Protein AF-A0A8J9Z278-F1 (afdb_monomer_lite)

InterPro domains:
  IPR000152 EGF-type aspartate/asparagine hydroxylation site [PS00010] (452-463)
  IPR000152 EGF-type aspartate/asparagine hydroxylation site [PS00010] (490-501)
  IPR000742 EGF-like domain [PF00008] (446-471)
  IPR000742 EGF-like domain [PF00008] (479-509)
  IPR000742 EGF-like domain [PS00022] (461-472)
  IPR000742 EGF-like domain [PS00022] (499-510)
  IPR000742 EGF-like domain [PS01186] (461-472)
  IPR000742 EGF-like domain [PS01186] (499-510)
  IPR000742 EGF-like domain [PS50026] (437-473)
  IPR000742 EGF-like domain [PS50026] (475-511)
  IPR000742 EGF-like domain [SM00181] (440-473)
  IPR000742 EGF-like domain [SM00181] (478-511)
  IPR001881 EGF-like calcium-binding domain [SM00179] (437-473)
  IPR001881 EGF-like calcium-binding domain [SM00179] (475-511)
  IPR003582 ShKT domain [PF01549] (115-150)
  IPR003582 ShKT domain [PF01549] (629-664)
  IPR003582 ShKT domain [PS51670] (116-150)
  IPR003582 ShKT domain [PS51670] (630-664)
  IPR003582 ShKT domain [SM00254] (115-151)
  IPR003582 ShKT domain [SM00254] (629-665)

Secondary structure (DSSP, 8-state):
------------S---PPPBPPP--B-----SEEETTPEEEE--B---BSPPEEEEEEGGGBPPPTTEEE-TTT--EEEES--TTS-EEEEEEEE-SS-EEEEEEEEEEEPP-TT---SSTTHHHHHHTTHHHH-HHHHHHH-TTTTT-S-TT--GGGSSS-SSS--S--EEEEEEEPPHHHHHHHT--TT--EEEEETTEEEEE-SSS-HHHHHHHHHHHHHHHTT-HHHHHHHHHTT-EEEEE-TT--TTTSTTTTTS-GGG-S--SEE--BTTB-EEEEEHHHHTT-TT-TTTTS-HHHHHHHHHHIIIIIHHHSTTHHHHHHHHHHHHHHHTTTTTSGGGT-HHHHHHHHHHHHTT-SPP-SS--SS--S--SHHHHHHH-HHHHHHHHTT-TT--B-S-SS-S--TT-B----GGGT-------GGGTTTS---TTTT---GGG-EEEE-SS-EEEEPPTTEESTTS-EE--GGGG---GGG-EEE--TT--EEEPPTT-BTTTT-B--------------------S--EEEEEPPP-SEEETT--EEEEEEEES-SSPPEEEEEEGGGPPPPTTEEE-TTT-EEEESS--GGG-EEEEEEEE-SS-EEEEEEEEEEEPP-SS---SSTTHHHHHHTTHHHH-HHHHHHH-TT-TTTS-TTS-GGGGSS--SS--S--EEEEEEEPPHHHHHHHT--TT--EEEEETTEEEEE-TTS-HHHHHHHHHHHHHHTSS-HHHHHHHHHTT-EEEEE-TT--TTTSTTTTTS-GGG-S--SEE--BTTB-EEEEEHHHHTT-TT-TTTTS-HHHHHHHHHHIIIIIHHHSTTHHHHHHHHHHHHHHHTTTTTSGGGT-HHHHHHHHHHHHTT-S---SS--SS--S--SHHHHHHH-HHHHHHHHTTSTT------TT-SS---EEEE--GGGT--EEEE-HHHH--

Organism: Branchiostoma lanceolatum (NCBI:txid7740)

pLDDT: mean 77.39, std 16.46, range [21.22, 98.0]

Sequence (949 aa):
MSTTTQATTSSLLTTPGRPRALRNAAMVRPTRLVNEGEQLTLLCLTAGSPPPSFTWTRENSAALPGAAVVDPVTGTLVIGGVRPEDDGMYTCTADNGVDVVTSNVSFAVCPDISGCSDSSKWCPNWANSGECENNPGWMLPNCPLSCGVCHPDLPSECLTTKRGRSWDTWECSNVTDVPDEVRTELNLDTFYQKYLHAYGIPILGSSILPDDALRRCCYDVLFMLADRRDLRDSYFNVYGRAAIMAESEVTLDIPEHSNMDPSFNTRARGLGGTVTFPVSTGAEENVLCYQHDRLRVEDVFMHEFAHGVHNMAARIVIPDFNARLEAAYQDALANGRFANTYAADTVFEYWAEGVQSYFDVNHERDPPDGIHNHVNTREELMVYDPVLYNLVHEIFPCENKVVDRCDNDYDESEIRVDCENGLARTKIDGSSIFQTNRDNCASVICENGGTCINDISTYTCNCASGYEGDHCETDIDDCSSVVCDNGGTCIDGVNSYSCNCLPGYEGDHCETMISTTTRTTPLGPTTTLSGPRGLRIAAMVRPTRLVNEGEQMTILCLSGGSPFPPRFTWTRGNSAALPASAVVDPVTGTLVIGGVRPEDDGMYTCTADNGVDMVTSDASFDVCPDVSDCSDSNRWCPRWASDGQCESNPGWMLPNCPLSCGQCHPDLPAECLTTKRGRAWDTWECNNVTDVPDDVRTELSLDTFYQKYLHAYGIPILGSSILPDDALRRCCYDVLFMLADRRDLRDSYFNVYGRAAIMAESEVTLDVPEHSNMDPIFNTRARGLGGTTSFPVSTGAEENVLCYQHDSLRVEDIFMHEFAHGVHNMAAKIVIPDFNARLEAAYQDAMANGRFANTYAADTVFEYWAEGVQSYFDVNHERDPPDGIHNHVNTREELMVYDPVLYNLVHEVFPCENRVVKRCVKDYDASEIKVDCENGLARTLIDGSTIFN

Radius of gyration: 37.01 Å; chains: 1; bounding box: 77×106×107 Å

Structure (mmCIF, N/CA/C/O backbone):
data_AF-A0A8J9Z278-F1
#
_entry.id   AF-A0A8J9Z278-F1
#
loop_
_atom_site.group_PDB
_atom_site.id
_atom_site.type_symbol
_atom_site.label_atom_id
_atom_site.label_alt_id
_atom_site.label_comp_id
_atom_site.label_asym_id
_atom_site.label_entity_id
_atom_site.label_seq_id
_atom_site.pdbx_PDB_ins_code
_atom_site.Cartn_x
_atom_site.Cartn_y
_atom_site.Cartn_z
_atom_site.occupancy
_atom_site.B_iso_or_equiv
_atom_site.auth_seq_id
_atom_site.auth_comp_id
_atom_site.auth_asym_id
_atom_site.auth_atom_id
_atom_site.pdbx_PDB_model_num
ATOM 1 N N . MET A 1 1 ? 12.076 -42.420 14.021 1.00 23.08 1 MET A N 1
ATOM 2 C CA . MET A 1 1 ? 12.198 -43.524 15.015 1.00 23.08 1 MET A CA 1
ATOM 3 C C . MET A 1 1 ? 12.376 -42.922 16.406 1.00 23.08 1 MET A C 1
ATOM 5 O O . MET A 1 1 ? 12.654 -41.738 16.494 1.00 23.08 1 MET A O 1
ATOM 9 N N . SER A 1 2 ? 12.192 -43.698 17.479 1.00 31.06 2 SER A N 1
ATOM 10 C CA . SER A 1 2 ? 12.185 -43.185 18.860 1.00 31.06 2 SER A CA 1
ATOM 11 C C . SER A 1 2 ? 13.571 -42.803 19.399 1.00 31.06 2 SER A C 1
ATOM 13 O O . SER A 1 2 ? 14.382 -43.690 19.666 1.00 31.06 2 SER A O 1
ATOM 15 N N . THR A 1 3 ? 13.765 -41.524 19.725 1.00 21.22 3 THR A N 1
ATOM 16 C CA . THR A 1 3 ? 14.733 -41.053 20.733 1.00 21.22 3 THR A CA 1
ATOM 17 C C . THR A 1 3 ? 14.079 -39.983 21.602 1.00 21.22 3 THR A C 1
ATOM 19 O O . THR A 1 3 ? 13.887 -38.855 21.164 1.00 21.22 3 THR A O 1
ATOM 22 N N . THR A 1 4 ? 13.711 -40.347 22.830 1.00 32.12 4 THR A N 1
ATOM 23 C CA . THR A 1 4 ? 13.087 -39.442 23.802 1.00 32.12 4 THR A CA 1
ATOM 24 C C . THR A 1 4 ? 14.142 -38.572 24.484 1.00 32.12 4 THR A C 1
ATOM 26 O O . THR A 1 4 ? 15.018 -39.103 25.166 1.00 32.12 4 THR A O 1
ATOM 29 N N . THR A 1 5 ? 14.020 -37.250 24.385 1.00 23.09 5 THR A N 1
ATOM 30 C CA . THR A 1 5 ? 14.743 -36.290 25.233 1.00 23.09 5 THR A CA 1
ATOM 31 C C . THR A 1 5 ? 13.748 -35.578 26.134 1.00 23.09 5 THR A C 1
ATOM 33 O O . THR A 1 5 ? 12.986 -34.732 25.684 1.00 23.09 5 THR A O 1
ATOM 36 N N . GLN A 1 6 ? 13.736 -35.944 27.416 1.00 24.61 6 GLN A N 1
ATOM 37 C CA . GLN A 1 6 ? 12.926 -35.251 28.414 1.00 24.61 6 GLN A CA 1
ATOM 38 C C . GLN A 1 6 ? 13.532 -33.870 28.678 1.00 24.61 6 GLN A C 1
ATOM 40 O O . GLN A 1 6 ? 14.597 -33.785 29.293 1.00 24.61 6 GLN A O 1
ATOM 45 N N . ALA A 1 7 ? 12.834 -32.801 28.296 1.00 22.27 7 ALA A N 1
ATOM 46 C CA . ALA A 1 7 ? 13.037 -31.498 28.914 1.00 22.27 7 ALA A CA 1
ATOM 47 C C . ALA A 1 7 ? 12.597 -31.615 30.383 1.00 22.27 7 ALA A C 1
ATOM 49 O O . ALA A 1 7 ? 11.412 -31.555 30.712 1.00 22.27 7 ALA A O 1
ATOM 50 N N . THR A 1 8 ? 13.535 -31.901 31.290 1.00 23.14 8 THR A N 1
ATOM 51 C CA . THR A 1 8 ? 13.196 -32.063 32.707 1.00 23.14 8 THR A CA 1
ATOM 52 C C . THR A 1 8 ? 12.824 -30.714 33.299 1.00 23.14 8 THR A C 1
ATOM 54 O O . THR A 1 8 ? 13.701 -29.915 33.627 1.00 23.14 8 THR A O 1
ATOM 57 N N . THR A 1 9 ? 11.519 -30.508 33.476 1.00 25.22 9 THR A N 1
ATOM 58 C CA . THR A 1 9 ? 10.907 -29.401 34.216 1.00 25.22 9 THR A CA 1
ATOM 59 C C . THR A 1 9 ? 11.768 -28.954 35.400 1.00 25.22 9 THR A C 1
ATOM 61 O O . THR A 1 9 ? 11.991 -29.733 36.336 1.00 25.22 9 THR A O 1
ATOM 64 N N . SER A 1 10 ? 12.167 -27.680 35.433 1.00 25.05 10 SER A N 1
ATOM 65 C CA . SER A 1 10 ? 12.610 -27.038 36.676 1.00 25.05 10 SER A CA 1
ATOM 66 C C . SER A 1 10 ? 11.388 -26.827 37.578 1.00 25.05 10 SER A C 1
ATOM 68 O O . SER A 1 10 ? 10.852 -25.725 37.684 1.00 25.05 10 SER A O 1
ATOM 70 N N . SER A 1 11 ? 10.918 -27.906 38.204 1.00 24.69 11 SER A N 1
ATOM 71 C CA . SER A 1 11 ? 9.651 -27.963 38.932 1.00 24.69 11 SER A CA 1
ATOM 72 C C . SER A 1 11 ? 9.575 -26.923 40.059 1.00 24.69 11 SER A C 1
ATOM 74 O O . SER A 1 11 ? 10.118 -27.134 41.148 1.00 24.69 11 SER A O 1
ATOM 76 N N . LEU A 1 12 ? 8.834 -25.833 39.841 1.00 26.50 12 LEU A N 1
ATOM 77 C CA . LEU A 1 12 ? 8.578 -24.800 40.853 1.00 26.50 12 LEU A CA 1
ATOM 78 C C . LEU A 1 12 ? 7.438 -25.154 41.832 1.00 26.50 12 LEU A C 1
ATOM 80 O O . LEU A 1 12 ? 6.858 -24.284 42.474 1.00 26.50 12 LEU A O 1
ATOM 84 N N . LEU A 1 13 ? 7.193 -26.454 42.041 1.00 27.77 13 LEU A N 1
ATOM 85 C CA . LEU A 1 13 ? 6.421 -26.971 43.171 1.00 27.77 13 LEU A CA 1
ATOM 86 C C . LEU A 1 13 ? 7.281 -27.845 44.097 1.00 27.77 13 LEU A C 1
ATOM 88 O O . LEU A 1 13 ? 7.359 -29.066 43.994 1.00 27.77 13 LEU A O 1
ATOM 92 N N . THR A 1 14 ? 7.852 -27.174 45.098 1.00 32.62 14 THR A N 1
ATOM 93 C CA . THR A 1 14 ? 8.185 -27.735 46.420 1.00 32.62 14 THR A CA 1
ATOM 94 C C . THR A 1 14 ? 9.130 -28.946 46.480 1.00 32.62 14 THR A C 1
ATOM 96 O O . THR A 1 14 ? 8.756 -30.039 46.900 1.00 32.62 14 THR A O 1
ATOM 99 N N . THR A 1 15 ? 10.428 -28.690 46.306 1.00 28.08 15 THR A N 1
ATOM 100 C CA . THR A 1 15 ? 11.419 -29.256 47.244 1.00 28.08 15 THR A CA 1
ATOM 101 C C . THR A 1 15 ? 12.147 -28.114 47.964 1.00 28.08 15 THR A C 1
ATOM 103 O O . THR A 1 15 ? 12.322 -27.046 47.375 1.00 28.08 15 THR A O 1
ATOM 106 N N . PRO A 1 16 ? 12.535 -28.266 49.247 1.00 33.84 16 PRO A N 1
ATOM 107 C CA . PRO A 1 16 ? 13.176 -27.195 50.009 1.00 33.84 16 PRO A CA 1
ATOM 108 C C . PRO A 1 16 ? 14.641 -27.025 49.581 1.00 33.84 16 PRO A C 1
ATOM 110 O O . PRO A 1 16 ? 15.565 -27.545 50.213 1.00 33.84 16 PRO A O 1
ATOM 113 N N . GLY A 1 17 ? 14.847 -26.297 48.482 1.00 38.56 17 GLY A N 1
ATOM 114 C CA . GLY A 1 17 ? 16.165 -25.875 48.021 1.00 38.56 17 GLY A CA 1
ATOM 115 C C . GLY A 1 17 ? 16.905 -25.057 49.084 1.00 38.56 17 GLY A C 1
ATOM 116 O O . GLY A 1 17 ? 16.297 -24.381 49.915 1.00 38.56 17 GLY A O 1
ATOM 117 N N . ARG A 1 18 ? 18.242 -25.113 49.068 1.00 45.59 18 ARG A N 1
ATOM 118 C CA . ARG A 1 18 ? 19.063 -24.278 49.960 1.00 45.59 18 ARG A CA 1
ATOM 119 C C . ARG A 1 18 ? 18.790 -22.790 49.688 1.00 45.59 18 ARG A C 1
ATOM 121 O O . ARG A 1 18 ? 18.597 -22.441 48.522 1.00 45.59 18 ARG A O 1
ATOM 128 N N . PRO A 1 19 ? 18.840 -21.919 50.715 1.00 49.66 19 PRO A N 1
ATOM 129 C CA . PRO A 1 19 ? 18.724 -20.482 50.513 1.00 49.66 19 PRO A CA 1
ATOM 130 C C . PRO A 1 19 ? 19.721 -19.975 49.467 1.00 49.66 19 PRO A C 1
ATOM 132 O O . PRO A 1 19 ? 20.906 -20.319 49.514 1.00 49.66 19 PRO A O 1
ATOM 135 N N . ARG A 1 20 ? 19.232 -19.168 48.524 1.00 56.38 20 ARG A N 1
ATOM 136 C CA . ARG A 1 20 ? 20.030 -18.516 47.482 1.00 56.38 20 ARG A CA 1
ATOM 137 C C . ARG A 1 20 ? 20.022 -17.022 47.781 1.00 56.38 20 ARG A C 1
ATOM 139 O O . ARG A 1 20 ? 18.954 -16.409 47.764 1.00 56.38 20 ARG A O 1
ATOM 146 N N . ALA A 1 21 ? 21.205 -16.482 48.071 1.00 59.28 21 ALA A N 1
ATOM 147 C CA . ALA A 1 21 ? 21.420 -15.046 48.209 1.00 59.28 21 ALA A CA 1
ATOM 148 C C . ALA A 1 21 ? 20.957 -14.311 46.942 1.00 59.28 21 ALA A C 1
ATOM 150 O O . ALA A 1 21 ? 20.956 -14.892 45.848 1.00 59.28 21 ALA A O 1
ATOM 151 N N . LEU A 1 22 ? 20.551 -13.055 47.108 1.00 49.72 22 LEU A N 1
ATOM 152 C CA . LEU A 1 22 ? 20.088 -12.227 46.003 1.00 49.72 22 LEU A CA 1
ATOM 153 C C . LEU A 1 22 ? 21.252 -11.924 45.052 1.00 49.72 22 LEU A C 1
ATOM 155 O O . LEU A 1 22 ? 22.396 -11.743 45.468 1.00 49.72 22 LEU A O 1
ATOM 159 N N . ARG A 1 23 ? 20.962 -11.869 43.749 1.00 57.22 23 ARG A N 1
ATOM 160 C CA . ARG A 1 23 ? 21.876 -11.225 42.794 1.00 57.22 23 ARG A CA 1
ATOM 161 C C . ARG A 1 23 ? 21.787 -9.706 42.973 1.00 57.22 23 ARG A C 1
ATOM 163 O O . ARG A 1 23 ? 20.788 -9.218 43.501 1.00 57.22 23 ARG A O 1
ATOM 170 N N . ASN A 1 24 ? 22.789 -8.966 42.488 1.00 52.88 24 ASN A N 1
ATOM 171 C CA . ASN A 1 24 ? 22.706 -7.506 42.358 1.00 52.88 24 ASN A CA 1
ATOM 172 C C . ASN A 1 24 ? 21.338 -7.118 41.777 1.00 52.88 24 ASN A C 1
ATOM 174 O O . ASN A 1 24 ? 20.940 -7.683 40.757 1.00 52.88 24 ASN A O 1
ATOM 178 N N . ALA A 1 25 ? 20.631 -6.185 42.417 1.00 53.09 25 ALA A N 1
ATOM 179 C CA . ALA A 1 25 ? 19.374 -5.687 41.881 1.00 53.09 25 ALA A CA 1
ATOM 180 C C . ALA A 1 25 ? 19.655 -4.914 40.589 1.00 53.09 25 ALA A C 1
ATOM 182 O O . ALA A 1 25 ? 20.308 -3.873 40.608 1.00 53.09 25 ALA A O 1
ATOM 183 N N . ALA A 1 26 ? 19.182 -5.444 39.466 1.00 45.75 26 ALA A N 1
ATOM 184 C CA . ALA A 1 26 ? 19.184 -4.739 38.203 1.00 45.75 26 ALA A CA 1
ATOM 185 C C . ALA A 1 26 ? 17.949 -3.837 38.167 1.00 45.75 26 ALA A C 1
ATOM 187 O O . ALA A 1 26 ? 16.813 -4.311 38.134 1.00 45.75 26 ALA A O 1
ATOM 188 N N . MET A 1 27 ? 18.167 -2.527 38.164 1.00 52.75 27 MET A N 1
ATOM 189 C CA . MET A 1 27 ? 17.174 -1.628 37.593 1.00 52.75 27 MET A CA 1
ATOM 190 C C . MET A 1 27 ? 17.364 -1.604 36.086 1.00 52.75 27 MET A C 1
ATOM 192 O O . MET A 1 27 ? 18.402 -1.172 35.585 1.00 52.75 27 MET A O 1
ATOM 196 N N . VAL A 1 28 ? 16.315 -2.028 35.390 1.00 48.53 28 VAL A N 1
ATOM 197 C CA . VAL A 1 28 ? 15.981 -1.523 34.056 1.00 48.53 28 VAL A CA 1
ATOM 198 C C . VAL A 1 28 ? 16.064 0.002 34.114 1.00 48.53 28 VAL A C 1
ATOM 200 O O . VAL A 1 28 ? 15.619 0.588 35.102 1.00 48.53 28 VAL A O 1
ATOM 203 N N . ARG A 1 29 ? 16.648 0.652 33.104 1.00 53.34 29 ARG A N 1
ATOM 204 C CA . ARG A 1 29 ? 16.680 2.119 33.004 1.00 53.34 29 ARG A CA 1
ATOM 205 C C . ARG A 1 29 ? 15.490 2.556 32.141 1.00 53.34 29 ARG A C 1
ATOM 207 O O . ARG A 1 29 ? 15.664 2.636 30.935 1.00 53.34 29 ARG A O 1
ATOM 214 N N . PRO A 1 30 ? 14.294 2.811 32.707 1.00 46.41 30 PRO A N 1
ATOM 215 C CA . PRO A 1 30 ? 13.042 2.663 31.956 1.00 46.41 30 PRO A CA 1
ATOM 216 C C . PRO A 1 30 ? 12.720 3.852 31.053 1.00 46.41 30 PRO A C 1
ATOM 218 O O . PRO A 1 30 ? 11.860 3.753 30.198 1.00 46.41 30 PRO A O 1
ATOM 221 N N . THR A 1 31 ? 13.388 4.972 31.324 1.00 49.12 31 THR A N 1
ATOM 222 C CA . THR A 1 31 ? 13.356 6.258 30.627 1.00 49.12 31 THR A CA 1
ATOM 223 C C . THR A 1 31 ? 14.337 7.142 31.394 1.00 49.12 31 THR A C 1
ATOM 225 O O . THR A 1 31 ? 14.174 7.310 32.605 1.00 49.12 31 THR A O 1
ATOM 228 N N . ARG A 1 32 ? 15.343 7.753 30.749 1.00 54.22 32 ARG A N 1
ATOM 229 C CA . ARG A 1 32 ? 16.085 8.855 31.406 1.00 54.22 32 ARG A CA 1
ATOM 230 C C . ARG A 1 32 ? 15.212 10.112 31.509 1.00 54.22 32 ARG A C 1
ATOM 232 O O . ARG A 1 32 ? 15.427 10.905 32.422 1.00 54.22 32 ARG A O 1
ATOM 239 N N . LEU A 1 33 ? 14.249 10.273 30.596 1.00 58.91 33 LEU A N 1
ATOM 240 C CA . LEU A 1 33 ? 13.265 11.355 30.592 1.00 58.91 33 LEU A CA 1
ATOM 241 C C . LEU A 1 33 ? 11.873 10.846 30.203 1.00 58.91 33 LEU A C 1
ATOM 243 O O . LEU A 1 33 ? 11.778 9.935 29.386 1.00 58.91 33 LEU A O 1
ATOM 247 N N . VAL A 1 34 ? 10.840 11.467 30.767 1.00 65.81 34 VAL A N 1
ATOM 248 C CA . VAL A 1 34 ? 9.400 11.188 30.575 1.00 65.81 34 VAL A CA 1
ATOM 249 C C . VAL A 1 34 ? 8.700 12.519 30.262 1.00 65.81 34 VAL A C 1
ATOM 251 O O . VAL A 1 34 ? 9.202 13.545 30.721 1.00 65.81 34 VAL A O 1
ATOM 254 N N . ASN A 1 35 ? 7.578 12.575 29.534 1.00 67.00 35 ASN A N 1
ATOM 255 C CA . ASN A 1 35 ? 6.836 13.845 29.430 1.00 67.00 35 ASN A CA 1
ATOM 256 C C . ASN A 1 35 ? 5.931 14.089 30.652 1.00 67.00 35 ASN A C 1
ATOM 258 O O . ASN A 1 35 ? 5.444 13.160 31.296 1.00 67.00 35 ASN A O 1
ATOM 262 N N . GLU A 1 36 ? 5.645 15.357 30.936 1.00 75.06 36 GLU A N 1
ATOM 263 C CA . GLU A 1 36 ? 4.617 15.761 31.895 1.00 75.06 36 GLU A CA 1
ATOM 264 C C . GLU A 1 36 ? 3.246 15.194 31.487 1.00 75.06 36 GLU A C 1
ATOM 266 O O . GLU A 1 36 ? 2.811 15.326 30.345 1.00 75.06 36 GLU A O 1
ATOM 271 N N . GLY A 1 37 ? 2.563 14.549 32.434 1.00 69.94 37 GLY A N 1
ATOM 272 C CA . GLY A 1 37 ? 1.272 13.892 32.227 1.00 69.94 37 GLY A CA 1
ATOM 273 C C . GLY A 1 37 ? 1.341 12.415 31.815 1.00 69.94 37 GLY A C 1
ATOM 274 O O . GLY A 1 37 ? 0.315 11.740 31.887 1.00 69.94 37 GLY A O 1
ATOM 275 N N . GLU A 1 38 ? 2.509 11.877 31.454 1.00 69.12 38 GLU A N 1
ATOM 276 C CA . GLU A 1 38 ? 2.666 10.451 31.118 1.00 69.12 38 GLU A CA 1
ATOM 277 C C . GLU A 1 38 ? 2.708 9.551 32.372 1.00 69.12 38 GLU A C 1
ATOM 279 O O . GLU A 1 38 ? 2.804 10.015 33.513 1.00 69.12 38 GLU A O 1
ATOM 284 N N . GLN A 1 39 ? 2.610 8.234 32.175 1.00 74.81 39 GLN A N 1
ATOM 285 C CA . GLN A 1 39 ? 2.804 7.242 33.234 1.00 74.81 39 GLN A CA 1
ATOM 286 C C . GLN A 1 39 ? 4.248 6.732 33.216 1.00 74.81 39 GLN A C 1
ATOM 288 O O . GLN A 1 39 ? 4.717 6.229 32.200 1.00 74.81 39 GLN A O 1
ATOM 293 N N . LEU A 1 40 ? 4.928 6.797 34.360 1.00 73.50 40 LEU A N 1
ATOM 294 C CA . LEU A 1 40 ? 6.252 6.210 34.546 1.00 73.50 40 LEU A CA 1
ATOM 295 C C . LEU A 1 40 ? 6.148 4.852 35.244 1.00 73.50 40 LEU A C 1
ATOM 297 O O . LEU A 1 40 ? 5.570 4.761 36.327 1.00 73.50 40 LEU A O 1
ATOM 301 N N . THR A 1 41 ? 6.797 3.833 34.683 1.00 72.62 41 THR A N 1
ATOM 302 C CA . THR A 1 41 ? 6.971 2.512 35.305 1.00 72.62 41 THR A CA 1
ATOM 303 C C . THR A 1 41 ? 8.448 2.266 35.614 1.00 72.62 41 THR A C 1
ATOM 305 O O . THR A 1 41 ? 9.290 2.242 34.720 1.00 72.62 41 THR A O 1
ATOM 308 N N . LEU A 1 42 ? 8.778 2.061 36.890 1.00 74.94 42 LEU A N 1
ATOM 309 C CA . LEU A 1 42 ? 10.111 1.702 37.373 1.00 74.94 42 LEU A CA 1
ATOM 310 C C . LEU A 1 42 ? 10.147 0.235 37.821 1.00 74.94 42 LEU A C 1
ATOM 312 O O . LEU A 1 42 ? 9.297 -0.204 38.592 1.00 74.94 42 LEU A O 1
ATOM 316 N N . LEU A 1 43 ? 11.157 -0.517 37.375 1.00 70.81 43 LEU A N 1
ATOM 317 C CA . LEU A 1 43 ? 11.317 -1.944 37.682 1.00 70.81 43 LEU A CA 1
ATOM 318 C C . LEU A 1 43 ? 12.539 -2.216 38.554 1.00 70.81 43 LEU A C 1
ATOM 320 O O . LEU A 1 43 ? 13.610 -1.640 38.356 1.00 70.81 43 LEU A O 1
ATOM 324 N N . CYS A 1 44 ? 12.393 -3.168 39.471 1.00 74.44 44 CYS A N 1
ATOM 325 C CA . CYS A 1 44 ? 13.458 -3.639 40.343 1.00 74.44 44 CYS A CA 1
ATOM 326 C C . CYS A 1 44 ? 13.608 -5.156 40.223 1.00 74.44 44 CYS A C 1
ATOM 328 O O . CYS A 1 44 ? 12.800 -5.910 40.753 1.00 74.44 44 CYS A O 1
ATOM 330 N N . LEU A 1 45 ? 14.645 -5.614 39.522 1.00 68.44 45 LEU A N 1
ATOM 331 C CA . LEU A 1 45 ? 14.810 -7.022 39.177 1.00 68.44 45 LEU A CA 1
ATOM 332 C C . LEU A 1 45 ? 15.920 -7.666 40.007 1.00 68.44 45 LEU A C 1
ATOM 334 O O . LEU A 1 45 ? 17.100 -7.338 39.881 1.00 68.44 45 LEU A O 1
ATOM 338 N N . THR A 1 46 ? 15.558 -8.641 40.836 1.00 67.94 46 THR A N 1
ATOM 339 C CA . THR A 1 46 ? 16.506 -9.607 41.402 1.00 67.94 46 THR A CA 1
ATOM 340 C C . THR A 1 46 ? 15.819 -10.949 41.637 1.00 67.94 46 THR A C 1
ATOM 342 O O . THR A 1 46 ? 14.597 -11.034 41.734 1.00 67.94 46 THR A O 1
ATOM 345 N N . ALA A 1 47 ? 16.616 -12.012 41.724 1.00 62.59 47 ALA A N 1
ATOM 346 C CA . ALA A 1 47 ? 16.158 -13.371 41.961 1.00 62.59 47 ALA A CA 1
ATOM 347 C C . ALA A 1 47 ? 16.874 -13.968 43.179 1.00 62.59 47 ALA A C 1
ATOM 349 O O . ALA A 1 47 ? 18.098 -13.872 43.304 1.00 62.59 47 ALA A O 1
ATOM 350 N N . GLY A 1 48 ? 16.109 -14.637 44.042 1.00 67.50 48 GLY A N 1
ATOM 351 C CA . GLY A 1 48 ? 16.589 -15.297 45.256 1.00 67.50 48 GLY A CA 1
ATOM 352 C C . GLY A 1 48 ? 15.753 -16.521 45.617 1.00 67.50 48 GLY A C 1
ATOM 353 O O . GLY A 1 48 ? 14.766 -16.837 44.957 1.00 67.50 48 GLY A O 1
ATOM 354 N N . SER A 1 49 ? 16.164 -17.220 46.674 1.00 64.50 49 SER A N 1
ATOM 355 C CA . SER A 1 49 ? 15.347 -18.245 47.336 1.00 64.50 49 SER A CA 1
ATOM 356 C C . SER A 1 49 ? 15.503 -18.084 48.854 1.00 64.50 49 SER A C 1
ATOM 358 O O . SER A 1 49 ? 16.621 -18.297 49.338 1.00 64.50 49 SER A O 1
ATOM 360 N N . PRO A 1 50 ? 14.455 -17.710 49.618 1.00 76.00 50 PRO A N 1
ATOM 361 C CA . PRO A 1 50 ? 13.071 -17.447 49.193 1.00 76.00 50 PRO A CA 1
ATOM 362 C C . PRO A 1 50 ? 12.927 -16.332 48.136 1.00 76.00 50 PRO A C 1
ATOM 364 O O . PRO A 1 50 ? 13.894 -15.598 47.903 1.00 76.00 50 PRO A O 1
ATOM 367 N N . PRO A 1 51 ? 11.750 -16.195 47.493 1.00 72.44 51 PRO A N 1
ATOM 368 C CA . PRO A 1 51 ? 11.457 -15.054 46.632 1.00 72.44 51 PRO A CA 1
ATOM 369 C C . PRO A 1 51 ? 11.632 -13.725 47.391 1.00 72.44 51 PRO A C 1
ATOM 371 O O . PRO A 1 51 ? 11.268 -13.660 48.570 1.00 72.44 51 PRO A O 1
ATOM 374 N N . PRO A 1 52 ? 12.201 -12.685 46.759 1.00 79.25 52 PRO A N 1
ATOM 375 C CA . PRO A 1 52 ? 12.305 -11.360 47.358 1.00 79.25 52 PRO A CA 1
ATOM 376 C C . PRO A 1 52 ? 10.941 -10.686 47.522 1.00 79.25 52 PRO A C 1
ATOM 378 O O . PRO A 1 52 ? 10.002 -10.929 46.769 1.00 79.25 52 PRO A O 1
ATOM 381 N N . SER A 1 53 ? 10.884 -9.792 48.502 1.00 82.88 53 SER A N 1
ATOM 382 C CA . SER A 1 53 ? 9.884 -8.739 48.639 1.00 82.88 53 SER A CA 1
ATOM 383 C C . SER A 1 53 ? 10.533 -7.389 48.341 1.00 82.88 53 SER A C 1
ATOM 385 O O . SER A 1 53 ? 11.732 -7.212 48.581 1.00 82.88 53 SER A O 1
ATOM 387 N N . PHE A 1 54 ? 9.759 -6.446 47.811 1.00 84.81 54 PHE A N 1
ATOM 388 C CA . PHE A 1 54 ? 10.282 -5.197 47.261 1.00 84.81 54 PHE A CA 1
ATOM 389 C C . PHE A 1 54 ? 9.695 -3.957 47.938 1.00 84.81 54 PHE A C 1
ATOM 391 O O . PHE A 1 54 ? 8.520 -3.912 48.300 1.00 84.81 54 PHE A O 1
ATOM 398 N N . THR A 1 55 ? 10.521 -2.920 48.082 1.00 88.12 55 THR A N 1
ATOM 399 C CA . THR A 1 55 ? 10.130 -1.602 48.605 1.00 88.12 55 THR A CA 1
ATOM 400 C C . THR A 1 55 ? 10.860 -0.485 47.860 1.00 88.12 55 THR A C 1
ATOM 402 O O . THR A 1 55 ? 11.978 -0.681 47.387 1.00 88.12 55 THR A O 1
ATOM 405 N N . TRP A 1 56 ? 10.242 0.695 47.776 1.00 87.44 56 TRP A N 1
ATOM 406 C CA . TRP A 1 56 ? 10.768 1.852 47.044 1.00 87.44 56 TRP A CA 1
ATOM 407 C C . TRP A 1 56 ? 10.826 3.110 47.918 1.00 87.44 56 TRP A C 1
ATOM 409 O O . TRP A 1 56 ? 9.951 3.338 48.753 1.00 87.44 56 TRP A O 1
ATOM 419 N N . THR A 1 57 ? 11.842 3.948 47.703 1.00 87.62 57 THR A N 1
ATOM 420 C CA . THR A 1 57 ? 12.002 5.273 48.333 1.00 87.62 57 THR A CA 1
ATOM 421 C C . THR A 1 57 ? 12.501 6.313 47.322 1.00 87.62 57 THR A C 1
ATOM 423 O O . THR A 1 57 ? 13.080 5.951 46.298 1.00 87.62 57 THR A O 1
ATOM 426 N N . ARG A 1 58 ? 12.279 7.604 47.601 1.00 86.31 58 ARG A N 1
ATOM 427 C CA . ARG A 1 58 ? 12.824 8.750 46.845 1.00 86.31 58 ARG A CA 1
ATOM 428 C C . ARG A 1 58 ? 13.926 9.437 47.669 1.00 86.31 58 ARG A C 1
ATOM 430 O O . ARG A 1 58 ? 14.024 9.212 48.881 1.00 86.31 58 ARG A O 1
ATOM 437 N N . GLU A 1 59 ? 14.770 10.247 47.025 1.00 77.94 59 GLU A N 1
ATOM 438 C CA . GLU A 1 59 ? 15.916 10.938 47.647 1.00 77.94 59 GLU A CA 1
ATOM 439 C C . GLU A 1 59 ? 15.676 11.478 49.064 1.00 77.94 59 GLU A C 1
ATOM 441 O O . GLU A 1 59 ? 14.619 12.013 49.394 1.00 77.94 59 GLU A O 1
ATOM 446 N N . ASN A 1 60 ? 16.708 11.383 49.909 1.00 59.78 60 ASN A N 1
ATOM 447 C CA . ASN A 1 60 ? 16.691 11.844 51.303 1.00 59.78 60 ASN A CA 1
ATOM 448 C C . ASN A 1 60 ? 15.573 11.219 52.171 1.00 59.78 60 ASN A C 1
ATOM 450 O O . ASN A 1 60 ? 15.224 11.769 53.215 1.00 59.78 60 ASN A O 1
ATOM 454 N N . SER A 1 61 ? 15.049 10.048 51.777 1.00 60.03 61 SER A N 1
ATOM 455 C CA . SER A 1 61 ? 13.862 9.408 52.375 1.00 60.03 61 SER A CA 1
ATOM 456 C C . SER A 1 61 ? 12.581 10.244 52.238 1.00 60.03 61 SER A C 1
ATOM 458 O O . SER A 1 61 ? 11.706 10.199 53.106 1.00 60.03 61 SER A O 1
ATOM 460 N N . ALA A 1 62 ? 12.461 11.009 51.149 1.00 68.25 62 ALA A N 1
ATOM 461 C CA . ALA A 1 62 ? 11.200 11.618 50.757 1.00 68.25 62 ALA A CA 1
ATOM 462 C C . ALA A 1 62 ? 10.138 10.540 50.471 1.00 68.25 62 ALA A C 1
ATOM 464 O O . ALA A 1 62 ? 10.447 9.420 50.050 1.00 68.25 62 ALA A O 1
ATOM 465 N N . ALA A 1 63 ? 8.871 10.895 50.694 1.00 77.69 63 ALA A N 1
ATOM 466 C CA . ALA A 1 63 ? 7.755 10.063 50.267 1.00 77.69 63 ALA A CA 1
ATOM 467 C C . ALA A 1 63 ? 7.739 9.937 48.733 1.00 77.69 63 ALA A C 1
ATOM 469 O O . ALA A 1 63 ? 8.152 10.854 48.020 1.00 77.69 63 ALA A O 1
ATOM 470 N N . LEU A 1 64 ? 7.235 8.805 48.239 1.00 85.69 64 LEU A N 1
ATOM 471 C CA . LEU A 1 64 ? 6.911 8.649 46.822 1.00 85.69 64 LEU A CA 1
ATOM 472 C C . LEU A 1 64 ? 5.787 9.635 46.424 1.00 85.69 64 LEU A C 1
ATOM 474 O O . LEU A 1 64 ? 5.028 10.067 47.302 1.00 85.69 64 LEU A O 1
ATOM 478 N N . PRO A 1 65 ? 5.659 9.988 45.131 1.00 84.31 65 PRO A N 1
ATOM 479 C CA . PRO A 1 65 ? 4.573 10.833 44.632 1.00 84.31 65 PRO A CA 1
ATOM 480 C C . PRO A 1 65 ? 3.177 10.348 45.038 1.00 84.31 65 PRO A C 1
ATOM 482 O O . PRO A 1 65 ? 2.947 9.158 45.240 1.00 84.31 65 PRO A O 1
ATOM 485 N N . GLY A 1 66 ? 2.206 11.262 45.113 1.00 80.56 66 GLY A N 1
ATOM 486 C CA . GLY A 1 66 ? 0.837 10.930 45.537 1.00 80.56 66 GLY A CA 1
ATOM 487 C C . GLY A 1 66 ? 0.091 9.957 44.609 1.00 80.56 66 GLY A C 1
ATOM 488 O O . GLY A 1 66 ? -0.884 9.347 45.041 1.00 80.56 66 GLY A O 1
ATOM 489 N N . ALA A 1 67 ? 0.560 9.807 43.367 1.00 81.69 67 ALA A N 1
ATOM 490 C CA . ALA A 1 67 ? 0.061 8.861 42.368 1.00 81.69 67 ALA A CA 1
ATOM 491 C C . ALA A 1 67 ? 0.898 7.564 42.271 1.00 81.69 67 ALA A C 1
ATOM 493 O O . ALA A 1 67 ? 0.710 6.784 41.340 1.00 81.69 67 ALA A O 1
ATOM 494 N N . ALA A 1 68 ? 1.838 7.339 43.198 1.00 83.94 68 ALA A N 1
ATOM 495 C CA . ALA A 1 68 ? 2.708 6.168 43.194 1.00 83.94 68 ALA A CA 1
ATOM 496 C C . ALA A 1 68 ? 1.993 4.898 43.690 1.00 83.94 68 ALA A C 1
ATOM 498 O O . ALA A 1 68 ? 1.484 4.848 44.813 1.00 83.94 68 ALA A O 1
ATOM 499 N N . VAL A 1 69 ? 2.042 3.840 42.884 1.00 84.88 69 VAL A N 1
ATOM 500 C CA . VAL A 1 69 ? 1.582 2.484 43.203 1.00 84.88 69 VAL A CA 1
ATOM 501 C C . VAL A 1 69 ? 2.790 1.549 43.183 1.00 84.88 69 VAL A C 1
ATOM 503 O O . VAL A 1 69 ? 3.526 1.512 42.203 1.00 84.88 69 VAL A O 1
ATOM 506 N N . VAL A 1 70 ? 3.002 0.790 44.261 1.00 83.19 70 VAL A N 1
ATOM 507 C CA . VAL A 1 70 ? 4.096 -0.190 44.376 1.00 83.19 70 VAL A CA 1
ATOM 508 C C . VAL A 1 70 ? 3.520 -1.598 44.456 1.00 83.19 70 VAL A C 1
ATOM 510 O O . VAL A 1 70 ? 2.702 -1.874 45.335 1.00 83.19 70 VAL A O 1
ATOM 513 N N . ASP A 1 71 ? 4.004 -2.495 43.601 1.00 79.56 71 ASP A N 1
ATOM 514 C CA . ASP A 1 71 ? 3.815 -3.937 43.740 1.00 79.56 71 ASP A CA 1
ATOM 515 C C . ASP A 1 71 ? 4.989 -4.536 44.550 1.00 79.56 71 ASP A C 1
ATOM 517 O O . ASP A 1 71 ? 6.125 -4.587 44.061 1.00 79.56 71 ASP A O 1
ATOM 521 N N . PRO A 1 72 ? 4.752 -5.007 45.792 1.00 75.12 72 PRO A N 1
ATOM 522 C CA . PRO A 1 72 ? 5.799 -5.564 46.646 1.00 75.12 72 PRO A CA 1
ATOM 523 C C . PRO A 1 72 ? 6.246 -6.980 46.242 1.00 75.12 72 PRO A C 1
ATOM 525 O O . PRO A 1 72 ? 7.158 -7.513 46.877 1.00 75.12 72 PRO A O 1
ATOM 528 N N . VAL A 1 73 ? 5.608 -7.601 45.240 1.00 68.44 73 VAL A N 1
ATOM 529 C CA . VAL A 1 73 ? 5.887 -8.958 44.739 1.00 68.44 73 VAL A CA 1
ATOM 530 C C . VAL A 1 73 ? 6.665 -8.926 43.423 1.00 68.44 73 VAL A C 1
ATOM 532 O O . VAL A 1 73 ? 7.632 -9.672 43.291 1.00 68.44 73 VAL A O 1
ATOM 535 N N . THR A 1 74 ? 6.290 -8.074 42.461 1.00 66.25 74 THR A N 1
ATOM 536 C CA . THR A 1 74 ? 7.039 -7.937 41.189 1.00 66.25 74 THR A CA 1
ATOM 537 C C . THR A 1 74 ? 8.184 -6.925 41.254 1.00 66.25 74 THR A C 1
ATOM 539 O O . THR A 1 74 ? 9.083 -6.970 40.417 1.00 66.25 74 THR A O 1
ATOM 542 N N . GLY A 1 75 ? 8.181 -6.026 42.244 1.00 75.00 75 GLY A N 1
ATOM 543 C CA . GLY A 1 75 ? 9.174 -4.957 42.367 1.00 75.00 75 GLY A CA 1
ATOM 544 C C . GLY A 1 75 ? 8.879 -3.724 41.519 1.00 75.00 75 GLY A C 1
ATOM 545 O O . GLY A 1 75 ? 9.714 -2.820 41.462 1.00 75.00 75 GLY A O 1
ATOM 546 N N . THR A 1 76 ? 7.703 -3.659 40.900 1.00 77.81 76 THR A N 1
ATOM 547 C CA . THR A 1 76 ? 7.262 -2.545 40.055 1.00 77.81 76 THR A CA 1
ATOM 548 C C . THR A 1 76 ? 6.796 -1.346 40.889 1.00 77.81 76 THR A C 1
ATOM 550 O O . THR A 1 76 ? 6.093 -1.499 41.890 1.00 77.81 76 THR A O 1
ATOM 553 N N . LEU A 1 77 ? 7.161 -0.139 40.458 1.00 81.19 77 LEU A N 1
ATOM 554 C CA . LEU A 1 77 ? 6.642 1.146 40.930 1.00 81.19 77 LEU A CA 1
ATOM 555 C C . LEU A 1 77 ? 6.069 1.906 39.729 1.00 81.19 77 LEU A C 1
ATOM 557 O O . LEU A 1 77 ? 6.814 2.286 38.833 1.00 81.19 77 LEU A O 1
ATOM 561 N N . VAL A 1 78 ? 4.761 2.150 39.724 1.00 80.12 78 VAL A N 1
ATOM 562 C CA . VAL A 1 78 ? 4.065 2.954 38.709 1.00 80.12 78 VAL A CA 1
ATOM 563 C C . VAL A 1 78 ? 3.728 4.326 39.291 1.00 80.12 78 VAL A C 1
ATOM 565 O O . VAL A 1 78 ? 3.244 4.408 40.418 1.00 80.12 78 VAL A O 1
ATOM 568 N N . ILE A 1 79 ? 3.956 5.404 38.543 1.00 82.12 79 ILE A N 1
ATOM 569 C CA . ILE A 1 79 ? 3.554 6.773 38.892 1.00 82.12 79 ILE A CA 1
ATOM 570 C C . ILE A 1 79 ? 2.737 7.318 37.716 1.00 82.12 79 ILE A C 1
ATOM 572 O O . ILE A 1 79 ? 3.282 7.580 36.646 1.00 82.12 79 ILE A O 1
ATOM 576 N N . GLY A 1 80 ? 1.422 7.450 37.897 1.00 78.38 80 GLY A N 1
ATOM 577 C CA . GLY A 1 80 ? 0.516 7.930 36.848 1.00 78.38 80 GLY A CA 1
ATOM 578 C C . GLY A 1 80 ? 0.422 9.456 36.804 1.00 78.38 80 GLY A C 1
ATOM 579 O O . GLY A 1 80 ? 0.084 10.071 37.816 1.00 78.38 80 GLY A O 1
ATOM 580 N N . GLY A 1 81 ? 0.663 10.058 35.636 1.00 78.38 81 GLY A N 1
ATOM 581 C CA . GLY A 1 81 ? 0.560 11.506 35.435 1.00 78.38 81 GLY A CA 1
ATOM 582 C C . GLY A 1 81 ? 1.722 12.275 36.061 1.00 78.38 81 GLY A C 1
ATOM 583 O O . GLY A 1 81 ? 1.483 13.183 36.861 1.00 78.38 81 GLY A O 1
ATOM 584 N N . VAL A 1 82 ? 2.958 11.879 35.734 1.00 80.00 82 VAL A N 1
ATOM 585 C CA . VAL A 1 82 ? 4.187 12.462 36.300 1.00 80.00 82 VAL A CA 1
ATOM 586 C C . VAL A 1 82 ? 4.321 13.950 35.992 1.00 80.00 82 VAL A C 1
ATOM 588 O O . VAL A 1 82 ? 3.808 14.445 34.987 1.00 80.00 82 VAL A O 1
ATOM 591 N N . ARG A 1 83 ? 5.037 14.671 36.853 1.00 81.75 83 ARG A N 1
ATOM 592 C CA . ARG A 1 83 ? 5.238 16.122 36.744 1.00 81.75 83 ARG A CA 1
ATOM 593 C C . ARG A 1 83 ? 6.691 16.524 36.982 1.00 81.75 83 ARG A C 1
ATOM 595 O O . ARG A 1 83 ? 7.422 15.755 37.603 1.00 81.75 83 ARG A O 1
ATOM 602 N N . PRO A 1 84 ? 7.094 17.758 36.630 1.00 77.19 84 PRO A N 1
ATOM 603 C CA . PRO A 1 84 ? 8.398 18.307 37.011 1.00 77.19 84 PRO A CA 1
ATOM 604 C C . PRO A 1 84 ? 8.704 18.263 38.525 1.00 77.19 84 PRO A C 1
ATOM 606 O O . PRO A 1 84 ? 9.868 18.271 38.919 1.00 77.19 84 PRO A O 1
ATOM 609 N N . GLU A 1 85 ? 7.696 18.184 39.411 1.00 78.38 85 GLU A N 1
ATOM 610 C CA . GLU A 1 85 ? 7.921 17.943 40.848 1.00 78.38 85 GLU A CA 1
ATOM 611 C C . GLU A 1 85 ? 8.231 16.478 41.239 1.00 78.38 85 GLU A C 1
ATOM 613 O O . GLU A 1 85 ? 8.519 16.213 42.413 1.00 78.38 85 GLU A O 1
ATOM 618 N N . ASP A 1 86 ? 8.219 15.525 40.302 1.00 81.25 86 ASP A N 1
ATOM 619 C CA . ASP A 1 86 ? 8.485 14.095 40.540 1.00 81.25 86 ASP A CA 1
ATOM 620 C C . ASP A 1 86 ? 9.937 13.663 40.257 1.00 81.25 86 ASP A C 1
ATOM 622 O O . ASP A 1 86 ? 10.353 12.602 40.732 1.00 81.25 86 ASP A O 1
ATOM 626 N N . ASP A 1 87 ? 10.726 14.524 39.608 1.00 79.06 87 ASP A N 1
ATOM 627 C CA . ASP A 1 87 ? 12.150 14.371 39.272 1.00 79.06 87 ASP A CA 1
ATOM 628 C C . ASP A 1 87 ? 13.061 13.876 40.414 1.00 79.06 87 ASP A C 1
ATOM 630 O O . ASP A 1 87 ? 12.876 14.193 41.597 1.00 79.06 87 ASP A O 1
ATOM 634 N N . GLY A 1 88 ? 14.131 13.162 40.051 1.00 77.12 88 GLY A N 1
ATOM 635 C CA . GLY A 1 88 ? 15.239 12.824 40.955 1.00 77.12 88 GLY A CA 1
ATOM 636 C C . GLY A 1 88 ? 15.522 11.328 41.069 1.00 77.12 88 GLY A C 1
ATOM 637 O O . GLY A 1 88 ? 15.110 10.532 40.226 1.00 77.12 88 GLY A O 1
ATOM 638 N N . MET A 1 89 ? 16.284 10.933 42.094 1.00 81.62 89 MET A N 1
ATOM 639 C CA . MET A 1 89 ? 16.663 9.533 42.314 1.00 81.62 89 MET A CA 1
ATOM 640 C C . MET A 1 89 ? 15.636 8.741 43.137 1.00 81.62 89 MET A C 1
ATOM 642 O O . MET A 1 89 ? 15.168 9.173 44.196 1.00 81.62 89 MET A O 1
ATOM 646 N N . TYR A 1 90 ? 15.348 7.533 42.659 1.00 85.38 90 TYR A N 1
ATOM 647 C CA . TYR A 1 90 ? 14.495 6.535 43.291 1.00 85.38 90 TYR A CA 1
ATOM 648 C C . TYR A 1 90 ? 15.330 5.286 43.595 1.00 85.38 90 TYR A C 1
ATOM 650 O O . TYR A 1 90 ? 16.103 4.815 42.758 1.00 85.38 90 TYR A O 1
ATOM 658 N N . THR A 1 91 ? 15.175 4.749 44.803 1.00 85.50 91 THR A N 1
ATOM 659 C CA . THR A 1 91 ? 15.899 3.575 45.302 1.00 85.50 91 THR A CA 1
ATOM 660 C C . THR A 1 91 ? 14.919 2.441 45.552 1.00 85.50 91 THR A C 1
ATOM 662 O O . THR A 1 91 ? 13.997 2.583 46.357 1.00 85.50 91 THR A O 1
ATOM 665 N N . CYS A 1 92 ? 15.163 1.292 44.928 1.00 86.44 92 CYS A N 1
ATOM 666 C CA . CYS A 1 92 ? 14.530 0.037 45.318 1.00 86.44 92 CYS A CA 1
ATOM 667 C C . CYS A 1 92 ? 15.394 -0.670 46.365 1.00 86.44 92 CYS A C 1
ATOM 669 O O . CYS A 1 92 ? 16.624 -0.669 46.274 1.00 86.44 92 CYS A O 1
ATOM 671 N N . THR A 1 93 ? 14.737 -1.323 47.319 1.00 86.81 93 THR A N 1
ATOM 672 C CA . THR A 1 93 ? 15.320 -2.339 48.200 1.00 86.81 93 THR A CA 1
ATOM 673 C C . THR A 1 93 ? 14.565 -3.649 48.011 1.00 86.81 93 THR A C 1
ATOM 675 O O . THR A 1 93 ? 13.341 -3.676 48.162 1.00 86.81 93 THR A O 1
ATOM 678 N N . ALA A 1 94 ? 15.294 -4.723 47.710 1.00 84.38 94 ALA A N 1
ATOM 679 C CA . ALA A 1 94 ? 14.773 -6.082 47.627 1.00 84.38 94 ALA A CA 1
ATOM 680 C C . ALA A 1 94 ? 15.349 -6.934 48.770 1.00 84.38 94 ALA A C 1
ATOM 682 O O . ALA A 1 94 ? 16.567 -6.982 48.957 1.00 84.38 94 ALA A O 1
ATOM 683 N N . ASP A 1 95 ? 14.472 -7.596 49.524 1.00 85.94 95 ASP A N 1
ATOM 684 C CA . ASP A 1 95 ? 14.784 -8.366 50.737 1.00 85.94 95 ASP A CA 1
ATOM 685 C C . ASP A 1 95 ? 14.057 -9.718 50.692 1.00 85.94 95 ASP A C 1
ATOM 687 O O . ASP A 1 95 ? 12.836 -9.766 50.512 1.00 85.94 95 ASP A O 1
ATOM 691 N N . ASN A 1 96 ? 14.794 -10.823 50.849 1.00 83.81 96 ASN A N 1
ATOM 692 C CA . ASN A 1 96 ? 14.232 -12.180 50.926 1.00 83.81 96 ASN A CA 1
ATOM 693 C C . ASN A 1 96 ? 14.420 -12.874 52.290 1.00 83.81 96 ASN A C 1
ATOM 695 O O . ASN A 1 96 ? 14.289 -14.098 52.395 1.00 83.81 96 ASN A O 1
ATOM 699 N N . GLY A 1 97 ? 14.759 -12.117 53.334 1.00 80.62 97 GLY A N 1
ATOM 700 C CA . GLY A 1 97 ? 15.032 -12.612 54.685 1.00 80.62 97 GLY A CA 1
ATOM 701 C C . GLY A 1 97 ? 16.369 -13.348 54.837 1.00 80.62 97 GLY A C 1
ATOM 702 O O . GLY A 1 97 ? 16.630 -13.919 55.899 1.00 80.62 97 GLY A O 1
ATOM 703 N N . VAL A 1 98 ? 17.206 -13.362 53.794 1.00 79.19 98 VAL A N 1
ATOM 704 C CA . VAL A 1 98 ? 18.533 -14.007 53.770 1.00 79.19 98 VAL A CA 1
ATOM 705 C C . VAL A 1 98 ? 19.615 -13.003 53.384 1.00 79.19 98 VAL A C 1
ATOM 707 O O . VAL A 1 98 ? 20.684 -13.002 53.992 1.00 79.19 98 VAL A O 1
ATOM 710 N N . ASP A 1 99 ? 19.329 -12.157 52.396 1.00 79.69 99 ASP A N 1
ATOM 711 C CA . ASP A 1 99 ? 20.188 -11.071 51.927 1.00 79.69 99 ASP A CA 1
ATOM 712 C C . ASP A 1 99 ? 19.327 -9.866 51.510 1.00 79.69 99 ASP A C 1
ATOM 714 O O . ASP A 1 99 ? 18.122 -10.016 51.285 1.00 79.69 99 ASP A O 1
ATOM 718 N N . VAL A 1 100 ? 19.938 -8.684 51.398 1.00 82.62 100 VAL A N 1
ATOM 719 C CA . VAL A 1 100 ? 19.261 -7.436 51.005 1.00 82.62 100 VAL A CA 1
ATOM 720 C C . VAL A 1 100 ? 20.110 -6.687 49.987 1.00 82.62 100 VAL A C 1
ATOM 722 O O . VAL A 1 100 ? 21.246 -6.309 50.272 1.00 82.62 100 VAL A O 1
ATOM 725 N N . VAL A 1 101 ? 19.540 -6.421 48.812 1.00 80.69 101 VAL A N 1
ATOM 726 C CA . VAL A 1 101 ? 20.192 -5.651 47.743 1.00 80.69 101 VAL A CA 1
ATOM 727 C C . VAL A 1 101 ? 19.393 -4.397 47.412 1.00 80.69 101 VAL A C 1
ATOM 729 O O . VAL A 1 101 ? 18.162 -4.388 47.462 1.00 80.69 101 VAL A O 1
ATOM 732 N N . THR A 1 102 ? 20.101 -3.331 47.051 1.00 80.94 102 THR A N 1
ATOM 733 C CA . THR A 1 102 ? 19.507 -2.070 46.600 1.00 80.94 102 THR A CA 1
ATOM 734 C C . THR A 1 102 ? 19.986 -1.713 45.200 1.00 80.94 102 THR A C 1
ATOM 736 O O . THR A 1 102 ? 21.034 -2.174 44.746 1.00 80.94 102 THR A O 1
ATOM 739 N N . SER A 1 103 ? 19.205 -0.883 44.516 1.00 77.00 103 SER A N 1
ATOM 740 C CA . SER A 1 103 ? 19.567 -0.269 43.237 1.00 77.00 103 SER A CA 1
ATOM 741 C C . SER A 1 103 ? 18.957 1.129 43.156 1.00 77.00 103 SER A C 1
ATOM 743 O O . SER A 1 103 ? 17.961 1.400 43.830 1.00 77.00 103 SER A O 1
ATOM 745 N N . ASN A 1 104 ? 19.548 2.002 42.337 1.00 76.25 104 ASN A N 1
ATOM 746 C CA . ASN A 1 104 ? 19.152 3.402 42.183 1.00 76.25 104 ASN A CA 1
ATOM 747 C C . ASN A 1 104 ? 18.947 3.758 40.701 1.00 76.25 104 ASN A C 1
ATOM 749 O O . ASN A 1 104 ? 19.788 3.426 39.865 1.00 76.25 104 ASN A O 1
ATOM 753 N N . VAL A 1 105 ? 17.879 4.498 40.401 1.00 73.25 105 VAL A N 1
ATOM 754 C CA . VAL A 1 105 ? 17.558 5.057 39.077 1.00 73.25 105 VAL A CA 1
ATOM 755 C C . VAL A 1 105 ? 17.222 6.540 39.224 1.00 73.25 105 VAL A C 1
ATOM 757 O O . VAL A 1 105 ? 16.718 6.952 40.265 1.00 73.25 105 VAL A O 1
ATOM 760 N N . SER A 1 106 ? 17.496 7.343 38.198 1.00 73.94 106 SER A N 1
ATOM 761 C CA . SER A 1 106 ? 17.113 8.757 38.138 1.00 73.94 106 SER A CA 1
ATOM 762 C C . SER A 1 106 ? 16.467 9.068 36.795 1.00 73.94 106 SER A C 1
ATOM 764 O O . SER A 1 106 ? 16.962 8.609 35.764 1.00 73.94 106 SER A O 1
ATOM 766 N N . PHE A 1 107 ? 15.412 9.878 36.820 1.00 71.38 107 PHE A N 1
ATOM 767 C CA . PHE A 1 107 ? 14.743 10.421 35.637 1.00 71.38 107 PHE A CA 1
ATOM 768 C C . PHE A 1 107 ? 14.483 11.926 35.806 1.00 71.38 107 PHE A C 1
ATOM 770 O O . PHE A 1 107 ? 14.586 12.455 36.919 1.00 71.38 107 PHE A O 1
ATOM 777 N N . ALA A 1 108 ? 14.138 12.583 34.699 1.00 71.50 108 ALA A N 1
ATOM 778 C CA . ALA A 1 108 ? 13.628 13.953 34.652 1.00 71.50 108 ALA A CA 1
ATOM 779 C C . ALA A 1 108 ? 12.317 14.017 33.849 1.00 71.50 108 ALA A C 1
ATOM 781 O O . ALA A 1 108 ? 12.125 13.216 32.931 1.00 71.50 108 ALA A O 1
ATOM 782 N N . VAL A 1 109 ? 11.428 14.956 34.162 1.00 74.88 109 VAL A N 1
ATOM 783 C CA . VAL A 1 109 ? 10.149 15.142 33.463 1.00 74.88 109 VAL A CA 1
ATOM 784 C C . VAL A 1 109 ? 10.204 16.382 32.568 1.00 74.88 109 VAL A C 1
ATOM 786 O O . VAL A 1 109 ? 10.421 17.500 33.030 1.00 74.88 109 VAL A O 1
ATOM 789 N N . CYS A 1 110 ? 10.002 16.183 31.266 1.00 71.50 110 CYS A N 1
ATOM 790 C CA . CYS A 1 110 ? 9.970 17.246 30.264 1.00 71.50 110 CYS A CA 1
ATOM 791 C C . CYS A 1 110 ? 8.535 17.781 30.088 1.00 71.50 110 CYS A C 1
ATOM 793 O O . CYS A 1 110 ? 7.629 16.988 29.840 1.00 71.50 110 CYS A O 1
ATOM 795 N N . PRO A 1 111 ? 8.295 19.099 30.171 1.00 66.94 111 PRO A N 1
ATOM 796 C CA . PRO A 1 111 ? 6.980 19.682 29.918 1.00 66.94 111 PRO A CA 1
ATOM 797 C C . PRO A 1 111 ? 6.624 19.632 28.426 1.00 66.94 111 PRO A C 1
ATOM 799 O O . PRO A 1 111 ? 7.505 19.534 27.567 1.00 66.94 111 PRO A O 1
ATOM 802 N N . ASP A 1 112 ? 5.336 19.770 28.110 1.00 60.69 112 ASP A N 1
ATOM 803 C CA . ASP A 1 112 ? 4.883 19.929 26.726 1.00 60.69 112 ASP A CA 1
ATOM 804 C C . ASP A 1 112 ? 5.389 21.255 26.125 1.00 60.69 112 ASP A C 1
ATOM 806 O O . ASP A 1 112 ? 5.092 22.347 26.616 1.00 60.69 112 ASP A O 1
ATOM 810 N N . ILE A 1 113 ? 6.152 21.145 25.036 1.00 62.03 113 ILE A N 1
ATOM 811 C CA . ILE A 1 113 ? 6.686 22.268 24.252 1.00 62.03 113 ILE A CA 1
ATOM 812 C C . ILE A 1 113 ? 6.074 22.358 22.844 1.00 62.03 113 ILE A C 1
ATOM 814 O O . ILE A 1 113 ? 6.563 23.133 22.027 1.00 62.03 113 ILE A O 1
ATOM 818 N N . SER A 1 114 ? 5.000 21.616 22.546 1.00 56.28 114 SER A N 1
ATOM 819 C CA . SER A 1 114 ? 4.331 21.577 21.231 1.00 56.28 114 SER A CA 1
ATOM 820 C C . SER A 1 114 ? 3.922 22.957 20.694 1.00 56.28 114 SER A C 1
ATOM 822 O O . SER A 1 114 ? 3.994 23.211 19.492 1.00 56.28 114 SER A O 1
ATOM 824 N N . GLY A 1 115 ? 3.570 23.889 21.586 1.00 59.31 115 GLY A N 1
ATOM 825 C CA . GLY A 1 115 ? 3.279 25.290 21.262 1.00 59.31 115 GLY A CA 1
ATOM 826 C C . GLY A 1 115 ? 4.501 26.162 20.923 1.00 59.31 115 GLY A C 1
ATOM 827 O O . GLY A 1 115 ? 4.334 27.360 20.694 1.00 59.31 115 GLY A O 1
ATOM 828 N N . CYS A 1 116 ? 5.718 25.608 20.906 1.00 65.88 116 CYS A N 1
ATOM 829 C CA . CYS A 1 116 ? 6.963 26.316 20.618 1.00 65.88 116 CYS A CA 1
ATOM 830 C C . CYS A 1 116 ? 7.724 25.678 19.447 1.00 65.88 116 CYS A C 1
ATOM 832 O O . CYS A 1 116 ? 8.217 24.557 19.536 1.00 65.88 116 CYS A O 1
ATOM 834 N N . SER A 1 117 ? 7.878 26.429 18.356 1.00 71.31 117 SER A N 1
ATOM 835 C CA . SER A 1 117 ? 8.612 25.999 17.163 1.00 71.31 117 SER A CA 1
ATOM 836 C C . SER A 1 117 ? 9.510 27.109 16.622 1.00 71.31 117 SER A C 1
ATOM 838 O O . SER A 1 117 ? 9.191 28.295 16.713 1.00 71.31 117 SER A O 1
ATOM 840 N N . ASP A 1 118 ? 10.639 26.713 16.036 1.00 78.69 118 ASP A N 1
ATOM 841 C CA . ASP A 1 118 ? 11.483 27.601 15.241 1.00 78.69 118 ASP A CA 1
ATOM 842 C C . ASP A 1 118 ? 10.949 27.681 13.801 1.00 78.69 118 ASP A C 1
ATOM 844 O O . ASP A 1 118 ? 10.738 26.657 13.151 1.00 78.69 118 ASP A O 1
ATOM 848 N N . SER A 1 119 ? 10.797 28.890 13.255 1.00 79.06 119 SER A N 1
ATOM 849 C CA . SER A 1 119 ? 10.282 29.123 11.894 1.00 79.06 119 SER A CA 1
ATOM 850 C C . SER A 1 119 ? 11.306 28.849 10.781 1.00 79.06 119 SER A C 1
ATOM 852 O O . SER A 1 119 ? 11.011 29.018 9.597 1.00 79.06 119 SER A O 1
ATOM 854 N N . SER A 1 120 ? 12.528 28.437 11.134 1.00 77.19 120 SER A N 1
ATOM 855 C CA . SER A 1 120 ? 13.620 28.181 10.195 1.00 77.19 120 SER A CA 1
ATOM 856 C C . SER A 1 120 ? 14.522 27.046 10.671 1.00 77.19 120 S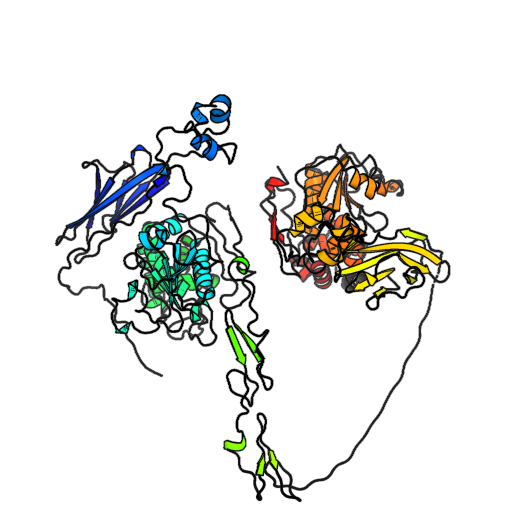ER A C 1
ATOM 858 O O . SER A 1 120 ? 15.091 27.099 11.759 1.00 77.19 120 SER A O 1
ATOM 860 N N . LYS A 1 121 ? 14.795 26.084 9.780 1.00 73.12 121 LYS A N 1
ATOM 861 C CA . LYS A 1 121 ? 15.776 25.001 9.999 1.00 73.12 121 LYS A CA 1
ATOM 862 C C . LYS A 1 121 ? 17.219 25.472 10.253 1.00 73.12 121 LYS A C 1
ATOM 864 O O . LYS A 1 121 ? 18.083 24.662 10.572 1.00 73.12 121 LYS A O 1
ATOM 869 N N . TRP A 1 122 ? 17.498 26.767 10.098 1.00 76.44 122 TRP A N 1
ATOM 870 C CA . TRP A 1 122 ? 18.797 27.377 10.397 1.00 76.44 122 TRP A CA 1
ATOM 871 C C . TRP A 1 122 ? 18.891 27.973 11.810 1.00 76.44 122 TRP A C 1
ATOM 873 O O . TRP A 1 122 ? 19.996 28.316 12.233 1.00 76.44 122 TRP A O 1
ATOM 883 N N . CYS A 1 123 ? 17.782 28.059 12.554 1.00 77.56 123 CYS A N 1
ATOM 884 C CA . CYS A 1 123 ? 17.738 28.631 13.903 1.00 77.56 123 CYS A CA 1
ATOM 885 C C . CYS A 1 123 ? 18.789 28.055 14.876 1.00 77.56 123 CYS A C 1
ATOM 887 O O . CYS A 1 123 ? 19.472 28.868 15.506 1.00 77.56 123 CYS A O 1
ATOM 889 N N . PRO A 1 124 ? 19.051 26.729 14.933 1.00 76.00 124 PRO A N 1
ATOM 890 C CA . PRO A 1 124 ? 20.097 26.184 15.805 1.00 76.00 124 PRO A CA 1
ATOM 891 C C . PRO A 1 124 ? 21.504 26.678 15.442 1.00 76.00 124 PRO A C 1
ATOM 893 O O . PRO A 1 124 ? 22.323 26.949 16.316 1.00 76.00 124 PRO A O 1
ATOM 896 N N . ASN A 1 125 ? 21.792 26.854 14.148 1.00 76.00 125 ASN A N 1
ATOM 897 C CA . ASN A 1 125 ? 23.091 27.344 13.679 1.00 76.00 125 ASN A CA 1
ATOM 898 C C . ASN A 1 125 ? 23.281 28.838 13.980 1.00 76.00 125 ASN A C 1
ATOM 900 O O . ASN A 1 125 ? 24.383 29.264 14.329 1.00 76.00 125 ASN A O 1
ATOM 904 N N . TRP A 1 126 ? 22.212 29.633 13.893 1.00 82.00 126 TRP A N 1
ATOM 905 C CA . TRP A 1 126 ? 22.228 31.047 14.272 1.00 82.00 126 TRP A CA 1
ATOM 906 C C . TRP A 1 126 ? 22.342 31.227 15.794 1.00 82.00 126 TRP A C 1
ATOM 908 O O . TRP A 1 126 ? 23.148 32.038 16.251 1.00 82.00 126 TRP A O 1
ATOM 918 N N . ALA A 1 127 ? 21.635 30.420 16.590 1.00 73.69 127 ALA A N 1
ATOM 919 C CA . ALA A 1 127 ? 21.765 30.409 18.048 1.00 73.69 127 ALA A CA 1
ATOM 920 C C . ALA A 1 127 ? 23.182 30.015 18.501 1.00 73.69 127 ALA A C 1
ATOM 922 O O . ALA A 1 127 ? 23.803 30.754 19.264 1.00 73.69 127 ALA A O 1
ATOM 923 N N . ASN A 1 128 ? 23.755 28.947 17.931 1.00 76.50 128 ASN A N 1
ATOM 924 C CA . ASN A 1 128 ? 25.157 28.556 18.144 1.00 76.50 128 ASN A CA 1
ATOM 925 C C . ASN A 1 128 ? 26.174 29.624 17.688 1.00 76.50 128 ASN A C 1
ATOM 927 O O . ASN A 1 128 ? 27.311 29.629 18.156 1.00 76.50 128 ASN A O 1
ATOM 931 N N . SER A 1 129 ? 25.778 30.543 16.800 1.00 83.88 129 SER A N 1
ATOM 932 C CA . SER A 1 129 ? 26.587 31.700 16.380 1.00 83.88 129 SER A CA 1
ATOM 933 C C . SER A 1 129 ? 26.422 32.929 17.292 1.00 83.88 129 SER A C 1
ATOM 935 O O . SER A 1 129 ? 27.056 33.957 17.058 1.00 83.88 129 SER A O 1
ATOM 937 N N . GLY A 1 130 ? 25.585 32.849 18.334 1.00 84.81 130 GLY A N 1
ATOM 938 C CA . GLY A 1 130 ? 25.294 33.949 19.262 1.00 84.81 130 GLY A CA 1
ATOM 939 C C . GLY A 1 130 ? 24.238 34.946 18.769 1.00 84.81 130 GLY A C 1
ATOM 940 O O . GLY A 1 130 ? 24.045 35.992 19.391 1.00 84.81 130 GLY A O 1
ATOM 941 N N . GLU A 1 131 ? 23.523 34.661 17.676 1.00 85.50 131 GLU A N 1
ATOM 942 C CA . GLU A 1 131 ? 22.540 35.596 17.103 1.00 85.50 131 GLU A CA 1
ATOM 943 C C . GLU A 1 131 ? 21.357 35.882 18.046 1.00 85.50 131 GLU A C 1
ATOM 945 O O . GLU A 1 131 ? 20.730 36.931 17.930 1.00 85.50 131 GLU A O 1
ATOM 950 N N . CYS A 1 132 ? 21.073 35.014 19.022 1.00 81.75 132 CYS A N 1
ATOM 951 C CA . CYS A 1 132 ? 20.064 35.276 20.056 1.00 81.75 132 CYS A CA 1
ATOM 952 C C . CYS A 1 132 ? 20.377 36.539 20.888 1.00 81.75 132 CYS A C 1
ATOM 954 O O . CYS A 1 132 ? 19.456 37.253 21.281 1.00 81.75 132 CYS A O 1
ATOM 956 N N . GLU A 1 133 ? 21.662 36.846 21.111 1.00 82.75 133 GLU A N 1
ATOM 957 C CA . GLU A 1 133 ? 22.113 38.073 21.785 1.00 82.75 133 GLU A CA 1
ATOM 958 C C . GLU A 1 133 ? 22.439 39.200 20.790 1.00 82.75 133 GLU A C 1
ATOM 960 O O . GLU A 1 133 ? 22.139 40.366 21.052 1.00 82.75 133 GLU A O 1
ATOM 965 N N . ASN A 1 134 ? 23.032 38.866 19.636 1.00 80.50 134 ASN A N 1
ATOM 966 C CA . ASN A 1 134 ? 23.492 39.853 18.648 1.00 80.50 134 ASN A CA 1
ATOM 967 C C . ASN A 1 134 ? 22.368 40.401 17.745 1.00 80.50 134 ASN A C 1
ATOM 969 O O . ASN A 1 134 ? 22.448 41.539 17.279 1.00 80.50 134 ASN A O 1
ATOM 973 N N . ASN A 1 135 ? 21.317 39.614 17.508 1.00 81.56 135 ASN A N 1
ATOM 974 C CA . ASN A 1 135 ? 20.203 39.913 16.606 1.00 81.56 135 ASN A CA 1
ATOM 975 C C . ASN A 1 135 ? 18.830 39.481 17.192 1.00 81.56 135 ASN A C 1
ATOM 977 O O . ASN A 1 135 ? 18.033 38.813 16.521 1.00 81.56 135 ASN A O 1
ATOM 981 N N . PRO A 1 136 ? 18.489 39.881 18.436 1.00 75.56 136 PRO A N 1
ATOM 982 C CA . PRO A 1 136 ? 17.256 39.453 19.104 1.00 75.56 136 PRO A CA 1
ATOM 983 C C . PRO A 1 136 ? 15.982 39.901 18.371 1.00 75.56 136 PRO A C 1
ATOM 985 O O . PRO A 1 136 ? 14.945 39.253 18.485 1.00 75.56 136 PRO A O 1
ATOM 988 N N . GLY A 1 137 ? 16.048 40.984 17.586 1.00 62.22 137 GLY A N 1
ATOM 989 C CA . GLY A 1 137 ? 14.916 41.478 16.796 1.00 62.22 137 GLY A CA 1
ATOM 990 C C . GLY A 1 137 ? 14.474 40.531 15.674 1.00 62.22 137 GLY A C 1
ATOM 991 O O . GLY A 1 137 ? 13.301 40.542 15.312 1.00 62.22 137 GLY A O 1
ATOM 992 N N . TRP A 1 138 ? 15.383 39.699 15.154 1.00 77.75 138 TRP A N 1
ATOM 993 C CA . TRP A 1 138 ? 15.046 38.605 14.239 1.00 77.75 138 TRP A CA 1
ATOM 994 C C . TRP A 1 138 ? 14.903 37.273 14.977 1.00 77.75 138 TRP A C 1
ATOM 996 O O . TRP A 1 138 ? 13.972 36.518 14.708 1.00 77.75 138 TRP A O 1
ATOM 1006 N N . MET A 1 139 ? 15.806 36.990 15.916 1.00 86.19 139 MET A N 1
ATOM 1007 C CA . MET A 1 139 ? 15.925 35.669 16.527 1.00 86.19 139 MET A CA 1
ATOM 1008 C C . MET A 1 139 ? 14.839 35.358 17.559 1.00 86.19 139 MET A C 1
ATOM 1010 O O . MET A 1 139 ? 14.354 34.236 17.573 1.00 86.19 139 MET A O 1
ATOM 1014 N N . LEU A 1 140 ? 14.393 36.312 18.383 1.00 79.94 140 LEU A N 1
ATOM 1015 C CA . LEU A 1 140 ? 13.357 36.017 19.386 1.00 79.94 140 LEU A CA 1
ATOM 1016 C C . LEU A 1 140 ? 11.973 35.725 18.758 1.00 79.94 140 LEU A C 1
ATOM 1018 O O . LEU A 1 140 ? 11.293 34.840 19.270 1.00 79.94 140 LEU A O 1
ATOM 1022 N N . PRO A 1 141 ? 11.544 36.388 17.657 1.00 77.62 141 PRO A N 1
ATOM 1023 C CA . PRO A 1 141 ? 10.288 36.041 16.979 1.00 77.62 141 PRO A CA 1
ATOM 1024 C C . PRO A 1 141 ? 10.353 34.811 16.061 1.00 77.62 141 PRO A C 1
ATOM 1026 O O . PRO A 1 141 ? 9.320 34.192 15.835 1.00 77.62 141 PRO A O 1
ATOM 1029 N N . ASN A 1 142 ? 11.521 34.484 15.489 1.00 80.12 142 ASN A N 1
ATOM 1030 C CA . ASN A 1 142 ? 11.656 33.414 14.483 1.00 80.12 142 ASN A CA 1
ATOM 1031 C C . ASN A 1 142 ? 12.322 32.136 15.014 1.00 80.12 142 ASN A C 1
ATOM 1033 O O . ASN A 1 142 ? 12.128 31.069 14.445 1.00 80.12 142 ASN A O 1
ATOM 1037 N N . CYS A 1 143 ? 13.108 32.234 16.083 1.00 83.50 143 CYS A N 1
ATOM 1038 C CA . CYS A 1 143 ? 13.871 31.131 16.663 1.00 83.50 143 CYS A CA 1
ATOM 1039 C C . CYS A 1 143 ? 13.645 30.995 18.190 1.00 83.50 143 CYS A C 1
ATOM 1041 O O . CYS A 1 143 ? 14.623 30.940 18.949 1.00 83.50 143 CYS A O 1
ATOM 1043 N N . PRO A 1 144 ? 12.390 31.015 18.690 1.00 79.69 144 PRO A N 1
ATOM 1044 C CA . PRO A 1 144 ? 12.111 31.057 20.124 1.00 79.69 144 PRO A CA 1
ATOM 1045 C C . PRO A 1 144 ? 12.516 29.773 20.867 1.00 79.69 144 PRO A C 1
ATOM 1047 O O . PRO A 1 144 ? 12.795 29.844 22.067 1.00 79.69 144 PRO A O 1
ATOM 1050 N N . LEU A 1 145 ? 12.595 28.625 20.180 1.00 76.06 145 LEU A N 1
ATOM 1051 C CA . LEU A 1 145 ? 13.055 27.365 20.764 1.00 76.06 145 LEU A CA 1
ATOM 1052 C C . LEU A 1 145 ? 14.586 27.353 20.835 1.00 76.06 145 LEU A C 1
ATOM 1054 O O . LEU A 1 145 ? 15.144 27.230 21.926 1.00 76.06 145 LEU A O 1
ATOM 1058 N N . SER A 1 146 ? 15.273 27.593 19.710 1.00 79.38 146 SER A N 1
ATOM 1059 C CA . SER A 1 146 ? 16.747 27.650 19.666 1.00 79.38 146 SER A CA 1
ATOM 1060 C C . SER A 1 146 ? 17.355 28.735 20.563 1.00 79.38 146 SER A C 1
ATOM 1062 O O . SER A 1 146 ? 18.493 28.589 21.003 1.00 79.38 146 SER A O 1
ATOM 1064 N N . CYS A 1 147 ? 16.627 29.819 20.850 1.00 78.38 147 CYS A N 1
ATOM 1065 C CA . CYS A 1 147 ? 17.077 30.880 21.757 1.00 78.38 147 CYS A CA 1
ATOM 1066 C C . CYS A 1 147 ? 16.625 30.710 23.220 1.00 78.38 147 CYS A C 1
ATOM 1068 O O . CYS A 1 147 ? 16.790 31.645 24.003 1.00 78.38 147 CYS A O 1
ATOM 1070 N N . GLY A 1 148 ? 16.042 29.566 23.604 1.00 69.69 148 GLY A N 1
ATOM 1071 C CA . GLY A 1 148 ? 15.627 29.295 24.989 1.00 69.69 148 GLY A CA 1
ATOM 1072 C C . GLY A 1 148 ? 14.510 30.210 25.512 1.00 69.69 148 GLY A C 1
ATOM 1073 O O . GLY A 1 148 ? 14.317 30.324 26.720 1.00 69.69 148 GLY A O 1
ATOM 1074 N N . VAL A 1 149 ? 13.771 30.879 24.619 1.00 77.00 149 VAL A N 1
ATOM 1075 C CA . VAL A 1 149 ? 12.718 31.850 24.974 1.00 77.00 149 VAL A CA 1
ATOM 1076 C C . VAL A 1 149 ? 11.498 31.140 25.554 1.00 77.00 149 VAL A C 1
ATOM 1078 O O . VAL A 1 149 ? 10.854 31.663 26.461 1.00 77.00 149 VAL A O 1
ATOM 1081 N N . CYS A 1 150 ? 11.195 29.943 25.046 1.00 64.69 150 CYS A N 1
ATOM 1082 C CA . CYS A 1 150 ? 10.074 29.130 25.512 1.00 64.69 150 CYS A CA 1
ATOM 1083 C C . CYS A 1 150 ? 10.329 28.476 26.878 1.00 64.69 150 CYS A C 1
ATOM 1085 O O . CYS A 1 150 ? 9.400 28.374 27.675 1.00 64.69 150 CYS A O 1
ATOM 1087 N N . HIS A 1 151 ? 11.571 28.073 27.173 1.00 65.31 151 HIS A N 1
ATOM 1088 C CA . HIS A 1 151 ? 11.972 27.673 28.521 1.00 65.31 151 HIS A CA 1
ATOM 1089 C C . HIS A 1 151 ? 13.495 27.826 28.718 1.00 65.31 151 HIS A C 1
ATOM 1091 O O . HIS A 1 151 ? 14.255 27.130 28.043 1.00 65.31 151 HIS A O 1
ATOM 1097 N N . PRO A 1 152 ? 13.967 28.691 29.638 1.00 56.12 152 PRO A N 1
ATOM 1098 C CA . PRO A 1 152 ? 15.400 28.942 29.817 1.00 56.12 152 PRO A CA 1
ATOM 1099 C C . PRO A 1 152 ? 16.127 27.846 30.616 1.00 56.12 152 PRO A C 1
ATOM 1101 O O . PRO A 1 152 ? 17.328 27.669 30.443 1.00 56.12 152 PRO A O 1
ATOM 1104 N N . ASP A 1 153 ? 15.407 27.114 31.474 1.00 60.94 153 ASP A N 1
ATOM 1105 C CA . ASP A 1 153 ? 15.990 26.206 32.477 1.00 60.94 153 ASP A CA 1
ATOM 1106 C C . ASP A 1 153 ? 15.742 24.704 32.197 1.00 60.94 153 ASP A C 1
ATOM 1108 O O . ASP A 1 153 ? 15.814 23.888 33.115 1.00 60.94 153 ASP A O 1
ATOM 1112 N N . LEU A 1 154 ? 15.413 24.304 30.956 1.00 61.53 154 LEU A N 1
ATOM 1113 C CA . LEU A 1 154 ? 15.275 22.870 30.641 1.00 61.53 154 LEU A CA 1
ATOM 1114 C C . LEU A 1 154 ? 16.643 22.172 30.549 1.00 61.53 154 LEU A C 1
ATOM 1116 O O . LEU A 1 154 ? 17.599 22.763 30.038 1.00 61.53 154 LEU A O 1
ATOM 1120 N N . PRO A 1 155 ? 16.744 20.886 30.946 1.00 57.72 155 PRO A N 1
ATOM 1121 C CA . PRO A 1 155 ? 17.874 20.048 30.570 1.00 57.72 155 PRO A CA 1
ATOM 1122 C C . PRO A 1 155 ? 18.071 20.064 29.051 1.00 57.72 155 PRO A C 1
ATOM 1124 O O . PRO A 1 155 ? 17.098 19.998 28.296 1.00 57.72 155 PRO A O 1
ATOM 1127 N N . SER A 1 156 ? 19.327 20.034 28.592 1.00 56.31 156 SER A N 1
ATOM 1128 C CA . SER A 1 156 ? 19.645 19.817 27.167 1.00 56.31 156 SER A CA 1
ATOM 1129 C C . SER A 1 156 ? 19.002 18.533 26.627 1.00 56.31 156 SER A C 1
ATOM 1131 O O . SER A 1 156 ? 18.727 18.375 25.438 1.00 56.31 156 SER A O 1
ATOM 1133 N N . GLU A 1 157 ? 18.728 17.613 27.546 1.00 53.16 157 GLU A N 1
ATOM 1134 C CA . GLU A 1 157 ? 18.087 16.345 27.313 1.00 53.16 157 GLU A CA 1
ATOM 1135 C C . GLU A 1 157 ? 16.570 16.415 27.079 1.00 53.16 157 GLU A C 1
ATOM 1137 O O . GLU A 1 157 ? 16.036 15.450 26.555 1.00 53.16 157 GLU A O 1
ATOM 1142 N N . CYS A 1 158 ? 15.879 17.527 27.345 1.00 58.41 158 CYS A N 1
ATOM 1143 C CA . CYS A 1 158 ? 14.490 17.718 26.893 1.00 58.41 158 CYS A CA 1
ATOM 1144 C C . CYS A 1 158 ? 14.389 18.321 25.476 1.00 58.41 158 CYS A C 1
ATOM 1146 O O . CYS A 1 158 ? 13.289 18.546 24.985 1.00 58.41 158 CYS A O 1
ATOM 1148 N N . LEU A 1 159 ? 15.520 18.601 24.810 1.00 54.31 159 LEU A N 1
ATOM 1149 C CA . LEU A 1 159 ? 15.566 19.380 23.562 1.00 54.31 159 LEU A CA 1
ATOM 1150 C C . LEU A 1 159 ? 15.901 18.556 22.301 1.00 54.31 159 LEU A C 1
ATOM 1152 O O . LEU A 1 159 ? 16.117 19.139 21.240 1.00 54.31 159 LEU A O 1
ATOM 1156 N N . THR A 1 160 ? 15.970 17.217 22.372 1.00 47.78 160 THR A N 1
ATOM 1157 C CA . THR A 1 160 ? 16.177 16.369 21.174 1.00 47.78 160 THR A CA 1
ATOM 1158 C C . THR A 1 160 ? 15.361 15.072 21.209 1.00 47.78 160 THR A C 1
ATOM 1160 O O . THR A 1 160 ? 15.186 14.464 22.262 1.00 47.78 160 THR A O 1
ATOM 1163 N N . THR A 1 161 ? 14.909 14.621 20.036 1.00 38.59 161 THR A N 1
ATOM 1164 C CA . THR A 1 161 ? 13.824 13.636 19.837 1.00 38.59 161 THR A CA 1
ATOM 1165 C C . THR A 1 161 ? 14.170 12.151 20.039 1.00 38.59 161 THR A C 1
ATOM 1167 O O . THR A 1 161 ? 13.285 11.315 19.910 1.00 38.59 161 THR A O 1
ATOM 1170 N N . LYS A 1 162 ? 15.420 11.779 20.356 1.00 43.12 162 LYS A N 1
ATOM 1171 C CA . LYS A 1 162 ? 15.870 10.369 20.466 1.00 43.12 162 LYS A CA 1
ATOM 1172 C C . LYS A 1 162 ? 16.161 9.937 21.910 1.00 43.12 162 LYS A C 1
ATOM 1174 O O . LYS A 1 162 ? 17.332 9.817 22.276 1.00 43.12 162 LYS A O 1
ATOM 1179 N N . ARG A 1 163 ? 15.149 9.802 22.779 1.00 46.62 163 ARG A N 1
ATOM 1180 C CA . ARG A 1 163 ? 15.387 9.607 24.230 1.00 46.62 163 ARG A CA 1
ATOM 1181 C C . ARG A 1 163 ? 14.328 8.773 24.939 1.00 46.62 163 ARG A C 1
ATOM 1183 O O . ARG A 1 163 ? 13.163 9.145 24.947 1.00 46.62 163 ARG A O 1
ATOM 1190 N N . GLY A 1 164 ? 14.770 7.712 25.618 1.00 48.81 164 GLY A N 1
ATOM 1191 C CA . GLY A 1 164 ? 13.999 6.968 26.627 1.00 48.81 164 GLY A CA 1
ATOM 1192 C C . GLY A 1 164 ? 12.809 6.158 26.111 1.00 48.81 164 GLY A C 1
ATOM 1193 O O . GLY A 1 164 ? 12.321 5.304 26.831 1.00 48.81 164 GLY A O 1
ATOM 1194 N N . ARG A 1 165 ? 12.371 6.392 24.880 1.00 54.75 165 ARG A N 1
ATOM 1195 C CA . ARG A 1 165 ? 11.413 5.566 24.157 1.00 54.75 165 ARG A CA 1
ATOM 1196 C C . ARG A 1 165 ? 12.115 4.744 23.091 1.00 54.75 165 ARG A C 1
ATOM 1198 O O . ARG A 1 165 ? 13.217 5.093 22.651 1.00 54.75 165 ARG A O 1
ATOM 1205 N N . SER A 1 166 ? 11.425 3.700 22.658 1.00 57.44 166 SER A N 1
ATOM 1206 C CA . SER A 1 166 ? 11.603 3.133 21.330 1.00 57.44 166 SER A CA 1
ATOM 1207 C C . SER A 1 166 ? 11.574 4.249 20.276 1.00 57.44 166 SER A C 1
ATOM 1209 O O . SER A 1 166 ? 10.970 5.310 20.457 1.00 57.44 166 SER A O 1
ATOM 1211 N N . TRP A 1 167 ? 12.320 4.068 19.194 1.00 63.88 167 TRP A N 1
ATOM 1212 C CA . TRP A 1 167 ? 12.372 5.058 18.125 1.00 63.88 167 TRP A CA 1
ATOM 1213 C C . TRP A 1 167 ? 11.124 4.894 17.257 1.00 63.88 167 TRP A C 1
ATOM 1215 O O . TRP A 1 167 ? 10.846 3.788 16.810 1.00 63.88 167 TRP A O 1
ATOM 1225 N N . ASP A 1 168 ? 10.453 5.982 16.880 1.00 63.34 168 ASP A N 1
ATOM 1226 C CA . ASP A 1 168 ? 9.345 5.954 15.901 1.00 63.34 168 ASP A CA 1
ATOM 1227 C C . ASP A 1 168 ? 9.837 5.685 14.451 1.00 63.34 168 ASP A C 1
ATOM 1229 O O . ASP A 1 168 ? 9.206 6.072 13.471 1.00 63.34 168 ASP A O 1
ATOM 1233 N N . THR A 1 169 ? 11.024 5.085 14.312 1.00 64.56 169 THR A N 1
ATOM 1234 C CA . THR A 1 169 ? 11.801 4.896 13.081 1.00 64.56 169 THR A CA 1
ATOM 1235 C C . THR A 1 169 ? 12.571 3.579 13.140 1.00 64.56 169 THR A C 1
ATOM 1237 O O . THR A 1 169 ? 13.142 3.239 14.182 1.00 64.56 169 THR A O 1
ATOM 1240 N N . TRP A 1 170 ? 12.684 2.897 12.008 1.00 77.69 170 TRP A N 1
ATOM 1241 C CA . TRP A 1 170 ? 13.437 1.656 11.832 1.00 77.69 170 TRP A CA 1
ATOM 1242 C C . TRP A 1 170 ? 14.506 1.792 10.746 1.00 77.69 170 TRP A C 1
ATOM 1244 O O . TRP A 1 170 ? 14.471 2.713 9.935 1.00 77.69 170 TRP A O 1
ATOM 1254 N N . GLU A 1 171 ? 15.456 0.865 10.756 1.00 82.06 171 GLU A N 1
ATOM 1255 C CA . GLU A 1 171 ? 16.398 0.613 9.668 1.00 82.06 171 GLU A CA 1
ATOM 1256 C C . GLU A 1 171 ? 16.537 -0.906 9.585 1.00 82.06 171 GLU A C 1
ATOM 1258 O O . GLU A 1 171 ? 17.176 -1.522 10.441 1.00 82.06 171 GLU A O 1
ATOM 1263 N N . CYS A 1 172 ? 15.861 -1.497 8.599 1.00 81.31 172 CYS A N 1
ATOM 1264 C CA . CYS A 1 172 ? 15.838 -2.939 8.359 1.00 81.31 172 CYS A CA 1
ATOM 1265 C C . CYS A 1 172 ? 16.379 -3.316 6.972 1.00 81.31 172 CYS A C 1
ATOM 1267 O O . CYS A 1 172 ? 16.456 -4.500 6.666 1.00 81.31 172 CYS A O 1
ATOM 1269 N N . SER A 1 173 ? 16.765 -2.346 6.138 1.00 74.75 173 SER A N 1
ATOM 1270 C CA . SER A 1 173 ? 17.096 -2.568 4.725 1.00 74.75 173 SER A CA 1
ATOM 1271 C C . SER A 1 173 ? 18.610 -2.623 4.504 1.00 74.75 173 SER A C 1
ATOM 1273 O O . SER A 1 173 ? 19.119 -3.453 3.738 1.00 74.75 173 SER A O 1
ATOM 1275 N N . ASN A 1 174 ? 19.350 -1.745 5.187 1.00 82.38 174 ASN A N 1
ATOM 1276 C CA . ASN A 1 174 ? 20.789 -1.558 5.027 1.00 82.38 174 ASN A CA 1
ATOM 1277 C C . ASN A 1 174 ? 21.571 -2.076 6.247 1.00 82.38 174 ASN A C 1
ATOM 1279 O O . ASN A 1 174 ? 21.781 -1.349 7.216 1.00 82.38 174 ASN A O 1
ATOM 1283 N N . VAL A 1 175 ? 22.024 -3.333 6.181 1.00 88.81 175 VAL A N 1
ATOM 1284 C CA . VAL A 1 175 ? 22.826 -3.975 7.238 1.00 88.81 175 VAL A CA 1
ATOM 1285 C C . VAL A 1 175 ? 24.160 -3.245 7.416 1.00 88.81 175 VAL A C 1
ATOM 1287 O O . VAL A 1 175 ? 24.909 -3.067 6.455 1.00 88.81 175 VAL A O 1
ATOM 1290 N N . THR A 1 176 ? 24.485 -2.849 8.650 1.00 93.19 176 THR A N 1
ATOM 1291 C CA . THR A 1 176 ? 25.752 -2.169 8.979 1.00 93.19 176 THR A CA 1
ATOM 1292 C C . THR A 1 176 ? 26.615 -2.977 9.944 1.00 93.19 176 THR A C 1
ATOM 1294 O O . THR A 1 176 ? 26.149 -3.925 10.577 1.00 93.19 176 THR A O 1
ATOM 1297 N N . ASP A 1 177 ? 27.867 -2.546 10.129 1.00 94.25 177 ASP A N 1
ATOM 1298 C CA . ASP A 1 177 ? 28.628 -2.885 11.335 1.00 94.25 177 ASP A CA 1
ATOM 1299 C C . ASP A 1 177 ? 27.873 -2.406 12.596 1.00 94.25 177 ASP A C 1
ATOM 1301 O O . ASP A 1 177 ? 27.220 -1.357 12.569 1.00 94.25 177 ASP A O 1
ATOM 1305 N N . VAL A 1 178 ? 27.989 -3.128 13.718 1.00 93.31 178 VAL A N 1
ATOM 1306 C CA . VAL A 1 178 ? 27.445 -2.692 15.026 1.00 93.31 178 VAL A CA 1
ATOM 1307 C C . VAL A 1 178 ? 28.088 -1.359 15.461 1.00 93.31 178 VAL A C 1
ATOM 1309 O O . VAL A 1 178 ? 29.300 -1.344 15.706 1.00 93.31 178 VAL A O 1
ATOM 1312 N N . PRO A 1 179 ? 27.319 -0.263 15.647 1.00 90.00 179 PRO A N 1
ATOM 1313 C CA . PRO A 1 179 ? 27.875 1.038 16.028 1.00 90.00 179 PRO A CA 1
ATOM 1314 C C . PRO A 1 179 ? 28.578 1.030 17.394 1.00 90.00 179 PRO A C 1
ATOM 1316 O O . PRO A 1 179 ? 28.090 0.414 18.343 1.00 90.00 179 PRO A O 1
ATOM 1319 N N . ASP A 1 180 ? 29.674 1.788 17.530 1.00 82.25 180 ASP A N 1
ATOM 1320 C CA . ASP A 1 180 ? 30.454 1.893 18.779 1.00 82.25 180 ASP A CA 1
ATOM 1321 C C . ASP A 1 180 ? 29.599 2.313 19.989 1.00 82.25 180 ASP A C 1
ATOM 1323 O O . ASP A 1 180 ? 29.796 1.803 21.095 1.00 82.25 180 ASP A O 1
ATOM 1327 N N . GLU A 1 181 ? 28.630 3.213 19.791 1.00 76.50 181 GLU A N 1
ATOM 1328 C CA . GLU A 1 181 ? 27.711 3.670 20.842 1.00 76.50 181 GLU A CA 1
ATOM 1329 C C . GLU A 1 181 ? 26.821 2.520 21.340 1.00 76.50 181 GLU A C 1
ATOM 1331 O O . GLU A 1 181 ? 26.792 2.241 22.539 1.00 76.50 181 GLU A O 1
ATOM 1336 N N . VAL A 1 182 ? 26.193 1.781 20.417 1.00 81.75 182 VAL A N 1
ATOM 1337 C CA . VAL A 1 182 ? 25.343 0.609 20.701 1.00 81.75 182 VAL A CA 1
ATOM 1338 C C . VAL A 1 182 ? 26.152 -0.503 21.372 1.00 81.75 182 VAL A C 1
ATOM 1340 O O . VAL A 1 182 ? 25.741 -1.049 22.398 1.00 81.75 182 VAL A O 1
ATOM 1343 N N . ARG A 1 183 ? 27.346 -0.807 20.843 1.00 86.81 183 ARG A N 1
ATOM 1344 C CA . ARG A 1 183 ? 28.272 -1.795 21.417 1.00 86.81 183 ARG A CA 1
ATOM 1345 C C . ARG A 1 183 ? 28.678 -1.432 22.846 1.00 86.81 183 ARG A C 1
ATOM 1347 O O . ARG A 1 183 ? 28.777 -2.326 23.686 1.00 86.81 183 ARG A O 1
ATOM 1354 N N . THR A 1 184 ? 28.904 -0.147 23.117 1.00 77.00 184 THR A N 1
ATOM 1355 C CA . THR A 1 184 ? 29.313 0.360 24.436 1.00 77.00 184 THR A CA 1
ATOM 1356 C C . THR A 1 184 ? 28.155 0.389 25.432 1.00 77.00 184 THR A C 1
ATOM 1358 O O . THR A 1 184 ? 28.354 0.024 26.589 1.00 77.00 184 THR A O 1
ATOM 1361 N N . GLU A 1 185 ? 26.951 0.790 25.013 1.00 76.06 185 GLU A N 1
ATOM 1362 C CA . GLU A 1 185 ? 25.768 0.829 25.883 1.00 76.06 185 GLU A CA 1
ATOM 1363 C C . GLU A 1 185 ? 25.320 -0.574 26.310 1.00 76.06 185 GLU A C 1
ATOM 1365 O O . GLU A 1 185 ? 25.078 -0.816 27.493 1.00 76.06 185 GLU A O 1
ATOM 1370 N N . LEU A 1 186 ? 25.266 -1.509 25.361 1.00 78.06 186 LEU A N 1
ATOM 1371 C CA . LEU A 1 186 ? 24.775 -2.872 25.578 1.00 78.06 186 LEU A CA 1
ATOM 1372 C C . LEU A 1 186 ? 25.871 -3.865 26.004 1.00 78.06 186 LEU A C 1
ATOM 1374 O O . LEU A 1 186 ? 25.557 -5.007 26.338 1.00 78.06 186 LEU A O 1
ATOM 1378 N N . ASN A 1 187 ? 27.144 -3.446 25.991 1.00 80.69 187 ASN A N 1
ATOM 1379 C CA . ASN A 1 187 ? 28.323 -4.288 26.237 1.00 80.69 187 ASN A CA 1
ATOM 1380 C C . ASN A 1 187 ? 28.331 -5.547 25.332 1.00 80.69 187 ASN A C 1
ATOM 1382 O O . ASN A 1 187 ? 28.443 -6.678 25.809 1.00 80.69 187 ASN A O 1
ATOM 1386 N N . LEU A 1 188 ? 28.177 -5.352 24.016 1.00 87.62 188 LEU A N 1
ATOM 1387 C CA . LEU A 1 188 ? 28.095 -6.449 23.040 1.00 87.62 188 LEU A CA 1
ATOM 1388 C C . LEU A 1 188 ? 29.468 -7.051 22.720 1.00 87.62 188 LEU A C 1
ATOM 1390 O O . LEU A 1 188 ? 30.417 -6.328 22.394 1.00 87.62 188 LEU A O 1
ATOM 1394 N N . ASP A 1 189 ? 29.537 -8.383 22.724 1.00 94.19 189 ASP A N 1
ATOM 1395 C CA . ASP A 1 189 ? 30.731 -9.123 22.315 1.00 94.19 189 ASP A CA 1
ATOM 1396 C C . ASP A 1 189 ? 31.086 -8.881 20.835 1.00 94.19 189 ASP A C 1
ATOM 1398 O O . ASP A 1 189 ? 30.240 -8.570 19.992 1.00 94.19 189 ASP A O 1
ATOM 1402 N N . THR A 1 190 ? 32.365 -9.052 20.518 1.00 93.44 190 THR A N 1
ATOM 1403 C CA . THR A 1 190 ? 32.926 -9.104 19.162 1.00 93.44 190 THR A CA 1
ATOM 1404 C C . THR A 1 190 ? 32.351 -10.195 18.250 1.00 93.44 190 THR A C 1
ATOM 1406 O O . THR A 1 190 ? 32.560 -10.109 17.042 1.00 93.44 190 THR A O 1
ATOM 1409 N N . PHE A 1 191 ? 31.629 -11.189 18.778 1.00 95.88 191 PHE A N 1
ATOM 1410 C CA . PHE A 1 191 ? 30.797 -12.104 17.984 1.00 95.88 191 PHE A CA 1
ATOM 1411 C C . PHE A 1 191 ? 29.802 -11.336 17.098 1.00 95.88 191 PHE A C 1
ATOM 1413 O O . PHE A 1 191 ? 29.782 -11.528 15.884 1.00 95.88 191 PHE A O 1
ATOM 1420 N N . TYR A 1 192 ? 29.038 -10.412 17.691 1.00 97.62 192 TYR A N 1
ATOM 1421 C CA . TYR A 1 192 ? 28.087 -9.584 16.957 1.00 97.62 192 TYR A CA 1
ATOM 1422 C C . TYR A 1 192 ? 28.836 -8.569 16.098 1.00 97.62 192 TYR A C 1
ATOM 1424 O O . TYR A 1 192 ? 29.580 -7.729 16.618 1.00 97.62 192 TYR A O 1
ATOM 1432 N N . GLN A 1 193 ? 28.640 -8.650 14.786 1.00 97.06 193 GLN A N 1
ATOM 1433 C CA . GLN A 1 193 ? 29.309 -7.809 13.792 1.00 97.06 193 GLN A CA 1
ATOM 1434 C C . GLN A 1 193 ? 28.299 -7.117 12.875 1.00 97.06 193 GLN A C 1
ATOM 1436 O O . GLN A 1 193 ? 28.502 -5.943 12.586 1.00 97.06 193 GLN A O 1
ATOM 1441 N N . LYS A 1 194 ? 27.180 -7.767 12.531 1.00 97.44 194 LYS A N 1
ATOM 1442 C CA . LYS A 1 194 ? 26.085 -7.179 11.744 1.00 97.44 194 LYS A CA 1
ATOM 1443 C C . LYS A 1 194 ? 24.989 -6.579 12.632 1.00 97.44 194 LYS A C 1
ATOM 1445 O O . LYS A 1 194 ? 24.722 -7.099 13.719 1.00 97.44 194 LYS A O 1
ATOM 1450 N N . TYR A 1 195 ? 24.367 -5.501 12.156 1.00 96.69 195 TYR A N 1
ATOM 1451 C CA . TYR A 1 195 ? 23.376 -4.700 12.878 1.00 96.69 195 TYR A CA 1
ATOM 1452 C C . TYR A 1 195 ? 22.264 -4.159 11.964 1.00 96.69 195 TYR A C 1
ATOM 1454 O O . TYR A 1 195 ? 22.537 -3.654 10.874 1.00 96.69 195 TYR A O 1
ATOM 1462 N N . LEU A 1 196 ? 21.031 -4.216 12.474 1.00 93.44 196 LEU A N 1
ATOM 1463 C CA . LEU A 1 196 ? 19.828 -3.491 12.037 1.00 93.44 196 LEU A CA 1
ATOM 1464 C C . LEU A 1 196 ? 19.030 -3.058 13.289 1.00 93.44 196 LEU A C 1
ATOM 1466 O O . LEU A 1 196 ? 19.370 -3.467 14.407 1.00 93.44 196 LEU A O 1
ATOM 1470 N N . HIS A 1 197 ? 17.960 -2.263 13.141 1.00 91.50 197 HIS A N 1
ATOM 1471 C CA . HIS A 1 197 ? 17.046 -1.988 14.260 1.00 91.50 197 HIS A CA 1
ATOM 1472 C C . HIS A 1 197 ? 15.563 -1.816 13.883 1.00 91.50 197 HIS A C 1
ATOM 1474 O O . HIS A 1 197 ? 15.189 -1.006 13.030 1.00 91.50 197 HIS A O 1
ATOM 1480 N N . ALA A 1 198 ? 14.692 -2.461 14.657 1.00 88.25 198 ALA A N 1
ATOM 1481 C CA . ALA A 1 198 ? 13.245 -2.250 14.638 1.00 88.25 198 ALA A CA 1
ATOM 1482 C C . ALA A 1 198 ? 12.860 -1.344 15.819 1.00 88.25 198 ALA A C 1
ATOM 1484 O O . ALA A 1 198 ? 13.090 -1.699 16.968 1.00 88.25 198 ALA A O 1
ATOM 1485 N N . TYR A 1 199 ? 12.350 -0.135 15.573 1.00 81.38 199 TYR A N 1
ATOM 1486 C CA . TYR A 1 199 ? 12.056 0.856 16.629 1.00 81.38 199 TYR A CA 1
ATOM 1487 C C . TYR A 1 199 ? 13.216 1.119 17.626 1.00 81.38 199 TYR A C 1
ATOM 1489 O O . TYR A 1 199 ? 13.006 1.357 18.816 1.00 81.38 199 TYR A O 1
ATOM 1497 N N . GLY A 1 200 ? 14.469 1.042 17.165 1.00 80.94 200 GLY A N 1
ATOM 1498 C CA . GLY A 1 200 ? 15.670 1.149 18.008 1.00 80.94 200 GLY A CA 1
ATOM 1499 C C . GLY A 1 200 ? 16.036 -0.119 18.800 1.00 80.94 200 GLY A C 1
ATOM 1500 O O . GLY A 1 200 ? 17.100 -0.151 19.414 1.00 80.94 200 GLY A O 1
ATOM 1501 N N . ILE A 1 201 ? 15.209 -1.171 18.767 1.00 91.00 201 ILE A N 1
ATOM 1502 C CA . ILE A 1 201 ? 15.519 -2.504 19.307 1.00 91.00 201 ILE A CA 1
ATOM 1503 C C . ILE A 1 201 ? 16.595 -3.142 18.408 1.00 91.00 201 ILE A C 1
ATOM 1505 O O . ILE A 1 201 ? 16.356 -3.283 17.205 1.00 91.00 201 ILE A O 1
ATOM 1509 N N . PRO A 1 202 ? 17.774 -3.519 18.943 1.00 94.38 202 PRO A N 1
ATOM 1510 C CA . PRO A 1 202 ? 18.860 -4.088 18.148 1.00 94.38 202 PRO A CA 1
ATOM 1511 C C . PRO A 1 202 ? 18.504 -5.451 17.560 1.00 94.38 202 PRO A C 1
ATOM 1513 O O . PRO A 1 202 ? 18.041 -6.340 18.279 1.00 94.38 202 PRO A O 1
ATOM 1516 N N . ILE A 1 203 ? 18.827 -5.632 16.283 1.00 97.06 203 ILE A N 1
ATOM 1517 C CA . ILE A 1 203 ? 18.771 -6.907 15.568 1.00 97.06 203 ILE A CA 1
ATOM 1518 C C . ILE A 1 203 ? 20.212 -7.255 15.178 1.00 97.06 203 ILE A C 1
ATOM 1520 O O . ILE A 1 203 ? 20.873 -6.473 14.490 1.00 97.06 203 ILE A O 1
ATOM 1524 N N . LEU A 1 204 ? 20.736 -8.374 15.685 1.00 97.88 204 LEU A N 1
ATOM 1525 C CA . LEU A 1 204 ? 22.173 -8.679 15.674 1.00 97.88 204 LEU A CA 1
ATOM 1526 C C . LEU A 1 204 ? 22.518 -9.992 14.960 1.00 97.88 204 LEU A C 1
ATOM 1528 O O . LEU A 1 204 ? 21.788 -10.977 15.039 1.00 97.88 204 LEU A O 1
ATOM 1532 N N . GLY A 1 205 ? 23.690 -10.026 14.326 1.00 97.12 205 GLY A N 1
ATOM 1533 C CA . GLY A 1 205 ? 24.230 -11.236 13.704 1.00 97.12 205 GLY A CA 1
ATOM 1534 C C . GLY A 1 205 ? 25.754 -11.296 13.738 1.00 97.12 205 GLY A C 1
ATOM 1535 O O . GLY A 1 205 ? 26.433 -10.277 13.927 1.00 97.12 205 GLY A O 1
ATOM 1536 N N . SER A 1 206 ? 26.305 -12.492 13.542 1.00 97.50 206 SER A N 1
ATOM 1537 C CA . SER A 1 206 ? 27.730 -12.665 13.248 1.00 97.50 206 SER A CA 1
ATOM 1538 C C . SER A 1 206 ? 28.060 -12.172 11.831 1.00 97.50 206 SER A C 1
ATOM 1540 O O . SER A 1 206 ? 27.178 -11.790 11.061 1.00 97.50 206 SER A O 1
ATOM 1542 N N . SER A 1 207 ? 29.340 -12.158 11.453 1.00 95.44 207 SER A N 1
ATOM 1543 C CA . SER A 1 207 ? 29.741 -11.793 10.087 1.00 95.44 207 SER A CA 1
ATOM 1544 C C . SER A 1 207 ? 29.460 -12.872 9.036 1.00 95.44 207 SER A C 1
ATOM 1546 O O . SER A 1 207 ? 29.507 -12.549 7.849 1.00 95.44 207 SER A O 1
ATOM 1548 N N . ILE A 1 208 ? 29.152 -14.113 9.438 1.00 94.56 208 ILE A N 1
ATOM 1549 C CA . ILE A 1 208 ? 28.853 -15.218 8.507 1.00 94.56 208 ILE A CA 1
ATOM 1550 C C . ILE A 1 208 ? 27.357 -15.402 8.223 1.00 94.56 208 ILE A C 1
ATOM 1552 O O . ILE A 1 208 ? 27.021 -15.953 7.181 1.00 94.56 208 ILE A O 1
ATOM 1556 N N . LEU A 1 209 ? 26.473 -14.896 9.091 1.00 94.50 209 LEU A N 1
ATOM 1557 C CA . LEU A 1 209 ? 25.028 -14.849 8.851 1.00 94.50 209 LEU A CA 1
ATOM 1558 C C . LEU A 1 209 ? 24.708 -14.064 7.557 1.00 94.50 209 LEU A C 1
ATOM 1560 O O . LEU A 1 209 ? 25.230 -12.954 7.405 1.00 94.50 209 LEU A O 1
ATOM 1564 N N . PRO A 1 210 ? 23.842 -14.549 6.646 1.00 89.75 210 PRO A N 1
ATOM 1565 C CA . PRO A 1 210 ? 23.355 -13.767 5.508 1.00 89.75 210 PRO A CA 1
ATOM 1566 C C . PRO A 1 210 ? 22.623 -12.489 5.934 1.00 89.75 210 PRO A C 1
ATOM 1568 O O . PRO A 1 210 ? 21.917 -12.468 6.941 1.00 89.75 210 PRO A O 1
ATOM 1571 N N . ASP A 1 211 ? 22.754 -11.419 5.146 1.00 88.88 211 ASP A N 1
ATOM 1572 C CA . ASP A 1 211 ? 22.088 -10.143 5.445 1.00 88.88 211 ASP A CA 1
ATOM 1573 C C . ASP A 1 211 ? 20.563 -10.305 5.493 1.00 88.88 211 ASP A C 1
ATOM 1575 O O . ASP A 1 211 ? 19.909 -9.740 6.364 1.00 88.88 211 ASP A O 1
ATOM 1579 N N . ASP A 1 212 ? 20.000 -11.126 4.607 1.00 83.44 212 ASP A N 1
ATOM 1580 C CA . ASP A 1 212 ? 18.553 -11.295 4.450 1.00 83.44 212 ASP A CA 1
ATOM 1581 C C . ASP A 1 212 ? 17.895 -11.979 5.657 1.00 83.44 212 ASP A C 1
ATOM 1583 O O . ASP A 1 212 ? 16.781 -11.619 6.032 1.00 83.44 212 ASP A O 1
ATOM 1587 N N . ALA A 1 213 ? 18.607 -12.873 6.353 1.00 89.00 213 ALA A N 1
ATOM 1588 C CA . ALA A 1 213 ? 18.135 -13.454 7.613 1.00 89.00 213 ALA A CA 1
ATOM 1589 C C . ALA A 1 213 ? 18.032 -12.393 8.724 1.00 89.00 213 ALA A C 1
ATOM 1591 O O . ALA A 1 213 ? 17.135 -12.441 9.568 1.00 89.00 213 ALA A O 1
ATOM 1592 N N . LEU A 1 214 ? 18.930 -11.400 8.703 1.00 91.44 214 LEU A N 1
ATOM 1593 C CA . LEU A 1 214 ? 18.896 -10.267 9.622 1.00 91.44 214 LEU A CA 1
ATOM 1594 C C . LEU A 1 214 ? 17.791 -9.268 9.243 1.00 91.44 214 LEU A C 1
ATOM 1596 O O . LEU A 1 214 ? 17.091 -8.781 10.131 1.00 91.44 214 LEU A O 1
ATOM 1600 N N . ARG A 1 215 ? 17.596 -9.007 7.939 1.00 86.88 215 ARG A N 1
ATOM 1601 C CA . ARG A 1 215 ? 16.466 -8.217 7.408 1.00 86.88 215 ARG A CA 1
ATOM 1602 C C . ARG A 1 215 ? 15.134 -8.818 7.838 1.00 86.88 215 ARG A C 1
ATOM 1604 O O . ARG A 1 215 ? 14.282 -8.090 8.338 1.00 86.88 215 ARG A O 1
ATOM 1611 N N . ARG A 1 216 ? 14.988 -10.143 7.715 1.00 84.69 216 ARG A N 1
ATOM 1612 C CA . ARG A 1 216 ? 13.761 -10.857 8.077 1.00 84.69 216 ARG A CA 1
ATOM 1613 C C . ARG A 1 216 ? 13.455 -10.751 9.562 1.00 84.69 216 ARG A C 1
ATOM 1615 O O . ARG A 1 216 ? 12.415 -10.217 9.912 1.00 84.69 216 ARG A O 1
ATOM 1622 N N . CYS A 1 217 ? 14.423 -11.062 10.419 1.00 90.94 217 CYS A N 1
ATOM 1623 C CA . CYS A 1 217 ? 14.291 -10.848 11.861 1.00 90.94 217 CYS A CA 1
ATOM 1624 C C . CYS A 1 217 ? 13.921 -9.389 12.219 1.00 90.94 217 CYS A C 1
ATOM 1626 O O . CYS A 1 217 ? 13.125 -9.147 13.124 1.00 90.94 217 CYS A O 1
ATOM 1628 N N . CYS A 1 218 ? 14.451 -8.401 11.488 1.00 89.81 218 CYS A N 1
ATOM 1629 C CA . CYS A 1 218 ? 14.096 -6.992 11.670 1.00 89.81 218 CYS A CA 1
ATOM 1630 C C . CYS A 1 218 ? 12.649 -6.683 11.243 1.00 89.81 218 CYS A C 1
ATOM 1632 O O . CYS A 1 218 ? 11.958 -5.945 11.948 1.00 89.81 218 CYS A O 1
ATOM 1634 N N . TYR A 1 219 ? 12.174 -7.285 10.148 1.00 84.06 219 TYR A N 1
ATOM 1635 C CA . TYR A 1 219 ? 10.770 -7.248 9.731 1.00 84.06 219 TYR A CA 1
ATOM 1636 C C . TYR A 1 219 ? 9.850 -7.892 10.778 1.00 84.06 219 TYR A C 1
ATOM 1638 O O . TYR A 1 219 ? 8.879 -7.267 11.193 1.00 84.06 219 TYR A O 1
ATOM 1646 N N . ASP A 1 220 ? 10.173 -9.089 11.269 1.00 87.81 220 ASP A N 1
ATOM 1647 C CA . ASP A 1 220 ? 9.327 -9.816 12.223 1.00 87.81 220 ASP A CA 1
ATOM 1648 C C . ASP A 1 220 ? 9.186 -9.030 13.550 1.00 87.81 220 ASP A C 1
ATOM 1650 O O . ASP A 1 220 ? 8.088 -8.896 14.095 1.00 87.81 220 ASP A O 1
ATOM 1654 N N . VAL A 1 221 ? 10.272 -8.411 14.042 1.00 91.50 221 VAL A N 1
ATOM 1655 C CA . VAL A 1 221 ? 10.233 -7.531 15.232 1.00 91.50 221 VAL A CA 1
ATOM 1656 C C . VAL A 1 221 ? 9.469 -6.227 14.971 1.00 91.50 221 VAL A C 1
ATOM 1658 O O . VAL A 1 221 ? 8.759 -5.753 15.861 1.00 91.50 221 VAL A O 1
ATOM 1661 N N . LEU A 1 222 ? 9.582 -5.640 13.773 1.00 84.12 222 LEU A N 1
ATOM 1662 C CA . LEU A 1 222 ? 8.767 -4.491 13.359 1.00 84.12 222 LEU A CA 1
ATOM 1663 C C . LEU A 1 222 ? 7.273 -4.825 13.392 1.00 84.12 222 LEU A C 1
ATOM 1665 O O . LEU A 1 222 ? 6.487 -4.090 13.992 1.00 84.12 222 LEU A O 1
ATOM 1669 N N . PHE A 1 223 ? 6.919 -5.934 12.747 1.00 82.75 223 PHE A N 1
ATOM 1670 C CA . PHE A 1 223 ? 5.568 -6.437 12.538 1.00 82.75 223 PHE A CA 1
ATOM 1671 C C . PHE A 1 223 ? 4.874 -6.769 13.863 1.00 82.75 223 PHE A C 1
ATOM 1673 O O . PHE A 1 223 ? 3.751 -6.324 14.098 1.00 82.75 223 PHE A O 1
ATOM 1680 N N . MET A 1 224 ? 5.558 -7.487 14.763 1.00 88.81 224 MET A N 1
ATOM 1681 C CA . MET A 1 224 ? 4.990 -7.870 16.060 1.00 88.81 224 MET A CA 1
ATOM 1682 C C . MET A 1 224 ? 4.839 -6.691 17.024 1.00 88.81 224 MET A C 1
ATOM 1684 O O . MET A 1 224 ? 3.990 -6.739 17.903 1.00 88.81 224 MET A O 1
ATOM 1688 N N . LEU A 1 225 ? 5.659 -5.641 16.930 1.00 88.00 225 LEU A N 1
ATOM 1689 C CA . LEU A 1 225 ? 5.641 -4.554 17.918 1.00 88.00 225 LEU A CA 1
ATOM 1690 C C . LEU A 1 225 ? 4.966 -3.259 17.446 1.00 88.00 225 LEU A C 1
ATOM 1692 O O . LEU A 1 225 ? 4.894 -2.306 18.219 1.00 88.00 225 LEU A O 1
ATOM 1696 N N . ALA A 1 226 ? 4.456 -3.194 16.218 1.00 79.38 226 ALA A N 1
ATOM 1697 C CA . ALA A 1 226 ? 3.898 -1.972 15.637 1.00 79.38 226 ALA A CA 1
ATOM 1698 C C . ALA A 1 226 ? 2.720 -1.354 16.422 1.00 79.38 226 ALA A C 1
ATOM 1700 O O . ALA A 1 226 ? 2.553 -0.134 16.454 1.00 79.38 226 ALA A O 1
ATOM 1701 N N . ASP A 1 227 ? 1.915 -2.184 17.076 1.00 79.88 227 ASP A N 1
ATOM 1702 C CA . ASP A 1 227 ? 0.578 -1.814 17.543 1.00 79.88 227 ASP A CA 1
ATOM 1703 C C . ASP A 1 227 ? 0.576 -0.966 18.820 1.00 79.88 227 ASP A C 1
ATOM 1705 O O . ASP A 1 227 ? -0.305 -0.129 19.019 1.00 79.88 227 ASP A O 1
ATOM 1709 N N . ARG A 1 228 ? 1.542 -1.218 19.713 1.00 79.75 228 ARG A N 1
ATOM 1710 C CA . ARG A 1 228 ? 1.520 -0.775 21.115 1.00 79.75 228 ARG A CA 1
ATOM 1711 C C . ARG A 1 228 ? 2.844 -0.129 21.507 1.00 79.75 228 ARG A C 1
ATOM 1713 O O . ARG A 1 228 ? 3.841 -0.797 21.792 1.00 79.75 228 ARG A O 1
ATOM 1720 N N . ARG A 1 229 ? 2.878 1.207 21.499 1.00 77.00 229 ARG A N 1
ATOM 1721 C CA . ARG A 1 229 ? 4.087 2.000 21.796 1.00 77.00 229 ARG A CA 1
ATOM 1722 C C . ARG A 1 229 ? 4.596 1.830 23.227 1.00 77.00 229 ARG A C 1
ATOM 1724 O O . ARG A 1 229 ? 5.799 1.768 23.435 1.00 77.00 229 ARG A O 1
ATOM 1731 N N . ASP A 1 230 ? 3.704 1.664 24.197 1.00 70.88 230 ASP A N 1
ATOM 1732 C CA . ASP A 1 230 ? 4.052 1.369 25.591 1.00 70.88 230 ASP A CA 1
ATOM 1733 C C . ASP A 1 230 ? 4.744 0.000 25.754 1.00 70.88 230 ASP A C 1
ATOM 1735 O O . ASP A 1 230 ? 5.704 -0.133 26.518 1.00 70.88 230 ASP A O 1
ATOM 1739 N N . LEU A 1 231 ? 4.322 -1.003 24.978 1.00 85.12 231 LEU A N 1
ATOM 1740 C CA . LEU A 1 231 ? 4.980 -2.309 24.914 1.00 85.12 231 LEU A CA 1
ATOM 1741 C C . LEU A 1 231 ? 6.346 -2.237 24.207 1.00 85.12 231 LEU A C 1
ATOM 1743 O O . LEU A 1 231 ? 7.319 -2.792 24.727 1.00 85.12 231 LEU A O 1
ATOM 1747 N N . ARG A 1 232 ? 6.454 -1.500 23.088 1.00 84.44 232 ARG A N 1
ATOM 1748 C CA . ARG A 1 232 ? 7.742 -1.183 22.427 1.00 84.44 232 ARG A CA 1
ATOM 1749 C C . ARG A 1 232 ? 8.722 -0.511 23.378 1.00 84.44 232 ARG A C 1
ATOM 1751 O O . ARG A 1 232 ? 9.867 -0.947 23.493 1.00 84.44 232 ARG A O 1
ATOM 1758 N N . ASP A 1 233 ? 8.264 0.524 24.076 1.00 73.31 233 ASP A N 1
ATOM 1759 C CA . ASP A 1 233 ? 9.065 1.291 25.023 1.00 73.31 233 ASP A CA 1
ATOM 1760 C C . ASP A 1 233 ? 9.566 0.392 26.157 1.00 73.31 233 ASP A C 1
ATOM 1762 O O . ASP A 1 233 ? 10.756 0.415 26.471 1.00 73.31 233 ASP A O 1
ATOM 1766 N N . SER A 1 234 ? 8.718 -0.473 26.720 1.00 77.81 234 SER A N 1
ATOM 1767 C CA . SER A 1 234 ? 9.162 -1.457 27.716 1.00 77.81 234 SER A CA 1
ATOM 1768 C C . SER A 1 234 ? 10.225 -2.413 27.162 1.00 77.81 234 SER A C 1
ATOM 1770 O O . SER A 1 234 ? 11.269 -2.587 27.793 1.00 77.81 234 SER A O 1
ATOM 1772 N N . TYR A 1 235 ? 10.011 -2.992 25.974 1.00 86.19 235 TYR A N 1
ATOM 1773 C CA . TYR A 1 235 ? 10.950 -3.945 25.365 1.00 86.19 235 TYR A CA 1
ATOM 1774 C C . TYR A 1 235 ? 12.324 -3.308 25.095 1.00 86.19 235 TYR A C 1
ATOM 1776 O O . TYR A 1 235 ? 13.361 -3.875 25.449 1.00 86.19 235 TYR A O 1
ATOM 1784 N N . PHE A 1 236 ? 12.337 -2.099 24.527 1.00 82.56 236 PHE A N 1
ATOM 1785 C CA . PHE A 1 236 ? 13.552 -1.321 24.285 1.00 82.56 236 PHE A CA 1
ATOM 1786 C C . PHE A 1 236 ? 14.302 -1.019 25.593 1.00 82.56 236 PHE A C 1
ATOM 1788 O O . PHE A 1 236 ? 15.499 -1.289 25.713 1.00 82.56 236 PHE A O 1
ATOM 1795 N N . ASN A 1 237 ? 13.603 -0.512 26.613 1.00 72.06 237 ASN A N 1
ATOM 1796 C CA . ASN A 1 237 ? 14.245 -0.035 27.839 1.00 72.06 237 ASN A CA 1
ATOM 1797 C C . ASN A 1 237 ? 14.800 -1.141 28.749 1.00 72.06 237 ASN A C 1
ATOM 1799 O O . ASN A 1 237 ? 15.701 -0.873 29.549 1.00 72.06 237 ASN A O 1
ATOM 1803 N N . VAL A 1 238 ? 14.322 -2.387 28.635 1.00 70.75 238 VAL A N 1
ATOM 1804 C CA . VAL A 1 238 ? 14.959 -3.537 29.308 1.00 70.75 238 VAL A CA 1
ATOM 1805 C C . VAL A 1 238 ? 16.216 -4.052 28.593 1.00 70.75 238 VAL A C 1
ATOM 1807 O O . VAL A 1 238 ? 16.762 -5.082 28.991 1.00 70.75 238 VAL A O 1
ATOM 1810 N N . TYR A 1 239 ? 16.689 -3.341 27.564 1.00 80.88 239 TYR A N 1
ATOM 1811 C CA . TYR A 1 239 ? 17.761 -3.762 26.658 1.00 80.88 239 TYR A CA 1
ATOM 1812 C C . TYR A 1 239 ? 17.421 -5.025 25.855 1.00 80.88 239 TYR A C 1
ATOM 1814 O O . TYR A 1 239 ? 18.316 -5.801 25.496 1.00 80.88 239 TYR A O 1
ATOM 1822 N N . GLY A 1 240 ? 16.124 -5.207 25.576 1.00 87.62 240 GLY A N 1
ATOM 1823 C CA . GLY A 1 240 ? 15.611 -6.221 24.669 1.00 87.62 240 GLY A CA 1
ATOM 1824 C C . GLY A 1 240 ? 16.239 -6.082 23.285 1.00 87.62 240 GLY A C 1
ATOM 1825 O O . GLY A 1 240 ? 16.446 -4.975 22.792 1.00 87.62 240 GLY A O 1
ATOM 1826 N N . ARG A 1 241 ? 16.567 -7.217 22.673 1.00 92.75 241 ARG A N 1
ATOM 1827 C CA . ARG A 1 241 ? 17.164 -7.343 21.338 1.00 92.75 241 ARG A CA 1
ATOM 1828 C C . ARG A 1 241 ? 16.770 -8.674 20.700 1.00 92.75 241 ARG A C 1
ATOM 1830 O O . ARG A 1 241 ? 16.222 -9.549 21.378 1.00 92.75 241 ARG A O 1
ATOM 1837 N N . ALA A 1 242 ? 17.077 -8.827 19.420 1.00 97.12 242 ALA A N 1
ATOM 1838 C CA . ALA A 1 242 ? 17.007 -10.095 18.707 1.00 97.12 242 ALA A CA 1
ATOM 1839 C C . ALA A 1 242 ? 18.374 -10.473 18.118 1.00 97.12 242 ALA A C 1
ATOM 1841 O O . ALA A 1 242 ? 19.188 -9.592 17.825 1.00 97.12 242 ALA A O 1
ATOM 1842 N N . ALA A 1 243 ? 18.631 -11.769 17.940 1.00 96.75 243 ALA A N 1
ATOM 1843 C CA . ALA A 1 243 ? 19.802 -12.247 17.208 1.00 96.75 243 ALA A CA 1
ATOM 1844 C C . ALA A 1 243 ? 19.525 -13.541 16.431 1.00 96.75 243 ALA A C 1
ATOM 1846 O O . ALA A 1 243 ? 18.866 -14.443 16.945 1.00 96.75 243 ALA A O 1
ATOM 1847 N N . ILE A 1 244 ? 20.065 -13.661 15.218 1.00 97.00 244 ILE A N 1
ATOM 1848 C CA . ILE A 1 244 ? 19.928 -14.877 14.400 1.00 97.00 244 ILE A CA 1
ATOM 1849 C C . ILE A 1 244 ? 21.262 -15.622 14.323 1.00 97.00 244 ILE A C 1
ATOM 1851 O O . ILE A 1 244 ? 22.310 -15.018 14.089 1.00 97.00 244 ILE A O 1
ATOM 1855 N N . MET A 1 245 ? 21.201 -16.940 14.516 1.00 95.69 245 MET A N 1
ATOM 1856 C CA . MET A 1 245 ? 22.313 -17.871 14.313 1.00 95.69 245 MET A CA 1
ATOM 1857 C C . MET A 1 245 ? 22.399 -18.281 12.841 1.00 95.69 245 MET A C 1
ATOM 1859 O O . MET A 1 245 ? 21.399 -18.735 12.272 1.00 95.69 245 MET A O 1
ATOM 1863 N N . ALA A 1 246 ? 23.592 -18.193 12.252 1.00 93.81 246 ALA A N 1
ATOM 1864 C CA . ALA A 1 246 ? 23.877 -18.723 10.916 1.00 93.81 246 ALA A CA 1
ATOM 1865 C C . ALA A 1 246 ? 23.753 -20.259 10.884 1.00 93.81 246 ALA A C 1
ATOM 1867 O O . ALA A 1 246 ? 23.826 -20.906 11.934 1.00 93.81 246 ALA A O 1
ATOM 1868 N N . GLU A 1 247 ? 23.588 -20.884 9.715 1.00 89.00 247 GLU A N 1
ATOM 1869 C CA . GLU A 1 247 ? 23.373 -22.343 9.608 1.00 89.00 247 GLU A CA 1
ATOM 1870 C C . GLU A 1 247 ? 24.463 -23.167 10.331 1.00 89.00 247 GLU A C 1
ATOM 1872 O O . GLU A 1 247 ? 24.164 -24.151 11.010 1.00 89.00 247 GLU A O 1
ATOM 1877 N N . SER A 1 248 ? 25.725 -22.732 10.277 1.00 89.56 248 SER A N 1
ATOM 1878 C CA . SER A 1 248 ? 26.846 -23.418 10.939 1.00 89.56 248 SER A CA 1
ATOM 1879 C C . SER A 1 248 ? 27.002 -23.141 12.444 1.00 89.56 248 SER A C 1
ATOM 1881 O O . SER A 1 248 ? 27.879 -23.736 13.069 1.00 89.56 248 SER A O 1
ATOM 1883 N N . GLU A 1 249 ? 26.215 -22.230 13.019 1.00 93.88 249 GLU A N 1
ATOM 1884 C CA . GLU A 1 249 ? 26.283 -21.826 14.433 1.00 93.88 249 GLU A CA 1
ATOM 1885 C C . GLU A 1 249 ? 25.298 -22.634 15.297 1.00 93.88 249 GLU A C 1
ATOM 1887 O O . GLU A 1 249 ? 24.265 -23.114 14.818 1.00 93.88 249 GLU A O 1
ATOM 1892 N N . VAL A 1 250 ? 25.617 -22.804 16.583 1.00 91.62 250 VAL A N 1
ATOM 1893 C CA . VAL A 1 250 ? 24.794 -23.526 17.570 1.00 91.62 250 VAL A CA 1
ATOM 1894 C C . VAL A 1 250 ? 24.490 -22.668 18.798 1.00 91.62 250 VAL A C 1
ATOM 1896 O O . VAL A 1 250 ? 25.126 -21.649 19.050 1.00 91.62 250 VAL A O 1
ATOM 1899 N N . THR A 1 251 ? 23.513 -23.090 19.605 1.00 89.50 251 THR A N 1
ATOM 1900 C CA . THR A 1 251 ? 22.884 -22.244 20.634 1.00 89.50 251 THR A CA 1
ATOM 1901 C C . THR A 1 251 ? 23.842 -21.637 21.671 1.00 89.50 251 THR A C 1
ATOM 1903 O O . THR A 1 251 ? 23.509 -20.590 22.217 1.00 89.50 251 THR A O 1
ATOM 1906 N N . LEU A 1 252 ? 25.021 -22.223 21.941 1.00 90.81 252 LEU A N 1
ATOM 1907 C CA . LEU A 1 252 ? 26.007 -21.645 22.877 1.00 90.81 252 LEU A CA 1
ATOM 1908 C C . LEU A 1 252 ? 27.050 -20.716 22.228 1.00 90.81 252 LEU A C 1
ATOM 1910 O O . LEU A 1 252 ? 27.824 -20.103 22.966 1.00 90.81 252 LEU A O 1
ATOM 1914 N N . ASP A 1 253 ? 27.084 -20.598 20.896 1.00 93.25 253 ASP A N 1
ATOM 1915 C CA . ASP A 1 253 ? 27.938 -19.620 20.202 1.00 93.25 253 ASP A CA 1
ATOM 1916 C C . ASP A 1 253 ? 27.420 -18.186 20.424 1.00 93.25 253 ASP A C 1
ATOM 1918 O O . ASP A 1 253 ? 28.207 -17.241 20.499 1.00 93.25 253 ASP A O 1
ATOM 1922 N N . ILE A 1 254 ? 26.104 -18.039 20.640 1.00 92.69 254 ILE A N 1
ATOM 1923 C CA . ILE A 1 254 ? 25.474 -16.805 21.124 1.00 92.69 254 ILE A CA 1
ATOM 1924 C C . ILE A 1 254 ? 26.090 -16.414 22.489 1.00 92.69 254 ILE A C 1
ATOM 1926 O O . ILE A 1 254 ? 25.960 -17.170 23.462 1.00 92.69 254 ILE A O 1
ATOM 1930 N N . PRO A 1 255 ? 26.726 -15.229 22.620 1.00 91.94 255 PRO A N 1
ATOM 1931 C CA . PRO A 1 255 ? 27.472 -14.839 23.821 1.00 91.94 255 PRO A CA 1
ATOM 1932 C C . PRO A 1 255 ? 26.660 -14.904 25.119 1.00 91.94 255 PRO A C 1
ATOM 1934 O O . PRO A 1 255 ? 27.160 -15.376 26.143 1.00 91.94 255 PRO A O 1
ATOM 1937 N N . GLU A 1 256 ? 25.396 -14.485 25.085 1.00 88.00 256 GLU A N 1
ATOM 1938 C CA . GLU A 1 256 ? 24.461 -14.539 26.211 1.00 88.00 256 GLU A CA 1
ATOM 1939 C C . GLU A 1 256 ? 24.142 -15.976 26.664 1.00 88.00 256 GLU A C 1
ATOM 1941 O O . GLU A 1 256 ? 23.868 -16.204 27.845 1.00 88.00 256 GLU A O 1
ATOM 1946 N N . HIS A 1 257 ? 24.205 -16.947 25.751 1.00 88.31 257 HIS A N 1
ATOM 1947 C CA . HIS A 1 257 ? 23.839 -18.348 25.981 1.00 88.31 257 HIS A CA 1
ATOM 1948 C C . HIS A 1 257 ? 25.035 -19.240 26.324 1.00 88.31 257 HIS A C 1
ATOM 1950 O O . HIS A 1 257 ? 24.849 -20.284 26.942 1.00 88.31 257 HIS A O 1
ATOM 1956 N N . SER A 1 258 ? 26.262 -18.800 26.034 1.00 86.62 258 SER A N 1
ATOM 1957 C CA . SER A 1 258 ? 27.550 -19.481 26.290 1.00 86.62 258 SER A CA 1
ATOM 1958 C C . SER A 1 258 ? 27.760 -20.125 27.679 1.00 86.62 258 SER A C 1
ATOM 1960 O O . SER A 1 258 ? 28.687 -20.912 27.868 1.00 86.62 258 SER A O 1
ATOM 1962 N N . ASN A 1 259 ? 26.928 -19.789 28.673 1.00 82.00 259 ASN A N 1
ATOM 1963 C CA . ASN A 1 259 ? 26.974 -20.294 30.050 1.00 82.00 259 ASN A CA 1
ATOM 1964 C C . ASN A 1 259 ? 25.785 -21.214 30.427 1.00 82.00 259 ASN A C 1
ATOM 1966 O O . ASN A 1 259 ? 25.609 -21.530 31.609 1.00 82.00 259 ASN A O 1
ATOM 1970 N N . MET A 1 260 ? 24.956 -21.628 29.462 1.00 83.44 260 MET A N 1
ATOM 1971 C CA . MET A 1 260 ? 23.912 -22.648 29.644 1.00 83.44 260 MET A CA 1
ATOM 1972 C C . MET A 1 260 ? 24.518 -24.059 29.799 1.00 83.44 260 MET A C 1
ATOM 1974 O O . MET A 1 260 ? 25.733 -24.252 29.717 1.00 83.44 260 MET A O 1
ATOM 1978 N N . ASP A 1 261 ? 23.685 -25.067 30.083 1.00 82.00 261 ASP A N 1
ATOM 1979 C CA . ASP A 1 261 ? 24.168 -26.448 30.207 1.00 82.00 261 ASP A CA 1
ATOM 1980 C C . ASP A 1 261 ? 24.651 -26.982 28.836 1.00 82.00 261 ASP A C 1
ATOM 1982 O O . ASP A 1 261 ? 23.953 -26.783 27.842 1.00 82.00 261 ASP A O 1
ATOM 1986 N N . PRO A 1 262 ? 25.797 -27.689 28.742 1.00 82.81 262 PRO A N 1
ATOM 1987 C CA . PRO A 1 262 ? 26.327 -28.190 27.469 1.00 82.81 262 PRO A CA 1
ATOM 1988 C C . PRO A 1 262 ? 25.392 -29.104 26.663 1.00 82.81 262 PRO A C 1
ATOM 1990 O O . PRO A 1 262 ? 25.621 -29.288 25.470 1.00 82.81 262 PRO A O 1
ATOM 1993 N N . SER A 1 263 ? 24.344 -29.672 27.270 1.00 81.38 263 SER A N 1
ATOM 1994 C CA . SER A 1 263 ? 23.285 -30.390 26.542 1.00 81.38 263 SER A CA 1
ATOM 1995 C C . SER A 1 263 ? 22.461 -29.495 25.606 1.00 81.38 263 SER A C 1
ATOM 1997 O O . SER A 1 263 ? 21.913 -30.000 24.629 1.00 81.38 263 SER A O 1
ATOM 1999 N N . PHE A 1 264 ? 22.442 -28.179 25.839 1.00 77.00 264 PHE A N 1
ATOM 2000 C CA . PHE A 1 264 ? 21.857 -27.182 24.939 1.00 77.00 264 PHE A CA 1
ATOM 2001 C C . PHE A 1 264 ? 22.783 -26.821 23.768 1.00 77.00 264 PHE A C 1
ATOM 2003 O O . PHE A 1 264 ? 22.346 -26.099 22.880 1.00 77.00 264 PHE A O 1
ATOM 2010 N N . ASN A 1 265 ? 24.019 -27.346 23.692 1.00 84.88 265 ASN A N 1
ATOM 2011 C CA . ASN A 1 265 ? 24.913 -27.139 22.542 1.00 84.88 265 ASN A CA 1
ATOM 2012 C C . ASN A 1 265 ? 24.521 -28.001 21.331 1.00 84.88 265 ASN A C 1
ATOM 2014 O O . ASN A 1 265 ? 25.279 -28.838 20.834 1.00 84.88 265 ASN A O 1
ATOM 2018 N N . THR A 1 266 ? 23.286 -27.802 20.901 1.00 78.88 266 THR A N 1
ATOM 2019 C CA . THR A 1 266 ? 22.660 -28.350 19.704 1.00 78.88 266 THR A CA 1
ATOM 2020 C C . THR A 1 266 ? 22.132 -27.173 18.888 1.00 78.88 266 THR A C 1
ATOM 2022 O O . THR A 1 266 ? 22.327 -26.018 19.268 1.00 78.88 266 THR A O 1
ATOM 2025 N N . ARG A 1 267 ? 21.473 -27.440 17.761 1.00 81.88 267 ARG A N 1
ATOM 2026 C CA . ARG A 1 267 ? 20.889 -26.381 16.941 1.00 81.88 267 ARG A CA 1
ATOM 2027 C C . ARG A 1 267 ? 19.396 -26.214 17.223 1.00 81.88 267 ARG A C 1
ATOM 2029 O O . ARG A 1 267 ? 18.555 -26.578 16.398 1.00 81.88 267 ARG A O 1
ATOM 2036 N N . ALA A 1 268 ? 19.077 -25.716 18.421 1.00 74.06 268 ALA A N 1
ATOM 2037 C CA . ALA A 1 268 ? 17.731 -25.230 18.717 1.00 74.06 268 ALA A CA 1
ATOM 2038 C C . ALA A 1 268 ? 17.411 -24.071 17.759 1.00 74.06 268 ALA A C 1
ATOM 2040 O O . ALA A 1 268 ? 18.281 -23.246 17.482 1.00 74.06 268 ALA A O 1
ATOM 2041 N N . ARG A 1 269 ? 16.198 -24.053 17.193 1.00 83.62 269 ARG A N 1
ATOM 2042 C CA . ARG A 1 269 ? 15.824 -23.095 16.136 1.00 83.62 269 ARG A CA 1
ATOM 2043 C C . ARG A 1 269 ? 15.553 -21.682 16.662 1.00 83.62 269 ARG A C 1
ATOM 2045 O O . ARG A 1 269 ? 15.549 -20.744 15.875 1.00 83.62 269 ARG A O 1
ATOM 2052 N N . GLY A 1 270 ? 15.445 -21.540 17.976 1.00 85.81 270 GLY A N 1
ATOM 2053 C CA . GLY A 1 270 ? 15.526 -20.284 18.698 1.00 85.81 270 GLY A CA 1
ATOM 2054 C C . GLY A 1 270 ? 15.718 -20.525 20.197 1.00 85.81 270 GLY A C 1
ATOM 2055 O O . GLY A 1 270 ? 16.029 -21.649 20.602 1.00 85.81 270 GLY A O 1
ATOM 2056 N N . LEU A 1 271 ? 15.602 -19.443 20.970 1.00 89.88 271 LEU A N 1
ATOM 2057 C CA . LEU A 1 271 ? 15.419 -19.395 22.430 1.00 89.88 271 LEU A CA 1
ATOM 2058 C C . LEU A 1 271 ? 14.891 -18.004 22.811 1.00 89.88 271 LEU A C 1
ATOM 2060 O O . LEU A 1 271 ? 15.470 -16.994 22.396 1.00 89.88 271 LEU A O 1
ATOM 2064 N N . GLY A 1 272 ? 13.836 -17.950 23.619 1.00 88.19 272 GLY A N 1
ATOM 2065 C CA . GLY A 1 272 ? 13.106 -16.727 23.933 1.00 88.19 272 GLY A CA 1
ATOM 2066 C C . GLY A 1 272 ? 13.764 -15.816 24.966 1.00 88.19 272 GLY A C 1
ATOM 2067 O O . GLY A 1 272 ? 14.295 -16.252 25.994 1.00 88.19 272 GLY A O 1
ATOM 2068 N N . GLY A 1 273 ? 13.687 -14.509 24.709 1.00 84.88 273 GLY A N 1
ATOM 2069 C CA . GLY A 1 273 ? 14.322 -13.488 25.532 1.00 84.88 273 GLY A CA 1
ATOM 2070 C C . GLY A 1 273 ? 13.713 -13.357 26.930 1.00 84.88 273 GLY A C 1
ATOM 2071 O O . GLY A 1 273 ? 12.501 -13.422 27.138 1.00 84.88 273 GLY A O 1
ATOM 2072 N N . THR A 1 274 ? 14.562 -13.087 27.920 1.00 81.12 274 THR A N 1
ATOM 2073 C CA . THR A 1 274 ? 14.141 -12.828 29.306 1.00 81.12 274 THR A CA 1
ATOM 2074 C C . THR A 1 274 ? 14.815 -11.575 29.846 1.00 81.12 274 THR A C 1
ATOM 2076 O O . THR A 1 274 ? 15.932 -11.254 29.472 1.00 81.12 274 THR A O 1
ATOM 2079 N N . VAL A 1 275 ? 14.241 -10.909 30.846 1.00 69.62 275 VAL A N 1
ATOM 2080 C CA . VAL A 1 275 ? 14.850 -9.694 31.442 1.00 69.62 275 VAL A CA 1
ATOM 2081 C C . VAL A 1 275 ? 16.185 -9.932 32.189 1.00 69.62 275 VAL A C 1
ATOM 2083 O O . VAL A 1 275 ? 16.724 -9.021 32.808 1.00 69.62 275 VAL A O 1
ATOM 2086 N N . THR A 1 276 ? 16.717 -11.162 32.185 1.00 69.81 276 THR A N 1
ATOM 2087 C CA . THR A 1 276 ? 18.090 -11.492 32.628 1.00 69.81 276 THR A CA 1
ATOM 2088 C C . THR A 1 276 ? 19.021 -11.824 31.453 1.00 69.81 276 THR A C 1
ATOM 2090 O O . THR A 1 276 ? 20.223 -11.594 31.554 1.00 69.81 276 THR A O 1
ATOM 2093 N N . PHE A 1 277 ? 18.468 -12.327 30.348 1.00 79.75 277 PHE A N 1
ATOM 2094 C CA . PHE A 1 277 ? 19.141 -12.605 29.079 1.00 79.75 277 PHE A CA 1
ATOM 2095 C C . PHE A 1 277 ? 18.267 -12.004 27.963 1.00 79.75 277 PHE A C 1
ATOM 2097 O O . PHE A 1 277 ? 17.435 -12.717 27.399 1.00 79.75 277 PHE A O 1
ATOM 2104 N N . PRO A 1 278 ? 18.341 -10.679 27.723 1.00 86.50 278 PRO A N 1
ATOM 2105 C CA . PRO A 1 278 ? 17.319 -9.944 26.972 1.00 86.50 278 PRO A CA 1
ATOM 2106 C C . PRO A 1 278 ? 17.506 -10.054 25.452 1.00 86.50 278 PRO A C 1
ATOM 2108 O O . PRO A 1 278 ? 17.323 -9.086 24.722 1.00 86.50 278 PRO A O 1
ATOM 2111 N N . VAL A 1 279 ? 17.887 -11.237 24.970 1.00 91.56 279 VAL A N 1
ATOM 2112 C CA . VAL A 1 279 ? 17.990 -11.570 23.549 1.00 91.56 279 VAL A CA 1
ATOM 2113 C C . VAL A 1 279 ? 17.025 -12.708 23.244 1.00 91.56 279 VAL A C 1
ATOM 2115 O O . VAL A 1 279 ? 17.124 -13.776 23.839 1.00 91.56 279 VAL A O 1
ATOM 2118 N N . SER A 1 280 ? 16.077 -12.467 22.342 1.00 95.94 280 SER A N 1
ATOM 2119 C CA . SER A 1 280 ? 15.324 -13.543 21.690 1.00 95.94 280 SER A CA 1
ATOM 2120 C C . SER A 1 280 ? 16.133 -14.003 20.483 1.00 95.94 280 SER A C 1
ATOM 2122 O O . SER A 1 280 ? 16.644 -13.167 19.735 1.00 95.94 280 SER A O 1
ATOM 2124 N N . THR A 1 281 ? 16.290 -15.308 20.293 1.00 95.62 281 THR A N 1
ATOM 2125 C CA . THR A 1 281 ? 17.122 -15.853 19.212 1.00 95.62 281 THR A CA 1
ATOM 2126 C C . THR A 1 281 ? 16.328 -16.682 18.223 1.00 95.62 281 THR A C 1
ATOM 2128 O O . THR A 1 281 ? 15.351 -17.321 18.601 1.00 95.62 281 THR A O 1
ATOM 2131 N N . GLY A 1 282 ? 16.773 -16.668 16.968 1.00 94.19 282 GLY A N 1
ATOM 2132 C CA . GLY A 1 282 ? 16.239 -17.478 15.874 1.00 94.19 282 GLY A CA 1
ATOM 2133 C C . GLY A 1 282 ? 17.350 -18.108 15.030 1.00 94.19 282 GLY A C 1
ATOM 2134 O O . GLY A 1 282 ? 18.543 -17.930 15.300 1.00 94.19 282 GLY A O 1
ATOM 2135 N N . ALA A 1 283 ? 16.956 -18.833 13.988 1.00 93.75 283 ALA A N 1
ATOM 2136 C CA . ALA A 1 283 ? 17.841 -19.605 13.124 1.00 93.75 283 ALA A CA 1
ATOM 2137 C C . ALA A 1 283 ? 17.637 -19.248 11.646 1.00 93.75 283 ALA A C 1
ATOM 2139 O O . ALA A 1 283 ? 16.505 -19.269 11.165 1.00 93.75 283 ALA A O 1
ATOM 2140 N N . GLU A 1 284 ? 18.740 -18.976 10.943 1.00 92.81 284 GLU A N 1
ATOM 2141 C CA . GLU A 1 284 ? 18.796 -18.573 9.528 1.00 92.81 284 GLU A CA 1
ATOM 2142 C C . GLU A 1 284 ? 17.830 -19.346 8.616 1.00 92.81 284 GLU A C 1
ATOM 2144 O O . GLU A 1 284 ? 16.986 -18.738 7.965 1.00 92.81 284 GLU A O 1
ATOM 2149 N N . GLU A 1 285 ? 17.908 -20.678 8.605 1.00 89.31 285 GLU A N 1
ATOM 2150 C CA . GLU A 1 285 ? 17.132 -21.527 7.696 1.00 89.31 285 GLU A CA 1
ATOM 2151 C C . GLU A 1 285 ? 15.637 -21.586 8.034 1.00 89.31 285 GLU A C 1
ATOM 2153 O O . GLU A 1 285 ? 14.833 -21.953 7.178 1.00 89.31 285 GLU A O 1
ATOM 2158 N N . ASN A 1 286 ? 15.253 -21.215 9.262 1.00 91.50 286 ASN A N 1
ATOM 2159 C CA . ASN A 1 286 ? 13.849 -21.110 9.644 1.00 91.50 286 ASN A CA 1
ATOM 2160 C C . ASN A 1 286 ? 13.274 -19.744 9.256 1.00 91.50 286 ASN A C 1
ATOM 2162 O O . ASN A 1 286 ? 12.202 -19.720 8.657 1.00 91.50 286 ASN A O 1
ATOM 2166 N N . VAL A 1 287 ? 13.970 -18.629 9.528 1.00 88.38 287 VAL A N 1
ATOM 2167 C CA . VAL A 1 287 ? 13.493 -17.288 9.121 1.00 88.38 287 VAL A CA 1
ATOM 2168 C C . VAL A 1 287 ? 13.522 -17.098 7.600 1.00 88.38 287 VAL A C 1
ATOM 2170 O O . VAL A 1 287 ? 12.640 -16.448 7.057 1.00 88.38 287 VAL A O 1
ATOM 2173 N N . LEU A 1 288 ? 14.471 -17.721 6.891 1.00 85.81 288 LEU A N 1
ATOM 2174 C CA . LEU A 1 288 ? 14.535 -17.721 5.422 1.00 85.81 288 LEU A CA 1
ATOM 2175 C C . LEU A 1 288 ? 13.845 -18.929 4.762 1.00 85.81 288 LEU A C 1
ATOM 2177 O O . LEU A 1 288 ? 14.072 -19.186 3.582 1.00 85.81 288 LEU A O 1
ATOM 2181 N N . CYS A 1 289 ? 13.013 -19.673 5.501 1.00 84.88 289 CYS A N 1
ATOM 2182 C CA . CYS A 1 289 ? 12.202 -20.785 4.990 1.00 84.88 289 CYS A CA 1
ATOM 2183 C C . CYS A 1 289 ? 12.938 -21.751 4.028 1.00 84.88 289 CYS A C 1
ATOM 2185 O O . CYS A 1 289 ? 12.382 -22.136 2.993 1.00 84.88 289 CYS A O 1
ATOM 2187 N N . TYR A 1 290 ? 14.175 -22.165 4.329 1.00 83.38 290 TYR A N 1
ATOM 2188 C CA . TYR A 1 290 ? 14.915 -23.071 3.439 1.00 83.38 290 TYR A CA 1
ATOM 2189 C C . TYR A 1 290 ? 14.191 -24.422 3.317 1.00 83.38 290 TYR A C 1
ATOM 2191 O O . TYR A 1 290 ? 13.649 -24.941 4.296 1.00 83.38 290 TYR A O 1
ATOM 2199 N N . GLN A 1 291 ? 14.193 -25.020 2.121 1.00 79.00 291 GLN A N 1
ATOM 2200 C CA . GLN A 1 291 ? 13.419 -26.239 1.828 1.00 79.00 291 GLN A CA 1
ATOM 2201 C C . GLN A 1 291 ? 13.800 -27.442 2.706 1.00 79.00 291 GLN A C 1
ATOM 2203 O O . GLN A 1 291 ? 12.968 -28.314 2.958 1.00 79.00 291 GLN A O 1
ATOM 2208 N N . HIS A 1 292 ? 15.041 -27.491 3.200 1.00 81.06 292 HIS A N 1
ATOM 2209 C CA . HIS A 1 292 ? 15.527 -28.536 4.103 1.00 81.06 292 HIS A CA 1
ATOM 2210 C C . HIS A 1 292 ? 15.257 -28.270 5.589 1.00 81.06 292 HIS A C 1
ATOM 2212 O O . HIS A 1 292 ? 15.525 -29.161 6.404 1.00 81.06 292 HIS A O 1
ATOM 2218 N N . ASP A 1 293 ? 14.726 -27.103 5.982 1.00 84.88 293 ASP A N 1
ATOM 2219 C CA . ASP A 1 293 ? 14.356 -26.897 7.380 1.00 84.88 293 ASP A CA 1
ATOM 2220 C C . ASP A 1 293 ? 13.090 -27.677 7.744 1.00 84.88 293 ASP A C 1
ATOM 2222 O O . ASP A 1 293 ? 11.994 -27.457 7.230 1.00 84.88 293 ASP A O 1
ATOM 2226 N N . ARG A 1 294 ? 13.233 -28.566 8.727 1.00 83.75 294 ARG A N 1
ATOM 2227 C CA . ARG A 1 294 ? 12.141 -29.405 9.236 1.00 83.75 294 ARG A CA 1
ATOM 2228 C C . ARG A 1 294 ? 10.978 -28.611 9.852 1.00 83.75 294 ARG A C 1
ATOM 2230 O O . ARG A 1 294 ? 9.929 -29.211 10.058 1.00 83.75 294 ARG A O 1
ATOM 2237 N N . LEU A 1 295 ? 11.186 -27.330 10.185 1.00 84.00 295 LEU A N 1
ATOM 2238 C CA . LEU A 1 295 ? 10.191 -26.412 10.753 1.00 84.00 295 LEU A CA 1
ATOM 2239 C C . LEU A 1 295 ? 9.841 -25.266 9.771 1.00 84.00 295 LEU A C 1
ATOM 2241 O O . LEU A 1 295 ? 9.297 -24.252 10.190 1.00 84.00 295 LEU A O 1
ATOM 2245 N N . ARG A 1 296 ? 10.107 -25.403 8.457 1.00 83.62 296 ARG A N 1
ATOM 2246 C CA . ARG A 1 296 ? 9.794 -24.385 7.419 1.00 83.62 296 ARG A CA 1
ATOM 2247 C C . ARG A 1 296 ? 8.349 -23.857 7.472 1.00 83.62 296 ARG A C 1
ATOM 2249 O O . ARG A 1 296 ? 8.085 -22.734 7.062 1.00 83.62 296 ARG A O 1
ATOM 2256 N N . VAL A 1 297 ? 7.421 -24.670 7.962 1.00 83.25 297 VAL A N 1
ATOM 2257 C CA . VAL A 1 297 ? 5.980 -24.387 8.051 1.00 83.25 297 VAL A CA 1
ATOM 2258 C C . VAL A 1 297 ? 5.560 -23.539 9.260 1.00 83.25 297 VAL A C 1
ATOM 2260 O O . VAL A 1 297 ? 4.401 -23.153 9.328 1.00 83.25 297 VAL A O 1
ATOM 2263 N N . GLU A 1 298 ? 6.460 -23.237 10.201 1.00 88.62 298 GLU A N 1
ATOM 2264 C CA . GLU A 1 298 ? 6.148 -22.491 11.430 1.00 88.62 298 GLU A CA 1
ATOM 2265 C C . GLU A 1 298 ? 7.232 -21.461 11.773 1.00 88.62 298 GLU A C 1
ATOM 2267 O O . GLU A 1 298 ? 8.429 -21.715 11.590 1.00 88.62 298 GLU A O 1
ATOM 2272 N N . ASP A 1 299 ? 6.828 -20.295 12.290 1.00 90.75 299 ASP A N 1
ATOM 2273 C CA . ASP A 1 299 ? 7.788 -19.261 12.687 1.00 90.75 299 ASP A CA 1
ATOM 2274 C C . ASP A 1 299 ? 8.276 -19.424 14.127 1.00 90.75 299 ASP A C 1
ATOM 2276 O O . ASP A 1 299 ? 7.636 -18.995 15.093 1.00 90.75 299 ASP A O 1
ATOM 2280 N N . VAL A 1 300 ? 9.451 -20.040 14.260 1.00 92.62 300 VAL A N 1
ATOM 2281 C CA . VAL A 1 300 ? 10.100 -20.247 15.557 1.00 92.62 300 VAL A CA 1
ATOM 2282 C C . VAL A 1 300 ? 10.685 -18.943 16.092 1.00 92.62 300 VAL A C 1
ATOM 2284 O O . VAL A 1 300 ? 10.733 -18.754 17.306 1.00 92.62 300 VAL A O 1
ATOM 2287 N N . PHE A 1 301 ? 11.098 -18.008 15.229 1.00 94.62 301 PHE A N 1
ATOM 2288 C CA . PHE A 1 301 ? 11.578 -16.719 15.718 1.00 94.62 301 PHE A CA 1
ATOM 2289 C C . PHE A 1 301 ? 10.433 -15.909 16.338 1.00 94.62 301 PHE A C 1
ATOM 2291 O O . PHE A 1 301 ? 10.606 -15.392 17.440 1.00 94.62 301 PHE A O 1
ATOM 2298 N N . MET A 1 302 ? 9.250 -15.865 15.720 1.00 93.56 302 MET A N 1
ATOM 2299 C CA . MET A 1 302 ? 8.072 -15.203 16.298 1.00 93.56 302 MET A CA 1
ATOM 2300 C C . MET A 1 302 ? 7.582 -15.892 17.583 1.00 93.56 302 MET A C 1
ATOM 2302 O O . MET A 1 302 ? 7.210 -15.192 18.523 1.00 93.56 302 MET A O 1
ATOM 2306 N N . HIS A 1 303 ? 7.647 -17.228 17.684 1.00 95.19 303 HIS A N 1
ATOM 2307 C CA . HIS A 1 303 ? 7.375 -17.971 18.931 1.00 95.19 303 HIS A CA 1
ATOM 2308 C C . HIS A 1 303 ? 8.287 -17.502 20.080 1.00 95.19 303 HIS A C 1
ATOM 2310 O O . HIS A 1 303 ? 7.840 -17.058 21.142 1.00 95.19 303 HIS A O 1
ATOM 2316 N N . GLU A 1 304 ? 9.596 -17.539 19.849 1.00 95.81 304 GLU A N 1
ATOM 2317 C CA . GLU A 1 304 ? 10.614 -17.223 20.853 1.00 95.81 304 GLU A CA 1
ATOM 2318 C C . GLU A 1 304 ? 10.640 -15.709 21.153 1.00 95.81 304 GLU A C 1
ATOM 2320 O O . GLU A 1 304 ? 10.851 -15.273 22.291 1.00 95.81 304 GLU A O 1
ATOM 2325 N N . PHE A 1 305 ? 10.324 -14.874 20.159 1.00 96.69 305 PHE A N 1
ATOM 2326 C CA . PHE A 1 305 ? 10.098 -13.447 20.349 1.00 96.69 305 PHE A CA 1
ATOM 2327 C C . PHE A 1 305 ? 8.820 -13.168 21.153 1.00 96.69 305 PHE A C 1
ATOM 2329 O O . PHE A 1 305 ? 8.837 -12.266 21.990 1.00 96.69 305 PHE A O 1
ATOM 2336 N N . ALA A 1 306 ? 7.753 -13.965 21.019 1.00 96.62 306 ALA A N 1
ATOM 2337 C CA . ALA A 1 306 ? 6.539 -13.845 21.831 1.00 96.62 306 ALA A CA 1
ATOM 2338 C C . ALA A 1 306 ? 6.797 -14.122 23.323 1.00 96.62 306 ALA A C 1
ATOM 2340 O O . ALA A 1 306 ? 6.261 -13.398 24.171 1.00 96.62 306 ALA A O 1
ATOM 2341 N N . HIS A 1 307 ? 7.664 -15.085 23.673 1.00 95.69 307 HIS A N 1
ATOM 2342 C CA . HIS A 1 307 ? 8.181 -15.217 25.046 1.00 95.69 307 HIS A CA 1
ATOM 2343 C C . HIS A 1 307 ? 8.919 -13.944 25.498 1.00 95.69 307 HIS A C 1
ATOM 2345 O O . HIS A 1 307 ? 8.763 -13.507 26.645 1.00 95.69 307 HIS A O 1
ATOM 2351 N N . GLY A 1 308 ? 9.693 -13.328 24.599 1.00 92.94 308 GLY A N 1
ATOM 2352 C CA . GLY A 1 308 ? 10.332 -12.029 24.805 1.00 92.94 308 GLY A CA 1
ATOM 2353 C C . GLY A 1 308 ? 9.315 -10.936 25.135 1.00 92.94 308 GLY A C 1
ATOM 2354 O O . GLY A 1 308 ? 9.391 -10.342 26.211 1.00 92.94 308 GLY A O 1
ATOM 2355 N N . VAL A 1 309 ? 8.326 -10.707 24.265 1.00 95.25 309 VAL A N 1
ATOM 2356 C CA . VAL A 1 309 ? 7.242 -9.722 24.454 1.00 95.25 309 VAL A CA 1
ATOM 2357 C C . VAL A 1 309 ? 6.510 -9.963 25.775 1.00 95.25 309 VAL A C 1
ATOM 2359 O O . VAL A 1 309 ? 6.280 -9.017 26.531 1.00 95.25 309 VAL A O 1
ATOM 2362 N N . HIS A 1 310 ? 6.230 -11.221 26.129 1.00 94.00 310 HIS A N 1
ATOM 2363 C CA . HIS A 1 310 ? 5.636 -11.566 27.424 1.00 94.00 310 HIS A CA 1
ATOM 2364 C C . HIS A 1 310 ? 6.507 -11.138 28.609 1.00 94.00 310 HIS A C 1
ATOM 2366 O O . HIS A 1 310 ? 6.026 -10.484 29.538 1.00 94.00 310 HIS A O 1
ATOM 2372 N N . ASN A 1 311 ? 7.794 -11.493 28.585 1.00 84.31 311 ASN A N 1
ATOM 2373 C CA . ASN A 1 311 ? 8.713 -11.273 29.699 1.00 84.31 311 ASN A CA 1
ATOM 2374 C C . ASN A 1 311 ? 9.178 -9.816 29.842 1.00 84.31 311 ASN A C 1
ATOM 2376 O O . ASN A 1 311 ? 9.481 -9.395 30.965 1.00 84.31 311 ASN A O 1
ATOM 2380 N N . MET A 1 312 ? 9.266 -9.087 28.728 1.00 85.00 312 MET A N 1
ATOM 2381 C CA . MET A 1 312 ? 9.936 -7.788 28.594 1.00 85.00 312 MET A CA 1
ATOM 2382 C C . MET A 1 312 ? 8.987 -6.620 28.287 1.00 85.00 312 MET A C 1
ATOM 2384 O O . MET A 1 312 ? 9.386 -5.470 28.465 1.00 85.00 312 MET A O 1
ATOM 2388 N N . ALA A 1 313 ? 7.729 -6.890 27.920 1.00 87.44 313 ALA A N 1
ATOM 2389 C CA . ALA A 1 313 ? 6.705 -5.868 27.706 1.00 87.44 313 ALA A CA 1
ATOM 2390 C C . ALA A 1 313 ? 5.385 -6.172 28.439 1.00 87.44 313 ALA A C 1
ATOM 2392 O O . ALA A 1 313 ? 5.077 -5.515 29.434 1.00 87.44 313 ALA A O 1
ATOM 2393 N N . ALA A 1 314 ? 4.624 -7.183 28.006 1.00 88.00 314 ALA A N 1
ATOM 2394 C CA . ALA A 1 314 ? 3.232 -7.390 28.428 1.00 88.00 314 ALA A CA 1
ATOM 2395 C C . ALA A 1 314 ? 3.065 -7.440 29.958 1.00 88.00 314 ALA A C 1
ATOM 2397 O O . ALA A 1 314 ? 2.325 -6.643 30.530 1.00 88.00 314 ALA A O 1
ATOM 2398 N N . ARG A 1 315 ? 3.828 -8.297 30.651 1.00 83.12 315 ARG A N 1
ATOM 2399 C CA . ARG A 1 315 ? 3.732 -8.459 32.118 1.00 83.12 315 ARG A CA 1
ATOM 2400 C C . ARG A 1 315 ? 4.264 -7.281 32.949 1.00 83.12 315 ARG A C 1
ATOM 2402 O O . ARG A 1 315 ? 4.173 -7.322 34.174 1.00 83.12 315 ARG A O 1
ATOM 2409 N N . ILE A 1 316 ? 4.932 -6.323 32.308 1.00 73.06 316 ILE A N 1
ATOM 2410 C CA . ILE A 1 316 ? 5.542 -5.140 32.932 1.00 73.06 316 ILE A CA 1
ATOM 2411 C C . ILE A 1 316 ? 4.595 -3.947 32.823 1.00 73.06 316 ILE A C 1
ATOM 2413 O O . ILE A 1 316 ? 4.417 -3.204 33.786 1.00 73.06 316 ILE A O 1
ATOM 2417 N N . VAL A 1 317 ? 4.012 -3.771 31.639 1.00 74.62 317 VAL A N 1
ATOM 2418 C CA . VAL A 1 317 ? 3.178 -2.621 31.287 1.00 74.62 317 VAL A CA 1
ATOM 2419 C C . VAL A 1 317 ? 1.728 -2.836 31.705 1.00 74.62 317 VAL A C 1
ATOM 2421 O O . VAL A 1 317 ? 1.095 -1.907 32.204 1.00 74.62 317 VAL A O 1
ATOM 2424 N N . ILE A 1 318 ? 1.211 -4.057 31.542 1.00 77.12 318 ILE A N 1
ATOM 2425 C CA . ILE A 1 318 ? -0.195 -4.388 31.774 1.00 77.12 318 ILE A CA 1
ATOM 2426 C C . ILE A 1 318 ? -0.341 -5.040 33.159 1.00 77.12 318 ILE A C 1
ATOM 2428 O O . ILE A 1 318 ? 0.152 -6.156 33.373 1.00 77.12 318 ILE A O 1
ATOM 2432 N N . PRO A 1 319 ? -1.026 -4.386 34.121 1.00 76.19 319 PRO A N 1
ATOM 2433 C CA . PRO A 1 319 ? -1.334 -4.989 35.412 1.00 76.19 319 PRO A CA 1
ATOM 2434 C C . PRO A 1 319 ? -2.111 -6.300 35.253 1.00 76.19 319 PRO A C 1
ATOM 2436 O O . PRO A 1 319 ? -2.895 -6.457 34.325 1.00 76.19 319 PRO A O 1
ATOM 2439 N N . ASP A 1 320 ? -1.870 -7.236 36.172 1.00 80.25 320 ASP A N 1
ATOM 2440 C CA . ASP A 1 320 ? -2.498 -8.565 36.269 1.00 80.25 320 ASP A CA 1
ATOM 2441 C C . ASP A 1 320 ? -2.453 -9.499 35.036 1.00 80.25 320 ASP A C 1
ATOM 2443 O O . ASP A 1 320 ? -2.886 -10.647 35.155 1.00 80.25 320 ASP A O 1
ATOM 2447 N N . PHE A 1 321 ? -1.817 -9.107 33.922 1.00 87.56 321 PHE A N 1
ATOM 2448 C CA . PHE A 1 321 ? -1.715 -9.898 32.682 1.00 87.56 321 PHE A CA 1
ATOM 2449 C C . PHE A 1 321 ? -1.326 -11.368 32.922 1.00 87.56 321 PHE A C 1
ATOM 2451 O O . PHE A 1 321 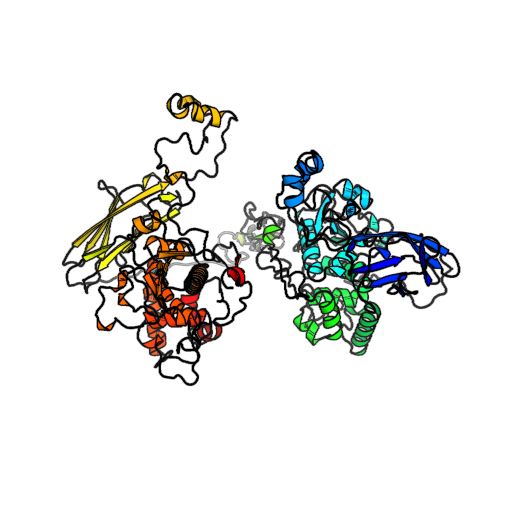? -2.011 -12.277 32.463 1.00 87.56 321 PHE A O 1
ATOM 2458 N N . ASN A 1 322 ? -0.291 -11.627 33.732 1.00 86.50 322 ASN A N 1
ATOM 2459 C CA . ASN A 1 322 ? 0.130 -12.994 34.076 1.00 86.50 322 ASN A CA 1
ATOM 2460 C C . ASN A 1 322 ? -0.940 -13.807 34.822 1.00 86.50 322 ASN A C 1
ATOM 2462 O O . ASN A 1 322 ? -1.001 -15.021 34.660 1.00 86.50 322 ASN A O 1
ATOM 2466 N N . ALA A 1 323 ? -1.764 -13.165 35.653 1.00 85.94 323 ALA A N 1
ATOM 2467 C CA . ALA A 1 323 ? -2.845 -13.839 36.366 1.00 85.94 323 ALA A CA 1
ATOM 2468 C C . ALA A 1 323 ? -4.023 -14.152 35.431 1.00 85.94 323 ALA A C 1
ATOM 2470 O O . ALA A 1 323 ? -4.667 -15.188 35.599 1.00 85.94 323 ALA A O 1
ATOM 2471 N N . ARG A 1 324 ? -4.276 -13.299 34.427 1.00 94.31 324 ARG A N 1
ATOM 2472 C CA . ARG A 1 324 ? -5.258 -13.566 33.366 1.00 94.31 324 ARG A CA 1
ATOM 2473 C C . ARG A 1 324 ? -4.784 -14.665 32.411 1.00 94.31 324 ARG A C 1
ATOM 2475 O O . ARG A 1 324 ? -5.564 -15.564 32.118 1.00 94.31 324 ARG A O 1
ATOM 2482 N N . LEU A 1 325 ? -3.510 -14.655 32.015 1.00 95.81 325 LEU A N 1
ATOM 2483 C CA . LEU A 1 325 ? -2.897 -15.691 31.176 1.00 95.81 325 LEU A CA 1
ATOM 2484 C C . LEU A 1 325 ? -2.886 -17.067 31.862 1.00 95.81 325 LEU A C 1
ATOM 2486 O O . LEU A 1 325 ? -3.302 -18.051 31.258 1.00 95.81 325 LEU A O 1
ATOM 2490 N N . GLU A 1 326 ? -2.499 -17.141 33.140 1.00 94.00 326 GLU A N 1
ATOM 2491 C CA . GLU A 1 326 ? -2.588 -18.384 33.920 1.00 94.00 326 GLU A CA 1
ATOM 2492 C C . GLU A 1 326 ? -4.046 -18.859 34.054 1.00 94.00 326 GLU A C 1
ATOM 2494 O O . GLU A 1 326 ? -4.325 -20.043 33.895 1.00 94.00 326 GLU A O 1
ATOM 2499 N N . ALA A 1 327 ? -5.006 -17.955 34.286 1.00 93.50 327 ALA A N 1
ATOM 2500 C CA . ALA A 1 327 ? -6.421 -18.323 34.346 1.00 93.50 327 ALA A CA 1
ATOM 2501 C C . ALA A 1 327 ? -6.954 -18.863 33.003 1.00 93.50 327 ALA A C 1
ATOM 2503 O O . ALA A 1 327 ? -7.719 -19.828 33.005 1.00 93.50 327 ALA A O 1
ATOM 2504 N N . ALA A 1 328 ? -6.527 -18.285 31.875 1.00 97.31 328 ALA A N 1
ATOM 2505 C CA . ALA A 1 328 ? -6.842 -18.769 30.532 1.00 97.31 328 ALA A CA 1
ATOM 2506 C C . ALA A 1 328 ? -6.251 -20.167 30.281 1.00 97.31 328 ALA A C 1
ATOM 2508 O O . ALA A 1 328 ? -6.978 -21.076 29.892 1.00 97.31 328 ALA A O 1
ATOM 2509 N N . TYR A 1 329 ? -4.969 -20.371 30.598 1.00 97.56 329 TYR A N 1
ATOM 2510 C CA . TYR A 1 329 ? -4.287 -21.664 30.468 1.00 97.56 329 TYR A CA 1
ATOM 2511 C C . TYR A 1 329 ? -4.977 -22.775 31.276 1.00 97.56 329 TYR A C 1
ATOM 2513 O O . TYR A 1 329 ? -5.217 -23.873 30.771 1.00 97.56 329 TYR A O 1
ATOM 2521 N N . GLN A 1 330 ? -5.376 -22.483 32.517 1.00 95.50 330 GLN A N 1
ATOM 2522 C CA . GLN A 1 330 ? -6.106 -23.445 33.347 1.00 95.50 330 GLN A CA 1
ATOM 2523 C C . GLN A 1 330 ? -7.532 -23.726 32.824 1.00 95.50 330 GLN A C 1
ATOM 2525 O O . GLN A 1 330 ? -8.012 -24.847 32.996 1.00 95.50 330 GLN A O 1
ATOM 2530 N N . ASP A 1 331 ? -8.205 -22.775 32.156 1.00 95.44 331 ASP A N 1
ATOM 2531 C CA . ASP A 1 331 ? -9.476 -23.036 31.451 1.00 95.44 331 ASP A CA 1
ATOM 2532 C C . ASP A 1 331 ? -9.267 -23.918 30.211 1.00 95.44 331 ASP A C 1
ATOM 2534 O O . ASP A 1 331 ? -9.990 -24.901 30.034 1.00 95.44 331 ASP A O 1
ATOM 2538 N N . ALA A 1 332 ? -8.252 -23.635 29.391 1.00 96.19 332 ALA A N 1
ATOM 2539 C CA . ALA A 1 332 ? -7.910 -24.438 28.218 1.00 96.19 332 ALA A CA 1
ATOM 2540 C C . ALA A 1 332 ? -7.668 -25.909 28.591 1.00 96.19 332 ALA A C 1
ATOM 2542 O O . ALA A 1 332 ? -8.343 -26.802 28.065 1.00 96.19 332 ALA A O 1
ATOM 2543 N N . LEU A 1 333 ? -6.804 -26.160 29.583 1.00 93.69 333 LEU A N 1
ATOM 2544 C CA . LEU A 1 333 ? -6.544 -27.503 30.110 1.00 93.69 333 LEU A CA 1
ATOM 2545 C C . LEU A 1 333 ? -7.802 -28.160 30.705 1.00 93.69 333 LEU A C 1
ATOM 2547 O O . LEU A 1 333 ? -8.028 -29.353 30.497 1.00 93.69 333 LEU A O 1
ATOM 2551 N N . ALA A 1 334 ? -8.643 -27.409 31.426 1.00 94.69 334 ALA A N 1
ATOM 2552 C CA . ALA A 1 334 ? -9.870 -27.939 32.028 1.00 94.69 334 ALA A CA 1
ATOM 2553 C C . ALA A 1 334 ? -10.935 -28.338 30.991 1.00 94.69 334 ALA A C 1
ATOM 2555 O O . ALA A 1 334 ? -11.693 -29.283 31.228 1.00 94.69 334 ALA A O 1
ATOM 2556 N N . ASN A 1 335 ? -10.981 -27.653 29.844 1.00 94.12 335 ASN A N 1
ATOM 2557 C CA . ASN A 1 335 ? -11.862 -27.977 28.720 1.00 94.12 335 ASN A CA 1
ATOM 2558 C C . ASN A 1 335 ? -11.234 -28.975 27.724 1.00 94.12 335 ASN A C 1
ATOM 2560 O O . ASN A 1 335 ? -11.923 -29.444 26.819 1.00 94.12 335 ASN A O 1
ATOM 2564 N N . GLY A 1 336 ? -9.957 -29.335 27.895 1.00 92.19 336 GLY A N 1
ATOM 2565 C CA . GLY A 1 336 ? -9.238 -30.250 27.004 1.00 92.19 336 GLY A CA 1
ATOM 2566 C C . GLY A 1 336 ? -8.798 -29.626 25.676 1.00 92.19 336 GLY A C 1
ATOM 2567 O O . GLY A 1 336 ? -8.495 -30.366 24.738 1.00 92.19 336 GLY A O 1
ATOM 2568 N N . ARG A 1 337 ? -8.750 -28.289 25.586 1.00 94.25 337 ARG A N 1
ATOM 2569 C CA . ARG A 1 337 ? -8.072 -27.593 24.483 1.00 94.25 337 ARG A CA 1
ATOM 2570 C C . ARG A 1 337 ? -6.572 -27.885 24.545 1.00 94.25 337 ARG A C 1
ATOM 2572 O O . ARG A 1 337 ? -6.040 -28.137 25.625 1.00 94.25 337 ARG A O 1
ATOM 2579 N N . PHE A 1 338 ? -5.906 -27.873 23.391 1.00 92.50 338 PHE A N 1
ATOM 2580 C CA . PHE A 1 338 ? -4.463 -28.128 23.260 1.00 92.50 338 PHE A CA 1
ATOM 2581 C C . PHE A 1 338 ? -3.991 -29.473 23.868 1.00 92.50 338 PHE A C 1
ATOM 2583 O O . PHE A 1 338 ? -2.811 -29.683 24.149 1.00 92.50 338 PHE A O 1
ATOM 2590 N N . ALA A 1 339 ? -4.905 -30.428 24.081 1.00 87.69 339 ALA A N 1
ATOM 2591 C CA . ALA A 1 339 ? -4.580 -31.693 24.725 1.00 87.69 339 ALA A CA 1
ATOM 2592 C C . ALA A 1 339 ? -3.652 -32.549 23.844 1.00 87.69 339 ALA A C 1
ATOM 2594 O O . ALA A 1 339 ? -4.065 -33.050 22.796 1.00 87.69 339 ALA A O 1
ATOM 2595 N N . ASN A 1 340 ? -2.440 -32.814 24.344 1.00 86.62 340 ASN A N 1
ATOM 2596 C CA . ASN A 1 340 ? -1.337 -33.470 23.623 1.00 86.62 340 ASN A CA 1
ATOM 2597 C C . ASN A 1 340 ? -0.751 -32.616 22.472 1.00 86.62 340 ASN A C 1
ATOM 2599 O O . ASN A 1 340 ? -0.374 -33.163 21.440 1.00 86.62 340 ASN A O 1
ATOM 2603 N N . THR A 1 341 ? -0.665 -31.296 22.660 1.00 90.56 341 THR A N 1
ATOM 2604 C CA . THR A 1 341 ? 0.148 -30.379 21.836 1.00 90.56 341 THR A CA 1
ATOM 2605 C C . THR A 1 341 ? 1.126 -29.584 22.696 1.00 90.56 341 THR A C 1
ATOM 2607 O O . THR A 1 341 ? 0.916 -29.479 23.905 1.00 90.56 341 THR A O 1
ATOM 2610 N N . TYR A 1 342 ? 2.159 -28.998 22.087 1.00 89.88 342 TYR A N 1
ATOM 2611 C CA . TYR A 1 342 ? 3.219 -28.251 22.779 1.00 89.88 342 TYR A CA 1
ATOM 2612 C C . TYR A 1 342 ? 2.667 -27.091 23.630 1.00 89.88 342 TYR A C 1
ATOM 2614 O O . TYR A 1 342 ? 3.063 -26.914 24.781 1.00 89.88 342 TYR A O 1
ATOM 2622 N N . ALA A 1 343 ? 1.614 -26.426 23.141 1.00 93.00 343 ALA A N 1
ATOM 2623 C CA . ALA A 1 343 ? 0.823 -25.417 23.856 1.00 93.00 343 ALA A CA 1
ATOM 2624 C C . ALA A 1 343 ? 0.243 -25.856 25.227 1.00 93.00 343 ALA A C 1
ATOM 2626 O O . ALA A 1 343 ? -0.276 -25.020 25.963 1.00 93.00 343 ALA A O 1
ATOM 2627 N N . ALA A 1 344 ? 0.291 -27.146 25.588 1.00 92.81 344 ALA A N 1
ATOM 2628 C CA . ALA A 1 344 ? -0.151 -27.674 26.884 1.00 92.81 344 ALA A CA 1
ATOM 2629 C C . ALA A 1 344 ? 0.990 -28.129 27.820 1.00 92.81 344 ALA A C 1
ATOM 2631 O O . ALA A 1 344 ? 0.702 -28.646 28.903 1.00 92.81 344 ALA A O 1
ATOM 2632 N N . ASP A 1 345 ? 2.263 -27.945 27.445 1.00 90.56 345 ASP A N 1
ATOM 2633 C CA . ASP A 1 345 ? 3.400 -28.239 28.330 1.00 90.56 345 ASP A CA 1
ATOM 2634 C C . ASP A 1 345 ? 3.600 -27.129 29.383 1.00 90.56 345 ASP A C 1
ATOM 2636 O O . ASP A 1 345 ? 3.813 -27.422 30.568 1.00 90.56 345 ASP A O 1
ATOM 2640 N N . THR A 1 346 ? 3.496 -25.850 28.994 1.00 92.00 346 THR A N 1
ATOM 2641 C CA . THR A 1 346 ? 3.557 -24.707 29.924 1.00 92.00 346 THR A CA 1
ATOM 2642 C C . THR A 1 346 ? 2.656 -23.535 29.509 1.00 92.00 346 THR A C 1
ATOM 2644 O O . THR A 1 346 ? 2.316 -23.366 28.342 1.00 92.00 346 THR A O 1
ATOM 2647 N N . VAL A 1 347 ? 2.341 -22.660 30.475 1.00 92.56 347 VAL A N 1
ATOM 2648 C CA . VAL A 1 347 ? 1.653 -21.368 30.262 1.00 92.56 347 VAL A CA 1
ATOM 2649 C C . VAL A 1 347 ? 2.423 -20.407 29.335 1.00 92.56 347 VAL A C 1
ATOM 2651 O O . VAL A 1 347 ? 1.831 -19.486 28.776 1.00 92.56 347 VAL A O 1
ATOM 2654 N N . PHE A 1 348 ? 3.735 -20.607 29.161 1.00 93.06 348 PHE A N 1
ATOM 2655 C CA . PHE A 1 348 ? 4.569 -19.819 28.252 1.00 93.06 348 PHE A CA 1
ATOM 2656 C C . PHE A 1 348 ? 4.494 -20.351 26.815 1.00 93.06 348 PHE A C 1
ATOM 2658 O O . PHE A 1 348 ? 4.406 -19.539 25.895 1.00 93.06 348 PHE A O 1
ATOM 2665 N N . GLU A 1 349 ? 4.440 -21.677 26.626 1.00 94.38 349 GLU A N 1
ATOM 2666 C CA . GLU A 1 349 ? 4.213 -22.283 25.302 1.00 94.38 349 GLU A CA 1
ATOM 2667 C C . GLU A 1 349 ? 2.788 -21.965 24.831 1.00 94.38 349 GLU A C 1
ATOM 2669 O O . GLU A 1 349 ? 2.594 -21.498 23.717 1.00 94.38 349 GLU A O 1
ATOM 2674 N N . TYR A 1 350 ? 1.796 -22.109 25.721 1.00 97.44 350 TYR A N 1
ATOM 2675 C CA . TYR A 1 350 ? 0.399 -21.714 25.498 1.00 97.44 350 TYR A CA 1
ATOM 2676 C C . TYR A 1 350 ? 0.258 -20.280 24.968 1.00 97.44 350 TYR A C 1
ATOM 2678 O O . TYR A 1 350 ? -0.555 -20.010 24.086 1.00 97.44 350 TYR A O 1
ATOM 2686 N N . TRP A 1 351 ? 1.065 -19.358 25.500 1.00 97.75 351 TRP A N 1
ATOM 2687 C CA . TRP A 1 351 ? 1.141 -17.991 24.999 1.00 97.75 351 TRP A CA 1
ATOM 2688 C C . TRP A 1 351 ? 1.771 -17.928 23.602 1.00 97.75 351 TRP A C 1
ATOM 2690 O O . TRP A 1 351 ? 1.153 -17.381 22.695 1.00 97.75 351 TRP A O 1
ATOM 2700 N N . ALA A 1 352 ? 2.972 -18.479 23.413 1.00 96.50 352 ALA A N 1
ATOM 2701 C CA . ALA A 1 352 ? 3.720 -18.339 22.162 1.00 96.50 352 ALA A CA 1
ATOM 2702 C C . ALA A 1 352 ? 3.044 -19.035 20.964 1.00 96.50 352 ALA A C 1
ATOM 2704 O O . ALA A 1 352 ? 2.927 -18.431 19.900 1.00 96.50 352 ALA A O 1
ATOM 2705 N N . GLU A 1 353 ? 2.495 -20.233 21.167 1.00 95.88 353 GLU A N 1
ATOM 2706 C CA . GLU A 1 353 ? 1.658 -20.958 20.198 1.00 95.88 353 GLU A CA 1
ATOM 2707 C C . GLU A 1 353 ? 0.392 -20.166 19.841 1.00 95.88 353 GLU A C 1
ATOM 2709 O O . GLU A 1 353 ? -0.008 -20.091 18.677 1.00 95.88 353 GLU A O 1
ATOM 2714 N N . GLY A 1 354 ? -0.223 -19.510 20.834 1.00 96.38 354 GLY A N 1
ATOM 2715 C CA . GLY A 1 354 ? -1.332 -18.580 20.622 1.00 96.38 354 GLY A CA 1
ATOM 2716 C C . GLY A 1 354 ? -0.942 -17.388 19.750 1.00 96.38 354 GLY A C 1
ATOM 2717 O O . GLY A 1 354 ? -1.709 -16.994 18.876 1.00 96.38 354 GLY A O 1
ATOM 2718 N N . VAL A 1 355 ? 0.261 -16.841 19.937 1.00 95.88 355 VAL A N 1
ATOM 2719 C CA . VAL A 1 355 ? 0.777 -15.723 19.133 1.00 95.88 355 VAL A CA 1
ATOM 2720 C C . VAL A 1 355 ? 1.127 -16.154 17.706 1.00 95.88 355 VAL A C 1
ATOM 2722 O O . VAL A 1 355 ? 0.751 -15.447 16.775 1.00 95.88 355 VAL A O 1
ATOM 2725 N N . GLN A 1 356 ? 1.761 -17.314 17.500 1.00 93.25 356 GLN A N 1
ATOM 2726 C CA . GLN A 1 356 ? 1.978 -17.853 16.149 1.00 93.25 356 GLN A CA 1
ATOM 2727 C C . GLN A 1 356 ? 0.651 -18.070 15.417 1.00 93.25 356 GLN A C 1
ATOM 2729 O O . GLN A 1 356 ? 0.514 -17.671 14.264 1.00 93.25 356 GLN A O 1
ATOM 2734 N N . SER A 1 357 ? -0.340 -18.653 16.101 1.00 94.00 357 SER A N 1
ATOM 2735 C CA . SER A 1 357 ? -1.660 -18.916 15.517 1.00 94.00 357 SER A CA 1
ATOM 2736 C C . SER A 1 357 ? -2.400 -17.613 15.195 1.00 94.00 357 SER A C 1
ATOM 2738 O O . SER A 1 357 ? -3.003 -17.486 14.141 1.00 94.00 357 SER A O 1
ATOM 2740 N N . TYR A 1 358 ? -2.295 -16.592 16.053 1.00 93.31 358 TYR A N 1
ATOM 2741 C CA . TYR A 1 358 ? -2.866 -15.261 15.805 1.00 93.31 358 TYR A CA 1
ATOM 2742 C C . TYR A 1 358 ? -2.220 -14.512 14.630 1.00 93.31 358 TYR A C 1
ATOM 2744 O O . TYR A 1 358 ? -2.815 -13.558 14.130 1.00 93.31 358 TYR A O 1
ATOM 2752 N N . PHE A 1 359 ? -1.022 -14.903 14.199 1.00 89.50 359 PHE A N 1
ATOM 2753 C CA . PHE A 1 359 ? -0.332 -14.332 13.040 1.00 89.50 359 PHE A CA 1
ATOM 2754 C C . PHE A 1 359 ? -0.292 -15.272 11.826 1.00 89.50 359 PHE A C 1
ATOM 2756 O O . PHE A 1 359 ? 0.389 -14.959 10.856 1.00 89.50 359 PHE A O 1
ATOM 2763 N N . ASP A 1 360 ? -1.039 -16.382 11.872 1.00 89.38 360 ASP A N 1
ATOM 2764 C CA . ASP A 1 360 ? -1.150 -17.392 10.811 1.00 89.38 360 ASP A CA 1
ATOM 2765 C C . ASP A 1 360 ? 0.185 -18.082 10.449 1.00 89.38 360 ASP A C 1
ATOM 2767 O O . ASP A 1 360 ? 0.374 -18.581 9.342 1.00 89.38 360 ASP A O 1
ATOM 2771 N N . VAL A 1 361 ? 1.120 -18.132 11.409 1.00 88.81 361 VAL A N 1
ATOM 2772 C CA . VAL A 1 361 ? 2.470 -18.718 11.267 1.00 88.81 361 VAL A CA 1
ATOM 2773 C C . VAL A 1 361 ? 2.701 -19.945 12.162 1.00 88.81 361 VAL A C 1
ATOM 2775 O O . VAL A 1 361 ? 3.849 -20.290 12.461 1.00 88.81 361 VAL A O 1
ATOM 2778 N N . ASN A 1 362 ? 1.627 -20.602 12.612 1.00 91.00 362 ASN A N 1
ATOM 2779 C CA . ASN A 1 362 ? 1.700 -21.928 13.233 1.00 91.00 362 ASN A CA 1
ATOM 2780 C C . ASN A 1 362 ? 1.430 -23.037 12.192 1.00 91.00 362 ASN A C 1
ATOM 2782 O O . ASN A 1 362 ? 0.902 -22.792 11.104 1.00 91.00 362 ASN A O 1
ATOM 2786 N N . HIS A 1 363 ? 1.773 -24.273 12.532 1.00 89.81 363 HIS A N 1
ATOM 2787 C CA . HIS A 1 363 ? 1.695 -25.438 11.657 1.00 89.81 363 HIS A CA 1
ATOM 2788 C C . HIS A 1 363 ? 0.420 -26.256 11.901 1.00 89.81 363 HIS A C 1
ATOM 2790 O O . HIS A 1 363 ? 0.183 -26.755 12.998 1.00 89.81 363 HIS A O 1
ATOM 2796 N N . GLU A 1 364 ? -0.395 -26.438 10.858 1.00 90.06 364 GLU A N 1
ATOM 2797 C CA . GLU A 1 364 ? -1.644 -27.203 10.948 1.00 90.06 364 GLU A CA 1
ATOM 2798 C C . GLU A 1 364 ? -1.414 -28.729 11.022 1.00 90.06 364 GLU A C 1
ATOM 2800 O O . GLU A 1 364 ? -0.640 -29.323 10.256 1.00 90.06 364 GLU A O 1
ATOM 2805 N N . ARG A 1 365 ? -2.155 -29.394 11.918 1.00 88.12 365 ARG A N 1
ATOM 2806 C CA . ARG A 1 365 ? -2.251 -30.857 12.041 1.00 88.12 365 ARG A CA 1
ATOM 2807 C C . ARG A 1 365 ? -3.660 -31.338 12.405 1.00 88.12 365 ARG A C 1
ATOM 2809 O O . ARG A 1 365 ? -3.991 -31.463 13.586 1.00 88.12 365 ARG A O 1
ATOM 2816 N N . ASP A 1 366 ? -4.443 -31.744 11.404 1.00 83.94 366 ASP A N 1
ATOM 2817 C CA . ASP A 1 366 ? -5.575 -32.665 11.594 1.00 83.94 366 ASP A CA 1
ATOM 2818 C C . ASP A 1 366 ? -5.258 -34.069 11.018 1.00 83.94 366 ASP A C 1
ATOM 2820 O O . ASP A 1 366 ? -5.046 -34.211 9.810 1.00 83.94 366 ASP A O 1
ATOM 2824 N N . PRO A 1 367 ? -5.212 -35.141 11.838 1.00 83.94 367 PRO A N 1
ATOM 2825 C CA . PRO A 1 367 ? -5.313 -35.151 13.298 1.00 83.94 367 PRO A CA 1
ATOM 2826 C C . PRO A 1 367 ? -4.030 -34.644 13.993 1.00 83.94 367 PRO A C 1
ATOM 2828 O O . PRO A 1 367 ? -2.945 -34.751 13.414 1.00 83.94 367 PRO A O 1
ATOM 2831 N N . PRO A 1 368 ? -4.122 -34.193 15.262 1.00 86.56 368 PRO A N 1
ATOM 2832 C CA . PRO A 1 368 ? -2.969 -33.758 16.054 1.00 86.56 368 PRO A CA 1
ATOM 2833 C C . PRO A 1 368 ? -1.877 -34.830 16.162 1.00 86.56 368 PRO A C 1
ATOM 2835 O O . PRO A 1 368 ? -2.174 -36.004 16.410 1.00 86.56 368 PRO A O 1
ATOM 2838 N N . ASP A 1 369 ? -0.610 -34.433 16.017 1.00 85.06 369 ASP A N 1
ATOM 2839 C CA . ASP A 1 369 ? 0.528 -35.365 15.914 1.00 85.06 369 ASP A CA 1
ATOM 2840 C C . ASP A 1 369 ? 1.331 -35.559 17.215 1.00 85.06 369 ASP A C 1
ATOM 2842 O O . ASP A 1 369 ? 2.213 -36.422 17.284 1.00 85.06 369 ASP A O 1
ATOM 2846 N N . GLY A 1 370 ? 0.979 -34.816 18.267 1.00 86.19 370 GLY A N 1
ATOM 2847 C CA . GLY A 1 370 ? 1.681 -34.785 19.552 1.00 86.19 370 GLY A CA 1
ATOM 2848 C C . GLY A 1 370 ? 2.461 -33.491 19.799 1.00 86.19 370 GLY A C 1
ATOM 2849 O O . GLY A 1 370 ? 2.942 -33.296 20.914 1.00 86.19 370 GLY A O 1
ATOM 2850 N N . ILE A 1 371 ? 2.584 -32.629 18.784 1.00 83.62 371 ILE A N 1
ATOM 2851 C CA . ILE A 1 371 ? 3.188 -31.294 18.872 1.00 83.62 371 ILE A CA 1
ATOM 2852 C C . ILE A 1 371 ? 2.147 -30.250 18.463 1.00 83.62 371 ILE A C 1
ATOM 2854 O O . ILE A 1 371 ? 1.833 -29.382 19.272 1.00 83.62 371 ILE A O 1
ATOM 2858 N N . HIS A 1 372 ? 1.541 -30.399 17.281 1.00 91.00 372 HIS A N 1
ATOM 2859 C CA . HIS A 1 372 ? 0.610 -29.427 16.688 1.00 91.00 372 HIS A CA 1
ATOM 2860 C C . HIS A 1 372 ? -0.833 -29.964 16.581 1.00 91.00 372 HIS A C 1
ATOM 2862 O O . HIS A 1 372 ? -1.079 -31.160 16.779 1.00 91.00 372 HIS A O 1
ATOM 2868 N N . ASN A 1 373 ? -1.806 -29.091 16.279 1.00 90.31 373 ASN A N 1
ATOM 2869 C CA . ASN A 1 373 ? -3.218 -29.445 16.037 1.00 90.31 373 ASN A CA 1
ATOM 2870 C C . ASN A 1 373 ? -3.848 -28.612 14.887 1.00 90.31 373 ASN A C 1
ATOM 2872 O O . ASN A 1 373 ? -3.139 -27.943 14.148 1.00 90.31 373 ASN A O 1
ATOM 2876 N N . HIS A 1 374 ? -5.173 -28.685 14.715 1.00 92.25 374 HIS A N 1
ATOM 2877 C CA . HIS A 1 374 ? -5.958 -28.024 13.656 1.00 92.25 374 HIS A CA 1
ATOM 2878 C C . HIS A 1 374 ? -6.205 -26.512 13.858 1.00 92.25 374 HIS A C 1
ATOM 2880 O O . HIS A 1 374 ? -7.106 -25.960 13.239 1.00 92.25 374 HIS A O 1
ATOM 2886 N N . VAL A 1 375 ? -5.515 -25.864 14.796 1.00 92.94 375 VAL A N 1
ATOM 2887 C CA . VAL A 1 375 ? -5.669 -24.434 15.089 1.00 92.94 375 VAL A CA 1
ATOM 2888 C C . VAL A 1 375 ? -4.350 -23.768 14.767 1.00 92.94 375 VAL A C 1
ATOM 2890 O O . VAL A 1 375 ? -3.413 -23.844 15.564 1.00 92.94 375 VAL A O 1
ATOM 2893 N N . ASN A 1 376 ? -4.273 -23.141 13.598 1.00 91.06 376 ASN A N 1
ATOM 2894 C CA . ASN A 1 376 ? -3.072 -22.430 13.177 1.00 91.06 376 ASN A CA 1
ATOM 2895 C C . ASN A 1 376 ? -3.336 -21.023 12.630 1.00 91.06 376 ASN A C 1
ATOM 2897 O O . ASN A 1 376 ? -2.372 -20.287 12.424 1.00 91.06 376 ASN A O 1
ATOM 2901 N N . THR A 1 377 ? -4.606 -20.640 12.460 1.00 92.62 377 THR A N 1
ATOM 2902 C CA . THR A 1 377 ? -5.017 -19.292 12.042 1.00 92.62 377 THR A CA 1
ATOM 2903 C C . THR A 1 377 ? -5.667 -18.469 13.157 1.00 92.62 377 THR A C 1
ATOM 2905 O O . THR A 1 377 ? -6.157 -18.990 14.171 1.00 92.62 377 THR A O 1
ATOM 2908 N N . ARG A 1 378 ? -5.728 -17.151 12.948 1.00 91.75 378 ARG A N 1
ATOM 2909 C CA . ARG A 1 378 ? -6.382 -16.187 13.840 1.00 91.75 378 ARG A CA 1
ATOM 2910 C C . ARG A 1 378 ? -7.869 -16.478 14.010 1.00 91.75 378 ARG A C 1
ATOM 2912 O O . ARG A 1 378 ? -8.382 -16.448 15.132 1.00 91.75 378 ARG A O 1
ATOM 2919 N N . GLU A 1 379 ? -8.561 -16.742 12.908 1.00 92.50 379 GLU A N 1
ATOM 2920 C CA . GLU A 1 379 ? -9.996 -17.012 12.879 1.00 92.50 379 GLU A CA 1
ATOM 2921 C C . GLU A 1 379 ? -10.340 -18.302 13.638 1.00 92.50 379 GLU A C 1
ATOM 2923 O O . GLU A 1 379 ? -11.332 -18.342 14.372 1.00 92.50 379 GLU A O 1
ATOM 2928 N N . GLU A 1 380 ? -9.499 -19.334 13.539 1.00 94.94 380 GLU A N 1
ATOM 2929 C CA . GLU A 1 380 ? -9.640 -20.570 14.318 1.00 94.94 380 GLU A CA 1
ATOM 2930 C C . GLU A 1 380 ? -9.356 -20.343 15.799 1.00 94.94 380 GLU A C 1
ATOM 2932 O O . GLU A 1 380 ? -10.144 -20.784 16.638 1.00 94.94 380 GLU A O 1
ATOM 2937 N N . LEU A 1 381 ? -8.286 -19.615 16.142 1.00 96.44 381 LEU A N 1
ATOM 2938 C CA . LEU A 1 381 ? -7.954 -19.286 17.530 1.00 96.44 381 LEU A CA 1
ATOM 2939 C C . LEU A 1 381 ? -9.106 -18.536 18.214 1.00 96.44 381 LEU A C 1
ATOM 2941 O O . LEU A 1 381 ? -9.485 -18.888 19.333 1.00 96.44 381 LEU A O 1
ATOM 2945 N N . MET A 1 382 ? -9.710 -17.562 17.524 1.00 95.19 382 MET A N 1
ATOM 2946 C CA . MET A 1 382 ? -10.878 -16.808 17.999 1.00 95.19 382 MET A CA 1
ATOM 2947 C C . MET A 1 382 ? -12.079 -17.710 18.329 1.00 95.19 382 MET A C 1
ATOM 2949 O O . MET A 1 382 ? -12.829 -17.425 19.265 1.00 95.19 382 MET A O 1
ATOM 2953 N N . VAL A 1 383 ? -12.275 -18.797 17.578 1.00 95.19 383 VAL A N 1
ATOM 2954 C CA . VAL A 1 383 ? -13.386 -19.746 17.772 1.00 95.19 383 VAL A CA 1
ATOM 2955 C C . VAL A 1 383 ? -13.048 -20.827 18.807 1.00 95.19 383 VAL A C 1
ATOM 2957 O O . VAL A 1 383 ? -13.919 -21.222 19.587 1.00 95.19 383 VAL A O 1
ATOM 2960 N N . TYR A 1 384 ? -11.805 -21.307 18.828 1.00 96.31 384 TYR A N 1
ATOM 2961 C CA . TYR A 1 384 ? -11.348 -22.432 19.646 1.00 96.31 384 TYR A CA 1
ATOM 2962 C C . TYR A 1 384 ? -11.026 -22.025 21.087 1.00 96.31 384 TYR A C 1
ATOM 2964 O O . TYR A 1 384 ? -11.573 -22.610 22.031 1.00 96.31 384 TYR A O 1
ATOM 2972 N N . ASP A 1 385 ? -10.186 -21.000 21.265 1.00 97.62 385 ASP A N 1
ATOM 2973 C CA . ASP A 1 385 ? -9.912 -20.375 22.560 1.00 97.62 385 ASP A CA 1
ATOM 2974 C C . ASP A 1 385 ? -10.070 -18.845 22.486 1.00 97.62 385 ASP A C 1
ATOM 2976 O O . ASP A 1 385 ? -9.087 -18.099 22.421 1.00 97.62 385 ASP A O 1
ATOM 2980 N N . PRO A 1 386 ? -11.318 -18.342 22.567 1.00 96.62 386 PRO A N 1
ATOM 2981 C CA . PRO A 1 386 ? -11.571 -16.909 22.637 1.00 96.62 386 PRO A CA 1
ATOM 2982 C C . PRO A 1 386 ? -10.938 -16.233 23.865 1.00 96.62 386 PRO A C 1
ATOM 2984 O O . PRO A 1 386 ? -10.849 -15.008 23.884 1.00 96.62 386 PRO A O 1
ATOM 2987 N N . VAL A 1 387 ? -10.511 -16.959 24.907 1.00 96.88 387 VAL A N 1
ATOM 2988 C CA . VAL A 1 387 ? -9.864 -16.345 26.079 1.00 96.88 387 VAL A CA 1
ATOM 2989 C C . VAL A 1 387 ? -8.400 -16.036 25.764 1.00 96.88 387 VAL A C 1
ATOM 2991 O O . VAL A 1 387 ? -7.945 -14.926 26.041 1.00 96.88 387 VAL A O 1
ATOM 2994 N N . LEU A 1 388 ? -7.690 -16.973 25.128 1.00 97.62 388 LEU A N 1
ATOM 2995 C CA . LEU A 1 388 ? -6.348 -16.748 24.589 1.00 97.62 388 LEU A CA 1
ATOM 2996 C C . LEU A 1 388 ? -6.371 -15.684 23.487 1.00 97.62 388 LEU A C 1
ATOM 2998 O O . LEU A 1 388 ? -5.595 -14.736 23.568 1.00 97.62 388 LEU A O 1
ATOM 3002 N N . TYR A 1 389 ? -7.310 -15.767 22.535 1.00 97.00 389 TYR A N 1
ATOM 3003 C CA . TYR A 1 389 ? -7.482 -14.761 21.479 1.00 97.00 389 TYR A CA 1
ATOM 3004 C C . TYR A 1 389 ? -7.545 -13.335 22.040 1.00 97.00 389 TYR A C 1
ATOM 3006 O O . TYR A 1 389 ? -6.784 -12.473 21.614 1.00 97.00 389 TYR A O 1
ATOM 3014 N N . ASN A 1 390 ? -8.408 -13.083 23.032 1.00 95.62 390 ASN A N 1
ATOM 3015 C CA . ASN A 1 390 ? -8.562 -11.742 23.605 1.00 95.62 390 ASN A CA 1
ATOM 3016 C C . ASN A 1 390 ? -7.297 -11.257 24.340 1.00 95.62 390 ASN A C 1
ATOM 3018 O O . ASN A 1 390 ? -7.022 -10.061 24.330 1.00 95.62 390 ASN A O 1
ATOM 3022 N N . LEU A 1 391 ? -6.513 -12.157 24.947 1.00 96.38 391 LEU A N 1
ATOM 3023 C CA . LEU A 1 391 ? -5.227 -11.804 25.567 1.00 96.38 391 LEU A CA 1
ATOM 3024 C C . LEU A 1 391 ? -4.133 -11.511 24.535 1.00 96.38 391 LEU A C 1
ATOM 3026 O O . LEU A 1 391 ? -3.274 -10.675 24.793 1.00 96.38 391 LEU A O 1
ATOM 3030 N N . VAL A 1 392 ? -4.154 -12.181 23.381 1.00 96.19 392 VAL A N 1
ATOM 3031 C CA . VAL A 1 392 ? -3.222 -11.913 22.277 1.00 96.19 392 VAL A CA 1
ATOM 3032 C C . VAL A 1 392 ? -3.604 -10.607 21.565 1.00 96.19 392 VAL A C 1
ATOM 3034 O O . VAL A 1 392 ? -2.750 -9.747 21.368 1.00 96.19 392 VAL A O 1
ATOM 3037 N N . HIS A 1 393 ? -4.890 -10.391 21.290 1.00 92.88 393 HIS A N 1
ATOM 3038 C CA . HIS A 1 393 ? -5.425 -9.167 20.682 1.00 92.88 393 HIS A CA 1
ATOM 3039 C C . HIS A 1 393 ? -5.241 -7.912 21.564 1.00 92.88 393 HIS A C 1
ATOM 3041 O O . HIS A 1 393 ? -5.052 -6.822 21.042 1.00 92.88 393 HIS A O 1
ATOM 3047 N N . GLU A 1 394 ? -5.208 -8.035 22.898 1.00 91.44 394 GLU A N 1
ATOM 3048 C CA . GLU A 1 394 ? -4.838 -6.923 23.799 1.00 91.44 394 GLU A CA 1
ATOM 3049 C C . GLU A 1 394 ? -3.384 -6.449 23.602 1.00 91.44 394 GLU A C 1
ATOM 3051 O O . GLU A 1 394 ? -3.076 -5.278 23.837 1.00 91.44 394 GLU A O 1
ATOM 3056 N N . ILE A 1 395 ? -2.492 -7.347 23.172 1.00 91.62 395 ILE A N 1
ATOM 3057 C CA . ILE A 1 395 ? -1.081 -7.058 22.876 1.00 91.62 395 ILE A CA 1
ATOM 3058 C C . ILE A 1 395 ? -0.903 -6.597 21.423 1.00 91.62 395 ILE A C 1
ATOM 3060 O O . ILE A 1 395 ? -0.113 -5.685 21.179 1.00 91.62 395 ILE A O 1
ATOM 3064 N N . PHE A 1 396 ? -1.659 -7.184 20.489 1.00 91.00 396 PHE A N 1
ATOM 3065 C CA . PHE A 1 396 ? -1.563 -6.941 19.044 1.00 91.00 396 PHE A CA 1
ATOM 3066 C C . PHE A 1 396 ? -2.917 -6.499 18.413 1.00 91.00 396 PHE A C 1
ATOM 3068 O O . PHE A 1 396 ? -3.475 -7.212 17.565 1.00 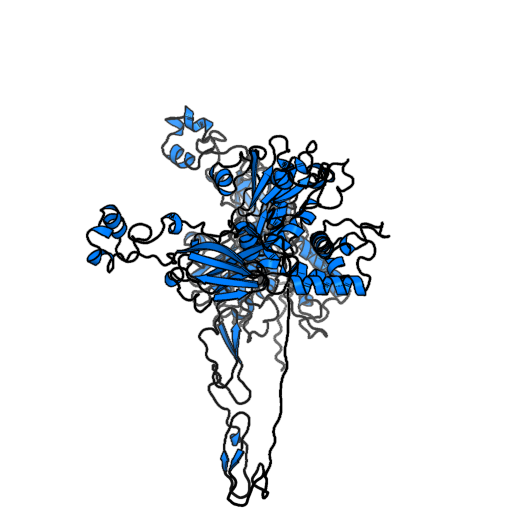91.00 396 PHE A O 1
ATOM 3075 N N . PRO A 1 397 ? -3.493 -5.349 18.834 1.00 85.38 397 PRO A N 1
ATOM 3076 C CA . PRO A 1 397 ? -4.834 -4.898 18.433 1.00 85.38 397 PRO A CA 1
ATOM 3077 C C . PRO A 1 397 ? -4.970 -4.380 16.989 1.00 85.38 397 PRO A C 1
ATOM 3079 O O . PRO A 1 397 ? -6.084 -4.081 16.567 1.00 85.38 397 PRO A O 1
ATOM 3082 N N . CYS A 1 398 ? -3.887 -4.232 16.220 1.00 75.44 398 CYS A N 1
ATOM 3083 C CA . CYS A 1 398 ? -3.955 -3.806 14.816 1.00 75.44 398 CYS A CA 1
ATOM 3084 C C . CYS A 1 398 ? -4.363 -4.927 13.845 1.00 75.44 398 CYS A C 1
ATOM 3086 O O . CYS A 1 398 ? -4.718 -4.643 12.696 1.00 75.44 398 CYS A O 1
ATOM 3088 N N . GLU A 1 399 ? -4.293 -6.189 14.286 1.00 74.38 399 GLU A N 1
ATOM 3089 C CA . GLU A 1 399 ? -4.576 -7.371 13.461 1.00 74.38 399 GLU A CA 1
ATOM 3090 C C . GLU A 1 399 ? -3.636 -7.507 12.235 1.00 74.38 399 GLU A C 1
ATOM 3092 O O . GLU A 1 399 ? -4.037 -8.025 11.191 1.00 74.38 399 GLU A O 1
ATOM 3097 N N . ASN A 1 400 ? -2.364 -7.091 12.358 1.00 74.19 400 ASN A N 1
ATOM 3098 C CA . ASN A 1 400 ? -1.324 -7.270 11.325 1.00 74.19 400 ASN A CA 1
ATOM 3099 C C . ASN A 1 400 ? -1.259 -8.736 10.860 1.00 74.19 400 ASN A C 1
ATOM 3101 O O . ASN A 1 400 ? -1.293 -9.636 11.699 1.00 74.19 400 ASN A O 1
ATOM 3105 N N . LYS A 1 401 ? -1.159 -9.004 9.555 1.00 65.12 401 LYS A N 1
ATOM 3106 C CA . LYS A 1 401 ? -1.152 -10.369 8.990 1.00 65.12 401 LYS A CA 1
ATOM 3107 C C . LYS A 1 401 ? 0.096 -10.576 8.130 1.00 65.12 401 LYS A C 1
ATOM 3109 O O . LYS A 1 401 ? 0.392 -9.735 7.284 1.00 65.12 401 LYS A O 1
ATOM 3114 N N . VAL A 1 402 ? 0.826 -11.671 8.353 1.00 61.94 402 VAL A N 1
ATOM 3115 C CA . VAL A 1 402 ? 1.914 -12.092 7.456 1.00 61.94 402 VAL A CA 1
ATOM 3116 C C . VAL A 1 402 ? 1.238 -12.703 6.229 1.00 61.94 402 VAL A C 1
ATOM 3118 O O . VAL A 1 402 ? 0.445 -13.626 6.386 1.00 61.94 402 VAL A O 1
ATOM 3121 N N . VAL A 1 403 ? 1.453 -12.140 5.036 1.00 51.28 403 VAL A N 1
ATOM 3122 C CA . VAL A 1 403 ? 0.601 -12.465 3.872 1.00 51.28 403 VAL A CA 1
ATOM 3123 C C . VAL A 1 403 ? 1.017 -13.773 3.195 1.00 51.28 403 VAL A C 1
ATOM 3125 O O . VAL A 1 403 ? 0.169 -14.641 3.013 1.00 51.28 403 VAL A O 1
ATOM 3128 N N . ASP A 1 404 ? 2.315 -13.979 2.968 1.00 64.06 404 ASP A N 1
ATOM 3129 C CA . ASP A 1 404 ? 2.917 -15.316 2.947 1.00 64.06 404 ASP A CA 1
ATOM 3130 C C . ASP A 1 404 ? 4.210 -15.274 3.776 1.00 64.06 404 ASP A C 1
ATOM 3132 O O . ASP A 1 404 ? 4.945 -14.283 3.782 1.00 64.06 404 ASP A O 1
ATOM 3136 N N . ARG A 1 405 ? 4.469 -16.331 4.549 1.00 71.50 405 ARG A N 1
ATOM 3137 C CA . ARG A 1 405 ? 5.660 -16.438 5.398 1.00 71.50 405 ARG A CA 1
ATOM 3138 C C . ARG A 1 405 ? 6.913 -16.777 4.583 1.00 71.50 405 ARG A C 1
ATOM 3140 O O . ARG A 1 405 ? 8.013 -16.398 4.993 1.00 71.50 405 ARG A O 1
ATOM 3147 N N . CYS A 1 406 ? 6.756 -17.540 3.508 1.00 74.38 406 CYS A N 1
ATOM 3148 C CA . CYS A 1 406 ? 7.813 -18.278 2.825 1.00 74.38 406 CYS A CA 1
ATOM 3149 C C . CYS A 1 406 ? 7.808 -18.109 1.294 1.00 74.38 406 CYS A C 1
ATOM 3151 O O . CYS A 1 406 ? 8.474 -18.896 0.611 1.00 74.38 406 CYS A O 1
ATOM 3153 N N . ASP A 1 407 ? 7.076 -17.121 0.777 1.00 66.38 407 ASP A N 1
ATOM 3154 C CA . ASP A 1 407 ? 7.281 -16.563 -0.562 1.00 66.38 407 ASP A CA 1
ATOM 3155 C C . ASP A 1 407 ? 8.489 -15.594 -0.566 1.00 66.38 407 ASP A C 1
ATOM 3157 O O . ASP A 1 407 ? 8.989 -15.157 0.478 1.00 66.38 407 ASP A O 1
ATOM 3161 N N . ASN A 1 408 ? 8.979 -15.285 -1.763 1.00 53.47 408 ASN A N 1
ATOM 3162 C CA . ASN A 1 408 ? 9.954 -14.238 -2.042 1.00 53.47 408 ASN A CA 1
ATOM 3163 C C . ASN A 1 408 ? 9.274 -12.883 -2.323 1.00 53.47 408 ASN A C 1
ATOM 3165 O O . ASN A 1 408 ? 9.956 -11.855 -2.297 1.00 53.47 408 ASN A O 1
ATOM 3169 N N . ASP A 1 409 ? 7.975 -12.882 -2.639 1.00 53.69 409 ASP A N 1
ATOM 3170 C CA . ASP A 1 409 ? 7.148 -11.686 -2.794 1.00 53.69 409 ASP A CA 1
ATOM 3171 C C . ASP A 1 409 ? 6.657 -11.192 -1.422 1.00 53.69 409 ASP A C 1
ATOM 3173 O O . ASP A 1 409 ? 5.955 -11.893 -0.692 1.00 53.69 409 ASP A O 1
ATOM 3177 N N . TYR A 1 410 ? 7.062 -9.977 -1.051 1.00 51.59 410 TYR A N 1
ATOM 3178 C CA . TYR A 1 410 ? 6.694 -9.342 0.218 1.00 51.59 410 TYR A CA 1
ATOM 3179 C C . TYR A 1 410 ? 5.786 -8.114 0.014 1.00 51.59 410 TYR A C 1
ATOM 3181 O O . TYR A 1 410 ? 5.460 -7.415 0.987 1.00 51.59 410 TYR A O 1
ATOM 3189 N N . ASP A 1 411 ? 5.379 -7.837 -1.226 1.00 47.34 411 ASP A N 1
ATOM 3190 C CA . ASP A 1 411 ? 4.783 -6.568 -1.656 1.00 47.34 411 ASP A CA 1
ATOM 3191 C C . ASP A 1 411 ? 3.326 -6.435 -1.178 1.00 47.34 411 ASP A C 1
ATOM 3193 O O . ASP A 1 411 ? 2.812 -5.329 -0.972 1.00 47.34 411 ASP A O 1
ATOM 3197 N N . GLU A 1 412 ? 2.652 -7.555 -0.906 1.00 47.75 412 GLU A N 1
ATOM 3198 C CA . GLU A 1 412 ? 1.310 -7.564 -0.314 1.00 47.75 412 GLU A CA 1
ATOM 3199 C C . GLU A 1 412 ? 1.299 -7.239 1.190 1.00 47.75 412 GLU A C 1
ATOM 3201 O O . GLU A 1 412 ? 0.265 -6.828 1.719 1.00 47.75 412 GLU A O 1
ATOM 3206 N N . SER A 1 413 ? 2.430 -7.380 1.891 1.00 47.22 413 SER A N 1
ATOM 3207 C CA . SER A 1 413 ? 2.456 -7.350 3.358 1.00 47.22 413 SER A CA 1
ATOM 3208 C C . SER A 1 413 ? 2.093 -5.980 3.962 1.00 47.22 413 SER A C 1
ATOM 3210 O O . SER A 1 413 ? 2.561 -4.932 3.514 1.00 47.22 413 SER A O 1
ATOM 3212 N N . GLU A 1 414 ? 1.236 -5.975 4.992 1.00 53.12 414 GLU A N 1
ATOM 3213 C CA . GLU A 1 414 ? 0.689 -4.762 5.621 1.00 53.12 414 GLU A CA 1
ATOM 3214 C C . GLU A 1 414 ? 0.949 -4.759 7.137 1.00 53.12 414 GLU A C 1
ATOM 3216 O O . GLU A 1 414 ? 0.231 -5.386 7.918 1.00 53.12 414 GLU A O 1
ATOM 3221 N N . ILE A 1 415 ? 1.969 -4.007 7.561 1.00 59.47 415 ILE A N 1
ATOM 3222 C CA . ILE A 1 415 ? 2.136 -3.614 8.967 1.00 59.47 415 ILE A CA 1
ATOM 3223 C C . ILE A 1 415 ? 1.275 -2.373 9.215 1.00 59.47 415 ILE A C 1
ATOM 3225 O O . ILE A 1 415 ? 1.506 -1.330 8.598 1.00 59.47 415 ILE A O 1
ATOM 3229 N N . ARG A 1 416 ? 0.316 -2.464 10.140 1.00 62.97 416 ARG A N 1
ATOM 3230 C CA . ARG A 1 416 ? -0.404 -1.313 10.702 1.00 62.97 416 ARG A CA 1
ATOM 3231 C C . ARG A 1 416 ? 0.232 -0.943 12.040 1.00 62.97 416 ARG A C 1
ATOM 3233 O O . ARG A 1 416 ? 0.789 -1.788 12.730 1.00 62.97 416 ARG A O 1
ATOM 3240 N N . VAL A 1 417 ? 0.161 0.334 12.404 1.00 60.81 417 VAL A N 1
ATOM 3241 C CA . VAL A 1 417 ? 0.927 0.909 13.520 1.00 60.81 417 VAL A CA 1
ATOM 3242 C C . VAL A 1 417 ? 0.009 1.774 14.391 1.00 60.81 417 VAL A C 1
ATOM 3244 O O . VAL A 1 417 ? -0.804 2.525 13.850 1.00 60.81 417 VAL A O 1
ATOM 3247 N N . ASP A 1 418 ? 0.154 1.690 15.720 1.00 58.31 418 ASP A N 1
ATOM 3248 C CA . ASP A 1 418 ? -0.517 2.546 16.726 1.00 58.31 418 ASP A CA 1
ATOM 3249 C C . ASP A 1 418 ? -2.062 2.646 16.611 1.00 58.31 418 ASP A C 1
ATOM 3251 O O . ASP A 1 418 ? -2.666 3.718 16.735 1.00 58.31 418 ASP A O 1
ATOM 3255 N N . CYS A 1 419 ? -2.737 1.510 16.404 1.00 62.31 419 CYS A N 1
ATOM 3256 C CA . CYS A 1 419 ? -4.169 1.469 16.078 1.00 62.31 419 CYS A CA 1
ATOM 3257 C C . CYS A 1 419 ? -5.134 1.929 17.194 1.00 62.31 419 CYS A C 1
ATOM 3259 O O . CYS A 1 419 ? -6.301 2.189 16.900 1.00 62.31 419 CYS A O 1
ATOM 3261 N N . GLU A 1 420 ? -4.680 2.113 18.443 1.00 51.31 420 GLU A N 1
ATOM 3262 C CA . GLU A 1 420 ? -5.529 2.504 19.590 1.00 51.31 420 GLU A CA 1
ATOM 3263 C C . GLU A 1 420 ? -6.287 3.840 19.418 1.00 51.31 420 GLU A C 1
ATOM 3265 O O . GLU A 1 420 ? -7.213 4.119 20.178 1.00 51.31 420 GLU A O 1
ATOM 3270 N N . ASN A 1 421 ? -5.918 4.678 18.440 1.00 39.66 421 ASN A N 1
ATOM 3271 C CA . ASN A 1 421 ? -6.557 5.980 18.192 1.00 39.66 421 ASN A CA 1
ATOM 3272 C C . ASN A 1 421 ? -7.003 6.200 16.731 1.00 39.66 421 ASN A C 1
ATOM 3274 O O . ASN A 1 421 ? -7.240 7.338 16.331 1.00 39.66 421 ASN A O 1
ATOM 3278 N N . GLY A 1 422 ? -7.098 5.142 15.913 1.00 40.50 422 GLY A N 1
ATOM 3279 C CA . GLY A 1 422 ? -7.541 5.242 14.510 1.00 40.50 422 GLY A CA 1
ATOM 3280 C C . GLY A 1 422 ? -6.580 5.985 13.567 1.00 40.50 422 GLY A C 1
ATOM 3281 O O . GLY A 1 422 ? -6.920 6.243 12.417 1.00 40.50 422 GLY A O 1
ATOM 3282 N N . LEU A 1 423 ? -5.372 6.319 14.031 1.00 36.81 423 LEU A N 1
ATOM 3283 C CA . LEU A 1 423 ? -4.324 6.983 13.253 1.00 36.81 423 LEU A CA 1
ATOM 3284 C C . LEU A 1 423 ? -3.358 5.954 12.653 1.00 36.81 423 LEU A C 1
ATOM 3286 O O . LEU A 1 423 ? -2.170 5.964 12.972 1.00 36.81 423 LEU A O 1
ATOM 3290 N N . ALA A 1 424 ? -3.859 5.084 11.773 1.00 35.97 424 ALA A N 1
ATOM 3291 C CA . ALA A 1 424 ? -3.012 4.152 11.030 1.00 35.97 424 ALA A CA 1
ATOM 3292 C C . ALA A 1 424 ? -1.958 4.933 10.221 1.00 35.97 424 ALA A C 1
ATOM 3294 O O . ALA A 1 424 ? -2.294 5.704 9.319 1.00 35.97 424 ALA A O 1
ATOM 3295 N N . ARG A 1 425 ? -0.675 4.773 10.566 1.00 43.00 425 ARG A N 1
ATOM 3296 C CA . ARG A 1 425 ? 0.434 5.492 9.923 1.00 43.00 425 ARG A CA 1
ATOM 3297 C C . ARG A 1 425 ? 1.453 4.536 9.321 1.00 43.00 425 ARG A C 1
ATOM 3299 O O . ARG A 1 425 ? 2.178 3.877 10.054 1.00 43.00 425 ARG A O 1
ATOM 3306 N N . THR A 1 426 ? 1.622 4.654 8.002 1.00 43.50 426 THR A N 1
ATOM 3307 C CA . THR A 1 426 ? 2.650 3.984 7.180 1.00 43.50 426 THR A CA 1
ATOM 3308 C C . THR A 1 426 ? 2.359 2.507 6.914 1.00 43.50 426 THR A C 1
ATOM 3310 O O . THR A 1 426 ? 2.556 1.679 7.795 1.00 43.50 426 THR A O 1
ATOM 3313 N N . LYS A 1 427 ? 2.003 2.158 5.667 1.00 47.38 427 LYS A N 1
ATOM 3314 C CA . LYS A 1 427 ? 2.253 0.799 5.165 1.00 47.38 427 LYS A CA 1
ATOM 3315 C C . LYS A 1 427 ? 3.770 0.631 5.087 1.00 47.38 427 LYS A C 1
ATOM 3317 O O . LYS A 1 427 ? 4.427 1.362 4.344 1.00 47.38 427 LYS A O 1
ATOM 3322 N N . ILE A 1 428 ? 4.327 -0.303 5.851 1.00 50.03 428 ILE A N 1
ATOM 3323 C CA . ILE A 1 428 ? 5.714 -0.735 5.665 1.00 50.03 428 ILE A CA 1
ATOM 3324 C C . ILE A 1 428 ? 5.704 -1.776 4.550 1.00 50.03 428 ILE A C 1
ATOM 3326 O O . ILE A 1 428 ? 5.244 -2.894 4.752 1.00 50.03 428 ILE A O 1
ATOM 3330 N N . ASP A 1 429 ? 6.167 -1.379 3.369 1.00 48.75 429 ASP A N 1
ATOM 3331 C CA . ASP A 1 429 ? 6.278 -2.266 2.218 1.00 48.75 429 ASP A CA 1
ATOM 3332 C C . ASP A 1 429 ? 7.491 -3.195 2.368 1.00 48.75 429 ASP A C 1
ATOM 3334 O O . ASP A 1 429 ? 8.617 -2.722 2.563 1.00 48.75 429 ASP A O 1
ATOM 3338 N N . GLY A 1 430 ? 7.278 -4.507 2.275 1.00 43.78 430 GLY A N 1
ATOM 3339 C CA . GLY A 1 430 ? 8.343 -5.497 2.401 1.00 43.78 430 GLY A CA 1
ATOM 3340 C C . GLY A 1 430 ? 9.393 -5.394 1.290 1.00 43.78 430 GLY A C 1
ATOM 3341 O O . GLY A 1 430 ? 10.581 -5.583 1.570 1.00 43.78 430 GLY A O 1
ATOM 3342 N N . SER A 1 431 ? 8.995 -4.948 0.091 1.00 49.75 431 SER A N 1
ATOM 3343 C CA . SER A 1 431 ? 9.891 -4.629 -1.038 1.00 49.75 431 SER A CA 1
ATOM 3344 C C . SER A 1 431 ? 10.986 -3.607 -0.675 1.00 49.75 431 SER A C 1
ATOM 3346 O O . SER A 1 431 ? 12.081 -3.602 -1.241 1.00 49.75 431 SER A O 1
ATOM 3348 N N . SER A 1 432 ? 10.714 -2.740 0.310 1.00 49.25 432 SER A N 1
ATOM 3349 C CA . SER A 1 432 ? 11.650 -1.712 0.780 1.00 49.25 432 SER A CA 1
ATOM 3350 C C . SER A 1 432 ? 12.672 -2.233 1.798 1.00 49.25 432 SER A C 1
ATOM 3352 O O . SER A 1 432 ? 13.678 -1.569 2.062 1.00 49.25 432 SER A O 1
ATOM 3354 N N . ILE A 1 433 ? 12.431 -3.419 2.367 1.00 52.19 433 ILE A N 1
ATOM 3355 C CA . ILE A 1 433 ? 13.285 -4.086 3.359 1.00 52.19 433 ILE A CA 1
ATOM 3356 C C . ILE A 1 433 ? 14.131 -5.166 2.679 1.00 52.19 433 ILE A C 1
ATOM 3358 O O . ILE A 1 433 ? 15.358 -5.156 2.816 1.00 52.19 433 ILE A O 1
ATOM 3362 N N . PHE A 1 434 ? 13.505 -6.045 1.895 1.00 50.84 434 PHE A N 1
ATOM 3363 C CA . PHE A 1 434 ? 14.183 -7.073 1.103 1.00 50.84 434 PHE A CA 1
ATOM 3364 C C . PHE A 1 434 ? 14.489 -6.531 -0.293 1.00 50.84 434 PHE A C 1
ATOM 3366 O O . PHE A 1 434 ? 13.583 -6.198 -1.047 1.00 50.84 434 PHE A O 1
ATOM 3373 N N . GLN A 1 435 ? 15.772 -6.431 -0.649 1.00 44.88 435 GLN A N 1
ATOM 3374 C CA . GLN A 1 435 ? 16.198 -5.849 -1.926 1.00 44.88 435 GLN A CA 1
ATOM 3375 C C . GLN A 1 435 ? 15.772 -6.726 -3.117 1.00 44.88 435 GLN A C 1
ATOM 3377 O O . GLN A 1 435 ? 16.517 -7.624 -3.502 1.00 44.88 435 GLN A O 1
ATOM 3382 N N . THR A 1 436 ? 14.591 -6.432 -3.676 1.00 44.12 436 THR A N 1
ATOM 3383 C CA . THR A 1 436 ? 14.022 -6.915 -4.953 1.00 44.12 436 THR A CA 1
ATOM 3384 C C . THR A 1 436 ? 14.396 -8.350 -5.336 1.00 44.12 436 THR A C 1
ATOM 3386 O O . THR A 1 436 ? 15.423 -8.552 -5.987 1.00 44.12 436 THR A O 1
ATOM 3389 N N . ASN A 1 437 ? 13.527 -9.303 -4.968 1.00 48.28 437 ASN A N 1
ATOM 3390 C CA . ASN A 1 437 ? 13.412 -10.678 -5.483 1.00 48.28 437 ASN A CA 1
ATOM 3391 C C . ASN A 1 437 ? 14.606 -11.132 -6.348 1.00 48.28 437 ASN A C 1
ATOM 3393 O O . ASN A 1 437 ? 14.569 -11.084 -7.582 1.00 48.28 437 ASN A O 1
ATOM 3397 N N . ARG A 1 438 ? 15.706 -11.525 -5.690 1.00 52.34 438 ARG A N 1
ATOM 3398 C CA . ARG A 1 438 ? 16.879 -12.036 -6.397 1.00 52.34 438 ARG A CA 1
ATOM 3399 C C . ARG A 1 438 ? 16.486 -13.362 -7.036 1.00 52.34 438 ARG A C 1
ATOM 3401 O O . ARG A 1 438 ? 16.358 -14.366 -6.344 1.00 52.34 438 ARG A O 1
ATOM 3408 N N . ASP A 1 439 ? 16.349 -13.371 -8.356 1.00 63.41 439 ASP A N 1
ATOM 3409 C CA . ASP A 1 439 ? 16.258 -14.610 -9.119 1.00 63.41 439 ASP A CA 1
ATOM 3410 C C . ASP A 1 439 ? 17.617 -15.327 -9.074 1.00 63.41 439 ASP A C 1
ATOM 3412 O O . ASP A 1 439 ? 18.516 -15.083 -9.883 1.00 63.41 439 ASP A O 1
ATOM 3416 N N . ASN A 1 440 ? 17.783 -16.208 -8.087 1.00 67.38 440 ASN A N 1
ATOM 3417 C CA . ASN A 1 440 ? 18.964 -17.050 -7.946 1.00 67.38 440 ASN A CA 1
ATOM 3418 C C . ASN A 1 440 ? 19.041 -18.102 -9.067 1.00 67.38 440 ASN A C 1
ATOM 3420 O O . ASN A 1 440 ? 20.122 -18.632 -9.323 1.00 67.38 440 ASN A O 1
ATOM 3424 N N . CYS A 1 441 ? 17.943 -18.349 -9.792 1.00 75.62 441 CYS A N 1
ATOM 3425 C CA . CYS A 1 441 ? 17.908 -19.196 -10.979 1.00 75.62 441 CYS A CA 1
ATOM 3426 C C . CYS A 1 441 ? 18.351 -18.477 -12.267 1.00 75.62 441 CYS A C 1
ATOM 3428 O O . CYS A 1 441 ? 18.777 -19.152 -13.205 1.00 75.62 441 CYS A O 1
ATOM 3430 N N . ALA A 1 442 ? 18.378 -17.137 -12.313 1.00 76.06 442 ALA A N 1
ATOM 3431 C CA . ALA A 1 442 ? 18.747 -16.342 -13.499 1.00 76.06 442 ALA A CA 1
ATOM 3432 C C . ALA A 1 442 ? 20.144 -16.645 -14.081 1.00 76.06 442 ALA A C 1
ATOM 3434 O O . ALA A 1 442 ? 20.462 -16.247 -15.203 1.00 76.06 442 ALA A O 1
ATOM 3435 N N . SER A 1 443 ? 21.021 -17.297 -13.313 1.00 74.50 443 SER A N 1
ATOM 3436 C CA . SER A 1 443 ? 22.358 -17.734 -13.746 1.00 74.50 443 SER A CA 1
ATOM 3437 C C . SER A 1 443 ? 22.651 -19.209 -13.450 1.00 74.50 443 SER A C 1
ATOM 3439 O O . SER A 1 443 ? 23.795 -19.641 -13.597 1.00 74.50 443 SER A O 1
ATOM 3441 N N . VAL A 1 444 ? 21.641 -19.990 -13.054 1.00 79.00 444 VAL A N 1
ATOM 3442 C CA . VAL A 1 444 ? 21.775 -21.417 -12.740 1.00 79.00 444 VAL A CA 1
ATOM 3443 C C . VAL A 1 444 ? 21.209 -22.248 -13.877 1.00 79.00 444 VAL A C 1
ATOM 3445 O O . VAL A 1 444 ? 20.071 -22.074 -14.305 1.00 79.00 444 VAL A O 1
ATOM 3448 N N . ILE A 1 445 ? 22.010 -23.200 -14.342 1.00 86.00 445 ILE A N 1
ATOM 3449 C CA . ILE A 1 445 ? 21.569 -24.232 -15.270 1.00 86.00 445 ILE A CA 1
ATOM 3450 C C . ILE A 1 445 ? 21.469 -25.521 -14.464 1.00 86.00 445 ILE A C 1
ATOM 3452 O O . ILE A 1 445 ? 22.488 -26.097 -14.096 1.00 86.00 445 ILE A O 1
ATOM 3456 N N . CYS A 1 446 ? 20.244 -25.969 -14.197 1.00 88.88 446 CYS A N 1
ATOM 3457 C CA . CYS A 1 446 ? 20.014 -27.371 -13.880 1.00 88.88 446 CYS A CA 1
ATOM 3458 C C . CYS A 1 446 ? 20.082 -28.131 -15.211 1.00 88.88 446 CYS A C 1
ATOM 3460 O O . CYS A 1 446 ? 19.315 -27.855 -16.138 1.00 88.88 446 CYS A O 1
ATOM 3462 N N . GLU A 1 447 ? 21.056 -29.021 -15.349 1.00 86.94 447 GLU A N 1
ATOM 3463 C CA . GLU A 1 447 ? 21.271 -29.794 -16.564 1.00 86.94 447 GLU A CA 1
ATOM 3464 C C . GLU A 1 447 ? 20.167 -30.847 -16.758 1.00 86.94 447 GLU A C 1
ATOM 3466 O O . GLU A 1 447 ? 19.277 -31.037 -15.926 1.00 86.94 447 GLU A O 1
ATOM 3471 N N . ASN A 1 448 ? 20.197 -31.516 -17.915 1.00 85.56 448 ASN A N 1
ATOM 3472 C CA . ASN A 1 448 ? 19.408 -32.720 -18.188 1.00 85.56 448 ASN A CA 1
ATOM 3473 C C . ASN A 1 448 ? 17.869 -32.601 -18.047 1.00 85.56 448 ASN A C 1
ATOM 3475 O O . ASN A 1 448 ? 17.153 -33.600 -18.020 1.00 85.56 448 ASN A O 1
ATOM 3479 N N . GLY A 1 449 ? 17.334 -31.376 -18.033 1.00 77.75 449 GLY A N 1
ATOM 3480 C CA . GLY A 1 449 ? 15.900 -31.114 -17.874 1.00 77.75 449 GLY A CA 1
ATOM 3481 C C . GLY A 1 449 ? 15.440 -30.980 -16.421 1.00 77.75 449 GLY A C 1
ATOM 3482 O O . GLY A 1 449 ? 14.233 -30.958 -16.177 1.00 77.75 449 GLY A O 1
ATOM 3483 N N . GLY A 1 450 ? 16.367 -30.864 -15.464 1.00 84.25 450 GLY A N 1
ATOM 3484 C CA . GLY A 1 450 ? 16.051 -30.372 -14.126 1.00 84.25 450 GLY A CA 1
ATOM 3485 C C . GLY A 1 450 ? 15.470 -28.953 -14.165 1.00 84.25 450 GLY A C 1
ATOM 3486 O O . GLY A 1 450 ? 15.766 -28.161 -15.059 1.00 84.25 450 GLY A O 1
ATOM 3487 N N . THR A 1 451 ? 14.624 -28.628 -13.191 1.00 87.56 451 THR A N 1
ATOM 3488 C CA . THR A 1 451 ? 14.009 -27.302 -13.036 1.00 87.56 451 THR A CA 1
ATOM 3489 C C . THR A 1 451 ? 14.644 -26.589 -11.850 1.00 87.56 451 THR A C 1
ATOM 3491 O O . THR A 1 451 ? 14.668 -27.138 -10.751 1.00 87.56 451 THR A O 1
ATOM 3494 N N . CYS A 1 452 ? 15.145 -25.373 -12.057 1.00 86.00 452 CYS A N 1
ATOM 3495 C CA . CYS A 1 452 ? 15.628 -24.547 -10.955 1.00 86.00 452 CYS A CA 1
ATOM 3496 C C . CYS A 1 452 ? 14.441 -23.984 -10.163 1.00 86.00 452 CYS A C 1
ATOM 3498 O O . CYS A 1 452 ? 13.490 -23.473 -10.756 1.00 86.00 452 CYS A O 1
ATOM 3500 N N . ILE A 1 453 ? 14.502 -24.090 -8.838 1.00 79.25 453 ILE A N 1
ATOM 3501 C CA . ILE A 1 453 ? 13.570 -23.469 -7.897 1.00 79.25 453 ILE A CA 1
ATOM 3502 C C . ILE A 1 453 ? 14.315 -22.321 -7.214 1.00 79.25 453 ILE A C 1
ATOM 3504 O O . ILE A 1 453 ? 15.414 -22.525 -6.697 1.00 79.25 453 ILE A O 1
ATOM 3508 N N . ASN A 1 454 ? 13.728 -21.124 -7.243 1.00 69.75 454 ASN A N 1
ATOM 3509 C CA . ASN A 1 454 ? 14.265 -19.946 -6.571 1.00 69.75 454 ASN A CA 1
ATOM 3510 C C . ASN A 1 454 ? 13.771 -19.917 -5.117 1.00 69.75 454 ASN A C 1
ATOM 3512 O O . ASN A 1 454 ? 12.566 -19.979 -4.888 1.00 69.75 454 ASN A O 1
ATOM 3516 N N . ASP A 1 455 ? 14.686 -19.800 -4.160 1.00 66.12 455 ASP A N 1
ATOM 3517 C CA . ASP A 1 455 ? 14.411 -19.644 -2.727 1.00 66.12 455 ASP A CA 1
ATOM 3518 C C . ASP A 1 455 ? 14.809 -18.217 -2.279 1.00 66.12 455 ASP A C 1
ATOM 3520 O O . ASP A 1 455 ? 15.498 -17.505 -3.011 1.00 66.12 455 ASP A O 1
ATOM 3524 N N . ILE A 1 456 ? 14.411 -17.783 -1.074 1.00 60.94 456 ILE A N 1
ATOM 3525 C CA . ILE A 1 456 ? 14.537 -16.377 -0.612 1.00 60.94 456 ILE A CA 1
ATOM 3526 C C . ILE A 1 456 ? 15.973 -15.814 -0.732 1.00 60.94 456 ILE A C 1
ATOM 3528 O O . ILE A 1 456 ? 16.156 -14.640 -1.055 1.00 60.94 456 ILE A O 1
ATOM 3532 N N . SER A 1 457 ? 17.005 -16.635 -0.503 1.00 59.25 457 SER A N 1
ATOM 3533 C CA . SER A 1 457 ? 18.426 -16.238 -0.581 1.00 59.25 457 SER A CA 1
ATOM 3534 C C . SER A 1 457 ? 19.304 -17.161 -1.443 1.00 59.25 457 SER A C 1
ATOM 3536 O O . SER A 1 457 ? 20.510 -16.926 -1.560 1.00 59.25 457 SER A O 1
ATOM 3538 N N . THR A 1 458 ? 18.729 -18.221 -2.019 1.00 65.06 458 THR A N 1
ATOM 3539 C CA . THR A 1 458 ? 19.452 -19.331 -2.662 1.00 65.06 458 THR A CA 1
ATOM 3540 C C . THR A 1 458 ? 18.609 -19.971 -3.776 1.00 65.06 458 THR A C 1
ATOM 3542 O O . THR A 1 458 ? 17.550 -19.465 -4.132 1.00 65.06 458 THR A O 1
ATOM 3545 N N . TYR A 1 459 ? 19.077 -21.069 -4.360 1.00 75.44 459 TYR A N 1
ATOM 3546 C CA . TYR A 1 459 ? 18.328 -21.878 -5.320 1.00 75.44 459 TYR A CA 1
ATOM 3547 C C . TYR A 1 459 ? 18.469 -23.369 -5.003 1.00 75.44 459 TYR A C 1
ATOM 3549 O O . TYR A 1 459 ? 19.439 -23.791 -4.369 1.00 75.44 459 TYR A O 1
ATOM 3557 N N . THR A 1 460 ? 17.547 -24.166 -5.541 1.00 80.19 460 THR A N 1
ATOM 3558 C CA . THR A 1 460 ? 17.577 -25.632 -5.484 1.00 80.19 460 THR A CA 1
ATOM 3559 C C . THR A 1 460 ? 17.256 -26.213 -6.867 1.00 80.19 460 THR A C 1
ATOM 3561 O O . THR A 1 460 ? 16.245 -25.855 -7.469 1.00 80.19 460 THR A O 1
ATOM 3564 N N . CYS A 1 461 ? 18.077 -27.128 -7.397 1.00 85.38 461 CYS A N 1
ATOM 3565 C CA . CYS A 1 461 ? 17.756 -27.846 -8.639 1.00 85.38 461 CYS A CA 1
ATOM 3566 C C . CYS A 1 461 ? 16.867 -29.070 -8.364 1.00 85.38 461 CYS A C 1
ATOM 3568 O O . CYS A 1 461 ? 17.281 -30.023 -7.709 1.00 85.38 461 CYS A O 1
ATOM 3570 N N . ASN A 1 462 ? 15.650 -29.073 -8.908 1.00 86.62 462 ASN A N 1
ATOM 3571 C CA . ASN A 1 462 ? 14.740 -30.216 -8.873 1.00 86.62 462 ASN A CA 1
ATOM 3572 C C . ASN A 1 462 ? 14.939 -31.083 -10.125 1.00 86.62 462 ASN A C 1
ATOM 3574 O O . ASN A 1 462 ? 14.556 -30.690 -11.232 1.00 86.62 462 ASN A O 1
ATOM 3578 N N . CYS A 1 463 ? 15.566 -32.246 -9.964 1.00 87.12 463 CYS A N 1
ATOM 3579 C CA . CYS A 1 463 ? 15.997 -33.072 -11.086 1.00 87.12 463 CYS A CA 1
ATOM 3580 C C . CYS A 1 463 ? 14.861 -33.852 -11.751 1.00 87.12 463 CYS A C 1
ATOM 3582 O O . CYS A 1 463 ? 13.976 -34.408 -11.098 1.00 87.12 463 CYS A O 1
ATOM 3584 N N . ALA A 1 464 ? 14.916 -33.929 -13.083 1.00 84.94 464 ALA A N 1
ATOM 3585 C CA . ALA A 1 464 ? 14.067 -34.837 -13.838 1.00 84.94 464 ALA A CA 1
ATOM 3586 C C . ALA A 1 464 ? 14.357 -36.292 -13.428 1.00 84.94 464 ALA A C 1
ATOM 3588 O O . ALA A 1 464 ? 15.494 -36.647 -13.116 1.00 84.94 464 ALA A O 1
ATOM 3589 N N . SER A 1 465 ? 13.330 -37.147 -13.442 1.00 81.94 465 SER A N 1
ATOM 3590 C CA . SER A 1 465 ? 13.503 -38.578 -13.170 1.00 81.94 465 SER A CA 1
ATOM 3591 C C . SER A 1 465 ? 14.573 -39.160 -14.097 1.00 81.94 465 SER A C 1
ATOM 3593 O O . SER A 1 465 ? 14.523 -38.909 -15.301 1.00 81.94 465 SER A O 1
ATOM 3595 N N . GLY A 1 466 ? 15.521 -39.907 -13.526 1.00 79.94 466 GLY A N 1
ATOM 3596 C CA . GLY A 1 466 ? 16.736 -40.375 -14.201 1.00 79.94 466 GLY A CA 1
ATOM 3597 C C . GLY A 1 466 ? 18.013 -39.618 -13.821 1.00 79.94 466 GLY A C 1
ATOM 3598 O O . GLY A 1 466 ? 19.086 -40.128 -14.108 1.00 79.94 466 GLY A O 1
ATOM 3599 N N . TYR A 1 467 ? 17.932 -38.464 -13.142 1.00 87.50 467 TYR A N 1
ATOM 3600 C CA . TYR A 1 467 ? 19.104 -37.629 -12.838 1.00 87.50 467 TYR A CA 1
ATOM 3601 C C . TYR A 1 467 ? 19.282 -37.287 -11.353 1.00 87.50 467 TYR A C 1
ATOM 3603 O O . TYR A 1 467 ? 18.308 -37.124 -10.616 1.00 87.50 467 TYR A O 1
ATOM 3611 N N . GLU A 1 468 ? 20.541 -37.121 -10.939 1.00 82.25 468 GLU A N 1
ATOM 3612 C CA . GLU A 1 468 ? 20.968 -36.644 -9.616 1.00 82.25 468 GLU A CA 1
ATOM 3613 C C . GLU A 1 468 ? 22.133 -35.629 -9.706 1.00 82.25 468 GLU A C 1
ATOM 3615 O O . GLU A 1 468 ? 22.695 -35.392 -10.779 1.00 82.25 468 GLU A O 1
ATOM 3620 N N . GLY A 1 469 ? 22.493 -35.023 -8.569 1.00 81.31 469 GLY A N 1
ATOM 3621 C CA . GLY A 1 469 ? 23.535 -33.990 -8.448 1.00 81.31 469 GLY A CA 1
ATOM 3622 C C . GLY A 1 469 ? 22.974 -32.596 -8.149 1.00 81.31 469 GLY A C 1
ATOM 3623 O O . GLY A 1 469 ? 21.795 -32.334 -8.389 1.00 81.31 469 GLY A O 1
ATOM 3624 N N . ASP A 1 470 ? 23.817 -31.698 -7.631 1.00 80.25 470 ASP A N 1
ATOM 3625 C CA . ASP A 1 470 ? 23.422 -30.336 -7.222 1.00 80.25 470 ASP A CA 1
ATOM 3626 C C . ASP A 1 470 ? 22.955 -29.478 -8.418 1.00 80.25 470 ASP A C 1
ATOM 3628 O O . ASP A 1 470 ? 22.207 -28.513 -8.247 1.00 80.25 470 ASP A O 1
ATOM 3632 N N . HIS A 1 471 ? 23.351 -29.858 -9.639 1.00 87.50 471 HIS A N 1
ATOM 3633 C CA . HIS A 1 471 ? 22.887 -29.291 -10.904 1.00 87.50 471 HIS A CA 1
ATOM 3634 C C . HIS A 1 471 ? 22.215 -30.335 -11.811 1.00 87.50 471 HIS A C 1
ATOM 3636 O O . HIS A 1 471 ? 22.040 -30.078 -13.000 1.00 87.50 471 HIS A O 1
ATOM 3642 N N . CYS A 1 472 ? 21.806 -31.496 -11.286 1.00 90.81 472 CYS A N 1
ATOM 3643 C CA . CYS A 1 472 ? 21.234 -32.609 -12.061 1.00 90.81 472 CYS A CA 1
ATOM 3644 C C . CYS A 1 472 ? 22.154 -33.138 -13.178 1.00 90.81 472 CYS A C 1
ATOM 3646 O O . CYS A 1 472 ? 21.695 -33.658 -14.197 1.00 90.81 472 CYS A O 1
ATOM 3648 N N . GLU A 1 473 ? 23.465 -32.981 -13.008 1.00 90.19 473 GLU A N 1
ATOM 3649 C CA . GLU A 1 473 ? 24.494 -33.271 -14.004 1.00 90.19 473 GLU A CA 1
ATOM 3650 C C . GLU A 1 473 ? 24.801 -34.773 -14.172 1.00 90.19 473 GLU A C 1
ATOM 3652 O O . GLU A 1 473 ? 25.479 -35.161 -15.127 1.00 90.19 473 GLU A O 1
ATOM 3657 N N . THR A 1 474 ? 24.316 -35.626 -13.262 1.00 85.75 474 THR A N 1
ATOM 3658 C CA . THR A 1 474 ? 24.626 -37.065 -13.215 1.00 85.75 474 THR A CA 1
ATOM 3659 C C . THR A 1 474 ? 23.430 -37.906 -13.660 1.00 85.75 474 THR A C 1
ATOM 3661 O O . THR A 1 474 ? 22.389 -37.891 -13.010 1.00 85.75 474 THR A O 1
ATOM 3664 N N . ASP A 1 475 ? 23.588 -38.659 -14.752 1.00 83.81 475 ASP A N 1
ATOM 3665 C CA . ASP A 1 475 ? 22.648 -39.708 -15.193 1.00 83.81 475 ASP A CA 1
ATOM 3666 C C . ASP A 1 475 ? 22.737 -40.906 -14.225 1.00 83.81 475 ASP A C 1
ATOM 3668 O O . ASP A 1 475 ? 23.840 -41.333 -13.858 1.00 83.81 475 ASP A O 1
ATOM 3672 N N . ILE A 1 476 ? 21.596 -41.427 -13.777 1.00 85.25 476 ILE A N 1
ATOM 3673 C CA . ILE A 1 476 ? 21.516 -42.538 -12.820 1.00 85.25 476 ILE A CA 1
ATOM 3674 C C . ILE A 1 476 ? 21.646 -43.863 -13.586 1.00 85.25 476 ILE A C 1
ATOM 3676 O O . ILE A 1 476 ? 20.817 -44.157 -14.437 1.00 85.25 476 ILE A O 1
ATOM 3680 N N . ASP A 1 477 ? 22.651 -44.683 -13.243 1.00 81.44 477 ASP A N 1
ATOM 3681 C CA . ASP A 1 477 ? 22.927 -45.995 -13.868 1.00 81.44 477 ASP A CA 1
ATOM 3682 C C . ASP A 1 477 ? 21.756 -46.981 -13.668 1.00 81.44 477 ASP A C 1
ATOM 3684 O O . ASP A 1 477 ? 21.712 -47.762 -12.707 1.00 81.44 477 ASP A O 1
ATOM 3688 N N . ASP A 1 478 ? 20.802 -46.962 -14.598 1.00 82.81 478 ASP A N 1
ATOM 3689 C CA . ASP A 1 478 ? 19.650 -47.863 -14.664 1.00 82.81 478 ASP A CA 1
ATOM 3690 C C . ASP A 1 478 ? 20.095 -49.297 -14.997 1.00 82.81 478 ASP A C 1
ATOM 3692 O O . ASP A 1 478 ? 19.474 -50.278 -14.567 1.00 82.81 478 ASP A O 1
ATOM 3696 N N . CYS A 1 479 ? 21.221 -49.458 -15.700 1.00 82.56 479 CYS A N 1
ATOM 3697 C CA . CYS A 1 479 ? 21.820 -50.769 -15.954 1.00 82.56 479 CYS A CA 1
ATOM 3698 C C . CYS A 1 479 ? 22.385 -51.457 -14.693 1.00 82.56 479 CYS A C 1
ATOM 3700 O O . CYS A 1 479 ? 22.566 -52.681 -14.712 1.00 82.56 479 CYS A O 1
ATOM 3702 N N . SER A 1 480 ? 22.602 -50.737 -13.587 1.00 81.12 480 SER A N 1
ATOM 3703 C CA . SER A 1 480 ? 23.204 -51.235 -12.335 1.00 81.12 480 SER A CA 1
ATOM 3704 C C . SER A 1 480 ? 22.506 -52.455 -11.712 1.00 81.12 480 SER A C 1
ATOM 3706 O O . SER A 1 480 ? 23.119 -53.196 -10.934 1.00 81.12 480 SER A O 1
ATOM 3708 N N . SER A 1 481 ? 21.240 -52.703 -12.068 1.00 77.50 481 SER A N 1
ATOM 3709 C CA . SER A 1 481 ? 20.438 -53.844 -11.596 1.00 77.50 481 SER A CA 1
ATOM 3710 C C . SER A 1 481 ? 19.880 -54.752 -12.707 1.00 77.50 481 SER A C 1
ATOM 3712 O O . SER A 1 481 ? 19.183 -55.729 -12.414 1.00 77.50 481 SER A O 1
ATOM 3714 N N . VAL A 1 482 ? 20.201 -54.477 -13.976 1.00 76.50 482 VAL A N 1
ATOM 3715 C CA . VAL A 1 482 ? 19.537 -55.061 -15.155 1.00 76.50 482 VAL A CA 1
ATOM 3716 C C . VAL A 1 482 ? 20.349 -56.192 -15.791 1.00 76.50 482 VAL A C 1
ATOM 3718 O O . VAL A 1 482 ? 21.579 -56.197 -15.806 1.00 76.50 482 VAL A O 1
ATOM 3721 N N . VAL A 1 483 ? 19.644 -57.169 -16.372 1.00 83.31 483 VAL A N 1
ATOM 3722 C CA . VAL A 1 483 ? 20.233 -58.247 -17.177 1.00 83.31 483 VAL A CA 1
ATOM 3723 C C . VAL A 1 483 ? 19.511 -58.338 -18.523 1.00 83.31 483 VAL A C 1
ATOM 3725 O O . VAL A 1 483 ? 18.282 -58.374 -18.580 1.00 83.31 483 VAL A O 1
ATOM 3728 N N . CYS A 1 484 ? 20.287 -58.402 -19.605 1.00 84.50 484 CYS A N 1
ATOM 3729 C CA . CYS A 1 484 ? 19.798 -58.650 -20.960 1.00 84.50 484 CYS A CA 1
ATOM 3730 C C . CYS A 1 484 ? 20.034 -60.111 -21.346 1.00 84.50 484 CYS A C 1
ATOM 3732 O O . CYS A 1 484 ? 21.122 -60.652 -21.122 1.00 84.50 484 CYS A O 1
ATOM 3734 N N . ASP A 1 485 ? 19.026 -60.753 -21.931 1.00 78.75 485 ASP A N 1
ATOM 3735 C CA . ASP A 1 485 ? 19.071 -62.177 -22.245 1.00 78.75 485 ASP A CA 1
ATOM 3736 C C . ASP A 1 485 ? 19.776 -62.461 -23.584 1.00 78.75 485 ASP A C 1
ATOM 3738 O O . ASP A 1 485 ? 20.175 -61.565 -24.334 1.00 78.75 485 ASP A O 1
ATOM 3742 N N . ASN A 1 486 ? 20.002 -63.748 -23.869 1.00 79.50 486 ASN A N 1
ATOM 3743 C CA . ASN A 1 486 ? 20.610 -64.254 -25.114 1.00 79.50 486 ASN A CA 1
ATOM 3744 C C . ASN A 1 486 ? 21.999 -63.675 -25.482 1.00 79.50 486 ASN A C 1
ATOM 3746 O O . ASN A 1 486 ? 22.486 -63.887 -26.595 1.00 79.50 486 ASN A O 1
ATOM 3750 N N . GLY A 1 487 ? 22.676 -63.008 -24.541 1.00 76.62 487 GLY A N 1
ATOM 3751 C CA . GLY A 1 487 ? 23.964 -62.347 -24.765 1.00 76.62 487 GLY A CA 1
ATOM 3752 C C . GLY A 1 487 ? 23.855 -60.933 -25.343 1.00 76.62 487 GLY A C 1
ATOM 3753 O O . GLY A 1 487 ? 24.836 -60.447 -25.908 1.00 76.62 487 GLY A O 1
ATOM 3754 N N . GLY A 1 488 ? 22.689 -60.289 -25.223 1.00 80.88 488 GLY A N 1
ATOM 3755 C CA . GLY A 1 488 ? 22.561 -58.846 -25.412 1.00 80.88 488 GLY A CA 1
ATOM 3756 C C . GLY A 1 488 ? 23.327 -58.055 -24.345 1.00 80.88 488 GLY A C 1
ATOM 3757 O O . GLY A 1 488 ? 23.666 -58.575 -23.280 1.00 80.88 488 GLY A O 1
ATOM 3758 N N . THR A 1 489 ? 23.594 -56.783 -24.629 1.00 84.62 489 THR A N 1
ATOM 3759 C CA . THR A 1 489 ? 24.281 -55.866 -23.704 1.00 84.62 489 THR A CA 1
ATOM 3760 C C . THR A 1 489 ? 23.293 -54.821 -23.204 1.00 84.62 489 THR A C 1
ATOM 3762 O O . THR A 1 489 ? 22.585 -54.239 -24.026 1.00 84.62 489 THR A O 1
ATOM 3765 N N . CYS A 1 490 ? 23.266 -54.561 -21.893 1.00 84.88 490 CYS A N 1
ATOM 3766 C CA . CYS A 1 490 ? 22.522 -53.430 -21.338 1.00 84.88 490 CYS A CA 1
ATOM 3767 C C . CYS A 1 490 ? 23.161 -52.127 -21.830 1.00 84.88 490 CYS A C 1
ATOM 3769 O O . CYS A 1 490 ? 24.371 -51.936 -21.684 1.00 84.88 490 CYS A O 1
ATOM 3771 N N . ILE A 1 491 ? 22.365 -51.285 -22.478 1.00 82.75 491 ILE A N 1
ATOM 3772 C CA . ILE A 1 491 ? 22.701 -49.905 -22.800 1.00 82.75 491 ILE A CA 1
ATOM 3773 C C . ILE A 1 491 ? 21.923 -49.044 -21.818 1.00 82.75 491 ILE A C 1
ATOM 3775 O O . ILE A 1 491 ? 20.691 -49.068 -21.801 1.00 82.75 491 ILE A O 1
ATOM 3779 N N . ASP A 1 492 ? 22.694 -48.334 -21.007 1.00 76.88 492 ASP A N 1
ATOM 3780 C CA . ASP A 1 492 ? 22.225 -47.381 -20.015 1.00 76.88 492 ASP A CA 1
ATOM 3781 C C . ASP A 1 492 ? 21.555 -46.179 -20.691 1.00 76.88 492 ASP A C 1
ATOM 3783 O O . ASP A 1 492 ? 21.830 -45.886 -21.865 1.00 76.88 492 ASP A O 1
ATOM 3787 N N . GLY A 1 493 ? 20.652 -45.514 -19.983 1.00 79.31 493 GLY A N 1
ATOM 3788 C CA . GLY A 1 493 ? 19.851 -44.448 -20.562 1.00 79.31 493 GLY A CA 1
ATOM 3789 C C . GLY A 1 493 ? 18.903 -43.792 -19.571 1.00 79.31 493 GLY A C 1
ATOM 3790 O O . GLY A 1 493 ? 18.655 -44.282 -18.478 1.00 79.31 493 GLY A O 1
ATOM 3791 N N . VAL A 1 494 ? 18.359 -42.663 -20.012 1.00 81.88 494 VAL A N 1
ATOM 3792 C CA . VAL A 1 494 ? 17.650 -41.703 -19.168 1.00 81.88 494 VAL A CA 1
ATOM 3793 C C . VAL A 1 494 ? 16.374 -42.301 -18.579 1.00 81.88 494 VAL A C 1
ATOM 3795 O O . VAL A 1 494 ? 15.384 -42.467 -19.304 1.00 81.88 494 VAL A O 1
ATOM 3798 N N . ASN A 1 495 ? 16.379 -42.604 -17.275 1.00 78.75 495 ASN A N 1
ATOM 3799 C CA . ASN A 1 495 ? 15.235 -43.179 -16.545 1.00 78.75 495 ASN A CA 1
ATOM 3800 C C . ASN A 1 495 ? 14.677 -44.456 -17.217 1.00 78.75 495 ASN A C 1
ATOM 3802 O O . ASN A 1 495 ? 13.474 -44.745 -17.148 1.00 78.75 495 ASN A O 1
ATOM 3806 N N . SER A 1 496 ? 15.521 -45.131 -18.006 1.00 77.88 496 SER A N 1
ATOM 3807 C CA . SER A 1 496 ? 15.195 -46.269 -18.857 1.00 77.88 496 SER A CA 1
ATOM 3808 C C . SER A 1 496 ? 16.447 -46.888 -19.491 1.00 77.88 496 SER A C 1
ATOM 3810 O O . SER A 1 496 ? 17.176 -46.256 -20.253 1.00 77.88 496 SER A O 1
ATOM 3812 N N . TYR A 1 497 ? 16.633 -48.190 -19.286 1.00 83.25 497 TYR A N 1
ATOM 3813 C CA . TYR A 1 497 ? 17.631 -48.981 -20.006 1.00 83.25 497 TYR A CA 1
ATOM 3814 C C . TYR A 1 497 ? 17.087 -49.516 -21.341 1.00 83.25 497 TYR A C 1
ATOM 3816 O O . TYR A 1 497 ? 15.878 -49.596 -21.571 1.00 83.25 497 TYR A O 1
ATOM 3824 N N . SER A 1 498 ? 17.983 -49.989 -22.210 1.00 81.25 498 SER A N 1
ATOM 3825 C CA . SER A 1 498 ? 17.616 -50.792 -23.384 1.00 81.25 498 SER A CA 1
ATOM 3826 C C . SER A 1 498 ? 18.582 -51.955 -23.612 1.00 81.25 498 SER A C 1
ATOM 3828 O O . SER A 1 498 ? 19.795 -51.823 -23.456 1.00 81.25 498 SER A O 1
ATOM 3830 N N . CYS A 1 499 ? 18.068 -53.121 -24.007 1.00 83.06 499 CYS A N 1
ATOM 3831 C CA . CYS A 1 499 ? 18.909 -54.270 -24.335 1.00 83.06 499 CYS A CA 1
ATOM 3832 C C . CYS A 1 499 ? 19.297 -54.281 -25.822 1.00 83.06 499 CYS A C 1
ATOM 3834 O O . CYS A 1 499 ? 18.453 -54.325 -26.715 1.00 83.06 499 CYS A O 1
ATOM 3836 N N . ASN A 1 500 ? 20.601 -54.274 -26.111 1.00 84.88 500 ASN A N 1
ATOM 3837 C CA . ASN A 1 500 ? 21.115 -54.335 -27.479 1.00 84.88 500 ASN A CA 1
ATOM 3838 C C . ASN A 1 500 ? 21.098 -55.776 -28.010 1.00 84.88 500 ASN A C 1
ATOM 3840 O O . ASN A 1 500 ? 21.964 -56.589 -27.670 1.00 84.88 500 ASN A O 1
ATOM 3844 N N . CYS A 1 501 ? 20.101 -56.086 -28.837 1.00 76.44 501 CYS A N 1
ATOM 3845 C CA . CYS A 1 501 ? 19.820 -57.443 -29.293 1.00 76.44 501 CYS A CA 1
ATOM 3846 C C . CYS A 1 501 ? 20.706 -57.908 -30.452 1.00 76.44 501 CYS A C 1
ATOM 3848 O O . CYS A 1 501 ? 20.935 -57.200 -31.436 1.00 76.44 501 CYS A O 1
ATOM 3850 N N . LEU A 1 502 ? 21.165 -59.160 -30.370 1.00 72.56 502 LEU A N 1
ATOM 3851 C CA . LEU A 1 502 ? 21.927 -59.785 -31.449 1.00 72.56 502 LEU A CA 1
ATOM 3852 C C . LEU A 1 502 ? 21.048 -60.002 -32.702 1.00 72.56 502 LEU A C 1
ATOM 3854 O O . LEU A 1 502 ? 19.843 -60.229 -32.579 1.00 72.56 502 LEU A O 1
ATOM 3858 N N . PRO A 1 503 ? 21.620 -59.969 -33.925 1.00 69.69 503 PRO A N 1
ATOM 3859 C CA . PRO A 1 503 ? 20.836 -60.009 -35.159 1.00 69.69 503 PRO A CA 1
ATOM 3860 C C . PRO A 1 503 ? 19.921 -61.234 -35.266 1.00 69.69 503 PRO A C 1
ATOM 3862 O O . PRO A 1 503 ? 20.386 -62.374 -35.245 1.00 69.69 503 PRO A O 1
ATOM 3865 N N . GLY A 1 504 ? 18.624 -60.979 -35.446 1.00 64.38 504 GLY A N 1
ATOM 3866 C CA . GLY A 1 504 ? 17.586 -62.012 -35.418 1.00 64.38 504 GLY A CA 1
ATOM 3867 C C . GLY A 1 504 ? 16.845 -62.128 -34.084 1.00 64.38 504 GLY A C 1
ATOM 3868 O O . GLY A 1 504 ? 16.087 -63.079 -33.940 1.00 64.38 504 GLY A O 1
ATOM 3869 N N . TYR A 1 505 ? 17.038 -61.180 -33.160 1.00 65.62 505 TYR A N 1
ATOM 3870 C CA . TYR A 1 505 ? 16.252 -61.016 -31.935 1.00 65.62 505 TYR A CA 1
ATOM 3871 C C . TYR A 1 505 ? 15.755 -59.562 -31.786 1.00 65.62 505 TYR A C 1
ATOM 3873 O O . TYR A 1 505 ? 16.378 -58.631 -32.299 1.00 65.62 505 TYR A O 1
ATOM 3881 N N . GLU A 1 506 ? 14.634 -59.387 -31.092 1.00 67.75 506 GLU A N 1
ATOM 3882 C CA . GLU A 1 506 ? 14.011 -58.121 -30.647 1.00 67.75 506 GLU A CA 1
ATOM 3883 C C . GLU A 1 506 ? 13.332 -58.349 -29.282 1.00 67.75 506 GLU A C 1
ATOM 3885 O O . GLU A 1 506 ? 13.467 -59.437 -28.729 1.00 67.75 506 GLU A O 1
ATOM 3890 N N . GLY A 1 507 ? 12.543 -57.395 -28.785 1.00 66.81 507 GLY A N 1
ATOM 3891 C CA . GLY A 1 507 ? 11.915 -57.475 -27.465 1.00 66.81 507 GLY A CA 1
ATOM 3892 C C . GLY A 1 507 ? 12.808 -56.890 -26.374 1.00 66.81 507 GLY A C 1
ATOM 3893 O O . GLY A 1 507 ? 14.017 -56.743 -26.565 1.00 66.81 507 GLY A O 1
ATOM 3894 N N . ASP A 1 508 ? 12.203 -56.508 -25.253 1.00 76.69 508 ASP A N 1
ATOM 3895 C CA . ASP A 1 508 ? 12.803 -55.554 -24.310 1.00 76.69 508 ASP A CA 1
ATOM 3896 C C . ASP A 1 508 ? 14.021 -56.132 -23.561 1.00 76.69 508 ASP A C 1
ATOM 3898 O O . ASP A 1 508 ? 14.913 -55.380 -23.165 1.00 76.69 508 ASP A O 1
ATOM 3902 N N . HIS A 1 509 ? 14.121 -57.467 -23.461 1.00 84.31 509 HIS A N 1
ATOM 3903 C CA . HIS A 1 509 ? 15.309 -58.192 -22.982 1.00 84.31 509 HIS A CA 1
ATOM 3904 C C . HIS A 1 509 ? 15.935 -59.108 -24.058 1.00 84.31 509 HIS A C 1
ATOM 3906 O O . HIS A 1 509 ? 16.803 -59.923 -23.737 1.00 84.31 509 HIS A O 1
ATOM 3912 N N . CYS A 1 510 ? 15.567 -58.932 -25.334 1.00 80.62 510 CYS A N 1
ATOM 3913 C CA . CYS A 1 510 ? 16.048 -59.656 -26.520 1.00 80.62 510 CYS A CA 1
ATOM 3914 C C . CYS A 1 510 ? 15.538 -61.099 -26.716 1.00 80.62 510 CYS A C 1
ATOM 3916 O O . CYS A 1 510 ? 16.328 -62.037 -26.880 1.00 80.62 510 CYS A O 1
ATOM 3918 N N . GLU A 1 511 ? 14.215 -61.279 -26.771 1.00 80.50 511 GLU A N 1
ATOM 3919 C CA . GLU A 1 511 ? 13.517 -62.571 -26.834 1.00 80.50 511 GLU A CA 1
ATOM 3920 C C . GLU A 1 511 ? 12.630 -62.906 -28.088 1.00 80.50 511 GLU A C 1
ATOM 3922 O O . GLU A 1 511 ? 12.160 -64.045 -28.164 1.00 80.50 511 GLU A O 1
ATOM 3927 N N . THR A 1 512 ? 12.435 -62.022 -29.099 1.00 52.84 512 THR A N 1
ATOM 3928 C CA . THR A 1 512 ? 11.371 -62.120 -30.176 1.00 52.84 512 THR A CA 1
ATOM 3929 C C . THR A 1 512 ? 11.847 -61.853 -31.675 1.00 52.84 512 THR A C 1
ATOM 3931 O O . THR A 1 512 ? 13.056 -61.877 -31.886 1.00 52.84 512 THR A O 1
ATOM 3934 N N . MET A 1 513 ? 11.000 -61.668 -32.748 1.00 53.62 513 MET A N 1
ATOM 3935 C CA . MET A 1 513 ? 11.349 -61.422 -34.220 1.00 53.62 513 MET A CA 1
ATOM 3936 C C . MET A 1 513 ? 10.290 -60.634 -35.144 1.00 53.62 513 MET A C 1
ATOM 3938 O O . MET A 1 513 ? 9.117 -61.006 -35.144 1.00 53.62 513 MET A O 1
ATOM 3942 N N . ILE A 1 514 ? 10.690 -59.699 -36.079 1.00 53.53 514 ILE A N 1
ATOM 3943 C CA . ILE A 1 514 ? 9.949 -58.462 -36.636 1.00 53.53 514 ILE A CA 1
ATOM 3944 C C . ILE A 1 514 ? 9.360 -58.343 -38.121 1.00 53.53 514 ILE A C 1
ATOM 3946 O O . ILE A 1 514 ? 9.911 -58.950 -39.045 1.00 53.53 514 ILE A O 1
ATOM 3950 N N . SER A 1 515 ? 8.349 -57.429 -38.406 1.00 37.62 515 SER A N 1
ATOM 3951 C CA . SER A 1 515 ? 7.987 -56.765 -39.748 1.00 37.62 515 SER A CA 1
ATOM 3952 C C . SER A 1 515 ? 7.012 -55.487 -39.793 1.00 37.62 515 SER A C 1
ATOM 3954 O O . SER A 1 515 ? 6.297 -55.289 -38.817 1.00 37.62 515 SER A O 1
ATOM 3956 N N . THR A 1 516 ? 6.907 -54.626 -40.877 1.00 42.72 516 THR A N 1
ATOM 3957 C CA . THR A 1 516 ? 6.117 -53.295 -40.981 1.00 42.72 516 THR A CA 1
ATOM 3958 C C . THR A 1 516 ? 5.681 -52.718 -42.418 1.00 42.72 516 THR A C 1
ATOM 3960 O O . THR A 1 516 ? 6.069 -53.344 -43.402 1.00 42.72 516 THR A O 1
ATOM 3963 N N . THR A 1 517 ? 4.896 -51.573 -42.586 1.00 39.53 517 THR A N 1
ATOM 3964 C CA . THR A 1 517 ? 4.850 -50.421 -43.654 1.00 39.53 517 THR A CA 1
ATOM 3965 C C . THR A 1 517 ? 3.461 -49.609 -43.888 1.00 39.53 517 THR A C 1
ATOM 3967 O O . THR A 1 517 ? 2.423 -50.168 -43.548 1.00 39.53 517 THR A O 1
ATOM 3970 N N . THR A 1 518 ? 3.372 -48.316 -44.414 1.00 46.16 518 THR A N 1
ATOM 3971 C CA . THR A 1 518 ? 2.255 -47.236 -44.246 1.00 46.16 518 THR A CA 1
ATOM 3972 C C . THR A 1 518 ? 1.999 -46.020 -45.307 1.00 46.16 518 THR A C 1
ATOM 3974 O O . THR A 1 518 ? 2.741 -45.991 -46.285 1.00 46.16 518 THR A O 1
ATOM 3977 N N . ARG A 1 519 ? 1.015 -45.014 -45.148 1.00 41.78 519 ARG A N 1
ATOM 3978 C CA . ARG A 1 519 ? 0.909 -43.491 -45.575 1.00 41.78 519 ARG A CA 1
ATOM 3979 C C . ARG A 1 519 ? -0.489 -42.732 -45.937 1.00 41.78 519 ARG A C 1
ATOM 3981 O O . ARG A 1 519 ? -1.521 -43.368 -45.774 1.00 41.78 519 ARG A O 1
ATOM 3988 N N . THR A 1 520 ? -0.570 -41.381 -46.299 1.00 45.84 520 THR A N 1
ATOM 3989 C CA . THR A 1 520 ? -1.741 -40.343 -46.195 1.00 45.84 520 THR A CA 1
ATOM 3990 C C . THR A 1 520 ? -1.737 -38.937 -47.011 1.00 45.84 520 THR A C 1
ATOM 3992 O O . THR A 1 520 ? -0.641 -38.635 -47.474 1.00 45.84 520 THR A O 1
ATOM 3995 N N . THR A 1 521 ? -2.833 -38.056 -47.125 1.00 38.25 521 THR A N 1
ATOM 3996 C CA . THR A 1 521 ? -2.912 -36.507 -47.432 1.00 38.25 521 THR A CA 1
ATOM 3997 C C . THR A 1 521 ? -4.319 -35.692 -47.599 1.00 38.25 521 THR A C 1
ATOM 3999 O O . THR A 1 521 ? -5.296 -36.354 -47.943 1.00 38.25 521 THR A O 1
ATOM 4002 N N . PRO A 1 522 ? -4.458 -34.300 -47.431 1.00 53.09 522 PRO A N 1
ATOM 4003 C CA . PRO A 1 522 ? -5.647 -33.326 -47.691 1.00 53.09 522 PRO A CA 1
ATOM 4004 C C . PRO A 1 522 ? -5.331 -31.869 -48.352 1.00 53.09 522 PRO A C 1
ATOM 4006 O O . PRO A 1 522 ? -4.214 -31.802 -48.852 1.00 53.09 522 PRO A O 1
ATOM 4009 N N . LEU A 1 523 ? -6.027 -30.651 -48.467 1.00 46.81 523 LEU A N 1
ATOM 4010 C CA . LEU A 1 523 ? -7.382 -29.906 -48.304 1.00 46.81 523 LEU A CA 1
ATOM 4011 C C . LEU A 1 523 ? -7.515 -28.449 -49.048 1.00 46.81 523 LEU A C 1
ATOM 4013 O O . LEU A 1 523 ? -6.715 -28.243 -49.955 1.00 46.81 523 LEU A O 1
ATOM 4017 N N . GLY A 1 524 ? -8.456 -27.450 -48.769 1.00 41.12 524 GLY A N 1
ATOM 4018 C CA . GLY A 1 524 ? -8.654 -26.083 -49.485 1.00 41.12 524 GLY A CA 1
ATOM 4019 C C . GLY A 1 524 ? -9.634 -24.891 -48.962 1.00 41.12 524 GLY A C 1
ATOM 4020 O O . GLY A 1 524 ? -10.209 -25.098 -47.898 1.00 41.12 524 GLY A O 1
ATOM 4021 N N . PRO A 1 525 ? -9.839 -23.673 -49.640 1.00 49.91 525 PRO A N 1
ATOM 4022 C CA . PRO A 1 525 ? -10.299 -22.296 -49.094 1.00 49.91 525 PRO A CA 1
ATOM 4023 C C . PRO A 1 525 ? -11.429 -21.352 -49.798 1.00 49.91 525 PRO A C 1
ATOM 4025 O O . PRO A 1 525 ? -12.134 -21.857 -50.668 1.00 49.91 525 PRO A O 1
ATOM 4028 N N . THR A 1 526 ? -11.639 -20.012 -49.453 1.00 44.31 526 THR A N 1
ATOM 4029 C CA . THR A 1 526 ? -12.823 -19.047 -49.787 1.00 44.31 526 THR A CA 1
ATOM 4030 C C . THR A 1 526 ? -12.619 -17.469 -50.131 1.00 44.31 526 THR A C 1
ATOM 4032 O O . THR A 1 526 ? -11.596 -17.155 -50.734 1.00 44.31 526 THR A O 1
ATOM 4035 N N . THR A 1 527 ? -13.580 -16.467 -49.948 1.00 41.69 527 THR A N 1
ATOM 4036 C CA . THR A 1 527 ? -13.653 -15.026 -50.551 1.00 41.69 527 THR A CA 1
ATOM 4037 C C . THR A 1 527 ? -14.612 -13.906 -49.876 1.00 41.69 527 THR A C 1
ATOM 4039 O O . THR A 1 527 ? -15.430 -14.315 -49.059 1.00 41.69 527 THR A O 1
ATOM 4042 N N . THR A 1 528 ? -14.585 -12.544 -50.181 1.00 42.16 528 THR A N 1
ATOM 4043 C CA . THR A 1 528 ? -15.262 -11.336 -49.466 1.00 42.16 528 THR A CA 1
ATOM 4044 C C . THR A 1 528 ? -15.757 -10.012 -50.264 1.00 42.16 528 THR A C 1
ATOM 4046 O O . THR A 1 528 ? -15.716 -10.041 -51.493 1.00 42.16 528 THR A O 1
ATOM 4049 N N . LEU A 1 529 ? -16.264 -8.879 -49.623 1.00 40.84 529 LEU A N 1
ATOM 4050 C CA . LEU A 1 529 ? -16.821 -7.518 -50.135 1.00 40.84 529 LEU A CA 1
ATOM 4051 C C . LEU A 1 529 ? -16.836 -6.325 -49.039 1.00 40.84 529 LEU A C 1
ATOM 4053 O O . LEU A 1 529 ? -16.270 -6.638 -47.998 1.00 40.84 529 LEU A O 1
ATOM 4057 N N . SER A 1 530 ? -17.337 -5.019 -49.009 1.00 40.16 530 SER A N 1
ATOM 4058 C CA . SER A 1 530 ? -18.135 -3.936 -49.775 1.00 40.16 530 SER A CA 1
ATOM 4059 C C . SER A 1 530 ? -17.952 -2.389 -49.296 1.00 40.16 530 SER A C 1
ATOM 4061 O O . SER A 1 530 ? -16.854 -2.099 -48.842 1.00 40.16 530 SER A O 1
ATOM 4063 N N . GLY A 1 531 ? -18.926 -1.398 -49.409 1.00 41.84 531 GLY A N 1
ATOM 4064 C CA . GLY A 1 531 ? -18.906 0.135 -49.083 1.00 41.84 531 GLY A CA 1
ATOM 4065 C C . GLY A 1 531 ? -20.283 0.913 -48.475 1.00 41.84 531 GLY A C 1
ATOM 4066 O O . GLY A 1 531 ? -20.622 -0.204 -47.943 1.00 41.84 531 GLY A O 1
ATOM 4067 N N . PRO A 1 532 ? -21.274 3.139 -48.534 1.00 49.56 532 PRO A N 1
ATOM 4068 C CA . PRO A 1 532 ? -21.001 4.613 -49.151 1.00 49.56 532 PRO A CA 1
ATOM 4069 C C . PRO A 1 532 ? -20.887 5.993 -48.261 1.00 49.56 532 PRO A C 1
ATOM 4071 O O . PRO A 1 532 ? -20.352 5.948 -47.165 1.00 49.56 532 PRO A O 1
ATOM 4074 N N . ARG A 1 533 ? -21.426 7.192 -48.725 1.00 46.53 533 ARG A N 1
ATOM 4075 C CA . ARG A 1 533 ? -21.298 8.710 -48.431 1.00 46.53 533 ARG A CA 1
ATOM 4076 C C . ARG A 1 533 ? -19.907 9.290 -48.070 1.00 46.53 533 ARG A C 1
ATOM 4078 O O . ARG A 1 533 ? -19.243 8.763 -47.208 1.00 46.53 533 ARG A O 1
ATOM 4085 N N . GLY A 1 534 ? -19.553 10.473 -48.590 1.00 51.28 534 GLY A N 1
ATOM 4086 C CA . GLY A 1 534 ? -18.221 11.097 -48.455 1.00 51.28 534 GLY A CA 1
ATOM 4087 C C . GLY A 1 534 ? -17.694 11.505 -47.066 1.00 51.28 534 GLY A C 1
ATOM 4088 O O . GLY A 1 534 ? -18.452 11.851 -46.158 1.00 51.28 534 GLY A O 1
ATOM 4089 N N . LEU A 1 535 ? -16.359 11.497 -46.953 1.00 50.06 535 LEU A N 1
ATOM 4090 C CA . LEU A 1 535 ? -15.574 11.704 -45.728 1.00 50.06 535 LEU A CA 1
ATOM 4091 C C . LEU A 1 535 ? -15.286 13.171 -45.366 1.00 50.06 535 LEU A C 1
ATOM 4093 O O . LEU A 1 535 ? -15.213 14.056 -46.219 1.00 50.06 535 LEU A O 1
ATOM 4097 N N . ARG A 1 536 ? -14.999 13.393 -44.079 1.00 53.94 536 ARG A N 1
ATOM 4098 C CA . ARG A 1 536 ? -14.288 14.556 -43.521 1.00 53.94 536 ARG A CA 1
ATOM 4099 C C . ARG A 1 536 ? -13.310 14.071 -42.452 1.00 53.94 536 ARG A C 1
ATOM 4101 O O . ARG A 1 536 ? -13.662 13.173 -41.699 1.00 53.94 536 ARG A O 1
ATOM 4108 N N . ILE A 1 537 ? -12.127 14.670 -42.340 1.00 52.25 537 ILE A N 1
ATOM 4109 C CA . ILE A 1 537 ? -11.253 14.451 -41.172 1.00 52.25 537 ILE A CA 1
ATOM 4110 C C . ILE A 1 537 ? -11.805 15.271 -40.003 1.00 52.25 537 ILE A C 1
ATOM 4112 O O . ILE A 1 537 ? -12.226 16.410 -40.212 1.00 52.25 537 ILE A O 1
ATOM 4116 N N . ALA A 1 538 ? -11.853 14.675 -38.811 1.00 45.19 538 ALA A N 1
ATOM 4117 C CA . ALA A 1 538 ? -12.273 15.363 -37.588 1.00 45.19 538 ALA A CA 1
ATOM 4118 C C . ALA A 1 538 ? -11.069 16.086 -36.970 1.00 45.19 538 ALA A C 1
ATOM 4120 O O . ALA A 1 538 ? -11.051 17.310 -36.876 1.00 45.19 538 ALA A O 1
ATOM 4121 N N . ALA A 1 539 ? -10.025 15.314 -36.676 1.00 47.62 539 ALA A N 1
ATOM 4122 C CA . ALA A 1 539 ? -8.677 15.770 -36.381 1.00 47.62 539 ALA A CA 1
ATOM 4123 C C . ALA A 1 539 ? -7.694 14.621 -36.664 1.00 47.62 539 ALA A C 1
ATOM 4125 O O . ALA A 1 539 ? -8.086 13.454 -36.745 1.00 47.62 539 ALA A O 1
ATOM 4126 N N . MET A 1 540 ? -6.405 14.937 -36.744 1.00 46.28 540 MET A N 1
ATOM 4127 C CA . MET A 1 540 ? -5.424 14.028 -36.159 1.00 46.28 540 MET A CA 1
ATOM 4128 C C . MET A 1 540 ? -5.360 14.337 -34.670 1.00 46.28 540 MET A C 1
ATOM 4130 O O . MET A 1 540 ? -5.174 15.495 -34.291 1.00 46.28 540 MET A O 1
ATOM 4134 N N . VAL A 1 541 ? -5.472 13.294 -33.851 1.00 47.28 541 VAL A N 1
ATOM 4135 C CA . VAL A 1 541 ? -4.861 13.300 -32.520 1.00 47.28 541 VAL A CA 1
ATOM 4136 C C . VAL A 1 541 ? -3.398 13.654 -32.752 1.00 47.28 541 VAL A C 1
ATOM 4138 O O . VAL A 1 541 ? -2.751 12.996 -33.572 1.00 47.28 541 VAL A O 1
ATOM 4141 N N . ARG A 1 542 ? -2.882 14.723 -32.131 1.00 46.16 542 ARG A N 1
ATOM 4142 C CA . ARG A 1 542 ? -1.453 15.006 -32.287 1.00 46.16 542 ARG A CA 1
ATOM 4143 C C . ARG A 1 542 ? -0.712 13.862 -31.596 1.00 46.16 542 ARG A C 1
ATOM 4145 O O . ARG A 1 542 ? -0.940 13.673 -30.405 1.00 46.16 542 ARG A O 1
ATOM 4152 N N . PRO A 1 543 ? 0.150 13.101 -32.294 1.00 45.50 543 PRO A N 1
ATOM 4153 C CA . PRO A 1 543 ? 1.081 12.247 -31.586 1.00 45.50 543 PRO A CA 1
ATOM 4154 C C . PRO A 1 543 ? 1.883 13.087 -30.601 1.00 45.50 543 PRO A C 1
ATOM 4156 O O . PRO A 1 543 ? 2.156 14.269 -30.840 1.00 45.50 543 PRO A O 1
ATOM 4159 N N . THR A 1 544 ? 2.315 12.426 -29.538 1.00 51.12 544 THR A N 1
ATOM 4160 C CA . THR A 1 544 ? 3.386 12.887 -28.668 1.00 51.12 544 THR A CA 1
ATOM 4161 C C . THR A 1 544 ? 4.519 13.453 -29.520 1.00 51.12 544 THR A C 1
ATOM 4163 O O . THR A 1 544 ? 5.162 12.722 -30.276 1.00 51.12 544 THR A O 1
ATOM 4166 N N . ARG A 1 545 ? 4.770 14.764 -29.426 1.00 56.53 545 ARG A N 1
ATOM 4167 C CA . ARG A 1 545 ? 5.820 15.418 -30.227 1.00 56.53 545 ARG A CA 1
ATOM 4168 C C . ARG A 1 545 ? 7.202 14.802 -29.971 1.00 56.53 545 ARG A C 1
ATOM 4170 O O . ARG A 1 545 ? 8.057 14.855 -30.844 1.00 56.53 545 ARG A O 1
ATOM 4177 N N . LEU A 1 546 ? 7.378 14.218 -28.785 1.00 61.62 546 LEU A N 1
ATOM 4178 C CA . LEU A 1 546 ? 8.599 13.614 -28.272 1.00 61.62 546 LEU A CA 1
ATOM 4179 C C . LEU A 1 546 ? 8.257 12.235 -27.689 1.00 61.62 546 LEU A C 1
ATOM 4181 O O . LEU A 1 546 ? 7.358 12.152 -26.848 1.00 61.62 546 LEU A O 1
ATOM 4185 N N . VAL A 1 547 ? 8.978 11.196 -28.105 1.00 67.31 547 VAL A N 1
ATOM 4186 C CA . VAL A 1 547 ? 8.895 9.808 -27.589 1.00 67.31 547 VAL A CA 1
ATOM 4187 C C . VAL A 1 547 ? 10.282 9.394 -27.092 1.00 67.31 547 VAL A C 1
ATOM 4189 O O . VAL A 1 547 ? 11.266 9.947 -27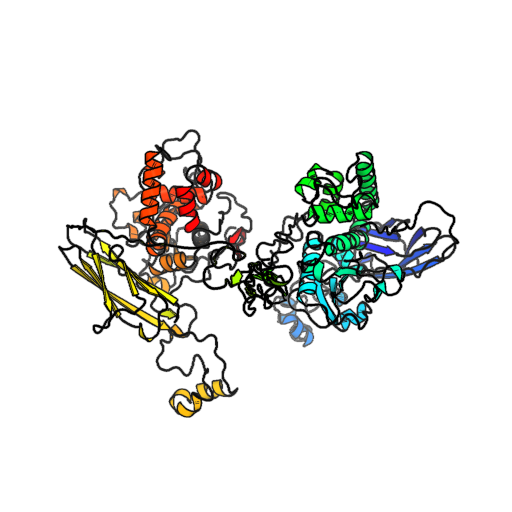.585 1.00 67.31 547 VAL A O 1
ATOM 4192 N N . ASN A 1 548 ? 10.414 8.459 -26.145 1.00 69.44 548 ASN A N 1
ATOM 4193 C CA . ASN A 1 548 ? 11.739 7.931 -25.793 1.00 69.44 548 ASN A CA 1
ATOM 4194 C C . ASN A 1 548 ? 12.134 6.760 -26.704 1.00 69.44 548 ASN A C 1
ATOM 4196 O O . ASN A 1 548 ? 11.291 5.968 -27.130 1.00 69.44 548 ASN A O 1
ATOM 4200 N N . GLU A 1 549 ? 13.425 6.639 -27.001 1.00 73.00 549 GLU A N 1
ATOM 4201 C CA . GLU A 1 549 ? 13.966 5.484 -27.722 1.00 73.00 549 GLU A CA 1
ATOM 4202 C C . GLU A 1 549 ? 13.636 4.172 -26.988 1.00 73.00 549 GLU A C 1
ATOM 4204 O O . GLU A 1 549 ? 13.776 4.070 -25.771 1.00 73.00 549 GLU A O 1
ATOM 4209 N N . GLY A 1 550 ? 13.170 3.168 -27.734 1.00 67.12 550 GLY A N 1
ATOM 4210 C CA . GLY A 1 550 ? 12.739 1.874 -27.200 1.00 67.12 550 GLY A CA 1
ATOM 4211 C C . GLY A 1 550 ? 11.269 1.791 -26.767 1.00 67.12 550 GLY A C 1
ATOM 4212 O O . GLY A 1 550 ? 10.775 0.680 -26.574 1.00 67.12 550 GLY A O 1
ATOM 4213 N N . GLU A 1 551 ? 10.531 2.901 -26.680 1.00 69.62 551 GLU A N 1
ATOM 4214 C CA . GLU A 1 551 ? 9.101 2.879 -26.329 1.00 69.62 551 GLU A CA 1
ATOM 4215 C C . GLU A 1 551 ? 8.198 2.468 -27.508 1.00 69.62 551 GLU A C 1
ATOM 4217 O O . GLU A 1 551 ? 8.588 2.503 -28.679 1.00 69.62 551 GLU A O 1
ATOM 4222 N N . GLN A 1 552 ? 6.960 2.064 -27.207 1.00 74.56 552 GLN A N 1
ATOM 4223 C CA . GLN A 1 552 ? 5.921 1.867 -28.219 1.00 74.56 552 GLN A CA 1
ATOM 4224 C C . GLN A 1 552 ? 5.194 3.187 -28.493 1.00 74.56 552 GLN A C 1
ATOM 4226 O O . GLN A 1 552 ? 4.732 3.851 -27.569 1.00 74.56 552 GLN A O 1
ATOM 4231 N N . MET A 1 553 ? 5.040 3.530 -29.770 1.00 74.75 553 MET A N 1
ATOM 4232 C CA . MET A 1 553 ? 4.400 4.762 -30.220 1.00 74.75 553 MET A CA 1
ATOM 4233 C C . MET A 1 553 ? 3.088 4.482 -30.956 1.00 74.75 553 MET A C 1
ATOM 4235 O O . MET A 1 553 ? 3.067 3.667 -31.875 1.00 74.75 553 MET A O 1
ATOM 4239 N N . THR A 1 554 ? 2.016 5.196 -30.609 1.00 72.62 554 THR A N 1
ATOM 4240 C CA . THR A 1 554 ? 0.679 5.031 -31.203 1.00 72.62 554 THR A CA 1
ATOM 4241 C C . THR A 1 554 ? 0.177 6.350 -31.792 1.00 72.62 554 THR A C 1
ATOM 4243 O O . THR A 1 554 ? 0.114 7.366 -31.105 1.00 72.62 554 THR A O 1
ATOM 4246 N N . ILE A 1 555 ? -0.220 6.341 -33.068 1.00 75.94 555 ILE A N 1
ATOM 4247 C CA . ILE A 1 555 ? -0.768 7.502 -33.787 1.00 75.94 555 ILE A CA 1
ATOM 4248 C C . ILE A 1 555 ? -2.170 7.171 -34.303 1.00 75.94 555 ILE A C 1
ATOM 4250 O O . ILE A 1 555 ? -2.358 6.168 -34.993 1.00 75.94 555 ILE A O 1
ATOM 4254 N N . LEU A 1 556 ? -3.154 8.026 -34.009 1.00 71.44 556 LEU A N 1
ATOM 4255 C CA . LEU A 1 556 ? -4.556 7.814 -34.376 1.00 71.44 556 LEU A CA 1
ATOM 4256 C C . LEU A 1 556 ? -5.050 8.824 -35.422 1.00 71.44 556 LEU A C 1
ATOM 4258 O O . LEU A 1 556 ? -4.882 10.038 -35.289 1.00 71.44 556 LEU A O 1
ATOM 4262 N N . CYS A 1 557 ? -5.718 8.311 -36.454 1.00 74.69 557 CYS A N 1
ATOM 4263 C CA . CYS A 1 557 ? -6.301 9.093 -37.538 1.00 74.69 557 CYS A CA 1
ATOM 4264 C C . CYS A 1 557 ? -7.832 9.021 -37.517 1.00 74.69 557 CYS A C 1
ATOM 4266 O O . CYS A 1 557 ? -8.399 7.941 -37.655 1.00 74.69 557 CYS A O 1
ATOM 4268 N N . LEU A 1 558 ? -8.517 10.164 -37.380 1.00 68.50 558 LEU A N 1
ATOM 4269 C CA . LEU A 1 558 ? -9.971 10.204 -37.188 1.00 68.50 558 LEU A CA 1
ATOM 4270 C C . LEU A 1 558 ? -10.709 10.891 -38.338 1.00 68.50 558 LEU A C 1
ATOM 4272 O O . LEU A 1 558 ? -10.384 12.003 -38.762 1.00 68.50 558 LEU A O 1
ATOM 4276 N N . SER A 1 559 ? -11.780 10.254 -38.807 1.00 70.62 559 SER A N 1
ATOM 4277 C CA . SER A 1 559 ? -12.665 10.809 -39.831 1.00 70.62 559 SER A CA 1
ATOM 4278 C C . SER A 1 559 ? -14.137 10.500 -39.550 1.00 70.62 559 SER A C 1
ATOM 4280 O O . SER A 1 559 ? -14.472 9.532 -38.872 1.00 70.62 559 SER A O 1
ATOM 4282 N N . GLY A 1 560 ? -15.024 11.356 -40.056 1.00 58.47 560 GLY A N 1
ATOM 4283 C CA . GLY A 1 560 ? -16.467 11.304 -39.836 1.00 58.47 560 GLY A CA 1
ATOM 4284 C C . GLY A 1 560 ? -17.275 11.802 -41.040 1.00 58.47 560 GLY A C 1
ATOM 4285 O O . GLY A 1 560 ? -16.735 12.138 -42.094 1.00 58.47 560 GLY A O 1
ATOM 4286 N N . GLY A 1 561 ? -18.603 11.828 -40.893 1.00 55.94 561 GLY A N 1
ATOM 4287 C CA . GLY A 1 561 ? -19.556 12.240 -41.942 1.00 55.94 561 GLY A CA 1
ATOM 4288 C C . GLY A 1 561 ? -19.995 11.134 -42.922 1.00 55.94 561 GLY A C 1
ATOM 4289 O O . GLY A 1 561 ? -20.984 11.315 -43.640 1.00 55.94 561 GLY A O 1
ATOM 4290 N N . SER A 1 562 ? -19.324 9.978 -42.896 1.00 55.94 562 SER A N 1
ATOM 4291 C CA . SER A 1 562 ? -19.555 8.810 -43.760 1.00 55.94 562 SER A CA 1
ATOM 4292 C C . SER A 1 562 ? -20.304 7.676 -43.031 1.00 55.94 562 SER A C 1
ATOM 4294 O O . SER A 1 562 ? -19.946 7.368 -41.898 1.00 55.94 562 SER A O 1
ATOM 4296 N N . PRO A 1 563 ? -21.324 7.034 -43.644 1.00 53.44 563 PRO A N 1
ATOM 4297 C CA . PRO A 1 563 ? -22.016 5.856 -43.125 1.00 53.44 563 PRO A CA 1
ATOM 4298 C C . PRO A 1 563 ? -21.574 4.523 -43.765 1.00 53.44 563 PRO A C 1
ATOM 4300 O O . PRO A 1 563 ? -22.175 3.496 -43.463 1.00 53.44 563 PRO A O 1
ATOM 4303 N N . PHE A 1 564 ? -20.557 4.487 -44.632 1.00 58.84 564 PHE A N 1
ATOM 4304 C CA . PHE A 1 564 ? -19.598 3.378 -44.564 1.00 58.84 564 PHE A CA 1
ATOM 4305 C C . PHE A 1 564 ? -18.500 3.746 -43.563 1.00 58.84 564 PHE A C 1
ATOM 4307 O O . PHE A 1 564 ? -18.120 4.922 -43.498 1.00 58.84 564 PHE A O 1
ATOM 4314 N N . PRO A 1 565 ? -17.909 2.766 -42.866 1.00 64.12 565 PRO A N 1
ATOM 4315 C CA . PRO A 1 565 ? -16.604 2.967 -42.262 1.00 64.12 565 PRO A CA 1
ATOM 4316 C C . PRO A 1 565 ? -15.558 3.196 -43.375 1.00 64.12 565 PRO A C 1
ATOM 4318 O O . PRO A 1 565 ? -15.528 2.429 -44.346 1.00 64.12 565 PRO A O 1
ATOM 4321 N N . PRO A 1 566 ? -14.715 4.238 -43.286 1.00 75.25 566 PRO A N 1
ATOM 4322 C CA . PRO A 1 566 ? -13.534 4.342 -44.131 1.00 75.25 566 PRO A CA 1
ATOM 4323 C C . PRO A 1 566 ? -12.524 3.244 -43.806 1.00 75.25 566 PRO A C 1
ATOM 4325 O O . PRO A 1 566 ? -12.510 2.686 -42.711 1.00 75.25 566 PRO A O 1
ATOM 4328 N N . ARG A 1 567 ? -11.646 2.972 -44.769 1.00 81.56 567 ARG A N 1
ATOM 4329 C CA . ARG A 1 567 ? -10.372 2.304 -44.534 1.00 81.56 567 ARG A CA 1
ATOM 4330 C C . ARG A 1 567 ? -9.271 3.336 -44.387 1.00 81.56 567 ARG A C 1
ATOM 4332 O O . ARG A 1 567 ? -9.266 4.347 -45.088 1.00 81.56 567 ARG A O 1
ATOM 4339 N N . PHE A 1 568 ? -8.317 3.039 -43.522 1.00 84.81 568 PHE A N 1
ATOM 4340 C CA . PHE A 1 568 ? -7.171 3.894 -43.256 1.00 84.81 568 PHE A CA 1
ATOM 4341 C C . PHE A 1 568 ? -5.878 3.259 -43.774 1.00 84.81 568 PHE A C 1
ATOM 4343 O O . PHE A 1 568 ? -5.702 2.040 -43.736 1.00 84.81 568 PHE A O 1
ATOM 4350 N N . THR A 1 569 ? -4.960 4.090 -44.262 1.00 87.12 569 THR A N 1
ATOM 4351 C CA . THR A 1 569 ? -3.613 3.687 -44.689 1.00 87.12 569 THR A CA 1
ATOM 4352 C C . THR A 1 569 ? -2.603 4.767 -44.332 1.00 87.12 569 THR A C 1
ATOM 4354 O O . THR A 1 569 ? -2.889 5.950 -44.514 1.00 87.12 569 THR A O 1
ATOM 4357 N N . TRP A 1 570 ? -1.411 4.366 -43.899 1.00 87.44 570 TRP A N 1
ATOM 4358 C CA . TRP A 1 570 ? -0.346 5.275 -43.475 1.00 87.44 570 TRP A CA 1
ATOM 4359 C C . TRP A 1 570 ? 0.857 5.242 -44.424 1.00 87.44 570 TRP A C 1
ATOM 4361 O O . TRP A 1 570 ? 1.217 4.188 -44.949 1.00 87.44 570 TRP A O 1
ATOM 4371 N N . THR A 1 571 ? 1.506 6.391 -44.612 1.00 86.75 571 THR A N 1
ATOM 4372 C CA . THR A 1 571 ? 2.754 6.534 -45.382 1.00 86.75 571 THR A CA 1
ATOM 4373 C C . THR A 1 571 ? 3.724 7.471 -44.670 1.00 86.75 571 THR A C 1
ATOM 4375 O O . THR A 1 571 ? 3.309 8.523 -44.186 1.00 86.75 571 THR A O 1
ATOM 4378 N N . ARG A 1 572 ? 5.019 7.135 -44.647 1.00 85.88 572 ARG A N 1
ATOM 4379 C CA . ARG A 1 572 ? 6.064 7.997 -44.075 1.00 85.88 572 ARG A CA 1
ATOM 4380 C C . ARG A 1 572 ? 6.564 9.020 -45.106 1.00 85.88 572 ARG A C 1
ATOM 4382 O O . ARG A 1 572 ? 6.567 8.767 -46.316 1.00 85.88 572 ARG A O 1
ATOM 4389 N N . GLY A 1 573 ? 6.981 10.187 -44.623 1.00 75.69 573 GLY A N 1
ATOM 4390 C CA . GLY A 1 573 ? 7.487 11.301 -45.424 1.00 75.69 573 GLY A CA 1
ATOM 4391 C C . GLY A 1 573 ? 8.659 10.916 -46.334 1.00 75.69 573 GLY A C 1
ATOM 4392 O O . GLY A 1 573 ? 9.324 9.899 -46.150 1.00 75.69 573 GLY A O 1
ATOM 4393 N N . ASN A 1 574 ? 8.907 11.731 -47.364 1.00 62.91 574 ASN A N 1
ATOM 4394 C CA . ASN A 1 574 ? 9.929 11.485 -48.395 1.00 62.91 574 ASN A CA 1
ATOM 4395 C C . ASN A 1 574 ? 9.786 10.145 -49.158 1.00 62.91 574 ASN A C 1
ATOM 4397 O O . ASN A 1 574 ? 10.724 9.724 -49.831 1.00 62.91 574 ASN A O 1
ATOM 4401 N N . SER A 1 575 ? 8.608 9.504 -49.117 1.00 59.50 575 SER A N 1
ATOM 4402 C CA . SER A 1 575 ? 8.363 8.150 -49.657 1.00 59.50 575 SER A CA 1
ATOM 4403 C C . SER A 1 575 ? 9.201 7.049 -48.987 1.00 59.50 575 SER A C 1
ATOM 4405 O O . SER A 1 575 ? 9.515 6.038 -49.618 1.00 59.50 575 SER A O 1
ATOM 4407 N N . ALA A 1 576 ? 9.573 7.240 -47.718 1.00 70.50 576 ALA A N 1
ATOM 4408 C CA . ALA A 1 576 ? 10.173 6.187 -46.909 1.00 70.50 576 ALA A CA 1
ATOM 4409 C C . ALA A 1 576 ? 9.164 5.054 -46.635 1.00 70.50 576 ALA A C 1
ATOM 4411 O O . ALA A 1 576 ? 7.947 5.255 -46.650 1.00 70.50 576 ALA A O 1
ATOM 4412 N N . ALA A 1 577 ? 9.678 3.855 -46.357 1.00 79.75 577 ALA A N 1
ATOM 4413 C CA . ALA A 1 577 ? 8.860 2.799 -45.771 1.00 79.75 577 ALA A CA 1
ATOM 4414 C C . ALA A 1 577 ? 8.438 3.189 -44.341 1.00 79.75 577 ALA A C 1
ATOM 4416 O O . ALA A 1 577 ? 9.116 3.980 -43.681 1.00 79.75 577 ALA A O 1
ATOM 4417 N N . LEU A 1 578 ? 7.335 2.612 -43.858 1.00 86.94 578 LEU A N 1
ATOM 4418 C CA . LEU A 1 578 ? 7.058 2.598 -42.421 1.00 86.94 578 LEU A CA 1
ATOM 4419 C C . LEU A 1 578 ? 8.146 1.771 -41.693 1.00 86.94 578 LEU A C 1
ATOM 4421 O O . LEU A 1 578 ? 8.749 0.895 -42.326 1.00 86.94 578 LEU A O 1
ATOM 4425 N N . PRO A 1 579 ? 8.399 2.028 -40.396 1.00 86.62 579 PRO A N 1
ATOM 4426 C CA . PRO A 1 579 ? 9.319 1.231 -39.582 1.00 86.62 579 PRO A CA 1
ATOM 4427 C C . PRO A 1 579 ? 9.002 -0.271 -39.617 1.00 86.62 579 PRO A C 1
ATOM 4429 O O . PRO A 1 579 ? 7.859 -0.675 -39.826 1.00 86.62 579 PRO A O 1
ATOM 4432 N N . ALA A 1 580 ? 10.004 -1.125 -39.392 1.00 82.38 580 ALA A N 1
ATOM 4433 C CA . ALA A 1 580 ? 9.826 -2.581 -39.487 1.00 82.38 580 ALA A CA 1
ATOM 4434 C C . ALA A 1 580 ? 8.882 -3.162 -38.411 1.00 82.38 580 ALA A C 1
ATOM 4436 O O . ALA A 1 580 ? 8.316 -4.235 -38.612 1.00 82.38 580 ALA A O 1
ATOM 4437 N N . SER A 1 581 ? 8.705 -2.447 -37.299 1.00 82.69 581 SER A N 1
ATOM 4438 C CA . SER A 1 581 ? 7.781 -2.743 -36.200 1.00 82.69 581 SER A CA 1
ATOM 4439 C C . SER A 1 581 ? 6.421 -2.038 -36.327 1.00 82.69 581 SER A C 1
ATOM 4441 O O . SER A 1 581 ? 5.631 -2.063 -35.384 1.00 82.69 581 SER A O 1
ATOM 4443 N N . ALA A 1 582 ? 6.134 -1.398 -37.468 1.00 85.38 582 ALA A N 1
ATOM 4444 C CA . ALA A 1 582 ? 4.888 -0.675 -37.688 1.00 85.38 582 ALA A CA 1
ATOM 4445 C C . ALA A 1 582 ? 3.704 -1.615 -37.983 1.00 85.38 582 ALA A C 1
ATOM 4447 O O . ALA A 1 582 ? 3.664 -2.296 -39.011 1.00 85.38 582 ALA A O 1
ATOM 4448 N N . VAL A 1 583 ? 2.696 -1.582 -37.114 1.00 85.44 583 VAL A N 1
ATOM 4449 C CA . VAL A 1 583 ? 1.404 -2.257 -37.263 1.00 85.44 583 VAL A CA 1
ATOM 4450 C C . VAL A 1 583 ? 0.338 -1.206 -37.570 1.00 85.44 583 VAL A C 1
ATOM 4452 O O . VAL A 1 583 ? 0.155 -0.255 -36.817 1.00 85.44 583 VAL A O 1
ATOM 4455 N N . VAL A 1 584 ? -0.378 -1.370 -38.683 1.00 83.56 584 VAL A N 1
ATOM 4456 C CA . VAL A 1 584 ? -1.495 -0.494 -39.073 1.00 83.56 584 VAL A CA 1
ATOM 4457 C C . VAL A 1 584 ? -2.804 -1.255 -38.932 1.00 83.56 584 VAL A C 1
ATOM 4459 O O . VAL A 1 584 ? -2.975 -2.291 -39.578 1.00 83.56 584 VAL A O 1
ATOM 4462 N N . ASP A 1 585 ? -3.749 -0.703 -38.172 1.00 80.94 585 ASP A N 1
ATOM 4463 C CA . ASP A 1 585 ? -5.148 -1.118 -38.226 1.00 80.94 585 ASP A CA 1
ATOM 4464 C C . ASP A 1 585 ? -5.901 -0.274 -39.278 1.00 80.94 585 ASP A C 1
ATOM 4466 O O . ASP A 1 585 ? -6.148 0.922 -39.075 1.00 80.94 585 ASP A O 1
ATOM 4470 N N . PRO A 1 586 ? -6.302 -0.874 -40.416 1.00 79.00 586 PRO A N 1
ATOM 4471 C CA . PRO A 1 586 ? -7.013 -0.167 -41.470 1.00 79.00 586 PRO A CA 1
ATOM 4472 C C . PRO A 1 586 ? -8.490 0.105 -41.143 1.00 79.00 586 PRO A C 1
ATOM 4474 O O . PRO A 1 586 ? -9.167 0.682 -41.994 1.00 79.00 586 PRO A O 1
ATOM 4477 N N . VAL A 1 587 ? -9.015 -0.326 -39.990 1.00 73.25 587 VAL A N 1
ATOM 4478 C CA . VAL A 1 587 ? -10.415 -0.139 -39.562 1.00 73.25 587 VAL A CA 1
ATOM 4479 C C . VAL A 1 587 ? -10.549 0.996 -38.546 1.00 73.25 587 VAL A C 1
ATOM 4481 O O . VAL A 1 587 ? -11.431 1.838 -38.706 1.00 73.25 587 VAL A O 1
ATOM 4484 N N . THR A 1 588 ? -9.691 1.047 -37.523 1.00 70.56 588 THR A N 1
ATOM 4485 C CA . THR A 1 588 ? -9.710 2.123 -36.508 1.00 70.56 588 THR A CA 1
ATOM 4486 C C . THR A 1 588 ? -8.942 3.375 -36.925 1.00 70.56 588 THR A C 1
ATOM 4488 O O . THR A 1 588 ? -9.259 4.463 -36.449 1.00 70.56 588 THR A O 1
ATOM 4491 N N . GLY A 1 589 ? -7.958 3.242 -37.821 1.00 75.38 589 GLY A N 1
ATOM 4492 C CA . GLY A 1 589 ? -7.061 4.333 -38.207 1.00 75.38 589 GLY A CA 1
ATOM 4493 C C . GLY A 1 589 ? -5.780 4.420 -37.385 1.00 75.38 589 GLY A C 1
ATOM 4494 O O . GLY A 1 589 ? -4.990 5.340 -37.605 1.00 75.38 589 GLY A O 1
ATOM 4495 N N . THR A 1 590 ? -5.548 3.468 -36.484 1.00 78.50 590 THR A N 1
ATOM 4496 C CA . THR A 1 590 ? -4.364 3.408 -35.622 1.00 78.50 590 THR A CA 1
ATOM 4497 C C . THR A 1 590 ? -3.120 2.919 -36.375 1.00 78.50 590 THR A C 1
ATOM 4499 O O . THR A 1 590 ? -3.169 1.963 -37.152 1.00 78.50 590 THR A O 1
ATOM 4502 N N . LEU A 1 591 ? -1.985 3.567 -36.115 1.00 82.00 591 LEU A N 1
ATOM 4503 C CA . LEU A 1 591 ? -0.631 3.116 -36.437 1.00 82.00 591 LEU A CA 1
ATOM 4504 C C . LEU A 1 591 ? 0.133 2.948 -35.120 1.00 82.00 591 LEU A C 1
ATOM 4506 O O . LEU A 1 591 ? 0.333 3.928 -34.409 1.00 82.00 591 LEU A O 1
ATOM 4510 N N . VAL A 1 592 ? 0.569 1.727 -34.817 1.00 81.44 592 VAL A N 1
ATOM 4511 C CA . VAL A 1 592 ? 1.446 1.406 -33.682 1.00 81.44 592 VAL A CA 1
ATOM 4512 C C . VAL A 1 592 ? 2.848 1.120 -34.213 1.00 81.44 592 VAL A C 1
ATOM 4514 O O . VAL A 1 592 ? 2.989 0.426 -35.216 1.00 81.44 592 VAL A O 1
ATOM 4517 N N . ILE A 1 593 ? 3.891 1.631 -33.565 1.00 82.12 593 ILE A N 1
ATOM 4518 C CA . ILE A 1 593 ? 5.298 1.363 -33.879 1.00 82.12 593 ILE A CA 1
ATOM 4519 C C . ILE A 1 593 ? 5.969 0.885 -32.589 1.00 82.12 593 ILE A C 1
ATOM 4521 O O . ILE A 1 593 ? 6.153 1.666 -31.659 1.00 82.12 593 ILE A O 1
ATOM 4525 N N . GLY A 1 594 ? 6.304 -0.403 -32.509 1.00 77.88 594 GLY A N 1
ATOM 4526 C CA . GLY A 1 594 ? 6.963 -0.971 -31.328 1.00 77.88 594 GLY A CA 1
ATOM 4527 C C . GLY A 1 594 ? 8.465 -0.676 -31.301 1.00 77.88 594 GLY A C 1
ATOM 4528 O O . GLY A 1 594 ? 9.161 -1.003 -32.263 1.00 77.88 594 GLY A O 1
ATOM 4529 N N . GLY A 1 595 ? 8.972 -0.104 -30.208 1.00 77.38 595 GLY A N 1
ATOM 4530 C CA . GLY A 1 595 ? 10.403 0.138 -30.010 1.00 77.38 595 GLY A CA 1
ATOM 4531 C C . GLY A 1 595 ? 10.979 1.186 -30.960 1.00 77.38 595 GLY A C 1
ATOM 4532 O O . GLY A 1 595 ? 11.895 0.868 -31.721 1.00 77.38 595 GLY A O 1
ATOM 4533 N N . VAL A 1 596 ? 10.419 2.402 -30.945 1.00 79.00 596 VAL A N 1
ATOM 4534 C CA . VAL A 1 596 ? 10.845 3.504 -31.827 1.00 79.00 596 VAL A CA 1
ATOM 4535 C C . VAL A 1 596 ? 12.300 3.905 -31.607 1.00 79.00 596 VAL A C 1
ATOM 4537 O O . VAL A 1 596 ? 12.843 3.774 -30.509 1.00 79.00 596 VAL A O 1
ATOM 4540 N N . ARG A 1 597 ? 12.925 4.433 -32.658 1.00 80.50 597 ARG A N 1
ATOM 4541 C CA . ARG A 1 597 ? 14.327 4.869 -32.658 1.00 80.50 597 ARG A CA 1
ATOM 4542 C C . ARG A 1 597 ? 14.510 6.226 -33.334 1.00 80.50 597 ARG A C 1
ATOM 4544 O O . ARG A 1 597 ? 13.646 6.613 -34.116 1.00 80.50 597 ARG A O 1
ATOM 4551 N N . PRO A 1 598 ? 15.662 6.897 -33.165 1.00 75.56 598 PRO A N 1
ATOM 4552 C CA . PRO A 1 598 ? 16.001 8.096 -33.936 1.00 75.56 598 PRO A CA 1
ATOM 4553 C C . PRO A 1 598 ? 15.937 7.917 -35.470 1.00 75.56 598 PRO A C 1
ATOM 4555 O O . PRO A 1 598 ? 15.722 8.884 -36.198 1.00 75.56 598 PRO A O 1
ATOM 4558 N N . GLU A 1 599 ? 16.070 6.696 -36.015 1.00 76.44 599 GLU A N 1
ATOM 4559 C CA . GLU A 1 599 ? 15.807 6.451 -37.446 1.00 76.44 599 GLU A CA 1
ATOM 4560 C C . GLU A 1 599 ? 14.312 6.446 -37.850 1.00 76.44 599 GLU A C 1
ATOM 4562 O O . GLU A 1 599 ? 14.007 6.396 -39.049 1.00 76.44 599 GLU A O 1
ATOM 4567 N N . ASP A 1 600 ? 13.376 6.548 -36.901 1.00 81.12 600 ASP A N 1
ATOM 4568 C CA . ASP A 1 600 ? 11.917 6.550 -37.112 1.00 81.12 600 ASP A CA 1
ATOM 4569 C C . ASP A 1 600 ? 11.280 7.953 -37.135 1.00 81.12 600 ASP A C 1
ATOM 4571 O O . ASP A 1 600 ? 10.133 8.088 -37.570 1.00 81.12 600 ASP A O 1
ATOM 4575 N N . ASP A 1 601 ? 12.056 8.991 -36.818 1.00 77.50 601 ASP A N 1
ATOM 4576 C CA . ASP A 1 601 ? 11.675 10.411 -36.787 1.00 77.50 601 ASP A CA 1
ATOM 4577 C C . ASP A 1 601 ? 10.906 10.934 -38.015 1.00 77.50 601 ASP A C 1
ATOM 4579 O O . ASP A 1 601 ? 11.086 10.504 -39.168 1.00 77.50 601 ASP A O 1
ATOM 4583 N N . GLY A 1 602 ? 10.118 11.982 -37.779 1.00 75.75 602 GLY A N 1
ATOM 4584 C CA . GLY A 1 602 ? 9.588 12.863 -38.813 1.00 75.75 602 GLY A CA 1
ATOM 4585 C C . GLY A 1 602 ? 8.131 12.597 -39.181 1.00 75.75 602 GLY A C 1
ATOM 4586 O O . GLY A 1 602 ? 7.304 12.262 -38.341 1.00 75.75 602 GLY A O 1
ATOM 4587 N N . MET A 1 603 ? 7.781 12.856 -40.445 1.00 81.69 603 MET A N 1
ATOM 4588 C CA . MET A 1 603 ? 6.384 13.008 -40.868 1.00 81.69 603 MET A CA 1
ATOM 4589 C C . MET A 1 603 ? 5.707 11.683 -41.250 1.00 81.69 603 MET A C 1
ATOM 4591 O O . MET A 1 603 ? 6.246 10.905 -42.040 1.00 81.69 603 MET A O 1
ATOM 4595 N N . TYR A 1 604 ? 4.484 11.488 -40.760 1.00 85.56 604 TYR A N 1
ATOM 4596 C CA . TYR A 1 604 ? 3.592 10.368 -41.044 1.00 85.56 604 TYR A CA 1
ATOM 4597 C C . TYR A 1 604 ? 2.245 10.900 -41.547 1.00 85.56 604 TYR A C 1
ATOM 4599 O O . TYR A 1 604 ? 1.511 11.571 -40.822 1.00 85.56 604 TYR A O 1
ATOM 4607 N N . THR A 1 605 ? 1.915 10.584 -42.797 1.00 85.06 605 THR A N 1
ATOM 4608 C CA . THR A 1 605 ? 0.646 10.942 -43.436 1.00 85.06 605 THR A CA 1
ATOM 4609 C C . THR A 1 605 ? -0.348 9.800 -43.267 1.00 85.06 605 THR A C 1
ATOM 4611 O O . THR A 1 605 ? -0.088 8.678 -43.713 1.00 85.06 605 THR A O 1
ATOM 4614 N N . CYS A 1 606 ? -1.511 10.085 -42.689 1.00 85.50 606 CYS A N 1
ATOM 4615 C CA . CYS A 1 606 ? -2.676 9.213 -42.797 1.00 85.50 606 CYS A CA 1
ATOM 4616 C C . CYS A 1 606 ? -3.472 9.556 -44.058 1.00 85.50 606 CYS A C 1
ATOM 4618 O O . CYS A 1 606 ? -3.679 10.728 -44.379 1.00 85.50 606 CYS A O 1
ATOM 4620 N N . THR A 1 607 ? -3.994 8.529 -44.722 1.00 85.69 607 THR A N 1
ATOM 4621 C CA . THR A 1 607 ? -5.061 8.620 -45.722 1.00 85.69 607 THR A CA 1
ATOM 4622 C C . THR A 1 607 ? -6.269 7.824 -45.237 1.00 85.69 607 THR A C 1
ATOM 4624 O O . THR A 1 607 ? -6.114 6.671 -44.839 1.00 85.69 607 THR A O 1
ATOM 4627 N N . ALA A 1 608 ? -7.462 8.412 -45.307 1.00 82.56 608 ALA A N 1
ATOM 4628 C CA . ALA A 1 608 ? -8.733 7.745 -45.038 1.00 82.56 608 ALA A CA 1
ATOM 4629 C C . ALA A 1 608 ? -9.595 7.728 -46.314 1.00 82.56 608 ALA A C 1
ATOM 4631 O O . ALA A 1 608 ? -9.789 8.770 -46.945 1.00 82.56 608 ALA A O 1
ATOM 4632 N N . ASP A 1 609 ? -10.089 6.551 -46.698 1.00 82.81 609 ASP A N 1
ATOM 4633 C CA . ASP A 1 609 ? -10.783 6.275 -47.964 1.00 82.81 609 ASP A CA 1
ATOM 4634 C C . ASP A 1 609 ? -11.932 5.278 -47.748 1.00 82.81 609 ASP A C 1
ATOM 4636 O O . ASP A 1 609 ? -11.725 4.160 -47.281 1.00 82.81 609 ASP A O 1
ATOM 4640 N N . ASN A 1 610 ? -13.160 5.655 -48.102 1.00 78.81 610 ASN A N 1
ATOM 4641 C CA . ASN A 1 610 ? -14.332 4.769 -48.030 1.00 78.81 610 ASN A CA 1
ATOM 4642 C C . ASN A 1 610 ? -14.724 4.141 -49.383 1.00 78.81 610 ASN A C 1
ATOM 4644 O O . ASN A 1 610 ? -15.823 3.600 -49.523 1.00 78.81 610 ASN A O 1
ATOM 4648 N N . GLY A 1 611 ? -13.868 4.232 -50.401 1.00 70.69 611 GLY A N 1
ATOM 4649 C CA . GLY A 1 611 ? -14.152 3.796 -51.768 1.00 70.69 611 GLY A CA 1
ATOM 4650 C C . GLY A 1 611 ? -15.069 4.745 -52.551 1.00 70.69 611 GLY A C 1
ATOM 4651 O O . GLY A 1 611 ? -15.575 4.363 -53.609 1.00 70.69 611 GLY A O 1
ATOM 4652 N N . VAL A 1 612 ? -15.312 5.958 -52.038 1.00 65.81 612 VAL A N 1
ATOM 4653 C CA . VAL A 1 612 ? -16.108 7.019 -52.683 1.00 65.81 612 VAL A CA 1
ATOM 4654 C C . VAL A 1 612 ? -15.374 8.362 -52.634 1.00 65.81 612 VAL A C 1
ATOM 4656 O O . VAL A 1 612 ? -15.244 9.009 -53.671 1.00 65.81 612 VAL A O 1
ATOM 4659 N N . ASP A 1 613 ? -14.869 8.749 -51.461 1.00 68.06 613 ASP A N 1
ATOM 4660 C CA . ASP A 1 613 ? -14.094 9.968 -51.217 1.00 68.06 613 ASP A CA 1
ATOM 4661 C C . ASP A 1 613 ? -12.872 9.652 -50.334 1.00 68.06 613 ASP A C 1
ATOM 4663 O O . ASP A 1 613 ? -12.945 8.816 -49.431 1.00 68.06 613 ASP A O 1
ATOM 4667 N N . MET A 1 614 ? -11.764 10.361 -50.576 1.00 76.88 614 MET A N 1
ATOM 4668 C CA . MET A 1 614 ? -10.469 10.161 -49.915 1.00 76.88 614 MET A CA 1
ATOM 4669 C C . MET A 1 614 ? -9.934 11.486 -49.353 1.00 76.88 614 MET A C 1
ATOM 4671 O O . MET A 1 614 ? -10.013 12.522 -50.016 1.00 76.88 614 MET A O 1
ATOM 4675 N N . VAL A 1 615 ? -9.374 11.450 -48.143 1.00 76.00 615 VAL A N 1
ATOM 4676 C CA . VAL A 1 615 ? -8.835 12.615 -47.415 1.00 76.00 615 VAL A CA 1
ATOM 4677 C C . VAL A 1 615 ? -7.540 12.257 -46.677 1.00 76.00 615 VAL A C 1
ATOM 4679 O O . VAL A 1 615 ? -7.359 11.109 -46.278 1.00 76.00 615 VAL A O 1
ATOM 4682 N N . THR A 1 616 ? -6.645 13.231 -46.484 1.00 77.44 616 THR A N 1
ATOM 4683 C CA . THR A 1 616 ? -5.323 13.030 -45.860 1.00 77.44 616 THR A CA 1
ATOM 4684 C C . THR A 1 616 ? -5.032 14.037 -44.750 1.00 77.44 616 THR A C 1
ATOM 4686 O O . THR A 1 616 ? -5.502 15.174 -44.813 1.00 77.44 616 THR A O 1
ATOM 4689 N N . SER A 1 617 ? -4.220 13.644 -43.769 1.00 75.12 617 SER A N 1
ATOM 4690 C CA . SER A 1 617 ? -3.677 14.527 -42.727 1.00 75.12 617 SER A CA 1
ATOM 4691 C C . SER A 1 617 ? -2.259 14.093 -42.350 1.00 75.12 617 SER A C 1
ATOM 4693 O O . SER A 1 617 ? -1.943 12.907 -42.443 1.00 75.12 617 SER A O 1
ATOM 4695 N N . ASP A 1 618 ? -1.431 15.045 -41.918 1.00 74.56 618 ASP A N 1
ATOM 4696 C CA . ASP A 1 618 ? -0.014 14.846 -41.597 1.00 74.56 618 ASP A CA 1
ATOM 4697 C C . ASP A 1 618 ? 0.265 15.062 -40.104 1.00 74.56 618 ASP A C 1
ATOM 4699 O O . ASP A 1 618 ? -0.181 16.049 -39.515 1.00 74.56 618 ASP A O 1
ATOM 4703 N N . ALA A 1 619 ? 1.047 14.160 -39.516 1.00 71.75 619 ALA A N 1
ATOM 4704 C CA . ALA A 1 619 ? 1.549 14.238 -38.149 1.00 71.75 619 ALA A CA 1
ATOM 4705 C C . ALA A 1 619 ? 3.071 14.032 -38.117 1.00 71.75 619 ALA A C 1
ATOM 4707 O O . ALA A 1 619 ? 3.653 13.574 -39.100 1.00 71.75 619 ALA A O 1
ATOM 4708 N N . SER A 1 620 ? 3.728 14.341 -36.998 1.00 73.94 620 SER A N 1
ATOM 4709 C CA . SER A 1 620 ? 5.159 14.071 -36.808 1.00 73.94 620 SER A CA 1
ATOM 4710 C C . SER A 1 620 ? 5.530 13.912 -35.339 1.00 73.94 620 SER A C 1
ATOM 4712 O O . SER A 1 620 ? 4.964 14.608 -34.496 1.00 73.94 620 SER A O 1
ATOM 4714 N N . PHE A 1 621 ? 6.511 13.055 -35.067 1.00 73.44 621 PHE A N 1
ATOM 4715 C CA . PHE A 1 621 ? 7.170 12.912 -33.768 1.00 73.44 621 PHE A CA 1
ATOM 4716 C C . PHE A 1 621 ? 8.692 12.859 -33.955 1.00 73.44 621 PHE A C 1
ATOM 4718 O O . PHE A 1 621 ? 9.169 12.442 -35.016 1.00 73.44 621 PHE A O 1
ATOM 4725 N N . ASP A 1 622 ? 9.419 13.266 -32.917 1.00 72.88 622 ASP A N 1
ATOM 4726 C CA . ASP A 1 622 ? 10.875 13.174 -32.807 1.00 72.88 622 ASP A CA 1
ATOM 4727 C C . ASP A 1 622 ? 11.212 12.186 -31.663 1.00 72.88 622 ASP A C 1
ATOM 4729 O O . ASP A 1 622 ? 10.584 12.233 -30.597 1.00 72.88 622 ASP A O 1
ATOM 4733 N N . VAL A 1 623 ? 12.169 11.273 -31.853 1.00 73.44 623 VAL A N 1
ATOM 4734 C CA . VAL A 1 623 ? 12.574 10.289 -30.833 1.00 73.44 623 VAL A CA 1
ATOM 4735 C C . VAL A 1 623 ? 13.778 10.802 -30.050 1.00 73.44 623 VAL A C 1
ATOM 4737 O O . VAL A 1 623 ? 14.882 10.968 -30.566 1.00 73.44 623 VAL A O 1
ATOM 4740 N N . CYS A 1 624 ? 13.571 11.027 -28.757 1.00 71.25 624 CYS A N 1
ATOM 4741 C CA . CYS A 1 624 ? 14.618 11.399 -27.823 1.00 71.25 624 CYS A CA 1
ATOM 4742 C C . CYS A 1 624 ? 15.342 10.132 -27.316 1.00 71.25 624 CYS A C 1
ATOM 4744 O O . CYS A 1 624 ? 14.684 9.276 -26.719 1.00 71.25 624 CYS A O 1
ATOM 4746 N N . PRO A 1 625 ? 16.673 10.007 -27.466 1.00 64.88 625 PRO A N 1
ATOM 4747 C CA . PRO A 1 625 ? 17.418 8.881 -26.905 1.00 64.88 625 PRO A CA 1
ATOM 4748 C C . PRO A 1 625 ? 17.376 8.885 -25.370 1.00 64.88 625 PRO A C 1
ATOM 4750 O O . PRO A 1 625 ? 17.122 9.924 -24.738 1.00 64.88 625 PRO A O 1
ATOM 4753 N N . ASP A 1 626 ? 17.651 7.727 -24.765 1.00 60.56 626 ASP A N 1
ATOM 4754 C CA . ASP A 1 626 ? 17.892 7.656 -23.323 1.00 60.56 626 ASP A CA 1
ATOM 4755 C C . ASP A 1 626 ? 19.271 8.246 -22.968 1.00 60.56 626 ASP A C 1
ATOM 4757 O O . ASP A 1 626 ? 20.240 8.176 -23.727 1.00 60.56 626 ASP A O 1
ATOM 4761 N N . VAL A 1 627 ? 19.326 8.898 -21.811 1.00 55.91 627 VAL A N 1
ATOM 4762 C CA . VAL A 1 627 ? 20.471 9.636 -21.264 1.00 55.91 627 VAL A CA 1
ATOM 4763 C C . VAL A 1 627 ? 20.644 9.398 -19.755 1.00 55.91 627 VAL A C 1
ATOM 4765 O O . VAL A 1 627 ? 21.377 10.141 -19.102 1.00 55.91 627 VAL A O 1
ATOM 4768 N N . SER A 1 628 ? 19.967 8.392 -19.192 1.00 52.09 628 SER A N 1
ATOM 4769 C CA . SER A 1 628 ? 20.040 7.996 -17.778 1.00 52.09 628 SER A CA 1
ATOM 4770 C C . SER A 1 628 ? 21.440 7.508 -17.360 1.00 52.09 628 SER A C 1
ATOM 4772 O O . SER A 1 628 ? 21.987 7.993 -16.367 1.00 52.09 628 SER A O 1
ATOM 4774 N N . ASP A 1 629 ? 22.069 6.649 -18.169 1.00 50.59 629 ASP A N 1
ATOM 4775 C CA . ASP A 1 629 ? 23.371 5.991 -17.924 1.00 50.59 629 ASP A CA 1
ATOM 4776 C C . ASP A 1 629 ? 24.604 6.916 -18.096 1.00 50.59 629 ASP A C 1
ATOM 4778 O O . ASP A 1 629 ? 25.682 6.531 -18.562 1.00 50.59 629 ASP A O 1
ATOM 4782 N N . CYS A 1 630 ? 24.462 8.189 -17.729 1.00 56.69 630 CYS A N 1
ATOM 4783 C CA . CYS A 1 630 ? 25.382 9.263 -18.079 1.00 56.69 630 CYS A CA 1
ATOM 4784 C C . CYS A 1 630 ? 26.490 9.512 -17.029 1.00 56.69 630 CYS A C 1
ATOM 4786 O O . CYS A 1 630 ? 26.278 10.190 -16.024 1.00 56.69 630 CYS A O 1
ATOM 4788 N N . SER A 1 631 ? 27.713 9.017 -17.282 1.00 56.72 631 SER A N 1
ATOM 4789 C CA . SER A 1 631 ? 28.894 9.199 -16.415 1.00 56.72 631 SER A CA 1
ATOM 4790 C C . SER A 1 631 ? 30.129 9.786 -17.130 1.00 56.72 631 SER A C 1
ATOM 4792 O O . SER A 1 631 ? 30.829 9.124 -17.897 1.00 56.72 631 SER A O 1
ATOM 4794 N N . ASP A 1 632 ? 30.449 11.054 -16.855 1.00 61.31 632 ASP A N 1
ATOM 4795 C CA . ASP A 1 632 ? 31.628 11.718 -17.430 1.00 61.31 632 ASP A CA 1
ATOM 4796 C C . ASP A 1 632 ? 32.945 11.128 -16.882 1.00 61.31 632 ASP A C 1
ATOM 4798 O O . ASP A 1 632 ? 33.255 11.229 -15.691 1.00 61.31 632 ASP A O 1
ATOM 4802 N N . SER A 1 633 ? 33.781 10.565 -17.761 1.00 62.66 633 SER A N 1
ATOM 4803 C CA . SER A 1 633 ? 35.024 9.872 -17.383 1.00 62.66 633 SER A CA 1
ATOM 4804 C C . SER A 1 633 ? 36.167 10.795 -16.922 1.00 62.66 633 SER A C 1
ATOM 4806 O O . SER A 1 633 ? 37.259 10.324 -16.584 1.00 62.66 633 SER A O 1
ATOM 4808 N N . ASN A 1 634 ? 35.935 12.111 -16.834 1.00 67.31 634 ASN A N 1
ATOM 4809 C CA . ASN A 1 634 ? 36.884 13.070 -16.274 1.00 67.31 634 ASN A CA 1
ATOM 4810 C C . ASN A 1 634 ? 36.184 14.224 -15.530 1.00 67.31 634 ASN A C 1
ATOM 4812 O O . ASN A 1 634 ? 35.390 14.972 -16.089 1.00 67.31 634 ASN A O 1
ATOM 4816 N N . ARG A 1 635 ? 36.564 14.463 -14.268 1.00 71.62 635 ARG A N 1
ATOM 4817 C CA . ARG A 1 635 ? 35.962 15.488 -13.383 1.00 71.62 635 ARG A CA 1
ATOM 4818 C C . ARG A 1 635 ? 36.019 16.948 -13.877 1.00 71.62 635 ARG A C 1
ATOM 4820 O O . ARG A 1 635 ? 35.514 17.836 -13.196 1.00 71.62 635 ARG A O 1
ATOM 4827 N N . TRP A 1 636 ? 36.713 17.226 -14.980 1.00 72.50 636 TRP A N 1
ATOM 4828 C CA . TRP A 1 636 ? 36.803 18.558 -15.588 1.00 72.50 636 TRP A CA 1
ATOM 4829 C C . TRP A 1 636 ? 35.839 18.755 -16.773 1.00 72.50 636 TRP A C 1
ATOM 4831 O O . TRP A 1 636 ? 35.678 19.891 -17.217 1.00 72.50 636 TRP A O 1
ATOM 4841 N N . CYS A 1 637 ? 35.164 17.702 -17.246 1.00 72.06 637 CYS A N 1
ATOM 4842 C CA . CYS A 1 637 ? 34.264 17.745 -18.401 1.00 72.06 637 CYS A CA 1
ATOM 4843 C C . CYS A 1 637 ? 33.158 18.818 -18.319 1.00 72.06 637 CYS A C 1
ATOM 4845 O O . CYS A 1 637 ? 33.072 19.609 -19.263 1.00 72.06 637 CYS A O 1
ATOM 4847 N N . PRO A 1 638 ? 32.432 19.006 -17.191 1.00 66.12 638 PRO A N 1
ATOM 4848 C CA . PRO A 1 638 ? 31.425 20.071 -17.082 1.00 66.12 638 PRO A CA 1
ATOM 4849 C C . PRO A 1 638 ? 31.999 21.482 -17.272 1.00 66.12 638 PRO A C 1
ATOM 4851 O O . PRO A 1 638 ? 31.314 22.395 -17.730 1.00 66.12 638 PRO A O 1
ATOM 4854 N N . ARG A 1 639 ? 33.284 21.676 -16.944 1.00 74.06 639 ARG A N 1
ATOM 4855 C CA . ARG A 1 639 ? 33.973 22.952 -17.148 1.00 74.06 639 ARG A CA 1
ATOM 4856 C C . ARG A 1 639 ? 34.394 23.141 -18.601 1.00 74.06 639 ARG A C 1
ATOM 4858 O O . ARG A 1 639 ? 34.247 24.238 -19.120 1.00 74.06 639 ARG A O 1
ATOM 4865 N N . TRP A 1 640 ? 34.878 22.096 -19.268 1.00 78.81 640 TRP A N 1
ATOM 4866 C CA . TRP A 1 640 ? 35.221 22.169 -20.691 1.00 78.81 640 TRP A CA 1
ATOM 4867 C C . TRP A 1 640 ? 33.985 22.358 -21.579 1.00 78.81 640 TRP A C 1
ATOM 4869 O O . TRP A 1 640 ? 34.051 23.125 -22.538 1.00 78.81 640 TRP A O 1
ATOM 4879 N N . ALA A 1 641 ? 32.849 21.751 -21.228 1.00 66.06 641 ALA A N 1
ATOM 4880 C CA . ALA A 1 641 ? 31.563 22.039 -21.860 1.00 66.06 641 ALA A CA 1
ATOM 4881 C C . ALA A 1 641 ? 31.179 23.526 -21.685 1.00 66.06 641 ALA A C 1
ATOM 4883 O O . ALA A 1 641 ? 30.997 24.233 -22.678 1.00 66.06 641 ALA A O 1
ATOM 4884 N N . SER A 1 642 ? 31.229 24.044 -20.449 1.00 68.12 642 SER A N 1
ATOM 4885 C CA . SER A 1 642 ? 31.019 25.472 -20.145 1.00 68.12 642 SER A CA 1
ATOM 4886 C C . SER A 1 642 ? 32.024 26.427 -20.818 1.00 68.12 642 SER A C 1
ATOM 4888 O O . SER A 1 642 ? 31.695 27.595 -21.020 1.00 68.12 642 SER A O 1
ATOM 4890 N N . ASP A 1 643 ? 33.232 25.961 -21.150 1.00 77.81 643 ASP A N 1
ATOM 4891 C CA . ASP A 1 643 ? 34.279 26.700 -21.875 1.00 77.81 643 ASP A CA 1
ATOM 4892 C C . ASP A 1 643 ? 34.193 26.473 -23.415 1.00 77.81 643 ASP A C 1
ATOM 4894 O O . ASP A 1 643 ? 35.156 26.718 -24.152 1.00 77.81 643 ASP A O 1
ATOM 4898 N N . GLY A 1 644 ? 33.057 25.978 -23.930 1.00 70.06 644 GLY A N 1
ATOM 4899 C CA . GLY A 1 644 ? 32.763 25.853 -25.367 1.00 70.06 644 GLY A CA 1
ATOM 4900 C C . GLY A 1 644 ? 33.546 24.759 -26.107 1.00 70.06 644 GLY A C 1
ATOM 4901 O O . GLY A 1 644 ? 33.719 24.829 -27.329 1.00 70.06 644 GLY A O 1
ATOM 4902 N N . GLN A 1 645 ? 34.070 23.753 -25.400 1.00 75.88 645 GLN A N 1
ATOM 4903 C CA . GLN A 1 645 ? 34.905 22.709 -26.013 1.00 75.88 645 GLN A CA 1
ATOM 4904 C C . GLN A 1 645 ? 34.114 21.663 -26.813 1.00 75.88 645 GLN A C 1
ATOM 4906 O O . GLN A 1 645 ? 34.715 21.015 -27.669 1.00 75.88 645 GLN A O 1
ATOM 4911 N N . CYS A 1 646 ? 32.792 21.536 -26.612 1.00 66.62 646 CYS A N 1
ATOM 4912 C CA . CYS A 1 646 ? 31.936 20.645 -27.411 1.00 66.62 646 CYS A CA 1
ATOM 4913 C C . CYS A 1 646 ? 32.075 20.942 -28.920 1.00 66.62 646 CYS A C 1
ATOM 4915 O O . CYS A 1 646 ? 32.365 20.054 -29.717 1.00 66.62 646 CYS A O 1
ATOM 4917 N N . GLU A 1 647 ? 31.928 22.217 -29.295 1.00 58.75 647 GLU A N 1
ATOM 4918 C CA . GLU A 1 647 ? 31.970 22.694 -30.684 1.00 58.75 647 GLU A CA 1
ATOM 4919 C C . GLU A 1 647 ? 33.404 22.840 -31.208 1.00 58.75 647 GLU A C 1
ATOM 4921 O O . GLU A 1 647 ? 33.699 22.542 -32.366 1.00 58.75 647 GLU A O 1
ATOM 4926 N N . SER A 1 648 ? 34.311 23.331 -30.356 1.00 65.75 648 SER A N 1
ATOM 4927 C CA . SER A 1 648 ? 35.660 23.733 -30.769 1.00 65.75 648 SER A CA 1
ATOM 4928 C C . SER A 1 648 ? 36.704 22.613 -30.706 1.00 65.75 648 SER A C 1
ATOM 4930 O O . SER A 1 648 ? 37.767 22.746 -31.318 1.00 65.75 648 SER A O 1
ATOM 4932 N N . ASN A 1 649 ? 36.422 21.503 -30.011 1.00 63.47 649 ASN A N 1
ATOM 4933 C CA . ASN A 1 649 ? 37.338 20.368 -29.876 1.00 63.47 649 ASN A CA 1
ATOM 4934 C C . ASN A 1 649 ? 36.625 18.993 -29.716 1.00 63.47 649 ASN A C 1
ATOM 4936 O O . ASN A 1 649 ? 36.972 18.219 -28.814 1.00 63.47 649 ASN A O 1
ATOM 4940 N N . PRO A 1 650 ? 35.657 18.631 -30.587 1.00 59.50 650 PRO A N 1
ATOM 4941 C CA . PRO A 1 650 ? 34.837 17.423 -30.422 1.00 59.50 650 PRO A CA 1
ATOM 4942 C C . PRO A 1 650 ? 35.659 16.126 -30.399 1.00 59.50 650 PRO A C 1
ATOM 4944 O O . PRO A 1 650 ? 35.372 15.222 -29.621 1.00 59.50 650 PRO A O 1
ATOM 4947 N N . GLY A 1 651 ? 36.739 16.047 -31.186 1.00 56.78 651 GLY A N 1
ATOM 4948 C CA . GLY A 1 651 ? 37.636 14.883 -31.212 1.00 56.78 651 GLY A CA 1
ATOM 4949 C C . GLY A 1 651 ? 38.442 14.662 -29.923 1.00 56.78 651 GLY A C 1
ATOM 4950 O O . GLY A 1 651 ? 38.992 13.578 -29.741 1.00 56.78 651 GLY A O 1
ATOM 4951 N N . TRP A 1 652 ? 38.516 15.659 -29.032 1.00 65.50 652 TRP A N 1
ATOM 4952 C CA . TRP A 1 652 ? 39.032 15.484 -27.673 1.00 65.50 652 TRP A CA 1
ATOM 4953 C C . TRP A 1 652 ? 37.911 15.137 -26.691 1.00 65.50 652 TRP A C 1
ATOM 4955 O O . TRP A 1 652 ? 38.093 14.244 -25.866 1.00 65.50 652 TRP A O 1
ATOM 4965 N N . MET A 1 653 ? 36.763 15.818 -26.789 1.00 71.19 653 MET A N 1
ATOM 4966 C CA . MET A 1 653 ? 35.633 15.623 -25.874 1.00 71.19 653 MET A CA 1
ATOM 4967 C C . MET A 1 653 ? 35.052 14.209 -25.984 1.00 71.19 653 MET A C 1
ATOM 4969 O O . MET A 1 653 ? 35.014 13.506 -24.981 1.00 71.19 653 MET A O 1
ATOM 4973 N N . LEU A 1 654 ? 34.693 13.742 -27.185 1.00 56.81 654 LEU A N 1
ATOM 4974 C CA . LEU A 1 654 ? 33.965 12.476 -27.372 1.00 56.81 654 LEU A CA 1
ATOM 4975 C C . LEU A 1 654 ? 34.621 11.243 -26.696 1.00 56.81 654 LEU A C 1
ATOM 4977 O O . LEU A 1 654 ? 33.886 10.461 -26.100 1.00 56.81 654 LEU A O 1
ATOM 4981 N N . PRO A 1 655 ? 35.961 11.047 -26.701 1.00 58.53 655 PRO A N 1
ATOM 4982 C CA . PRO A 1 655 ? 36.581 9.886 -26.044 1.00 58.53 655 PRO A CA 1
ATOM 4983 C C . PRO A 1 655 ? 36.918 10.061 -24.549 1.00 58.53 655 PRO A C 1
ATOM 4985 O O . PRO A 1 655 ? 37.351 9.094 -23.925 1.00 58.53 655 PRO A O 1
ATOM 4988 N N . ASN A 1 656 ? 36.808 11.271 -23.982 1.00 60.66 656 ASN A N 1
ATOM 4989 C CA . ASN A 1 656 ? 37.267 11.598 -22.611 1.00 60.66 656 ASN A CA 1
ATOM 4990 C C . ASN A 1 656 ? 36.185 12.240 -21.721 1.00 60.66 656 ASN A C 1
ATOM 4992 O O . ASN A 1 656 ? 36.366 12.339 -20.510 1.00 60.66 656 ASN A O 1
ATOM 4996 N N . CYS A 1 657 ? 35.116 12.713 -22.354 1.00 62.62 657 CYS A N 1
ATOM 4997 C CA . CYS A 1 657 ? 33.907 13.312 -21.806 1.00 62.62 657 CYS A CA 1
ATOM 4998 C C . CYS A 1 657 ? 32.710 12.811 -22.637 1.00 62.62 657 CYS A C 1
ATOM 5000 O O . CYS A 1 657 ? 32.046 13.608 -23.307 1.00 62.62 657 CYS A O 1
ATOM 5002 N N . PRO A 1 658 ? 32.483 11.483 -22.713 1.00 53.78 658 PRO A N 1
ATOM 5003 C CA . PRO A 1 658 ? 31.432 10.923 -23.563 1.00 53.78 658 PRO A CA 1
ATOM 5004 C C . PRO A 1 658 ? 30.030 11.336 -23.097 1.00 53.78 658 PRO A C 1
ATOM 5006 O O . PRO A 1 658 ? 29.069 11.196 -23.845 1.00 53.78 658 PRO A O 1
ATOM 5009 N N . LEU A 1 659 ? 29.914 11.803 -21.850 1.00 52.78 659 LEU A N 1
ATOM 5010 C CA . LEU A 1 659 ? 28.680 11.864 -21.081 1.00 52.78 659 LEU A CA 1
ATOM 5011 C C . LEU A 1 659 ? 28.590 13.208 -20.329 1.00 52.78 659 LEU A C 1
ATOM 5013 O O . LEU A 1 659 ? 28.179 13.296 -19.176 1.00 52.78 659 LEU A O 1
ATOM 5017 N N . SER A 1 660 ? 28.930 14.293 -21.033 1.00 52.88 660 SER A N 1
ATOM 5018 C CA . SER A 1 660 ? 28.571 15.671 -20.665 1.00 52.88 660 SER A CA 1
ATOM 5019 C C . SER A 1 660 ? 27.121 15.975 -21.084 1.00 52.88 660 SER A C 1
ATOM 5021 O O . SER A 1 660 ? 26.856 16.870 -21.902 1.00 52.88 660 SER A O 1
ATOM 5023 N N . CYS A 1 661 ? 26.180 15.166 -20.584 1.00 51.88 661 CYS A N 1
ATOM 5024 C CA . CYS A 1 661 ? 24.773 15.215 -20.982 1.00 51.88 661 CYS A CA 1
ATOM 5025 C C . CYS A 1 661 ? 24.144 16.576 -20.654 1.00 51.88 661 CYS A C 1
ATOM 5027 O O . CYS A 1 661 ? 24.423 17.187 -19.623 1.00 51.88 661 CYS A O 1
ATOM 5029 N N . GLY A 1 662 ? 23.319 17.078 -21.574 1.00 52.62 662 GLY A N 1
ATOM 5030 C CA . GLY A 1 662 ? 22.722 18.411 -21.482 1.00 52.62 662 GLY A CA 1
ATOM 5031 C C . GLY A 1 662 ? 23.589 19.574 -21.988 1.00 52.62 662 GLY A C 1
ATOM 5032 O O . GLY A 1 662 ? 23.097 20.699 -21.981 1.00 52.62 662 GLY A O 1
ATOM 5033 N N . GLN A 1 663 ? 24.833 19.354 -22.454 1.00 55.41 663 GLN A N 1
ATOM 5034 C CA . GLN A 1 663 ? 25.625 20.418 -23.113 1.00 55.41 663 GLN A CA 1
ATOM 5035 C C . GLN A 1 663 ? 26.314 20.043 -24.437 1.00 55.41 663 GLN A C 1
ATOM 5037 O O . GLN A 1 663 ? 26.398 20.906 -25.307 1.00 55.41 663 GLN A O 1
ATOM 5042 N N . CYS A 1 664 ? 26.795 18.809 -24.640 1.00 53.19 664 CYS A N 1
ATOM 5043 C CA . CYS A 1 664 ? 27.592 18.465 -25.836 1.00 53.19 664 CYS A CA 1
ATOM 5044 C C . CYS A 1 664 ? 26.862 17.640 -26.927 1.00 53.19 664 CYS A C 1
ATOM 5046 O O . CYS A 1 664 ? 27.528 16.910 -27.658 1.00 53.19 664 CYS A O 1
ATOM 5048 N N . HIS A 1 665 ? 25.534 17.750 -27.085 1.00 57.19 665 HIS A N 1
ATOM 5049 C CA . HIS A 1 665 ? 24.793 17.050 -28.154 1.00 57.19 665 HIS A CA 1
ATOM 5050 C C . HIS A 1 665 ? 24.113 18.047 -29.122 1.00 57.19 665 HIS A C 1
ATOM 5052 O O . HIS A 1 665 ? 23.102 18.640 -28.750 1.00 57.19 665 HIS A O 1
ATOM 5058 N N . PRO A 1 666 ? 24.654 18.282 -30.336 1.00 50.59 666 PRO A N 1
ATOM 5059 C CA . PRO A 1 666 ? 24.241 19.410 -31.182 1.00 50.59 666 PRO A CA 1
ATOM 5060 C C . PRO A 1 666 ? 22.943 19.196 -31.978 1.00 50.59 666 PRO A C 1
ATOM 5062 O O . PRO A 1 666 ? 22.357 20.177 -32.427 1.00 50.59 666 PRO A O 1
ATOM 5065 N N . ASP A 1 667 ? 22.501 17.946 -32.154 1.00 53.56 667 ASP A N 1
ATOM 5066 C CA . ASP A 1 667 ? 21.428 17.587 -33.098 1.00 53.56 667 ASP A CA 1
ATOM 5067 C C . ASP A 1 667 ? 20.076 17.218 -32.437 1.00 53.56 667 ASP A C 1
ATOM 5069 O O . ASP A 1 667 ? 19.157 16.801 -33.135 1.00 53.56 667 ASP A O 1
ATOM 5073 N N . LEU A 1 668 ? 19.924 17.360 -31.110 1.00 55.72 668 LEU A N 1
ATOM 5074 C CA . LEU A 1 668 ? 18.672 17.028 -30.400 1.00 55.72 668 LEU A CA 1
ATOM 5075 C C . LEU A 1 668 ? 17.790 18.263 -30.126 1.00 55.72 668 LEU A C 1
ATOM 5077 O O . LEU A 1 668 ? 18.320 19.320 -29.767 1.00 55.72 668 LEU A O 1
ATOM 5081 N N . PRO A 1 669 ? 16.447 18.144 -30.194 1.00 58.53 669 PRO A N 1
ATOM 5082 C CA . PRO A 1 669 ? 15.533 19.169 -29.694 1.00 58.53 669 PRO A CA 1
ATOM 5083 C C . PRO A 1 669 ? 15.802 19.501 -28.220 1.00 58.53 669 PRO A C 1
ATOM 5085 O O . PRO A 1 669 ? 15.947 18.605 -27.392 1.00 58.53 669 PRO A O 1
ATOM 5088 N N . ALA A 1 670 ? 15.790 20.787 -27.851 1.00 58.75 670 ALA A N 1
ATOM 5089 C CA . ALA A 1 670 ? 16.022 21.217 -26.462 1.00 58.75 670 ALA A CA 1
ATOM 5090 C C . ALA A 1 670 ? 15.004 20.629 -25.461 1.00 58.75 670 ALA A C 1
ATOM 5092 O O . ALA A 1 670 ? 15.285 20.490 -24.274 1.00 58.75 670 ALA A O 1
ATOM 5093 N N . GLU A 1 671 ? 13.825 20.253 -25.949 1.00 55.19 671 GLU A N 1
ATOM 5094 C CA . GLU A 1 671 ? 12.748 19.642 -25.173 1.00 55.19 671 GLU A CA 1
ATOM 5095 C C . GLU A 1 671 ? 13.078 18.180 -24.792 1.00 55.19 671 GLU A C 1
ATOM 5097 O O . GLU A 1 671 ? 12.718 17.736 -23.698 1.00 55.19 671 GLU A O 1
ATOM 5102 N N . CYS A 1 672 ? 13.896 17.480 -25.599 1.00 58.59 672 CYS A N 1
ATOM 5103 C CA . CYS A 1 672 ? 14.515 16.195 -25.242 1.00 58.59 672 CYS A CA 1
ATOM 5104 C C . CYS A 1 672 ? 15.506 16.303 -24.066 1.00 58.59 672 CYS A C 1
ATOM 5106 O O . CYS A 1 672 ? 16.028 15.286 -23.622 1.00 58.59 672 CYS A O 1
ATOM 5108 N N . LEU A 1 673 ? 15.774 17.489 -23.512 1.00 53.34 673 LEU A N 1
ATOM 5109 C CA . LEU A 1 673 ? 16.571 17.651 -22.288 1.00 53.34 673 LEU A CA 1
ATOM 5110 C C . LEU A 1 673 ? 15.700 17.768 -21.021 1.00 53.34 673 LEU A C 1
ATOM 5112 O O . LEU A 1 673 ? 16.202 18.111 -19.953 1.00 53.34 673 LEU A O 1
ATOM 5116 N N . THR A 1 674 ? 14.397 17.481 -21.128 1.00 48.34 674 THR A N 1
ATOM 5117 C CA . THR A 1 674 ? 13.435 17.508 -20.014 1.00 48.34 674 THR A CA 1
ATOM 5118 C C . THR A 1 674 ? 12.738 16.155 -19.824 1.00 48.34 674 THR A C 1
ATOM 5120 O O . THR A 1 674 ? 12.693 15.334 -20.743 1.00 48.34 674 THR A O 1
ATOM 5123 N N . THR A 1 675 ? 12.201 15.917 -18.622 1.00 40.50 675 THR A N 1
ATOM 5124 C CA . THR A 1 675 ? 11.548 14.652 -18.226 1.00 40.50 675 THR A CA 1
ATOM 5125 C C . THR A 1 675 ? 10.080 14.539 -18.657 1.00 40.50 675 THR A C 1
ATOM 5127 O O . THR A 1 675 ? 9.537 13.438 -18.674 1.00 40.50 675 THR A O 1
ATOM 5130 N N . LYS A 1 676 ? 9.426 15.648 -19.029 1.00 50.09 676 LYS A N 1
ATOM 5131 C CA . LYS A 1 676 ? 8.019 15.676 -19.466 1.00 50.09 676 LYS A CA 1
ATOM 5132 C C . LYS A 1 676 ? 7.920 15.566 -20.992 1.00 50.09 676 LYS A C 1
ATOM 5134 O O . LYS A 1 676 ? 7.781 16.569 -21.686 1.00 50.09 676 LYS A O 1
ATOM 5139 N N . ARG A 1 677 ? 8.003 14.337 -21.508 1.00 55.69 677 ARG A N 1
ATOM 5140 C CA . ARG A 1 677 ? 7.891 14.005 -22.941 1.00 55.69 677 ARG A CA 1
ATOM 5141 C C . ARG A 1 677 ? 6.658 13.123 -23.165 1.00 55.69 677 ARG A C 1
ATOM 5143 O O . ARG A 1 677 ? 6.578 12.061 -22.558 1.00 55.69 677 ARG A O 1
ATOM 5150 N N . GLY A 1 678 ? 5.711 13.570 -23.994 1.00 51.69 678 GLY A N 1
ATOM 5151 C CA . GLY A 1 678 ? 4.621 12.751 -24.560 1.00 51.69 678 GLY A CA 1
ATOM 5152 C C . GLY A 1 678 ? 3.571 12.149 -23.612 1.00 51.69 678 GLY A C 1
ATOM 5153 O O . GLY A 1 678 ? 2.578 11.605 -24.079 1.00 51.69 678 GLY A O 1
ATOM 5154 N N . ARG A 1 679 ? 3.754 12.221 -22.299 1.00 60.44 679 ARG A N 1
ATOM 5155 C CA . ARG A 1 679 ? 2.941 11.463 -21.347 1.00 60.44 679 ARG A CA 1
ATOM 5156 C C . ARG A 1 679 ? 2.068 12.341 -20.472 1.00 60.44 679 ARG A C 1
ATOM 5158 O O . ARG A 1 679 ? 2.415 13.493 -20.182 1.00 60.44 679 ARG A O 1
ATOM 5165 N N . ALA A 1 680 ? 0.975 11.746 -20.011 1.00 63.00 680 ALA A N 1
ATOM 5166 C CA . ALA A 1 680 ? 0.295 12.184 -18.810 1.00 63.00 680 ALA A CA 1
ATOM 5167 C C . ALA A 1 680 ? 1.329 12.306 -17.680 1.00 63.00 680 ALA A C 1
ATOM 5169 O O . ALA A 1 680 ? 2.300 11.553 -17.591 1.00 63.00 680 ALA A O 1
ATOM 5170 N N . TRP A 1 681 ? 1.176 13.322 -16.845 1.00 70.94 681 TRP A N 1
ATOM 5171 C CA . TRP A 1 681 ? 2.154 13.607 -15.807 1.00 70.94 681 TRP A CA 1
ATOM 5172 C C . TRP A 1 681 ? 1.978 12.601 -14.674 1.00 70.94 681 TRP A C 1
ATOM 5174 O O . TRP A 1 681 ? 0.874 12.461 -14.166 1.00 70.94 681 TRP A O 1
ATOM 5184 N N . ASP A 1 682 ? 3.057 12.027 -14.151 1.00 69.12 682 ASP A N 1
ATOM 5185 C CA . ASP A 1 682 ? 3.010 11.183 -12.942 1.00 69.12 682 ASP A CA 1
ATOM 5186 C C . ASP A 1 682 ? 2.752 12.007 -11.646 1.00 69.12 682 ASP A C 1
ATOM 5188 O O . ASP A 1 682 ? 3.053 11.587 -10.534 1.00 69.12 682 ASP A O 1
ATOM 5192 N N . THR A 1 683 ? 2.219 13.228 -11.790 1.00 74.12 683 THR A N 1
ATOM 5193 C CA . THR A 1 683 ? 2.003 14.246 -10.751 1.00 74.12 683 THR A CA 1
ATOM 5194 C C . THR A 1 683 ? 0.662 14.944 -10.951 1.00 74.12 683 THR A C 1
ATOM 5196 O O . THR A 1 683 ? 0.275 15.232 -12.088 1.00 74.12 683 THR A O 1
ATOM 5199 N N . TRP A 1 684 ? 0.012 15.332 -9.859 1.00 85.06 684 TRP A N 1
ATOM 5200 C CA . TRP A 1 684 ? -1.306 15.963 -9.863 1.00 85.06 684 TRP A CA 1
ATOM 5201 C C . TRP A 1 684 ? -1.382 17.192 -8.954 1.00 85.06 684 TRP A C 1
ATOM 5203 O O . TRP A 1 684 ? -0.530 17.384 -8.091 1.00 85.06 684 TRP A O 1
ATOM 5213 N N . GLU A 1 685 ? -2.399 18.022 -9.173 1.00 87.00 685 GLU A N 1
ATOM 5214 C CA . GLU A 1 685 ? -2.747 19.161 -8.322 1.00 87.00 685 GLU A CA 1
ATOM 5215 C C . GLU A 1 685 ? -4.275 19.283 -8.306 1.00 87.00 685 GLU A C 1
ATOM 5217 O O . GLU A 1 685 ? -4.883 19.673 -9.306 1.00 87.00 685 GLU A O 1
ATOM 5222 N N . CYS A 1 686 ? -4.876 18.903 -7.175 1.00 86.69 686 CYS A N 1
ATOM 5223 C CA . CYS A 1 686 ? -6.321 18.930 -6.930 1.00 86.69 686 CYS A CA 1
ATOM 5224 C C . CYS A 1 686 ? -6.709 19.775 -5.699 1.00 86.69 686 CYS A C 1
ATOM 5226 O O . CYS A 1 686 ? -7.889 19.863 -5.367 1.00 86.69 686 CYS A O 1
ATOM 5228 N N . ASN A 1 687 ? -5.743 20.412 -5.028 1.00 82.56 687 ASN A N 1
ATOM 5229 C CA . ASN A 1 687 ? -5.947 21.175 -3.795 1.00 82.56 687 ASN A CA 1
ATOM 5230 C C . ASN A 1 687 ? -6.065 22.677 -4.094 1.00 82.56 687 ASN A C 1
ATOM 5232 O O . ASN A 1 687 ? -6.973 23.367 -3.614 1.00 82.56 687 ASN A O 1
ATOM 5236 N N . ASN A 1 688 ? -5.138 23.199 -4.897 1.00 88.00 688 ASN A N 1
ATOM 5237 C CA . ASN A 1 688 ? -4.971 24.628 -5.132 1.00 88.00 688 ASN A CA 1
ATOM 5238 C C . ASN A 1 688 ? -5.525 25.047 -6.501 1.00 88.00 688 ASN A C 1
ATOM 5240 O O . ASN A 1 688 ? -4.808 25.037 -7.498 1.00 88.00 688 ASN A O 1
ATOM 5244 N N . VAL A 1 689 ? -6.802 25.443 -6.538 1.00 93.38 689 VAL A N 1
ATOM 5245 C CA . VAL A 1 689 ? -7.465 25.950 -7.751 1.00 93.38 689 VAL A CA 1
ATOM 5246 C C . VAL A 1 689 ? -6.790 27.242 -8.219 1.00 93.38 689 VAL A C 1
ATOM 5248 O O . VAL A 1 689 ? -6.732 28.219 -7.470 1.00 93.38 689 VAL A O 1
ATOM 5251 N N . THR A 1 690 ? -6.305 27.269 -9.462 1.00 96.06 690 THR A N 1
ATOM 5252 C CA . THR A 1 690 ? -5.644 28.446 -10.055 1.00 96.06 690 THR A CA 1
ATOM 5253 C C . THR A 1 690 ? -6.452 29.055 -11.197 1.00 96.06 690 THR A C 1
ATOM 5255 O O . THR A 1 690 ? -7.396 28.450 -11.708 1.00 96.06 690 THR A O 1
ATOM 5258 N N . ASP A 1 691 ? -6.028 30.237 -11.656 1.00 95.31 691 ASP A N 1
ATOM 5259 C CA . ASP A 1 691 ? -6.333 30.689 -13.015 1.00 95.31 691 ASP A CA 1
ATOM 5260 C C . ASP A 1 691 ? -5.791 29.673 -14.046 1.00 95.31 691 ASP A C 1
ATOM 5262 O O . ASP A 1 691 ? -4.765 29.028 -13.809 1.00 95.31 691 ASP A O 1
ATOM 5266 N N . VAL A 1 692 ? -6.450 29.539 -15.204 1.00 94.19 692 VAL A N 1
ATOM 5267 C CA . VAL A 1 692 ? -5.972 28.683 -16.313 1.00 94.19 692 VAL A CA 1
ATOM 5268 C C . VAL A 1 692 ? -4.637 29.219 -16.873 1.00 94.19 692 VAL A C 1
ATOM 5270 O O . VAL A 1 692 ? -4.628 30.357 -17.357 1.00 94.19 692 VAL A O 1
ATOM 5273 N N . PRO A 1 693 ? -3.544 28.427 -16.887 1.00 91.31 693 PRO A N 1
ATOM 5274 C CA . PRO A 1 693 ? -2.241 28.856 -17.408 1.00 91.31 693 PRO A CA 1
ATOM 5275 C C . PRO A 1 693 ? -2.254 29.278 -18.889 1.00 91.31 693 PRO A C 1
ATOM 5277 O O . PRO A 1 693 ? -2.991 28.718 -19.703 1.00 91.31 693 PRO A O 1
ATOM 5280 N N . ASP A 1 694 ? -1.411 30.253 -19.254 1.00 81.88 694 ASP A N 1
ATOM 5281 C CA . ASP A 1 694 ? -1.324 30.806 -20.620 1.00 81.88 694 ASP A CA 1
ATOM 5282 C C . ASP A 1 694 ? -0.882 29.766 -21.667 1.00 81.88 694 ASP A C 1
ATOM 5284 O O . ASP A 1 694 ? -1.347 29.797 -22.810 1.00 81.88 694 ASP A O 1
ATOM 5288 N N . ASP A 1 695 ? 0.003 28.841 -21.295 1.00 75.38 695 ASP A N 1
ATOM 5289 C CA . ASP A 1 695 ? 0.471 27.738 -22.137 1.00 75.38 695 ASP A CA 1
ATOM 5290 C C . ASP A 1 695 ? -0.634 26.698 -22.358 1.00 75.38 695 ASP A C 1
ATOM 5292 O O . ASP A 1 695 ? -0.991 26.443 -23.509 1.00 75.38 695 ASP A O 1
ATOM 5296 N N . VAL A 1 696 ? -1.264 26.208 -21.285 1.00 82.19 696 VAL A N 1
ATOM 5297 C CA . VAL A 1 696 ? -2.430 25.301 -21.335 1.00 82.19 696 VAL A CA 1
ATOM 5298 C C . VAL A 1 696 ? -3.562 25.902 -22.177 1.00 82.19 696 VAL A C 1
ATOM 5300 O O . VAL A 1 696 ? -4.119 25.239 -23.056 1.00 82.19 696 VAL A O 1
ATOM 5303 N N . ARG A 1 697 ? -3.877 27.188 -21.969 1.00 87.44 697 ARG A N 1
ATOM 5304 C CA . ARG A 1 697 ? -4.884 27.921 -22.751 1.00 87.44 697 ARG A CA 1
ATOM 5305 C C . ARG A 1 697 ? -4.517 28.009 -24.231 1.00 87.44 697 ARG A C 1
ATOM 5307 O O . ARG A 1 697 ? -5.404 27.879 -25.073 1.00 87.44 697 ARG A O 1
ATOM 5314 N N . THR A 1 698 ? -3.244 28.242 -24.547 1.00 76.12 698 THR A N 1
ATOM 5315 C CA . THR A 1 698 ? -2.757 28.377 -25.929 1.00 76.12 698 THR A CA 1
ATOM 5316 C C . THR A 1 698 ? -2.720 27.033 -26.653 1.00 76.12 698 THR A C 1
ATOM 5318 O O . THR A 1 698 ? -3.125 26.960 -27.813 1.00 76.12 698 THR A O 1
ATOM 5321 N N . GLU A 1 699 ? -2.277 25.965 -25.988 1.00 74.38 699 GLU A N 1
ATOM 5322 C CA . GLU A 1 699 ? -2.208 24.619 -26.563 1.00 74.38 699 GLU A CA 1
ATOM 5323 C C . GLU A 1 699 ? -3.600 24.074 -26.899 1.00 74.38 699 GLU A C 1
ATOM 5325 O O . GLU A 1 699 ? -3.849 23.656 -28.032 1.00 74.38 699 GLU A O 1
ATOM 5330 N N . LEU A 1 700 ? -4.516 24.138 -25.931 1.00 77.38 700 LEU A N 1
ATOM 5331 C CA . LEU A 1 700 ? -5.871 23.591 -26.032 1.00 77.38 700 LEU A CA 1
ATOM 5332 C C . LEU A 1 700 ? -6.875 24.561 -26.678 1.00 77.38 700 LEU A C 1
ATOM 5334 O O . LEU A 1 700 ? -8.019 24.183 -26.926 1.00 77.38 700 LEU A O 1
ATOM 5338 N N . SER A 1 701 ? -6.460 25.803 -26.962 1.00 80.69 701 SER A N 1
ATOM 5339 C CA . SER A 1 701 ? -7.305 26.885 -27.500 1.00 80.69 701 SER A CA 1
ATOM 5340 C C . SER A 1 701 ? -8.552 27.187 -26.645 1.00 80.69 701 SER A C 1
ATOM 5342 O O . SER A 1 701 ? -9.640 27.406 -27.179 1.00 80.69 701 SER A O 1
ATOM 5344 N N . LEU A 1 702 ? -8.404 27.191 -25.314 1.00 87.00 702 LEU A N 1
ATOM 5345 C CA . LEU A 1 702 ? -9.522 27.316 -24.365 1.00 87.00 702 LEU A CA 1
ATOM 5346 C C . LEU A 1 702 ? -10.156 28.713 -24.365 1.00 87.00 702 LEU A C 1
ATOM 5348 O O . LEU A 1 702 ? -9.463 29.727 -24.212 1.00 87.00 702 LEU A O 1
ATOM 5352 N N . ASP A 1 703 ? -11.490 28.754 -24.421 1.00 94.38 703 ASP A N 1
ATOM 5353 C CA . ASP A 1 703 ? -12.258 29.996 -24.315 1.00 94.38 703 ASP A CA 1
ATOM 5354 C C . ASP A 1 703 ? -12.072 30.686 -22.949 1.00 94.38 703 ASP A C 1
ATOM 5356 O O . ASP A 1 703 ? -11.797 30.066 -21.918 1.00 94.38 703 ASP A O 1
ATOM 5360 N N . THR A 1 704 ? -12.260 32.002 -22.948 1.00 93.44 704 THR A N 1
ATOM 5361 C CA . THR A 1 704 ? -12.359 32.868 -21.767 1.00 93.44 704 THR A CA 1
ATOM 5362 C C . THR A 1 704 ? -13.458 32.501 -20.761 1.00 93.44 704 THR A C 1
ATOM 5364 O O . THR A 1 704 ? -13.410 33.003 -19.638 1.00 93.44 704 THR A O 1
ATOM 5367 N N . PHE A 1 705 ? -14.422 31.647 -21.118 1.00 95.94 705 PHE A N 1
ATOM 5368 C CA . PHE A 1 705 ? -15.356 31.011 -20.179 1.00 95.94 705 PHE A CA 1
ATOM 5369 C C . PHE A 1 705 ? -14.614 30.258 -19.065 1.00 95.94 705 PHE A C 1
ATOM 5371 O O . PHE A 1 705 ? -14.880 30.482 -17.884 1.00 95.94 705 PHE A O 1
ATOM 5378 N N . TYR A 1 706 ? -13.639 29.421 -19.435 1.00 97.69 706 TYR A N 1
ATOM 5379 C CA . TYR A 1 706 ? -12.827 28.678 -18.478 1.00 97.69 706 TYR A CA 1
ATOM 5380 C C . TYR A 1 706 ? -11.860 29.627 -17.776 1.00 97.69 706 TYR A C 1
ATOM 5382 O O . TYR A 1 706 ? -11.008 30.250 -18.418 1.00 97.69 706 TYR A O 1
ATOM 5390 N N . GLN A 1 707 ? -12.001 29.744 -16.459 1.00 97.50 707 GLN A N 1
ATOM 5391 C CA . GLN A 1 707 ? -11.208 30.645 -15.617 1.00 97.50 707 GLN A CA 1
ATOM 5392 C C . GLN A 1 707 ? -10.574 29.915 -14.432 1.00 97.50 707 GLN A C 1
ATOM 5394 O O . GLN A 1 707 ? -9.512 30.341 -14.002 1.00 97.50 707 GLN A O 1
ATOM 5399 N N . LYS A 1 708 ? -11.139 28.791 -13.976 1.00 98.00 708 LYS A N 1
ATOM 5400 C CA . LYS A 1 708 ? -10.571 27.937 -12.923 1.00 98.00 708 LYS A CA 1
ATOM 5401 C C . LYS A 1 708 ? -9.922 26.679 -13.499 1.00 98.00 708 LYS A C 1
ATOM 5403 O O . LYS A 1 708 ? -10.426 26.125 -14.480 1.00 98.00 708 LYS A O 1
ATOM 5408 N N . TYR A 1 709 ? -8.831 26.242 -12.875 1.00 97.44 709 TYR A N 1
ATOM 5409 C CA . TYR A 1 709 ? -7.989 25.127 -13.309 1.00 97.44 709 TYR A CA 1
ATOM 5410 C C . TYR A 1 709 ? -7.486 24.277 -12.132 1.00 97.44 709 TYR A C 1
ATOM 5412 O O . TYR A 1 709 ? -7.058 24.811 -11.106 1.00 97.44 709 TYR A O 1
ATOM 5420 N N . LEU A 1 710 ? -7.506 22.960 -12.335 1.00 95.00 710 LEU A N 1
ATOM 5421 C CA . LEU A 1 710 ? -6.776 21.910 -11.612 1.00 95.00 710 LEU A CA 1
ATOM 5422 C C . LEU A 1 710 ? -6.291 20.870 -12.645 1.00 95.00 710 LEU A C 1
ATOM 5424 O O . LEU A 1 710 ? -6.695 20.934 -13.812 1.00 95.00 710 LEU A O 1
ATOM 5428 N N . HIS A 1 711 ? -5.464 19.892 -12.251 1.00 93.06 711 HIS A N 1
ATOM 5429 C CA . HIS A 1 711 ? -5.125 18.778 -13.148 1.00 93.06 711 HIS A CA 1
ATOM 5430 C C . HIS A 1 711 ? -4.945 17.419 -12.459 1.00 93.06 711 HIS A C 1
ATOM 5432 O O . HIS A 1 711 ? -4.194 17.262 -11.492 1.00 93.06 711 HIS A O 1
ATOM 5438 N N . ALA A 1 712 ? -5.526 16.393 -13.078 1.00 90.88 712 ALA A N 1
ATOM 5439 C CA . ALA A 1 712 ? -5.297 14.993 -12.746 1.00 90.88 712 ALA A CA 1
ATOM 5440 C C . ALA A 1 712 ? -4.333 14.394 -13.780 1.00 90.88 712 ALA A C 1
ATOM 5442 O O . ALA A 1 712 ? -4.662 14.319 -14.955 1.00 90.88 712 ALA A O 1
ATOM 5443 N N . TYR A 1 713 ? -3.104 14.045 -13.396 1.00 85.00 713 TYR A N 1
ATOM 5444 C CA . TYR A 1 713 ? -2.067 13.567 -14.332 1.00 85.00 713 TYR A CA 1
ATOM 5445 C C . TYR A 1 713 ? -1.824 14.468 -15.570 1.00 85.00 713 TYR A C 1
ATOM 5447 O O . TYR A 1 713 ? -1.540 13.997 -16.668 1.00 85.00 713 TYR A O 1
ATOM 5455 N N . GLY A 1 714 ? -1.973 15.789 -15.427 1.00 83.56 714 GLY A N 1
ATOM 5456 C CA . GLY A 1 714 ? -1.898 16.745 -16.542 1.00 83.56 714 GLY A CA 1
ATOM 5457 C C . GLY A 1 714 ? -3.168 16.842 -17.406 1.00 83.56 714 GLY A C 1
ATOM 5458 O O . GLY A 1 714 ? -3.251 17.742 -18.238 1.00 83.56 714 GLY A O 1
ATOM 5459 N N . ILE A 1 715 ? -4.175 15.987 -17.189 1.00 91.75 715 ILE A N 1
ATOM 5460 C CA . ILE A 1 715 ? -5.518 16.109 -17.774 1.00 91.75 715 ILE A CA 1
ATOM 5461 C C . ILE A 1 715 ? -6.195 17.345 -17.149 1.00 91.75 715 ILE A C 1
ATOM 5463 O O . ILE A 1 715 ? -6.341 17.390 -15.921 1.00 91.75 715 ILE A O 1
ATOM 5467 N N . PRO A 1 716 ? -6.602 18.356 -17.944 1.00 94.69 716 PRO A N 1
ATOM 5468 C CA . PRO A 1 716 ? -7.199 19.582 -17.421 1.00 94.69 716 PRO A CA 1
ATOM 5469 C C . PRO A 1 716 ? -8.562 19.339 -16.774 1.00 94.69 716 PRO A C 1
ATOM 5471 O O . PRO A 1 716 ? -9.443 18.723 -17.379 1.00 94.69 716 PRO A O 1
ATOM 5474 N N . ILE A 1 717 ? -8.757 19.917 -15.592 1.00 97.62 717 ILE A N 1
ATOM 5475 C CA . ILE A 1 717 ? -10.036 19.973 -14.884 1.00 97.62 717 ILE A CA 1
ATOM 5476 C C . ILE A 1 717 ? -10.450 21.449 -14.821 1.00 97.62 717 ILE A C 1
ATOM 5478 O O . ILE A 1 717 ? -9.752 22.268 -14.219 1.00 97.62 717 ILE A O 1
ATOM 5482 N N . LEU A 1 718 ? -11.538 21.812 -15.505 1.00 98.00 718 LEU A N 1
ATOM 5483 C CA . LEU A 1 718 ? -11.875 23.205 -15.824 1.00 98.00 718 LEU A CA 1
ATOM 5484 C C . LEU A 1 718 ? -13.201 23.678 -15.215 1.00 98.00 718 LEU A C 1
ATOM 5486 O O . LEU A 1 718 ? -14.171 22.929 -15.106 1.00 98.00 718 LEU A O 1
ATOM 5490 N N . GLY A 1 719 ? -13.268 24.967 -14.881 1.00 97.44 719 GLY A N 1
ATOM 5491 C CA . GLY A 1 719 ? -14.495 25.612 -14.410 1.00 97.44 719 GLY A CA 1
ATOM 5492 C C . GLY A 1 719 ? -14.587 27.083 -14.807 1.00 97.44 719 GLY A C 1
ATOM 5493 O O . GLY A 1 719 ? -13.583 27.724 -15.140 1.00 97.44 719 GLY A O 1
ATOM 5494 N N . SER A 1 720 ? -15.796 27.637 -14.756 1.00 97.75 720 SER A N 1
ATOM 5495 C CA . SER A 1 720 ? -16.007 29.084 -14.836 1.00 97.75 720 SER A CA 1
ATOM 5496 C C . SER A 1 720 ? -15.585 29.771 -13.529 1.00 97.75 720 SER A C 1
ATOM 5498 O O . SER A 1 720 ? -15.304 29.122 -12.519 1.00 97.75 720 SER A O 1
ATOM 5500 N N . SER A 1 721 ? -15.549 31.105 -13.503 1.00 96.56 721 SER A N 1
ATOM 5501 C CA . SER A 1 721 ? -15.221 31.847 -12.276 1.00 96.56 721 SER A CA 1
ATOM 5502 C C . SER A 1 721 ? -16.321 31.831 -11.207 1.00 96.56 721 SER A C 1
ATOM 5504 O O . SER A 1 721 ? -16.037 32.218 -10.072 1.00 96.56 721 SER A O 1
ATOM 5506 N N . ILE A 1 722 ? -17.540 31.374 -11.527 1.00 96.44 722 ILE A N 1
ATOM 5507 C CA . ILE A 1 722 ? -18.655 31.285 -10.566 1.00 96.44 722 ILE A CA 1
ATOM 5508 C C . ILE A 1 722 ? -18.815 29.901 -9.920 1.00 96.44 722 ILE A C 1
ATOM 5510 O O . ILE A 1 722 ? -19.452 29.812 -8.874 1.00 96.44 722 ILE A O 1
ATOM 5514 N N . LEU A 1 723 ? -18.202 28.854 -10.483 1.00 96.62 723 LEU A N 1
ATOM 5515 C CA . LEU A 1 723 ? -18.159 27.510 -9.898 1.00 96.62 723 LEU A CA 1
ATOM 5516 C C . LEU A 1 723 ? -17.454 27.523 -8.521 1.00 96.62 723 LEU A C 1
ATOM 5518 O O . LEU A 1 723 ? -16.362 28.093 -8.427 1.00 96.62 723 LEU A O 1
ATOM 5522 N N . PRO A 1 724 ? -17.989 26.886 -7.462 1.00 93.94 724 PRO A N 1
ATOM 5523 C CA . PRO A 1 724 ? -17.264 26.679 -6.207 1.00 93.94 724 PRO A CA 1
ATOM 5524 C C . PRO A 1 724 ? -16.014 25.813 -6.396 1.00 93.94 724 PRO A C 1
ATOM 5526 O O . PRO A 1 724 ? -16.046 24.815 -7.113 1.00 93.94 724 PRO A O 1
ATOM 5529 N N . ASP A 1 725 ? -14.919 26.163 -5.718 1.00 93.81 725 ASP A N 1
ATOM 5530 C CA . ASP A 1 725 ? -13.642 25.446 -5.846 1.00 93.81 725 ASP A CA 1
ATOM 5531 C C . ASP A 1 725 ? -13.792 23.947 -5.545 1.00 93.81 725 ASP A C 1
ATOM 5533 O O . ASP A 1 725 ? -13.262 23.117 -6.277 1.00 93.81 725 ASP A O 1
ATOM 5537 N N . ASP A 1 726 ? -14.567 23.593 -4.517 1.00 89.06 726 ASP A N 1
ATOM 5538 C CA . ASP A 1 726 ? -14.714 22.215 -4.033 1.00 89.06 726 ASP A CA 1
ATOM 5539 C C . ASP A 1 726 ? -15.358 21.275 -5.063 1.00 89.06 726 ASP A C 1
ATOM 5541 O O . ASP A 1 726 ? -15.026 20.092 -5.111 1.00 89.06 726 ASP A O 1
ATOM 5545 N N . ALA A 1 727 ? -16.225 21.795 -5.941 1.00 91.50 727 ALA A N 1
ATOM 5546 C CA . ALA A 1 727 ? -16.790 21.019 -7.046 1.00 91.50 727 ALA A CA 1
ATOM 5547 C C . ALA A 1 727 ? -15.713 20.657 -8.084 1.00 91.50 727 ALA A C 1
ATOM 5549 O O . ALA A 1 727 ? -15.717 19.559 -8.641 1.00 91.50 727 ALA A O 1
ATOM 5550 N N . LEU A 1 728 ? -14.754 21.562 -8.306 1.00 93.50 728 LEU A N 1
ATOM 5551 C CA . LEU A 1 728 ? -13.600 21.315 -9.165 1.00 93.50 728 LEU A CA 1
ATOM 5552 C C . LEU A 1 728 ? -12.607 20.350 -8.498 1.00 93.50 728 LEU A C 1
ATOM 5554 O O . LEU A 1 728 ? -12.100 19.448 -9.163 1.00 93.50 728 LEU A O 1
ATOM 5558 N N . ARG A 1 729 ? -12.380 20.490 -7.182 1.00 90.69 729 ARG A N 1
ATOM 5559 C CA . ARG A 1 729 ? -11.549 19.571 -6.380 1.00 90.69 729 ARG A CA 1
ATOM 5560 C C . ARG A 1 729 ? -12.082 18.139 -6.414 1.00 90.69 729 ARG A C 1
ATOM 5562 O O . ARG A 1 729 ? -11.312 17.214 -6.658 1.00 90.69 729 ARG A O 1
ATOM 5569 N N . ARG A 1 730 ? -13.398 17.957 -6.240 1.00 87.62 730 ARG A N 1
ATOM 5570 C CA . ARG A 1 730 ? -14.055 16.640 -6.304 1.00 87.62 730 ARG A CA 1
ATOM 5571 C C . ARG A 1 730 ? -13.902 16.003 -7.683 1.00 87.62 730 ARG A C 1
ATOM 5573 O O . ARG A 1 730 ? -13.382 14.900 -7.766 1.00 87.62 730 ARG A O 1
ATOM 5580 N N . CYS A 1 731 ? -14.227 16.732 -8.750 1.00 92.25 731 CYS A N 1
ATOM 5581 C CA . CYS A 1 731 ? -14.011 16.260 -10.119 1.00 92.25 731 CYS A CA 1
ATOM 5582 C C . CYS A 1 731 ? -12.542 15.870 -10.384 1.00 92.25 731 CYS A C 1
ATOM 5584 O O . CYS A 1 731 ? -12.276 14.848 -11.010 1.00 92.25 731 CYS A O 1
ATOM 5586 N N . CYS A 1 732 ? -11.581 16.637 -9.861 1.00 92.00 732 CYS A N 1
ATOM 5587 C CA . CYS A 1 732 ? -10.157 16.319 -9.968 1.00 92.00 732 CYS A CA 1
ATOM 5588 C C . CYS A 1 732 ? -9.792 15.011 -9.242 1.00 92.00 732 CYS A C 1
ATOM 5590 O O . CYS A 1 732 ? -9.071 14.189 -9.807 1.00 92.00 732 CYS A O 1
ATOM 5592 N N . TYR A 1 733 ? -10.336 14.780 -8.040 1.00 87.56 733 TYR A N 1
ATOM 5593 C CA . TYR A 1 733 ? -10.198 13.506 -7.327 1.00 87.56 733 TYR A CA 1
ATOM 5594 C C . TYR A 1 733 ? -10.787 12.334 -8.127 1.00 87.56 733 TYR A C 1
ATOM 5596 O O . TYR A 1 733 ? -10.109 11.327 -8.307 1.00 87.56 733 TYR A O 1
ATOM 5604 N N . ASP A 1 734 ? -12.001 12.479 -8.662 1.00 90.00 734 ASP A N 1
ATOM 5605 C CA . ASP A 1 734 ? -12.679 11.412 -9.409 1.00 90.00 734 ASP A CA 1
ATOM 5606 C C . ASP A 1 734 ? -11.897 11.019 -10.680 1.00 90.00 734 ASP A C 1
ATOM 5608 O O . ASP A 1 734 ? -11.729 9.833 -10.963 1.00 90.00 734 ASP A O 1
ATOM 5612 N N . VAL A 1 735 ? -11.325 11.994 -11.406 1.00 92.81 735 VAL A N 1
ATOM 5613 C CA . VAL A 1 735 ? -10.463 11.724 -12.577 1.00 92.81 735 VAL A CA 1
ATOM 5614 C C . VAL A 1 735 ? -9.130 11.080 -12.191 1.00 92.81 735 VAL A C 1
ATOM 5616 O O . VAL A 1 735 ? -8.686 10.169 -12.892 1.00 92.81 735 VAL A O 1
ATOM 5619 N N . LEU A 1 736 ? -8.482 11.519 -11.101 1.00 86.75 736 LEU A N 1
ATOM 5620 C CA . LEU A 1 736 ? -7.265 10.858 -10.603 1.00 86.75 736 LEU A CA 1
ATOM 5621 C C . LEU A 1 736 ? -7.520 9.388 -10.336 1.00 86.75 736 LEU A C 1
ATOM 5623 O O . LEU A 1 736 ? -6.788 8.514 -10.779 1.00 86.75 736 LEU A O 1
ATOM 5627 N N . PHE A 1 737 ? -8.584 9.149 -9.597 1.00 84.25 737 PHE A N 1
ATOM 5628 C CA . PHE A 1 737 ? -8.959 7.856 -9.098 1.00 84.25 737 PHE A CA 1
ATOM 5629 C C . PHE A 1 737 ? -9.340 6.891 -10.234 1.00 84.25 737 PHE A C 1
ATOM 5631 O O . PHE A 1 737 ? -8.828 5.777 -10.275 1.00 84.25 737 PHE A O 1
ATOM 5638 N N . MET A 1 738 ? -10.151 7.328 -11.207 1.00 90.94 738 MET A N 1
ATOM 5639 C CA . MET A 1 738 ? -10.525 6.489 -12.356 1.00 90.94 738 MET A CA 1
ATOM 5640 C C . MET A 1 738 ? -9.358 6.213 -13.312 1.00 90.94 738 MET A C 1
ATOM 5642 O O . MET A 1 738 ? -9.389 5.225 -14.032 1.00 90.94 738 MET A O 1
ATOM 5646 N N . LEU A 1 739 ? -8.335 7.069 -13.366 1.00 90.19 739 LEU A N 1
ATOM 5647 C CA . LEU A 1 739 ? -7.176 6.882 -14.249 1.00 90.19 739 LEU A CA 1
ATOM 5648 C C . LEU A 1 739 ? -5.887 6.558 -13.483 1.00 90.19 739 LEU A C 1
ATOM 5650 O O . LEU A 1 739 ? -4.787 6.775 -13.993 1.00 90.19 739 LEU A O 1
ATOM 5654 N N . ALA A 1 740 ? -5.993 6.023 -12.269 1.00 83.94 740 ALA A N 1
ATOM 5655 C CA . ALA A 1 740 ? -4.841 5.605 -11.480 1.00 83.94 740 ALA A CA 1
ATOM 5656 C C . ALA A 1 740 ? -4.216 4.298 -12.003 1.00 83.94 740 ALA A C 1
ATOM 5658 O O . ALA A 1 740 ? -2.992 4.133 -12.006 1.00 83.94 740 ALA A O 1
ATOM 5659 N N . ASP A 1 741 ? -5.050 3.398 -12.508 1.00 84.75 741 ASP A N 1
ATOM 5660 C CA . ASP A 1 741 ? -4.723 1.984 -12.660 1.00 84.75 741 ASP A CA 1
ATOM 5661 C C . ASP A 1 741 ? -3.831 1.662 -13.867 1.00 84.75 741 ASP A C 1
ATOM 5663 O O . ASP A 1 741 ? -3.059 0.708 -13.823 1.00 84.75 741 ASP A O 1
ATOM 5667 N N . ARG A 1 742 ? -3.939 2.446 -14.947 1.00 83.75 742 ARG A N 1
ATOM 5668 C CA . ARG A 1 742 ? -3.382 2.126 -16.273 1.00 83.75 742 ARG A CA 1
ATOM 5669 C C . ARG A 1 742 ? -2.745 3.352 -16.930 1.00 83.75 742 ARG A C 1
ATOM 5671 O O . ARG A 1 742 ? -3.433 4.295 -17.333 1.00 83.75 742 ARG A O 1
ATOM 5678 N N . ARG A 1 743 ? -1.412 3.363 -17.039 1.00 79.00 743 ARG A N 1
ATOM 5679 C CA . ARG A 1 743 ? -0.649 4.518 -17.557 1.00 79.00 743 ARG A CA 1
ATOM 5680 C C . ARG A 1 743 ? -0.797 4.725 -19.061 1.00 79.00 743 ARG A C 1
ATOM 5682 O O . ARG A 1 743 ? -0.867 5.862 -19.509 1.00 79.00 743 ARG A O 1
ATOM 5689 N N . ASP A 1 744 ? -0.937 3.648 -19.817 1.00 74.75 744 ASP A N 1
ATOM 5690 C CA . ASP A 1 744 ? -1.257 3.672 -21.245 1.00 74.75 744 ASP A CA 1
ATOM 5691 C C . ASP A 1 744 ? -2.644 4.284 -21.526 1.00 74.75 744 ASP A C 1
ATOM 5693 O O . ASP A 1 744 ? -2.805 5.068 -22.466 1.00 74.75 744 ASP A O 1
ATOM 5697 N N . LEU A 1 745 ? -3.633 4.014 -20.666 1.00 86.00 745 LEU A N 1
ATOM 5698 C CA . LEU A 1 745 ? -4.948 4.659 -20.727 1.00 86.00 745 LEU A CA 1
ATOM 5699 C C . LEU A 1 745 ? -4.885 6.152 -20.363 1.00 86.00 745 LEU A C 1
ATOM 5701 O O . LEU A 1 745 ? -5.489 6.962 -21.074 1.00 86.00 745 LEU A O 1
ATOM 5705 N N . ARG A 1 746 ? -4.114 6.540 -19.330 1.00 85.44 746 ARG A N 1
ATOM 5706 C CA . ARG A 1 746 ? -3.808 7.959 -19.033 1.00 85.44 746 ARG A CA 1
ATOM 5707 C C . ARG A 1 746 ? -3.198 8.666 -20.238 1.00 85.44 746 ARG A C 1
ATOM 5709 O O . ARG A 1 746 ? -3.682 9.724 -20.640 1.00 85.44 746 ARG A O 1
ATOM 5716 N N . ASP A 1 747 ? -2.148 8.079 -20.807 1.00 74.56 747 ASP A N 1
ATOM 5717 C CA . ASP A 1 747 ? -1.393 8.651 -21.918 1.00 74.56 747 ASP A CA 1
ATOM 5718 C C . ASP A 1 747 ? -2.276 8.813 -23.160 1.00 74.56 747 ASP A C 1
ATOM 5720 O O . ASP A 1 747 ? -2.214 9.853 -23.816 1.00 74.56 747 ASP A O 1
ATOM 5724 N N . SER A 1 748 ? -3.163 7.858 -23.456 1.00 78.25 748 SER A N 1
ATOM 5725 C CA . SER A 1 748 ? -4.158 8.021 -24.523 1.00 78.25 748 SER A CA 1
ATOM 5726 C C . SER A 1 748 ? -5.130 9.170 -24.233 1.00 78.25 748 SER A C 1
ATOM 5728 O O . SER A 1 748 ? -5.298 10.048 -25.082 1.00 78.25 748 SER A O 1
ATOM 5730 N N . TYR A 1 749 ? -5.732 9.215 -23.038 1.00 85.56 749 TYR A N 1
ATOM 5731 C CA . TYR A 1 749 ? -6.714 10.248 -22.676 1.00 85.56 749 TYR A CA 1
ATOM 5732 C C . TYR A 1 749 ? -6.112 11.661 -22.748 1.00 85.56 749 TYR A C 1
ATOM 5734 O O . TYR A 1 749 ? -6.723 12.580 -23.299 1.00 85.56 749 TYR A O 1
ATOM 5742 N N . PHE A 1 750 ? -4.883 11.823 -22.250 1.00 83.06 750 PHE A N 1
ATOM 5743 C CA . PHE A 1 750 ? -4.118 13.067 -22.328 1.00 83.06 750 PHE A CA 1
ATOM 5744 C C . PHE A 1 750 ? -3.808 13.461 -23.784 1.00 83.06 750 PHE A C 1
ATOM 5746 O O . PHE A 1 750 ? -4.111 14.581 -24.200 1.00 83.06 750 PHE A O 1
ATOM 5753 N N . ASN A 1 751 ? -3.269 12.541 -24.593 1.00 70.75 751 ASN A N 1
ATOM 5754 C CA . ASN A 1 751 ? -2.825 12.853 -25.956 1.00 70.75 751 ASN A CA 1
ATOM 5755 C C . ASN A 1 751 ? -3.969 13.141 -26.945 1.00 70.75 751 ASN A C 1
ATOM 5757 O O . ASN A 1 751 ? -3.761 13.870 -27.916 1.00 70.75 751 ASN A O 1
ATOM 5761 N N . VAL A 1 752 ? -5.196 12.661 -26.699 1.00 67.81 752 VAL A N 1
ATOM 5762 C CA . VAL A 1 752 ? -6.383 13.087 -27.476 1.00 67.81 752 VAL A CA 1
ATOM 5763 C C . VAL A 1 752 ? -6.980 14.430 -27.024 1.00 67.81 752 VAL A C 1
ATOM 5765 O O . VAL A 1 752 ? -8.055 14.809 -27.491 1.00 67.81 752 VAL A O 1
ATOM 5768 N N . TYR A 1 753 ? -6.286 15.168 -26.150 1.00 77.25 753 TYR A N 1
ATOM 5769 C CA . TYR A 1 753 ? -6.735 16.420 -25.526 1.00 77.25 753 TYR A CA 1
ATOM 5770 C C . TYR A 1 753 ? -7.990 16.276 -24.654 1.00 77.25 753 TYR A C 1
ATOM 5772 O O . TYR A 1 753 ? -8.762 17.235 -24.503 1.00 77.25 753 TYR A O 1
ATOM 5780 N N . GLY A 1 754 ? -8.172 15.087 -24.071 1.00 86.62 754 GLY A N 1
ATOM 5781 C CA . GLY A 1 754 ? -9.197 14.805 -23.077 1.00 86.62 754 GLY A CA 1
ATOM 5782 C C . GLY A 1 754 ? -9.082 15.742 -21.875 1.00 86.62 754 GLY A C 1
ATOM 5783 O O . GLY A 1 754 ? -7.988 16.075 -21.421 1.00 86.62 754 GLY A O 1
ATOM 5784 N N . ARG A 1 755 ? -10.229 16.188 -21.366 1.00 92.50 755 ARG A N 1
ATOM 5785 C CA . ARG A 1 755 ? -10.372 17.075 -20.202 1.00 92.50 755 ARG A CA 1
ATOM 5786 C C . ARG A 1 755 ? -11.705 16.828 -19.494 1.00 92.50 755 ARG A C 1
ATOM 5788 O O . ARG A 1 755 ? -12.572 16.130 -20.026 1.00 92.50 755 ARG A O 1
ATOM 5795 N N . ALA A 1 756 ? -11.870 17.415 -18.316 1.00 97.19 756 ALA A N 1
ATOM 5796 C CA . ALA A 1 756 ? -13.138 17.464 -17.595 1.00 97.19 756 ALA A CA 1
ATOM 5797 C C . ALA A 1 756 ? -13.565 18.915 -17.330 1.00 97.19 756 ALA A C 1
ATOM 5799 O O . ALA A 1 756 ? -12.712 19.797 -17.197 1.00 97.19 756 ALA A O 1
ATOM 5800 N N . ALA A 1 757 ? -14.872 19.173 -17.234 1.00 96.88 757 ALA A N 1
ATOM 5801 C CA . ALA A 1 757 ? -15.382 20.482 -16.822 1.00 96.88 757 ALA A CA 1
ATOM 5802 C C . ALA A 1 757 ? -16.678 20.401 -16.003 1.00 96.88 757 ALA A C 1
ATOM 5804 O O . ALA A 1 757 ? -17.605 19.678 -16.369 1.00 96.88 757 ALA A O 1
ATOM 5805 N N . ILE A 1 758 ? -16.778 21.180 -14.923 1.00 97.69 758 ILE A N 1
ATOM 5806 C CA . ILE A 1 758 ? -17.980 21.218 -14.072 1.00 97.69 758 ILE A CA 1
ATOM 5807 C C . ILE A 1 758 ? -18.746 22.529 -14.267 1.00 97.69 758 ILE A C 1
ATOM 5809 O O . ILE A 1 758 ? -18.167 23.614 -14.231 1.00 97.69 758 ILE A O 1
ATOM 5813 N N . MET A 1 759 ? -20.062 22.412 -14.453 1.00 96.75 759 MET A N 1
ATOM 5814 C CA . MET A 1 759 ? -20.992 23.535 -14.583 1.00 96.75 759 MET A CA 1
ATOM 5815 C C . MET A 1 759 ? -21.474 24.005 -13.204 1.00 96.75 759 MET A C 1
ATOM 5817 O O . MET A 1 759 ? -22.023 23.207 -12.435 1.00 96.75 759 MET A O 1
ATOM 5821 N N . ALA A 1 760 ? -21.359 25.301 -12.918 1.00 95.56 760 ALA A N 1
ATOM 5822 C CA . ALA A 1 760 ? -21.885 25.928 -11.701 1.00 95.56 760 ALA A CA 1
ATOM 5823 C C . ALA A 1 760 ? -23.425 25.932 -11.693 1.00 95.56 760 ALA A C 1
ATOM 5825 O O . ALA A 1 760 ? -24.007 25.964 -12.776 1.00 95.56 760 ALA A O 1
ATOM 5826 N N . GLU A 1 761 ? -24.110 25.922 -10.542 1.00 90.75 761 GLU A N 1
ATOM 5827 C CA . GLU A 1 761 ? -25.573 25.667 -10.426 1.00 90.75 761 GLU A CA 1
ATOM 5828 C C . GLU A 1 761 ? -26.452 26.490 -11.401 1.00 90.75 761 GLU A C 1
ATOM 5830 O O . GLU A 1 761 ? -27.468 26.001 -11.898 1.00 90.75 761 GLU A O 1
ATOM 5835 N N . SER A 1 762 ? -26.055 27.726 -11.727 1.00 91.19 762 SER A N 1
ATOM 5836 C CA . SER A 1 762 ? -26.785 28.628 -12.634 1.00 91.19 762 SER A CA 1
ATOM 5837 C C . SER A 1 762 ? -26.537 28.440 -14.140 1.00 91.19 762 SER A C 1
ATOM 5839 O O . SER A 1 762 ? -27.181 29.126 -14.934 1.00 91.19 762 SER A O 1
ATOM 5841 N N . GLU A 1 763 ? -25.595 27.588 -14.537 1.00 95.00 763 GLU A N 1
ATOM 5842 C CA . GLU A 1 763 ? -25.177 27.368 -15.934 1.00 95.00 763 GLU A CA 1
ATOM 5843 C C . GLU A 1 763 ? -25.997 26.246 -16.607 1.00 95.00 763 GLU A C 1
ATOM 5845 O O . GLU A 1 763 ? -26.662 25.443 -15.941 1.00 95.00 763 GLU A O 1
ATOM 5850 N N . VAL A 1 764 ? -25.968 26.163 -17.937 1.00 92.69 764 VAL A N 1
ATOM 5851 C CA . VAL A 1 764 ? -26.633 25.110 -18.731 1.00 92.69 764 VAL A CA 1
ATOM 5852 C C . VAL A 1 764 ? -25.702 24.518 -19.788 1.00 92.69 764 VAL A C 1
ATOM 5854 O O . VAL A 1 764 ? -24.673 25.094 -20.124 1.00 92.69 764 VAL A O 1
ATOM 5857 N N . THR A 1 765 ? -26.066 23.360 -20.348 1.00 90.69 765 THR A N 1
ATOM 5858 C CA . THR A 1 765 ? -25.176 22.548 -21.199 1.00 90.69 765 THR A CA 1
ATOM 5859 C C . THR A 1 765 ? -24.531 23.299 -22.370 1.00 90.69 765 THR A C 1
ATOM 5861 O O . THR A 1 765 ? -23.406 22.961 -22.719 1.00 90.69 765 THR A O 1
ATOM 5864 N N . LEU A 1 766 ? -25.184 24.311 -22.967 1.00 91.56 766 LEU A N 1
ATOM 5865 C CA . LEU A 1 766 ? -24.612 25.084 -24.086 1.00 91.56 766 LEU A CA 1
ATOM 5866 C C . LEU A 1 766 ? -23.726 26.270 -23.661 1.00 91.56 766 LEU A C 1
ATOM 5868 O O . LEU A 1 766 ? -23.114 26.887 -24.534 1.00 91.56 766 LEU A O 1
ATOM 5872 N N . ASP A 1 767 ? -23.647 26.595 -22.365 1.00 93.25 767 ASP A N 1
ATOM 5873 C CA . ASP A 1 767 ? -22.680 27.577 -21.847 1.00 93.25 767 ASP A CA 1
ATOM 5874 C C . ASP A 1 767 ? -21.247 27.009 -21.899 1.00 93.25 767 ASP A C 1
ATOM 5876 O O . ASP A 1 767 ? -20.284 27.761 -22.052 1.00 93.25 767 ASP A O 1
ATOM 5880 N N . VAL A 1 768 ? -21.110 25.675 -21.855 1.00 93.00 768 VAL A N 1
ATOM 5881 C CA . VAL A 1 768 ? -19.852 24.955 -22.102 1.00 93.00 768 VAL A CA 1
ATOM 5882 C C . VAL A 1 768 ? -19.409 25.202 -23.559 1.00 93.00 768 VAL A C 1
ATOM 5884 O O . VAL A 1 768 ? -20.134 24.818 -24.486 1.00 93.00 768 VAL A O 1
ATOM 5887 N N . PRO A 1 769 ? -18.225 25.802 -23.812 1.00 91.38 769 PRO A N 1
ATOM 5888 C CA . PRO A 1 769 ? -17.805 26.230 -25.151 1.00 91.38 769 PRO A CA 1
ATOM 5889 C C . PRO A 1 769 ? -17.840 25.125 -26.212 1.00 91.38 769 PRO A C 1
ATOM 5891 O O . PRO A 1 769 ? -18.309 25.352 -27.329 1.00 91.38 769 PRO A O 1
ATOM 5894 N N . GLU A 1 770 ? -17.403 23.917 -25.864 1.00 87.25 770 GLU A N 1
ATOM 5895 C CA . GLU A 1 770 ? -17.412 22.733 -26.727 1.00 87.25 770 GLU A CA 1
ATOM 5896 C C . GLU A 1 770 ? -18.831 22.311 -27.148 1.00 87.25 770 GLU A C 1
ATOM 5898 O O . GLU A 1 770 ? -19.029 21.822 -28.261 1.00 87.25 770 GLU A O 1
ATOM 5903 N N . HIS A 1 771 ? -19.832 22.538 -26.295 1.00 87.62 771 HIS A N 1
ATOM 5904 C CA . HIS A 1 771 ? -21.223 22.131 -26.511 1.00 87.62 771 HIS A CA 1
ATOM 5905 C C . HIS A 1 771 ? -22.080 23.212 -27.180 1.00 87.62 771 HIS A C 1
ATOM 5907 O O . HIS A 1 771 ? -23.149 22.904 -27.701 1.00 87.62 771 HIS A O 1
ATOM 5913 N N . SER A 1 772 ? -21.599 24.456 -27.252 1.00 86.38 772 SER A N 1
ATOM 5914 C CA . SER A 1 772 ? -22.296 25.637 -27.801 1.00 86.38 772 SER A CA 1
ATOM 5915 C C . SER A 1 772 ? -22.915 25.494 -29.209 1.00 86.38 772 SER A C 1
ATOM 5917 O O . SER A 1 772 ? -23.727 26.326 -29.614 1.00 86.38 772 SER A O 1
ATOM 5919 N N . ASN A 1 773 ? -22.551 24.450 -29.966 1.00 81.12 773 ASN A N 1
ATOM 5920 C CA . ASN A 1 773 ? -23.053 24.152 -31.314 1.00 81.12 773 ASN A CA 1
ATOM 5921 C C . ASN A 1 773 ? -24.043 22.964 -31.378 1.00 81.12 773 ASN A C 1
ATOM 5923 O O . ASN A 1 773 ? -24.434 22.560 -32.477 1.00 81.12 773 ASN A O 1
ATOM 5927 N N . MET A 1 774 ? -24.441 22.387 -30.238 1.00 82.50 774 MET A N 1
ATOM 5928 C CA . MET A 1 774 ? -25.483 21.351 -30.160 1.00 82.50 774 MET A CA 1
ATOM 5929 C C . MET A 1 774 ? -26.885 21.923 -30.459 1.00 82.50 774 MET A C 1
ATOM 5931 O O . MET A 1 774 ? -27.079 23.136 -30.567 1.00 82.50 774 MET A O 1
ATOM 5935 N N . ASP A 1 775 ? -27.887 21.051 -30.626 1.00 83.50 775 ASP A N 1
ATOM 5936 C CA . ASP A 1 775 ? -29.266 21.498 -30.866 1.00 83.50 775 ASP A CA 1
ATOM 5937 C C . ASP A 1 775 ? -29.807 22.287 -29.648 1.00 83.50 775 ASP A C 1
ATOM 5939 O O . ASP A 1 775 ? -29.615 21.847 -28.513 1.00 83.50 775 ASP A O 1
ATOM 5943 N N . PRO A 1 776 ? -30.517 23.420 -29.838 1.00 85.75 776 PRO A N 1
ATOM 5944 C CA . PRO A 1 776 ? -31.086 24.208 -28.743 1.00 85.75 776 PRO A CA 1
ATOM 5945 C C . PRO A 1 776 ? -31.986 23.448 -27.755 1.00 85.75 776 PRO A C 1
ATOM 5947 O O . PRO A 1 776 ? -32.218 23.960 -26.660 1.00 85.75 776 PRO A O 1
ATOM 5950 N N . ILE A 1 777 ? -32.489 22.252 -28.090 1.00 82.75 777 ILE A N 1
ATOM 5951 C CA . ILE A 1 777 ? -33.189 21.379 -27.132 1.00 82.75 777 ILE A CA 1
ATOM 5952 C C . ILE A 1 777 ? -32.298 20.941 -25.958 1.00 82.75 777 ILE A C 1
ATOM 5954 O O . ILE A 1 777 ? -32.807 20.746 -24.857 1.00 82.75 777 ILE A O 1
ATOM 5958 N N . PHE A 1 778 ? -30.979 20.854 -26.160 1.00 79.62 778 PHE A N 1
ATOM 5959 C CA . PHE A 1 778 ? -30.006 20.536 -25.113 1.00 79.62 778 PHE A CA 1
ATOM 5960 C C . PHE A 1 778 ? -29.703 21.727 -24.192 1.00 79.62 778 PHE A C 1
ATOM 5962 O O . PHE A 1 778 ? -28.991 21.550 -23.210 1.00 79.62 778 PHE A O 1
ATOM 5969 N N . ASN A 1 779 ? -30.263 22.922 -24.433 1.00 87.44 779 ASN A N 1
ATOM 5970 C CA . ASN A 1 779 ? -30.055 24.101 -23.583 1.00 87.44 779 ASN A CA 1
ATOM 5971 C C . ASN A 1 779 ? -30.843 24.031 -22.262 1.00 87.44 779 ASN A C 1
ATOM 5973 O O . ASN A 1 779 ? -31.776 24.799 -22.011 1.00 87.44 779 ASN A O 1
ATOM 5977 N N . THR A 1 780 ? -30.480 23.055 -21.439 1.00 85.81 780 THR A N 1
ATOM 5978 C CA . THR A 1 780 ? -31.115 22.684 -20.174 1.00 85.81 780 THR A CA 1
ATOM 5979 C C . THR A 1 780 ? -30.036 22.350 -19.140 1.00 85.81 780 THR A C 1
ATOM 5981 O O . THR A 1 780 ? -28.846 22.339 -19.453 1.00 85.81 780 THR A O 1
ATOM 5984 N N . ARG A 1 781 ? -30.434 22.087 -17.891 1.00 86.38 781 ARG A N 1
ATOM 5985 C CA . ARG A 1 781 ? -29.518 21.622 -16.842 1.00 86.38 781 ARG A CA 1
ATOM 5986 C C . ARG A 1 781 ? -29.362 20.098 -16.924 1.00 86.38 781 ARG A C 1
ATOM 5988 O O . ARG A 1 781 ? -29.925 19.378 -16.101 1.00 86.38 781 ARG A O 1
ATOM 5995 N N . ALA A 1 782 ? -28.627 19.608 -17.924 1.00 82.12 782 ALA A N 1
ATOM 5996 C CA . ALA A 1 782 ? -28.112 18.240 -17.865 1.00 82.12 782 ALA A CA 1
ATOM 5997 C C . ALA A 1 782 ? -27.157 18.105 -16.665 1.00 82.12 782 ALA A C 1
ATOM 5999 O O . ALA A 1 782 ? -26.557 19.091 -16.230 1.00 82.12 782 ALA A O 1
ATOM 6000 N N . ARG A 1 783 ? -27.035 16.898 -16.108 1.00 85.56 783 ARG A N 1
ATOM 6001 C CA . ARG A 1 783 ? -26.136 16.625 -14.973 1.00 85.56 783 ARG A CA 1
ATOM 6002 C C . ARG A 1 783 ? -24.699 16.316 -15.406 1.00 85.56 783 ARG A C 1
ATOM 6004 O O . ARG A 1 783 ? -23.794 16.453 -14.592 1.00 85.56 783 ARG A O 1
ATOM 6011 N N . GLY A 1 784 ? -24.509 16.023 -16.689 1.00 87.69 784 GLY A N 1
ATOM 6012 C CA . GLY A 1 784 ? -23.233 15.938 -17.383 1.00 87.69 784 GLY A CA 1
ATOM 6013 C C . GLY A 1 784 ? -23.443 15.721 -18.886 1.00 87.69 784 GLY A C 1
ATOM 6014 O O . GLY A 1 784 ? -24.562 15.920 -19.370 1.00 87.69 784 GLY A O 1
ATOM 6015 N N . LEU A 1 785 ? -22.357 15.407 -19.598 1.00 89.62 785 LEU A N 1
ATOM 6016 C CA . LEU A 1 785 ? -22.306 14.834 -20.953 1.00 89.62 785 LEU A CA 1
ATOM 6017 C C . LEU A 1 785 ? -20.927 14.193 -21.181 1.00 89.62 785 LEU A C 1
ATOM 6019 O O . LEU A 1 785 ? -19.901 14.802 -20.865 1.00 89.62 785 LEU A O 1
ATOM 6023 N N . GLY A 1 786 ? -20.896 12.999 -21.767 1.00 87.62 786 GLY A N 1
ATOM 6024 C CA . GLY A 1 786 ? -19.671 12.236 -21.991 1.00 87.62 786 GLY A CA 1
ATOM 6025 C C . GLY A 1 786 ? -18.772 12.748 -23.119 1.00 87.62 786 GLY A C 1
ATOM 6026 O O . GLY A 1 786 ? -19.221 13.054 -24.227 1.00 87.62 786 GLY A O 1
ATOM 6027 N N . GLY A 1 787 ? -17.466 12.791 -22.847 1.00 83.75 787 GLY A N 1
ATOM 6028 C CA . GLY A 1 787 ? -16.448 13.246 -23.787 1.00 83.75 787 GLY A CA 1
ATOM 6029 C C . GLY A 1 787 ? -16.233 12.299 -24.970 1.00 83.75 787 GLY A C 1
ATOM 6030 O O . GLY A 1 787 ? -16.314 11.076 -24.864 1.00 83.75 787 GLY A O 1
ATOM 6031 N N . THR A 1 788 ? -15.894 12.869 -26.126 1.00 80.12 788 THR A N 1
ATOM 6032 C CA . THR A 1 788 ? -15.601 12.122 -27.361 1.00 80.12 788 THR A CA 1
ATOM 6033 C C . THR A 1 788 ? -14.361 12.680 -28.051 1.00 80.12 788 THR A C 1
ATOM 6035 O O . THR A 1 788 ? -14.034 13.850 -27.903 1.00 80.12 788 THR A O 1
ATOM 6038 N N . THR A 1 789 ? -13.717 11.917 -28.933 1.00 68.06 789 THR A N 1
ATOM 6039 C CA . THR A 1 789 ? -12.549 12.404 -29.698 1.00 68.06 789 THR A CA 1
ATOM 6040 C C . THR A 1 789 ? -12.838 13.563 -30.674 1.00 68.06 789 THR A C 1
ATOM 6042 O O . THR A 1 789 ? -11.921 14.060 -31.323 1.00 68.06 789 THR A O 1
ATOM 6045 N N . SER A 1 790 ? -14.097 14.003 -30.809 1.00 67.19 790 SER A N 1
ATOM 6046 C CA . SER A 1 790 ? -14.482 15.237 -31.525 1.00 67.19 790 SER A CA 1
ATOM 6047 C C . SER A 1 790 ? -14.878 16.392 -30.593 1.00 67.19 790 SER A C 1
ATOM 6049 O O . SER A 1 790 ? -14.828 17.546 -31.008 1.00 67.19 790 SER A O 1
ATOM 6051 N N . PHE A 1 791 ? -15.247 16.084 -29.347 1.00 78.06 791 PHE A N 1
ATOM 6052 C CA . PHE A 1 791 ? -15.582 17.023 -28.274 1.00 78.06 791 PHE A CA 1
ATOM 6053 C C . PHE A 1 791 ? -14.964 16.470 -26.976 1.00 78.06 791 PHE A C 1
ATOM 6055 O O . PHE A 1 791 ? -15.654 15.780 -26.224 1.00 78.06 791 PHE A O 1
ATOM 6062 N N . PRO A 1 792 ? -13.648 16.658 -26.749 1.00 85.88 792 PRO A N 1
ATOM 6063 C CA . PRO A 1 792 ? -12.888 15.874 -25.771 1.00 85.88 792 PRO A CA 1
ATOM 6064 C C . PRO A 1 792 ? -13.027 16.408 -24.336 1.00 85.88 792 PRO A C 1
ATOM 6066 O O . PRO A 1 792 ? -12.052 16.499 -23.598 1.00 85.88 792 PRO A O 1
ATOM 6069 N N . VAL A 1 793 ? -14.243 16.782 -23.935 1.00 91.31 793 VAL A N 1
ATOM 6070 C CA . VAL A 1 793 ? -14.580 17.197 -22.571 1.00 91.31 793 VAL A CA 1
ATOM 6071 C C . VAL A 1 793 ? -15.712 16.320 -22.043 1.00 91.31 793 VAL A C 1
ATOM 6073 O O . VAL A 1 793 ? -16.776 16.269 -22.649 1.00 91.31 793 VAL A O 1
ATOM 6076 N N . SER A 1 794 ? -15.484 15.630 -20.925 1.00 96.06 794 SER A N 1
ATOM 6077 C CA . SER A 1 794 ? -16.576 15.050 -20.132 1.00 96.06 794 SER A CA 1
ATOM 6078 C C . SER A 1 794 ? -17.041 16.091 -19.119 1.00 96.06 794 SER A C 1
ATOM 6080 O O . SER A 1 794 ? -16.209 16.693 -18.432 1.00 96.06 794 SER A O 1
ATOM 6082 N N . THR A 1 795 ? -18.346 16.339 -19.020 1.00 96.06 795 THR A N 1
ATOM 6083 C CA . THR A 1 795 ? -18.884 17.367 -18.119 1.00 96.06 795 THR A CA 1
ATOM 6084 C C . THR A 1 795 ? -19.691 16.802 -16.962 1.00 96.06 795 THR A C 1
ATOM 6086 O O . THR A 1 795 ? -20.274 15.728 -17.061 1.00 96.06 795 THR A O 1
ATOM 6089 N N . GLY A 1 796 ? -19.738 17.558 -15.864 1.00 95.06 796 GLY A N 1
ATOM 6090 C CA . GLY A 1 796 ? -20.562 17.281 -14.686 1.00 95.06 796 GLY A CA 1
ATOM 6091 C C . GLY A 1 796 ? -21.227 18.546 -14.133 1.00 95.06 796 GLY A C 1
ATOM 6092 O O . GLY A 1 796 ? -20.995 19.655 -14.624 1.00 95.06 796 GLY A O 1
ATOM 6093 N N . ALA A 1 797 ? -22.048 18.393 -13.094 1.00 94.88 797 ALA A N 1
ATOM 6094 C CA . ALA A 1 797 ? -22.819 19.475 -12.481 1.00 94.88 797 ALA A CA 1
ATOM 6095 C C . ALA A 1 797 ? -22.554 19.586 -10.968 1.00 94.88 797 ALA A C 1
ATOM 6097 O O . ALA A 1 797 ? -22.646 18.594 -10.241 1.00 94.88 797 ALA A O 1
ATOM 6098 N N . GLU A 1 798 ? -22.255 20.807 -10.510 1.00 94.38 798 GLU A N 1
ATOM 6099 C CA . GLU A 1 798 ? -21.927 21.176 -9.120 1.00 94.38 798 GLU A CA 1
ATOM 6100 C C . GLU A 1 798 ? -22.797 20.473 -8.064 1.00 94.38 798 GLU A C 1
ATOM 6102 O O . GLU A 1 798 ? -22.276 19.872 -7.126 1.00 94.38 798 GLU A O 1
ATOM 6107 N N . GLU A 1 799 ? -24.119 20.500 -8.238 1.00 92.19 799 GLU A N 1
ATOM 6108 C CA . GLU A 1 799 ? -25.096 20.009 -7.266 1.00 92.19 799 GLU A CA 1
ATOM 6109 C C . GLU A 1 799 ? -25.093 18.481 -7.095 1.00 92.19 799 GLU A C 1
ATOM 6111 O O . GLU A 1 799 ? -25.474 17.984 -6.035 1.00 92.19 799 GLU A O 1
ATOM 6116 N N . ASN A 1 800 ? -24.636 17.736 -8.105 1.00 92.81 800 ASN A N 1
ATOM 6117 C CA . ASN A 1 800 ? -24.510 16.278 -8.044 1.00 92.81 800 ASN A CA 1
ATOM 6118 C C . ASN A 1 800 ? -23.149 15.856 -7.480 1.00 92.81 800 ASN A C 1
ATOM 6120 O O . ASN A 1 800 ? -23.072 14.987 -6.606 1.00 92.81 800 ASN A O 1
ATOM 6124 N N . VAL A 1 801 ? -22.097 16.531 -7.945 1.00 90.31 801 VAL A N 1
ATOM 6125 C CA . VAL A 1 801 ? -20.702 16.343 -7.530 1.00 90.31 801 VAL A CA 1
ATOM 6126 C C . VAL A 1 801 ? -20.533 16.655 -6.035 1.00 90.31 801 VAL A C 1
ATOM 6128 O O . VAL A 1 801 ? -19.912 15.885 -5.309 1.00 90.31 801 VAL A O 1
ATOM 6131 N N . LEU A 1 802 ? -21.174 17.719 -5.533 1.00 89.00 802 LEU A N 1
ATOM 6132 C CA . LEU A 1 802 ? -21.172 18.105 -4.112 1.00 89.00 802 LEU A CA 1
ATOM 6133 C C . LEU A 1 802 ? -22.363 17.565 -3.292 1.00 89.00 802 LEU A C 1
ATOM 6135 O O . LEU A 1 802 ? -22.585 18.012 -2.165 1.00 89.00 802 LEU A O 1
ATOM 6139 N N . CYS A 1 803 ? -23.138 16.609 -3.818 1.00 88.31 803 CYS A N 1
ATOM 6140 C CA . CYS A 1 803 ? -24.270 15.979 -3.120 1.00 88.31 803 CYS A CA 1
ATOM 6141 C C . CYS A 1 803 ? -25.293 16.949 -2.487 1.00 88.31 803 CYS A C 1
ATOM 6143 O O . CYS A 1 803 ? -25.743 16.749 -1.348 1.00 88.31 803 CYS A O 1
ATOM 6145 N N . TYR A 1 804 ? -25.687 18.011 -3.187 1.00 89.00 804 TYR A N 1
ATOM 6146 C CA . TYR A 1 804 ? -26.631 18.985 -2.638 1.00 89.00 804 TYR A CA 1
ATOM 6147 C C . TYR A 1 804 ? -27.962 18.316 -2.266 1.00 89.00 804 TYR A C 1
ATOM 6149 O O . TYR A 1 804 ? -28.506 17.497 -3.004 1.00 89.00 804 TYR A O 1
ATOM 6157 N N . GLN A 1 805 ? -28.512 18.664 -1.096 1.00 86.50 805 GLN A N 1
ATOM 6158 C CA . GLN A 1 805 ? -29.693 17.982 -0.538 1.00 86.50 805 GLN A CA 1
ATOM 6159 C C . GLN A 1 805 ? -30.947 18.097 -1.422 1.00 86.50 805 GLN A C 1
ATOM 6161 O O . GLN A 1 805 ? -31.871 17.296 -1.277 1.00 86.50 805 GLN A O 1
ATOM 6166 N N . HIS A 1 806 ? -30.987 19.091 -2.314 1.00 86.12 806 HIS A N 1
ATOM 6167 C CA . HIS A 1 806 ? -32.054 19.304 -3.290 1.00 86.12 806 HIS A CA 1
ATOM 6168 C C . HIS A 1 806 ? -31.800 18.665 -4.661 1.00 86.12 806 HIS A C 1
ATOM 6170 O O . HIS A 1 806 ? -32.729 18.656 -5.468 1.00 86.12 806 HIS A O 1
ATOM 6176 N N . ASP A 1 807 ? -30.611 18.117 -4.937 1.00 88.69 807 ASP A N 1
ATOM 6177 C CA . ASP A 1 807 ? -30.409 17.320 -6.147 1.00 88.69 807 ASP A CA 1
ATOM 6178 C C . ASP A 1 807 ? -31.089 15.952 -5.997 1.00 88.69 807 ASP A C 1
ATOM 6180 O O . ASP A 1 807 ? -30.862 15.210 -5.037 1.00 88.69 807 ASP A O 1
ATOM 6184 N N . SER A 1 808 ? -31.937 15.609 -6.965 1.00 83.69 808 SER A N 1
ATOM 6185 C CA . SER A 1 808 ? -32.630 14.321 -6.998 1.00 83.69 808 SER A CA 1
ATOM 6186 C C . SER A 1 808 ? -31.695 13.159 -7.316 1.00 83.69 808 SER A C 1
ATOM 6188 O O . SER A 1 808 ? -32.006 12.040 -6.919 1.00 83.69 808 SER A O 1
ATOM 6190 N N . LEU A 1 809 ? -30.570 13.421 -7.995 1.00 85.00 809 LEU A N 1
ATOM 6191 C CA . LEU A 1 809 ? -29.603 12.400 -8.412 1.00 85.00 809 LEU A CA 1
ATOM 6192 C C . LEU A 1 809 ? -28.386 12.311 -7.472 1.00 85.00 809 LEU A C 1
ATOM 6194 O O . LEU A 1 809 ? -27.440 11.590 -7.758 1.00 85.00 809 LEU A O 1
ATOM 6198 N N . ARG A 1 810 ? -28.394 12.977 -6.305 1.00 85.56 810 ARG A N 1
ATOM 6199 C CA . ARG A 1 810 ? -27.269 12.993 -5.334 1.00 85.56 810 ARG A CA 1
ATOM 6200 C C . ARG A 1 810 ? -26.853 11.621 -4.762 1.00 85.56 810 ARG A C 1
ATOM 6202 O O . ARG A 1 810 ? -26.027 11.557 -3.861 1.00 85.56 810 ARG A O 1
ATOM 6209 N N . VAL A 1 811 ? -27.516 10.552 -5.188 1.00 83.81 811 VAL A N 1
ATOM 6210 C CA . VAL A 1 811 ? -27.291 9.151 -4.806 1.00 83.81 811 VAL A CA 1
ATOM 6211 C C . VAL A 1 811 ? -26.367 8.424 -5.786 1.00 83.81 811 VAL A C 1
ATOM 6213 O O . VAL A 1 811 ? -25.702 7.483 -5.386 1.00 83.81 811 VAL A O 1
ATOM 6216 N N . GLU A 1 812 ? -26.255 8.913 -7.021 1.00 88.50 812 GLU A N 1
ATOM 6217 C CA . GLU A 1 812 ? -25.437 8.365 -8.112 1.00 88.50 812 GLU A CA 1
ATOM 6218 C C . GLU A 1 812 ? -24.423 9.417 -8.574 1.00 88.50 812 GLU A C 1
ATOM 6220 O O . GLU A 1 812 ? -24.729 10.614 -8.544 1.00 88.50 812 GLU A O 1
ATOM 6225 N N . ASP A 1 813 ? -23.197 9.015 -8.908 1.00 91.69 813 ASP A N 1
ATOM 6226 C CA . ASP A 1 813 ? -22.186 9.949 -9.420 1.00 91.69 813 ASP A CA 1
ATOM 6227 C C . ASP A 1 813 ? -22.303 10.046 -10.946 1.00 91.69 813 ASP A C 1
ATOM 6229 O O . ASP A 1 813 ? -21.875 9.153 -11.685 1.00 91.69 813 ASP A O 1
ATOM 6233 N N . ILE A 1 814 ? -22.938 11.124 -11.415 1.00 93.00 814 ILE A N 1
ATOM 6234 C CA . ILE A 1 814 ? -23.139 11.374 -12.847 1.00 93.00 814 ILE A CA 1
ATOM 6235 C C . ILE A 1 814 ? -21.837 11.835 -13.509 1.00 93.00 814 ILE A C 1
ATOM 6237 O O . ILE A 1 814 ? -21.633 11.574 -14.692 1.00 93.00 814 ILE A O 1
ATOM 6241 N N . PHE A 1 815 ? -20.923 12.480 -12.776 1.00 95.25 815 PHE A N 1
ATOM 6242 C CA . PHE A 1 815 ? -19.642 12.850 -13.371 1.00 95.25 815 PHE A CA 1
ATOM 6243 C C . PHE A 1 815 ? -18.821 11.598 -13.705 1.00 95.25 815 PHE A C 1
ATOM 6245 O O . PHE A 1 815 ? -18.291 11.513 -14.810 1.00 95.25 815 PHE A O 1
ATOM 6252 N N . MET A 1 816 ? -18.788 10.592 -12.827 1.00 94.25 816 MET A N 1
ATOM 6253 C CA . MET A 1 816 ? -18.110 9.320 -13.117 1.00 94.25 816 MET A CA 1
ATOM 6254 C C . MET A 1 816 ? -18.753 8.546 -14.284 1.00 94.25 816 MET A C 1
ATOM 6256 O O . MET A 1 816 ? -18.022 7.975 -15.092 1.00 94.25 816 MET A O 1
ATOM 6260 N N . HIS A 1 817 ? -20.084 8.580 -14.439 1.00 95.31 817 HIS A N 1
ATOM 6261 C CA . HIS A 1 817 ? -20.784 8.028 -15.615 1.00 95.31 817 HIS A CA 1
ATOM 6262 C C . HIS A 1 817 ? -20.288 8.667 -16.925 1.00 95.31 817 HIS A C 1
ATOM 6264 O O . HIS A 1 817 ? -19.845 7.999 -17.859 1.00 95.31 817 HIS A O 1
ATOM 6270 N N . GLU A 1 818 ? -20.315 9.996 -16.980 1.00 96.12 818 GLU A N 1
ATOM 6271 C CA . GLU A 1 818 ? -19.979 10.773 -18.176 1.00 96.12 818 GLU A CA 1
ATOM 6272 C C . GLU A 1 818 ? -18.459 10.775 -18.435 1.00 96.12 818 GLU A C 1
ATOM 6274 O O . GLU A 1 818 ? -17.983 10.835 -19.576 1.00 96.12 818 GLU A O 1
ATOM 6279 N N . PHE A 1 819 ? -17.654 10.617 -17.385 1.00 97.06 819 PHE A N 1
ATOM 6280 C CA . PHE A 1 819 ? -16.229 10.345 -17.512 1.00 97.06 819 PHE A CA 1
ATOM 6281 C C . PHE A 1 819 ? -15.961 8.936 -18.064 1.00 97.06 819 PHE A C 1
ATOM 6283 O O . PHE A 1 819 ? -15.094 8.795 -18.923 1.00 97.06 819 PHE A O 1
ATOM 6290 N N . ALA A 1 820 ? -16.740 7.911 -17.695 1.00 96.94 820 ALA A N 1
ATOM 6291 C CA . ALA A 1 820 ? -16.607 6.553 -18.235 1.00 96.94 820 ALA A CA 1
ATOM 6292 C C . ALA A 1 820 ? -16.863 6.478 -19.754 1.00 96.94 820 ALA A C 1
ATOM 6294 O O . ALA A 1 820 ? -16.113 5.795 -20.461 1.00 96.94 820 ALA A O 1
ATOM 6295 N N . HIS A 1 821 ? -17.842 7.230 -20.278 1.00 95.12 821 HIS A N 1
ATOM 6296 C CA . HIS A 1 821 ? -18.029 7.443 -21.728 1.00 95.12 821 HIS A CA 1
ATOM 6297 C C . HIS A 1 821 ? -16.781 8.055 -22.387 1.00 95.12 821 HIS A C 1
ATOM 6299 O O . HIS A 1 821 ? -16.387 7.657 -23.491 1.00 95.12 821 HIS A O 1
ATOM 6305 N N . GLY A 1 822 ? -16.126 8.983 -21.682 1.00 92.31 822 GLY A N 1
ATOM 6306 C CA . GLY A 1 822 ? -14.834 9.554 -22.057 1.00 92.31 822 GLY A CA 1
ATOM 6307 C C . GLY A 1 822 ? -13.730 8.497 -22.107 1.00 92.31 822 GLY A C 1
ATOM 6308 O O . GLY A 1 822 ? -13.117 8.316 -23.158 1.00 92.31 822 GLY A O 1
ATOM 6309 N N . VAL A 1 823 ? -13.501 7.757 -21.016 1.00 95.56 823 VAL A N 1
ATOM 6310 C CA . VAL A 1 823 ? -12.478 6.693 -20.926 1.00 95.56 823 VAL A CA 1
ATOM 6311 C C . VAL A 1 823 ? -12.671 5.647 -22.025 1.00 95.56 823 VAL A C 1
ATOM 6313 O O . VAL A 1 823 ? -11.696 5.240 -22.658 1.00 95.56 823 VAL A O 1
ATOM 6316 N N . HIS A 1 824 ? -13.916 5.273 -22.342 1.00 94.56 824 HIS A N 1
ATOM 6317 C CA . HIS A 1 824 ? -14.205 4.385 -23.470 1.00 94.56 824 HIS A CA 1
ATOM 6318 C C . HIS A 1 824 ? -13.720 4.966 -24.800 1.00 94.56 824 HIS A C 1
ATOM 6320 O O . HIS A 1 824 ? -12.945 4.324 -25.510 1.00 94.56 824 HIS A O 1
ATOM 6326 N N . ASN A 1 825 ? -14.158 6.179 -25.144 1.00 83.69 825 ASN A N 1
ATOM 6327 C CA . ASN A 1 825 ? -13.906 6.772 -26.458 1.00 83.69 825 ASN A CA 1
ATOM 6328 C C . ASN A 1 825 ? -12.479 7.307 -26.648 1.00 83.69 825 ASN A C 1
ATOM 6330 O O . ASN A 1 825 ? -12.035 7.414 -27.793 1.00 83.69 825 ASN A O 1
ATOM 6334 N N . MET A 1 826 ? -11.792 7.658 -25.559 1.00 84.81 826 MET A N 1
ATOM 6335 C CA . MET A 1 826 ? -10.516 8.387 -25.548 1.00 84.81 826 MET A CA 1
ATOM 6336 C C . MET A 1 826 ? -9.339 7.590 -24.961 1.00 84.81 826 MET A C 1
ATOM 6338 O O . MET A 1 826 ? -8.196 8.026 -25.097 1.00 84.81 826 MET A O 1
ATOM 6342 N N . ALA A 1 827 ? -9.585 6.412 -24.379 1.00 88.00 827 ALA A N 1
ATOM 6343 C CA . ALA A 1 827 ? -8.536 5.515 -23.892 1.00 88.00 827 ALA A CA 1
ATOM 6344 C C . ALA A 1 827 ? -8.776 4.045 -24.282 1.00 88.00 827 ALA A C 1
ATOM 6346 O O . ALA A 1 827 ? -8.111 3.545 -25.191 1.00 88.00 827 ALA A O 1
ATOM 6347 N N . ALA A 1 828 ? -9.743 3.358 -23.664 1.00 88.12 828 ALA A N 1
ATOM 6348 C CA . ALA A 1 828 ? -9.885 1.897 -23.757 1.00 88.12 828 ALA A CA 1
ATOM 6349 C C . ALA A 1 828 ? -9.998 1.391 -25.208 1.00 88.12 828 ALA A C 1
ATOM 6351 O O . ALA A 1 828 ? -9.262 0.500 -25.619 1.00 88.12 828 ALA A O 1
ATOM 6352 N N . LYS A 1 829 ? -10.833 2.035 -26.032 1.00 82.56 829 LYS A N 1
ATOM 6353 C CA . LYS A 1 829 ? -11.019 1.719 -27.463 1.00 82.56 829 LYS A CA 1
ATOM 6354 C C . LYS A 1 829 ? -9.776 1.932 -28.343 1.00 82.56 829 LYS A C 1
ATOM 6356 O O . LYS A 1 829 ? -9.726 1.403 -29.452 1.00 82.56 829 LYS A O 1
ATOM 6361 N N . ILE A 1 830 ? -8.838 2.774 -27.909 1.00 72.44 830 ILE A N 1
ATOM 6362 C CA . ILE A 1 830 ? -7.637 3.155 -28.670 1.00 72.44 830 ILE A CA 1
ATOM 6363 C C . ILE A 1 830 ? -6.463 2.242 -28.304 1.00 72.44 830 ILE A C 1
ATOM 6365 O O . ILE A 1 830 ? -5.671 1.882 -29.174 1.00 72.44 830 ILE A O 1
ATOM 6369 N N . VAL A 1 831 ? -6.367 1.886 -27.023 1.00 75.31 831 VAL A N 1
ATOM 6370 C CA . VAL A 1 831 ? -5.220 1.194 -26.425 1.00 75.31 831 VAL A CA 1
ATOM 6371 C C . VAL A 1 831 ? -5.429 -0.318 -26.350 1.00 75.31 831 VAL A C 1
ATOM 6373 O O . VAL A 1 831 ? -4.515 -1.070 -26.680 1.00 75.31 831 VAL A O 1
ATOM 6376 N N . ILE A 1 832 ? -6.622 -0.775 -25.955 1.00 79.88 832 ILE A N 1
ATOM 6377 C CA . ILE A 1 832 ? -6.914 -2.197 -25.745 1.00 79.88 832 ILE A CA 1
ATOM 6378 C C . ILE A 1 832 ? -7.373 -2.819 -27.079 1.00 79.88 832 ILE A C 1
ATOM 6380 O O . ILE A 1 832 ? -8.395 -2.395 -27.636 1.00 79.88 832 ILE A O 1
ATOM 6384 N N . PRO A 1 833 ? -6.660 -3.831 -27.619 1.00 78.75 833 PRO A N 1
ATOM 6385 C CA . PRO A 1 833 ? -7.067 -4.520 -28.841 1.00 78.75 833 PRO A CA 1
ATOM 6386 C C . PRO A 1 833 ? -8.469 -5.128 -28.721 1.00 78.75 833 PRO A C 1
ATOM 6388 O O . PRO A 1 833 ? -8.839 -5.648 -27.677 1.00 78.75 833 PRO A O 1
ATOM 6391 N N . ASP A 1 834 ? -9.246 -5.038 -29.803 1.00 80.44 834 ASP A N 1
ATOM 6392 C CA . ASP A 1 834 ? -10.611 -5.572 -29.970 1.00 80.44 834 ASP A CA 1
ATOM 6393 C C . ASP A 1 834 ? -11.673 -5.260 -28.883 1.00 80.44 834 ASP A C 1
ATOM 6395 O O . ASP A 1 834 ? -12.829 -5.666 -29.035 1.00 80.44 834 ASP A O 1
ATOM 6399 N N . PHE A 1 835 ? -11.361 -4.407 -27.898 1.00 88.94 835 PHE A N 1
ATOM 6400 C CA . PHE A 1 835 ? -12.234 -3.986 -26.791 1.00 88.94 835 PHE A CA 1
ATOM 6401 C C . PHE A 1 835 ? -13.671 -3.655 -27.222 1.00 88.94 835 PHE A C 1
ATOM 6403 O O . PHE A 1 835 ? -14.634 -4.176 -26.666 1.00 88.94 835 PHE A O 1
ATOM 6410 N N . ASN A 1 836 ? -13.842 -2.855 -28.281 1.00 86.44 836 ASN A N 1
ATOM 6411 C CA . ASN A 1 836 ? -15.167 -2.497 -28.802 1.00 86.44 836 ASN A CA 1
ATOM 6412 C C . ASN A 1 836 ? -15.985 -3.695 -29.319 1.00 86.44 836 ASN A C 1
ATOM 6414 O O . ASN A 1 836 ? -17.211 -3.653 -29.262 1.00 86.44 836 ASN A O 1
ATOM 6418 N N . ALA A 1 837 ? -15.338 -4.739 -29.840 1.00 86.38 837 ALA A N 1
ATOM 6419 C CA . ALA A 1 837 ? -16.013 -5.957 -30.285 1.00 86.38 837 ALA A CA 1
ATOM 6420 C C . ALA A 1 837 ? -16.388 -6.858 -29.098 1.00 86.38 837 ALA A C 1
ATOM 6422 O O . ALA A 1 837 ? -17.455 -7.472 -29.117 1.00 86.38 837 ALA A O 1
ATOM 6423 N N . ARG A 1 838 ? -15.552 -6.898 -28.051 1.00 94.69 838 ARG A N 1
ATOM 6424 C CA . ARG A 1 838 ? -15.849 -7.601 -26.793 1.00 94.69 838 ARG A CA 1
ATOM 6425 C C . ARG A 1 838 ? -16.981 -6.928 -26.013 1.00 94.69 838 ARG A C 1
ATOM 6427 O O . ARG A 1 838 ? -17.888 -7.624 -25.570 1.00 94.69 838 ARG A O 1
ATOM 6434 N N . LEU A 1 839 ? -16.982 -5.597 -25.920 1.00 96.69 839 LEU A N 1
ATOM 6435 C CA . LEU A 1 839 ? -18.040 -4.818 -25.268 1.00 96.69 839 LEU A CA 1
ATOM 6436 C C . LEU A 1 839 ? -19.392 -4.955 -25.987 1.00 96.69 839 LEU A C 1
ATOM 6438 O O . LEU A 1 839 ? -20.405 -5.200 -25.336 1.00 96.69 839 LEU A O 1
ATOM 6442 N N . GLU A 1 840 ? -19.413 -4.884 -27.323 1.00 93.38 840 GLU A N 1
ATOM 6443 C CA . GLU A 1 840 ? -20.626 -5.158 -28.107 1.00 93.38 840 GLU A CA 1
ATOM 6444 C C . GLU A 1 840 ? -21.112 -6.602 -27.890 1.00 93.38 840 GLU A C 1
ATOM 6446 O O . GLU A 1 840 ? -22.299 -6.824 -27.670 1.00 93.38 840 GLU A O 1
ATOM 6451 N N . ALA A 1 841 ? -20.213 -7.594 -27.880 1.00 94.19 841 ALA A N 1
ATOM 6452 C CA . ALA A 1 841 ? -20.588 -8.982 -27.602 1.00 94.19 841 ALA A CA 1
ATOM 6453 C C . ALA A 1 841 ? -21.167 -9.171 -26.185 1.00 94.19 841 ALA A C 1
ATOM 6455 O O . ALA A 1 841 ? -22.136 -9.914 -26.027 1.00 94.19 841 ALA A O 1
ATOM 6456 N N . ALA A 1 842 ? -20.621 -8.478 -25.180 1.00 96.94 842 ALA A N 1
ATOM 6457 C CA . ALA A 1 842 ? -21.130 -8.484 -23.810 1.00 96.94 842 ALA A CA 1
ATOM 6458 C C . ALA A 1 842 ? -22.535 -7.863 -23.723 1.00 96.94 842 ALA A C 1
ATOM 6460 O O . ALA A 1 842 ? -23.445 -8.497 -23.196 1.00 96.94 842 ALA A O 1
ATOM 6461 N N . TYR A 1 843 ? -22.744 -6.682 -24.317 1.00 97.50 843 TYR A N 1
ATOM 6462 C CA . TYR A 1 843 ? -24.058 -6.030 -24.380 1.00 97.50 843 TYR A CA 1
ATOM 6463 C C . TYR A 1 843 ? -25.108 -6.916 -25.069 1.00 97.50 843 TYR A C 1
ATOM 6465 O O . TYR A 1 843 ? -26.218 -7.080 -24.560 1.00 97.50 843 TYR A O 1
ATOM 6473 N N . GLN A 1 844 ? -24.760 -7.559 -26.189 1.00 94.94 844 GLN A N 1
ATOM 6474 C CA . GLN A 1 844 ? -25.680 -8.467 -26.882 1.00 94.94 844 GLN A CA 1
ATOM 6475 C C . GLN A 1 844 ? -26.003 -9.731 -26.055 1.00 94.94 844 GLN A C 1
ATOM 6477 O O . GLN A 1 844 ? -27.141 -10.198 -26.114 1.00 94.94 844 GLN A O 1
ATOM 6482 N N . ASP A 1 845 ? -25.071 -10.269 -25.252 1.00 95.69 845 ASP A N 1
ATOM 6483 C CA . ASP A 1 845 ? -25.371 -11.351 -24.294 1.00 95.69 845 ASP A CA 1
ATOM 6484 C C . ASP A 1 845 ? -26.279 -10.866 -23.154 1.00 95.69 845 ASP A C 1
ATOM 6486 O O . ASP A 1 845 ? -27.293 -11.506 -22.863 1.00 95.69 845 ASP A O 1
ATOM 6490 N N . ALA A 1 846 ? -25.978 -9.716 -22.547 1.00 95.50 846 ALA A N 1
ATOM 6491 C CA . ALA A 1 846 ? -26.790 -9.122 -21.488 1.00 95.50 846 ALA A CA 1
ATOM 6492 C C . ALA A 1 846 ? -28.243 -8.914 -21.940 1.00 95.50 846 ALA A C 1
ATOM 6494 O O . ALA A 1 846 ? -29.174 -9.409 -21.294 1.00 95.50 846 ALA A O 1
ATOM 6495 N N . MET A 1 847 ? -28.441 -8.285 -23.102 1.00 95.31 847 MET A N 1
ATOM 6496 C CA . MET A 1 847 ? -29.765 -8.067 -23.692 1.00 95.31 847 MET A CA 1
ATOM 6497 C C . MET A 1 847 ? -30.466 -9.382 -24.069 1.00 95.31 847 MET A C 1
ATOM 6499 O O . MET A 1 847 ? -31.673 -9.514 -23.859 1.00 95.31 847 MET A O 1
ATOM 6503 N N . ALA A 1 848 ? -29.739 -10.385 -24.578 1.00 93.69 848 ALA A N 1
ATOM 6504 C CA . ALA A 1 848 ? -30.310 -11.693 -24.916 1.00 93.69 848 ALA A CA 1
ATOM 6505 C C . ALA A 1 848 ? -30.758 -12.500 -23.683 1.00 93.69 848 ALA A C 1
ATOM 6507 O O . ALA A 1 848 ? -31.748 -13.232 -23.761 1.00 93.69 848 ALA A O 1
ATOM 6508 N N . ASN A 1 849 ? -30.066 -12.351 -22.550 1.00 93.38 849 ASN A N 1
ATOM 6509 C CA . ASN A 1 849 ? -30.421 -12.979 -21.273 1.00 93.38 849 ASN A CA 1
ATOM 6510 C C . ASN A 1 849 ? -31.400 -12.137 -20.430 1.00 93.38 849 ASN A C 1
ATOM 6512 O O . ASN A 1 849 ? -31.885 -12.612 -19.403 1.00 93.38 849 ASN A O 1
ATOM 6516 N N . GLY A 1 850 ? -31.724 -10.911 -20.854 1.00 90.88 850 GLY A N 1
ATOM 6517 C CA . GLY A 1 850 ? -32.616 -10.004 -20.127 1.00 90.88 850 GLY A CA 1
ATOM 6518 C C . GLY A 1 850 ? -31.987 -9.357 -18.888 1.00 90.88 850 GLY A C 1
ATOM 6519 O O . GLY A 1 850 ? -32.722 -8.879 -18.020 1.00 90.88 850 GLY A O 1
ATOM 6520 N N . ARG A 1 851 ? -30.650 -9.324 -18.796 1.00 92.88 851 ARG A N 1
ATOM 6521 C CA . ARG A 1 851 ? -29.949 -8.461 -17.835 1.00 92.88 851 ARG A CA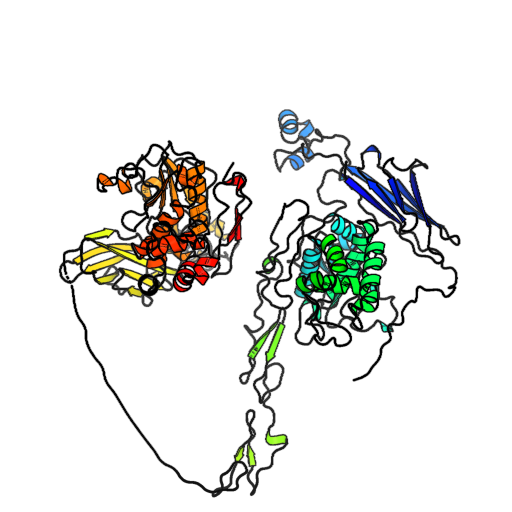 1
ATOM 6522 C C . ARG A 1 851 ? -30.227 -6.997 -18.180 1.00 92.88 851 ARG A C 1
ATOM 6524 O O . ARG A 1 851 ? -30.437 -6.673 -19.348 1.00 92.88 851 ARG A O 1
ATOM 6531 N N . PHE A 1 852 ? -30.264 -6.127 -17.171 1.00 91.06 852 PHE A N 1
ATOM 6532 C CA . PHE A 1 852 ? -30.550 -4.690 -17.327 1.00 91.06 852 PHE A CA 1
ATOM 6533 C C . PHE A 1 852 ? -31.892 -4.375 -18.036 1.00 91.06 852 PHE A C 1
ATOM 6535 O O . PHE A 1 852 ? -32.140 -3.263 -18.490 1.00 91.06 852 PHE A O 1
ATOM 6542 N N . ALA A 1 853 ? -32.815 -5.341 -18.131 1.00 86.12 853 ALA A N 1
ATOM 6543 C CA . ALA A 1 853 ? -34.068 -5.144 -18.850 1.00 86.12 853 ALA A CA 1
ATOM 6544 C C . ALA A 1 853 ? -34.945 -4.071 -18.178 1.00 86.12 853 ALA A C 1
ATOM 6546 O O . ALA A 1 853 ? -35.454 -4.274 -17.073 1.00 86.12 853 ALA A O 1
ATOM 6547 N N . ASN A 1 854 ? -35.223 -2.989 -18.915 1.00 85.38 854 ASN A N 1
ATOM 6548 C CA . ASN A 1 854 ? -35.907 -1.774 -18.444 1.00 85.38 854 ASN A CA 1
ATOM 6549 C C . ASN A 1 854 ? -35.083 -0.938 -17.433 1.00 85.38 854 ASN A C 1
ATOM 6551 O O . ASN A 1 854 ? -35.662 -0.344 -16.526 1.00 85.38 854 ASN A O 1
ATOM 6555 N N . THR A 1 855 ? -33.757 -0.886 -17.590 1.00 89.56 855 THR A N 1
ATOM 6556 C CA . THR A 1 855 ? -32.876 0.123 -16.968 1.00 89.56 855 THR A CA 1
ATOM 6557 C C . THR A 1 855 ? -32.153 0.944 -18.036 1.00 89.56 855 THR A C 1
ATOM 6559 O O . THR A 1 855 ? -32.116 0.544 -19.200 1.00 89.56 855 THR A O 1
ATOM 6562 N N . TYR A 1 856 ? -31.542 2.065 -17.648 1.00 87.56 856 TYR A N 1
ATOM 6563 C CA . TYR A 1 856 ? -30.811 2.957 -18.559 1.00 87.56 856 TYR A CA 1
ATOM 6564 C C . TYR A 1 856 ? -29.660 2.232 -19.288 1.00 87.56 856 TYR A C 1
ATOM 6566 O O . TYR A 1 856 ? -29.526 2.344 -20.505 1.00 87.56 856 TYR A O 1
ATOM 6574 N N . ALA A 1 857 ? -28.957 1.335 -18.585 1.00 92.00 857 ALA A N 1
ATOM 6575 C CA . ALA A 1 857 ? -27.963 0.399 -19.134 1.00 92.00 857 ALA A CA 1
ATOM 6576 C C . ALA A 1 857 ? -28.425 -0.474 -20.331 1.00 92.00 857 ALA A C 1
ATOM 6578 O O . ALA A 1 857 ? -27.591 -1.114 -20.969 1.00 92.00 857 ALA A O 1
ATOM 6579 N N . ALA A 1 858 ? -29.724 -0.556 -20.648 1.00 92.00 858 ALA A N 1
ATOM 6580 C CA . ALA A 1 858 ? -30.212 -1.269 -21.832 1.00 92.00 858 ALA A CA 1
ATOM 6581 C C . ALA A 1 858 ? -30.335 -0.394 -23.092 1.00 92.00 858 ALA A C 1
ATOM 6583 O O . ALA A 1 858 ? -30.371 -0.950 -24.194 1.00 92.00 858 ALA A O 1
ATOM 6584 N N . ASP A 1 859 ? -30.396 0.937 -22.969 1.00 89.94 859 ASP A N 1
ATOM 6585 C CA . ASP A 1 859 ? -30.706 1.829 -24.097 1.00 89.94 859 ASP A CA 1
ATOM 6586 C C . ASP A 1 859 ? -29.591 1.850 -25.158 1.00 89.94 859 ASP A C 1
ATOM 6588 O O . ASP A 1 859 ? -29.883 1.864 -26.359 1.00 89.94 859 ASP A O 1
ATOM 6592 N N . THR A 1 860 ? -28.317 1.796 -24.747 1.00 91.56 860 THR A N 1
ATOM 6593 C CA . THR A 1 860 ? -27.171 1.643 -25.659 1.00 91.56 860 THR A CA 1
ATOM 6594 C C . THR A 1 860 ? -26.032 0.819 -25.042 1.00 91.56 860 THR A C 1
ATOM 6596 O O . THR A 1 860 ? -25.899 0.724 -23.825 1.00 91.56 860 THR A O 1
ATOM 6599 N N . VAL A 1 861 ? -25.144 0.291 -25.897 1.00 93.06 861 VAL A N 1
ATOM 6600 C CA . VAL A 1 861 ? -23.854 -0.319 -25.505 1.00 93.06 861 VAL A CA 1
ATOM 6601 C C . VAL A 1 861 ? -22.926 0.649 -24.745 1.00 93.06 861 VAL A C 1
ATOM 6603 O O . VAL A 1 861 ? -22.029 0.206 -24.031 1.00 93.06 861 VAL A O 1
ATOM 6606 N N . PHE A 1 862 ? -23.137 1.962 -24.879 1.00 91.81 862 PHE A N 1
ATOM 6607 C CA . PHE A 1 862 ? -22.386 2.986 -24.154 1.00 91.81 862 PHE A CA 1
ATOM 6608 C C . PHE A 1 862 ? -22.954 3.185 -22.742 1.00 91.81 862 PHE A C 1
ATOM 6610 O O . PHE A 1 862 ? -22.185 3.190 -21.786 1.00 91.81 862 PHE A O 1
ATOM 6617 N N . GLU A 1 863 ? -24.283 3.260 -22.581 1.00 94.19 863 GLU A N 1
ATOM 6618 C CA . GLU A 1 863 ? -24.900 3.347 -21.244 1.00 94.19 863 GLU A CA 1
ATOM 6619 C C . GLU A 1 863 ? -24.611 2.068 -20.442 1.00 94.19 863 GLU A C 1
ATOM 6621 O O . GLU A 1 863 ? -24.256 2.135 -19.271 1.00 94.19 863 GLU A O 1
ATOM 6626 N N . TYR A 1 864 ? -24.674 0.903 -21.100 1.00 97.38 864 TYR A N 1
ATOM 6627 C CA . TYR A 1 864 ? -24.271 -0.398 -20.551 1.00 97.38 864 TYR A CA 1
ATOM 6628 C C . TYR A 1 864 ? -22.852 -0.385 -19.963 1.00 97.38 864 TYR A C 1
ATOM 6630 O O . TYR A 1 864 ? -22.613 -0.940 -18.892 1.00 97.38 864 TYR A O 1
ATOM 6638 N N . TRP A 1 865 ? -21.912 0.271 -20.652 1.00 97.88 865 TRP A N 1
ATOM 6639 C CA . TRP A 1 865 ? -20.555 0.470 -20.153 1.00 97.88 865 TRP A CA 1
ATOM 6640 C C . TRP A 1 865 ? -20.530 1.419 -18.950 1.00 97.88 865 TRP A C 1
ATOM 6642 O O . TRP A 1 865 ? -20.026 1.041 -17.895 1.00 97.88 865 TRP A O 1
ATOM 6652 N N . ALA A 1 866 ? -21.087 2.626 -19.079 1.00 96.38 866 ALA A N 1
ATOM 6653 C CA . ALA A 1 866 ? -20.999 3.661 -18.048 1.00 96.38 866 ALA A CA 1
ATOM 6654 C C . ALA A 1 866 ? -21.679 3.257 -16.723 1.00 96.38 866 ALA A C 1
ATOM 6656 O O . ALA A 1 866 ? -21.105 3.456 -15.652 1.00 96.38 866 ALA A O 1
ATOM 6657 N N . GLU A 1 867 ? -22.837 2.599 -16.787 1.00 95.38 867 GLU A N 1
ATOM 6658 C CA . GLU A 1 867 ? -23.548 2.019 -15.634 1.00 95.38 867 GLU A CA 1
ATOM 6659 C C . GLU A 1 867 ? -22.754 0.879 -14.974 1.00 95.38 867 GLU A C 1
ATOM 6661 O O . GLU A 1 867 ? -22.709 0.760 -13.744 1.00 95.38 867 GLU A O 1
ATOM 6666 N N . GLY A 1 868 ? -22.067 0.062 -15.782 1.00 96.38 868 GLY A N 1
ATOM 6667 C CA . GLY A 1 868 ? -21.114 -0.938 -15.300 1.00 96.38 868 GLY A CA 1
ATOM 6668 C C . GLY A 1 868 ? -19.958 -0.304 -14.528 1.00 96.38 868 GLY A C 1
ATOM 6669 O O . GLY A 1 868 ? -19.624 -0.760 -13.438 1.00 96.38 868 GLY A O 1
ATOM 6670 N N . VAL A 1 869 ? -19.392 0.792 -15.040 1.00 96.44 869 VAL A N 1
ATOM 6671 C CA . VAL A 1 869 ? -18.308 1.530 -14.372 1.00 96.44 869 VAL A CA 1
ATOM 6672 C C . VAL A 1 869 ? -18.783 2.201 -13.078 1.00 96.44 869 VAL A C 1
ATOM 6674 O O . VAL A 1 869 ? -18.088 2.110 -12.068 1.00 96.44 869 VAL A O 1
ATOM 6677 N N . GLN A 1 870 ? -19.975 2.809 -13.050 1.00 93.19 870 GLN A N 1
ATOM 6678 C CA . GLN A 1 870 ? -20.541 3.354 -11.807 1.00 93.19 870 GLN A CA 1
ATOM 6679 C C . GLN A 1 870 ? -20.751 2.266 -10.747 1.00 93.19 870 GLN A C 1
ATOM 6681 O O . GLN A 1 870 ? -20.435 2.479 -9.578 1.00 93.19 870 GLN A O 1
ATOM 6686 N N . SER A 1 871 ? -21.258 1.098 -11.149 1.00 94.50 871 SER A N 1
ATOM 6687 C CA . SER A 1 871 ? -21.490 -0.021 -10.227 1.00 94.50 871 SER A CA 1
ATOM 6688 C C . SER A 1 871 ? -20.163 -0.598 -9.724 1.00 94.50 871 SER A C 1
ATOM 6690 O O . SER A 1 871 ? -20.007 -0.824 -8.532 1.00 94.50 871 SER A O 1
ATOM 6692 N N . TYR A 1 872 ? -19.155 -0.730 -10.594 1.00 94.56 872 TYR A N 1
ATOM 6693 C CA . TYR A 1 872 ? -17.799 -1.160 -10.224 1.00 94.56 872 TYR A CA 1
ATOM 6694 C C . TYR A 1 872 ? -17.088 -0.219 -9.239 1.00 94.56 872 TYR A C 1
ATOM 6696 O O . TYR A 1 872 ? -16.149 -0.645 -8.568 1.00 94.56 872 TYR A O 1
ATOM 6704 N N . PHE A 1 873 ? -17.505 1.042 -9.140 1.00 91.75 873 PHE A N 1
ATOM 6705 C CA . PHE A 1 873 ? -16.963 2.014 -8.187 1.00 91.75 873 PHE A CA 1
ATOM 6706 C C . PHE A 1 873 ? -17.891 2.305 -6.996 1.00 91.75 873 PHE A C 1
ATOM 6708 O O . PHE A 1 873 ? -17.607 3.221 -6.226 1.00 91.75 873 PHE A O 1
ATOM 6715 N N . ASP A 1 874 ? -18.956 1.514 -6.820 1.00 90.81 874 ASP A N 1
ATOM 6716 C CA . ASP A 1 874 ? -19.959 1.637 -5.752 1.00 90.81 874 ASP A CA 1
ATOM 6717 C C . ASP A 1 874 ? -20.684 3.008 -5.734 1.00 90.81 874 ASP A C 1
ATOM 6719 O O . ASP A 1 874 ? -21.112 3.499 -4.686 1.00 90.81 874 ASP A O 1
ATOM 6723 N N . VAL A 1 875 ? -20.823 3.644 -6.909 1.00 89.81 875 VAL A N 1
ATOM 6724 C CA . VAL A 1 875 ? -21.441 4.975 -7.104 1.00 89.81 875 VAL A CA 1
ATOM 6725 C C . VAL A 1 875 ? -22.690 4.971 -7.998 1.00 89.81 875 VAL A C 1
ATOM 6727 O O . VAL A 1 875 ? -23.153 6.044 -8.394 1.00 89.81 875 VAL A O 1
ATOM 6730 N N . ASN A 1 876 ? -23.250 3.800 -8.319 1.00 91.25 876 ASN A N 1
ATOM 6731 C CA . ASN A 1 876 ? -24.576 3.695 -8.942 1.00 91.25 876 ASN A CA 1
ATOM 6732 C C . ASN A 1 876 ? -25.691 3.687 -7.869 1.00 91.25 876 ASN A C 1
ATOM 6734 O O . ASN A 1 876 ? -25.432 3.533 -6.673 1.00 91.25 876 ASN A O 1
ATOM 6738 N N . HIS A 1 877 ? -26.945 3.855 -8.280 1.00 90.00 877 HIS A N 1
ATOM 6739 C CA . HIS A 1 877 ? -28.106 3.999 -7.402 1.00 90.00 877 HIS A CA 1
ATOM 6740 C C . HIS A 1 877 ? -28.984 2.740 -7.372 1.00 90.00 877 HIS A C 1
ATOM 6742 O O . HIS A 1 877 ? -29.535 2.314 -8.382 1.00 90.00 877 HIS A O 1
ATOM 6748 N N . GLU A 1 878 ? -29.157 2.169 -6.177 1.00 89.94 878 GLU A N 1
ATOM 6749 C CA . GLU A 1 878 ? -29.942 0.949 -5.958 1.00 89.94 878 GLU A CA 1
ATOM 6750 C C . GLU A 1 878 ? -31.463 1.151 -6.135 1.00 89.94 878 GLU A C 1
ATOM 6752 O O . GLU A 1 878 ? -32.079 2.078 -5.587 1.00 89.94 878 GLU A O 1
ATOM 6757 N N . ARG A 1 879 ? -32.099 0.200 -6.829 1.00 86.62 879 ARG A N 1
ATOM 6758 C CA . ARG A 1 879 ? -33.554 0.021 -6.927 1.00 86.62 879 ARG A CA 1
ATOM 6759 C C . ARG A 1 879 ? -33.980 -1.450 -6.931 1.00 86.62 879 ARG A C 1
ATOM 6761 O O . ARG A 1 879 ? -34.074 -2.076 -7.989 1.00 86.62 879 ARG A O 1
ATOM 6768 N N . ASP A 1 880 ? -34.385 -1.955 -5.765 1.00 83.12 880 ASP A N 1
ATOM 6769 C CA . ASP A 1 880 ? -35.290 -3.108 -5.656 1.00 83.12 880 ASP A CA 1
ATOM 6770 C C . ASP A 1 880 ? -36.692 -2.674 -5.154 1.00 83.12 880 ASP A C 1
ATOM 6772 O O . ASP A 1 880 ? -36.820 -2.149 -4.042 1.00 83.12 880 ASP A O 1
ATOM 6776 N N . PRO A 1 881 ? -37.776 -2.863 -5.937 1.00 82.00 881 PRO A N 1
ATOM 6777 C CA . PRO A 1 881 ? -37.790 -3.307 -7.332 1.00 82.00 881 PRO A CA 1
ATOM 6778 C C . PRO A 1 881 ? -37.280 -2.221 -8.305 1.00 82.00 881 PRO A C 1
ATOM 6780 O O . PRO A 1 881 ? -37.392 -1.032 -7.992 1.00 82.00 881 PRO A O 1
ATOM 6783 N N . PRO A 1 882 ? -36.813 -2.607 -9.511 1.00 85.25 882 PRO A N 1
ATOM 6784 C CA . PRO A 1 882 ? -36.404 -1.672 -10.562 1.00 85.25 882 PRO A CA 1
ATOM 6785 C C . PRO A 1 882 ? -37.495 -0.650 -10.904 1.00 85.25 882 PRO A C 1
ATOM 6787 O O . PRO A 1 882 ? -38.670 -1.011 -11.037 1.00 85.25 882 PRO A O 1
ATOM 6790 N N . ASP A 1 883 ? -37.118 0.621 -11.076 1.00 82.00 883 ASP A N 1
ATOM 6791 C CA . ASP A 1 883 ? -38.071 1.731 -11.262 1.00 82.00 883 ASP A CA 1
ATOM 6792 C C . ASP A 1 883 ? -38.261 2.185 -12.721 1.00 82.00 883 ASP A C 1
ATOM 6794 O O . ASP A 1 883 ? -39.106 3.039 -12.999 1.00 82.00 883 ASP A O 1
ATOM 6798 N N . GLY A 1 884 ? -37.537 1.563 -13.654 1.00 81.31 884 GLY A N 1
ATOM 6799 C CA . GLY A 1 884 ? -37.513 1.916 -15.076 1.00 81.31 884 GLY A CA 1
ATOM 6800 C C . GLY A 1 884 ? -36.271 2.705 -15.498 1.00 81.31 884 GLY A C 1
ATOM 6801 O O . GLY A 1 884 ? -36.123 2.979 -16.687 1.00 81.31 884 GLY A O 1
ATOM 6802 N N . ILE A 1 885 ? -35.403 3.068 -14.546 1.00 80.19 885 ILE A N 1
ATOM 6803 C CA . ILE A 1 885 ? -34.093 3.687 -14.786 1.00 80.19 885 ILE A CA 1
ATOM 6804 C C . ILE A 1 885 ? -33.004 2.818 -14.152 1.00 80.19 885 ILE A C 1
ATOM 6806 O O . ILE A 1 885 ? -32.089 2.405 -14.858 1.00 80.19 885 ILE A O 1
ATOM 6810 N N . HIS A 1 886 ? -33.156 2.451 -12.875 1.00 89.69 886 HIS A N 1
ATOM 6811 C CA . HIS A 1 886 ? -32.160 1.693 -12.099 1.00 89.69 886 HIS A CA 1
ATOM 6812 C C . HIS A 1 886 ? -32.659 0.291 -11.685 1.00 89.69 886 HIS A C 1
ATOM 6814 O O . HIS A 1 886 ? -33.856 -0.005 -11.779 1.00 89.69 886 HIS A O 1
ATOM 6820 N N . ASN A 1 887 ? -31.756 -0.577 -11.203 1.00 89.00 887 ASN A N 1
ATOM 6821 C CA . ASN A 1 887 ? -32.063 -1.903 -10.632 1.00 89.00 887 ASN A CA 1
ATOM 6822 C C . ASN A 1 887 ? -31.256 -2.192 -9.338 1.00 89.00 887 ASN A C 1
ATOM 6824 O O . ASN A 1 887 ? -30.704 -1.284 -8.729 1.00 89.00 887 ASN A O 1
ATOM 6828 N N . HIS A 1 888 ? -31.215 -3.456 -8.903 1.00 91.00 888 HIS A N 1
ATOM 6829 C CA . HIS A 1 888 ? -30.553 -3.931 -7.678 1.00 91.00 888 HIS A CA 1
ATOM 6830 C C . HIS A 1 888 ? -29.031 -4.169 -7.805 1.00 91.00 888 HIS A C 1
ATOM 6832 O O . HIS A 1 888 ? -28.473 -4.900 -6.996 1.00 91.00 888 HIS A O 1
ATOM 6838 N N . VAL A 1 889 ? -28.376 -3.670 -8.856 1.00 93.00 889 VAL A N 1
ATOM 6839 C CA . VAL A 1 889 ? -26.946 -3.898 -9.115 1.00 93.00 889 VAL A CA 1
ATOM 6840 C C . VAL A 1 889 ? -26.248 -2.550 -9.073 1.00 93.00 889 VAL A C 1
ATOM 6842 O O . VAL A 1 889 ? -26.264 -1.822 -10.064 1.00 93.00 889 VAL A O 1
ATOM 6845 N N . ASN A 1 890 ? -25.673 -2.199 -7.924 1.00 91.94 890 ASN A N 1
ATOM 6846 C CA . ASN A 1 890 ? -25.030 -0.896 -7.745 1.00 91.94 890 ASN A CA 1
ATOM 6847 C C . ASN A 1 890 ? -23.642 -0.948 -7.090 1.00 91.94 890 ASN A C 1
ATOM 6849 O O . ASN A 1 890 ? -23.008 0.101 -6.960 1.00 91.94 890 ASN A O 1
ATOM 6853 N N . THR A 1 891 ? -23.172 -2.140 -6.719 1.00 93.69 891 THR A N 1
ATOM 6854 C CA . THR A 1 891 ? -21.824 -2.398 -6.188 1.00 93.69 891 THR A CA 1
ATOM 6855 C C . THR A 1 891 ? -20.980 -3.278 -7.112 1.00 93.69 891 THR A C 1
ATOM 6857 O O . THR A 1 891 ? -21.496 -3.985 -7.990 1.00 93.69 891 THR A O 1
ATOM 6860 N N . ARG A 1 892 ? -19.660 -3.280 -6.890 1.00 93.00 892 ARG A N 1
ATOM 6861 C CA . ARG A 1 892 ? -18.705 -4.133 -7.617 1.00 93.00 892 ARG A CA 1
ATOM 6862 C C . ARG A 1 892 ? -19.012 -5.616 -7.438 1.00 93.00 892 ARG A C 1
ATOM 6864 O O . ARG A 1 892 ? -19.001 -6.372 -8.411 1.00 93.00 892 ARG A O 1
ATOM 6871 N N . GLU A 1 893 ? -19.298 -6.018 -6.205 1.00 93.44 893 GLU A N 1
ATOM 6872 C CA . GLU A 1 893 ? -19.644 -7.385 -5.820 1.00 93.44 893 GLU A CA 1
ATOM 6873 C C . GLU A 1 893 ? -20.885 -7.894 -6.569 1.00 93.44 893 GLU A C 1
ATOM 6875 O O . GLU A 1 893 ? -20.890 -9.014 -7.085 1.00 93.44 893 GLU A O 1
ATOM 6880 N N . GLU A 1 894 ? -21.928 -7.068 -6.672 1.00 95.31 894 GLU A N 1
ATOM 6881 C CA . GLU A 1 894 ? -23.150 -7.410 -7.406 1.00 95.31 894 GLU A CA 1
ATOM 6882 C C . GLU A 1 894 ? -22.900 -7.484 -8.910 1.00 95.31 894 GLU A C 1
ATOM 6884 O O . GLU A 1 894 ? -23.369 -8.423 -9.554 1.00 95.31 894 GLU A O 1
ATOM 6889 N N . LEU A 1 895 ? -22.129 -6.546 -9.474 1.00 96.38 895 LEU A N 1
ATOM 6890 C CA . LEU A 1 895 ? -21.779 -6.550 -10.895 1.00 96.38 895 LEU A CA 1
ATOM 6891 C C . LEU A 1 895 ? -21.024 -7.830 -11.282 1.00 96.38 895 LEU A C 1
ATOM 6893 O O . LEU A 1 895 ? -21.385 -8.471 -12.269 1.00 96.38 895 LEU A O 1
ATOM 6897 N N . MET A 1 896 ? -20.037 -8.238 -10.477 1.00 95.06 896 MET A N 1
ATOM 6898 C CA . MET A 1 896 ? -19.262 -9.471 -10.670 1.00 95.06 896 MET A CA 1
ATOM 6899 C C . MET A 1 896 ? -20.148 -10.728 -10.712 1.00 95.06 896 MET A C 1
ATOM 6901 O O . MET A 1 896 ? -19.870 -11.657 -11.471 1.00 95.06 896 MET A O 1
ATOM 6905 N N . VAL A 1 897 ? -21.225 -10.765 -9.923 1.00 95.31 897 VAL A N 1
ATOM 6906 C CA . VAL A 1 897 ? -22.162 -11.903 -9.867 1.00 95.31 897 VAL A CA 1
ATOM 6907 C C . VAL A 1 897 ? -23.247 -11.820 -10.950 1.00 95.31 897 VAL A C 1
ATOM 6909 O O . VAL A 1 897 ? -23.661 -12.851 -11.485 1.00 95.31 897 VAL A O 1
ATOM 6912 N N . TYR A 1 898 ? -23.720 -10.617 -11.281 1.00 95.94 898 TYR A N 1
ATOM 6913 C CA . TYR A 1 898 ? -24.841 -10.383 -12.197 1.00 95.94 898 TYR A CA 1
ATOM 6914 C C . TYR A 1 898 ? -24.427 -10.425 -13.672 1.00 95.94 898 TYR A C 1
ATOM 6916 O O . TYR A 1 898 ? -25.050 -11.130 -14.476 1.00 95.94 898 TYR A O 1
ATOM 6924 N N . ASP A 1 899 ? -23.361 -9.701 -14.025 1.00 97.44 899 ASP A N 1
ATOM 6925 C CA . ASP A 1 899 ? -22.734 -9.742 -15.344 1.00 97.44 899 ASP A CA 1
ATOM 6926 C C . ASP A 1 899 ? -21.199 -9.825 -15.221 1.00 97.44 899 ASP A C 1
ATOM 6928 O O . ASP A 1 899 ? -20.492 -8.820 -15.354 1.00 97.44 899 ASP A O 1
ATOM 6932 N N . PRO A 1 900 ? -20.651 -11.039 -15.014 1.00 95.94 900 PRO A N 1
ATOM 6933 C CA . PRO A 1 900 ? -19.208 -11.245 -14.986 1.00 95.94 900 PRO A CA 1
ATOM 6934 C C . PRO A 1 900 ? -18.512 -10.881 -16.307 1.00 95.94 900 PRO A C 1
ATOM 6936 O O . PRO A 1 900 ? -17.295 -10.722 -16.315 1.00 95.94 900 PRO A O 1
ATOM 6939 N N . VAL A 1 901 ? -19.220 -10.752 -17.437 1.00 96.81 901 VAL A N 1
ATOM 6940 C CA . VAL A 1 901 ? -18.597 -10.359 -18.714 1.00 96.81 901 VAL A CA 1
ATOM 6941 C C . VAL A 1 901 ? -18.347 -8.851 -18.727 1.00 96.81 901 VAL A C 1
ATOM 6943 O O . VAL A 1 901 ? -17.260 -8.419 -19.111 1.00 96.81 901 VAL A O 1
ATOM 6946 N N . LEU A 1 902 ? -19.310 -8.059 -18.246 1.00 97.56 902 LEU A N 1
ATOM 6947 C CA . LEU A 1 902 ? -19.140 -6.625 -18.017 1.00 97.56 902 LEU A CA 1
ATOM 6948 C C . LEU A 1 902 ? -18.117 -6.351 -16.909 1.00 97.56 902 LEU A C 1
ATOM 6950 O O . LEU A 1 902 ? -17.206 -5.564 -17.141 1.00 97.56 902 LEU A O 1
ATOM 6954 N N . TYR A 1 903 ? -18.190 -7.043 -15.763 1.00 97.38 903 TYR A N 1
ATOM 6955 C CA . TYR A 1 903 ? -17.193 -6.905 -14.688 1.00 97.38 903 TYR A CA 1
ATOM 6956 C C . TYR A 1 903 ? -15.763 -7.110 -15.207 1.00 97.38 903 TYR A C 1
ATOM 6958 O O . TYR A 1 903 ? -14.920 -6.250 -14.985 1.00 97.38 903 TYR A O 1
ATOM 6966 N N . ASN A 1 904 ? -15.494 -8.182 -15.964 1.00 95.75 904 ASN A N 1
ATOM 6967 C CA . ASN A 1 904 ? -14.149 -8.439 -16.495 1.00 95.75 904 ASN A CA 1
ATOM 6968 C C . ASN A 1 904 ? -13.678 -7.365 -17.497 1.00 95.75 904 ASN A C 1
ATOM 6970 O O . ASN A 1 904 ? -12.492 -7.054 -17.534 1.00 95.75 904 ASN A O 1
ATOM 6974 N N . LEU A 1 905 ? -14.582 -6.775 -18.291 1.00 96.94 905 LEU A N 1
ATOM 6975 C CA . LEU A 1 905 ? -14.251 -5.657 -19.192 1.00 96.94 905 LEU A CA 1
ATOM 6976 C C . LEU A 1 905 ? -13.986 -4.345 -18.444 1.00 96.94 905 LEU A C 1
ATOM 6978 O O . LEU A 1 905 ? -13.194 -3.530 -18.906 1.00 96.94 905 LEU A O 1
ATOM 6982 N N . VAL A 1 906 ? -14.650 -4.126 -17.309 1.00 96.81 906 VAL A N 1
ATOM 6983 C CA . VAL A 1 906 ? -14.412 -2.959 -16.450 1.00 96.81 906 VAL A CA 1
ATOM 6984 C C . VAL A 1 906 ? -13.118 -3.146 -15.648 1.00 96.81 906 VAL A C 1
ATOM 6986 O O . VAL A 1 906 ? -12.303 -2.231 -15.586 1.00 96.81 906 VAL A O 1
ATOM 6989 N N . HIS A 1 907 ? -12.868 -4.345 -15.120 1.00 93.94 907 HIS A N 1
ATOM 6990 C CA . HIS A 1 907 ? -11.653 -4.695 -14.380 1.00 93.94 907 HIS A CA 1
ATOM 6991 C C . HIS A 1 907 ? -10.384 -4.659 -15.255 1.00 93.94 907 HIS A C 1
ATOM 6993 O O . HIS A 1 907 ? -9.353 -4.201 -14.792 1.00 93.94 907 HIS A O 1
ATOM 6999 N N . GLU A 1 908 ? -10.448 -5.021 -16.541 1.00 92.69 908 GLU A N 1
ATOM 7000 C CA . GLU A 1 908 ? -9.331 -4.847 -17.499 1.00 92.69 908 GLU A CA 1
ATOM 7001 C C . GLU A 1 908 ? -8.926 -3.370 -17.715 1.00 92.69 908 GLU A C 1
ATOM 7003 O O . GLU A 1 908 ? -7.781 -3.062 -18.052 1.00 92.69 908 GLU A O 1
ATOM 7008 N N . VAL A 1 909 ? -9.871 -2.446 -17.522 1.00 93.44 909 VAL A N 1
ATOM 7009 C CA . VAL A 1 909 ? -9.662 -0.993 -17.642 1.00 93.44 909 VAL A CA 1
ATOM 7010 C C . VAL A 1 909 ? -9.260 -0.376 -16.294 1.00 93.44 909 VAL A C 1
ATOM 7012 O O . VAL A 1 909 ? -8.483 0.579 -16.274 1.00 93.44 909 VAL A O 1
ATOM 7015 N N . PHE A 1 910 ? -9.741 -0.941 -15.181 1.00 92.94 910 PHE A N 1
ATOM 7016 C CA . PHE A 1 910 ? -9.496 -0.478 -13.809 1.00 92.94 910 PHE A CA 1
ATOM 7017 C C . PHE A 1 910 ? -9.016 -1.623 -12.870 1.00 92.94 910 PHE A C 1
ATOM 7019 O O . PHE A 1 910 ? -9.708 -1.961 -11.896 1.00 92.94 910 PHE A O 1
ATOM 7026 N N . PRO A 1 911 ? -7.854 -2.257 -13.150 1.00 88.69 911 PRO A N 1
ATOM 7027 C CA . PRO A 1 911 ? -7.396 -3.477 -12.467 1.00 88.69 911 PRO A CA 1
ATOM 7028 C C . PRO A 1 911 ? -6.911 -3.284 -11.024 1.00 88.69 911 PRO A C 1
ATOM 7030 O O . PRO A 1 911 ? -6.778 -4.262 -10.293 1.00 88.69 911 PRO A O 1
ATOM 7033 N N . CYS A 1 912 ? -6.657 -2.056 -10.564 1.00 79.38 912 CYS A N 1
ATOM 7034 C CA . CYS A 1 912 ? -6.223 -1.824 -9.186 1.00 79.38 912 CYS A CA 1
ATOM 7035 C C . CYS A 1 912 ? -7.351 -2.007 -8.158 1.00 79.38 912 CYS A C 1
ATOM 7037 O O . CYS A 1 912 ? -7.079 -2.034 -6.955 1.00 79.38 912 CYS A O 1
ATOM 7039 N N . GLU A 1 913 ? -8.614 -2.103 -8.579 1.00 80.62 913 GLU A N 1
ATOM 7040 C CA . GLU A 1 913 ? -9.769 -2.205 -7.675 1.00 80.62 913 GLU A CA 1
ATOM 7041 C C . GLU A 1 913 ? -9.928 -1.004 -6.713 1.00 80.62 913 GLU A C 1
ATOM 7043 O O . GLU A 1 913 ? -10.494 -1.129 -5.623 1.00 80.62 913 GLU A O 1
ATOM 7048 N N . ASN A 1 914 ? -9.458 0.180 -7.112 1.00 80.94 914 ASN A N 1
ATOM 7049 C CA . ASN A 1 914 ? -9.635 1.438 -6.377 1.00 80.94 914 ASN A CA 1
ATOM 7050 C C . ASN A 1 914 ? -11.122 1.652 -5.963 1.00 80.94 914 ASN A C 1
ATOM 7052 O O . ASN A 1 914 ? -12.020 1.345 -6.749 1.00 80.94 914 ASN A O 1
ATOM 7056 N N . ARG A 1 915 ? -11.425 2.152 -4.744 1.00 72.81 915 ARG A N 1
ATOM 7057 C CA . ARG A 1 915 ? -12.805 2.501 -4.287 1.00 72.81 915 ARG A CA 1
ATOM 7058 C C . ARG A 1 915 ? -12.948 3.969 -3.856 1.00 72.81 915 ARG A C 1
ATOM 7060 O O . ARG A 1 915 ? -12.099 4.487 -3.136 1.00 72.81 915 ARG A O 1
ATOM 7067 N N . VAL A 1 916 ? -14.019 4.626 -4.309 1.00 66.69 916 VAL A N 1
ATOM 7068 C CA . VAL A 1 916 ? -14.247 6.076 -4.160 1.00 66.69 916 VAL A CA 1
ATOM 7069 C C . VAL A 1 916 ? -14.555 6.422 -2.702 1.00 66.69 916 VAL A C 1
ATOM 7071 O O . VAL A 1 916 ? -15.302 5.702 -2.036 1.00 66.69 916 VAL A O 1
ATOM 7074 N N . VAL A 1 917 ? -14.060 7.560 -2.197 1.00 63.22 917 VAL A N 1
ATOM 7075 C CA . VAL A 1 917 ? -14.449 8.028 -0.854 1.00 63.22 917 VAL A CA 1
ATOM 7076 C C . VAL A 1 917 ? -15.959 8.270 -0.789 1.00 63.22 917 VAL A C 1
ATOM 7078 O O . VAL A 1 917 ? -16.525 8.933 -1.665 1.00 63.22 917 VAL A O 1
ATOM 7081 N N . LYS A 1 918 ? -16.593 7.755 0.274 1.00 66.81 918 LYS A N 1
ATOM 7082 C CA . LYS A 1 918 ? -18.047 7.783 0.522 1.00 66.81 918 LYS A CA 1
ATOM 7083 C C . LYS A 1 918 ? -18.657 9.141 0.166 1.00 66.81 918 LYS A C 1
ATOM 7085 O O . LYS A 1 918 ? -18.465 10.126 0.882 1.00 66.81 918 LYS A O 1
ATOM 7090 N N . ARG A 1 919 ? -19.422 9.188 -0.931 1.00 70.00 919 ARG A N 1
ATOM 7091 C CA . ARG A 1 919 ? -20.061 10.429 -1.382 1.00 70.00 919 ARG A CA 1
ATOM 7092 C C . ARG A 1 919 ? -21.004 10.972 -0.310 1.00 70.00 919 ARG A C 1
ATOM 7094 O O . ARG A 1 919 ? -21.629 10.225 0.442 1.00 70.00 919 ARG A O 1
ATOM 7101 N N . CYS A 1 920 ? -21.119 12.295 -0.270 1.00 73.50 920 CYS A N 1
ATOM 7102 C CA . CYS A 1 920 ? -22.034 13.023 0.609 1.00 73.50 920 CYS A CA 1
ATOM 7103 C C . CYS A 1 920 ? -21.709 12.963 2.121 1.00 73.50 920 CYS A C 1
ATOM 7105 O O . CYS A 1 920 ? -22.547 13.359 2.937 1.00 73.50 920 CYS A O 1
ATOM 7107 N N . VAL A 1 921 ? -20.513 12.505 2.504 1.00 65.19 921 VAL A N 1
ATOM 7108 C CA . VAL A 1 921 ? -19.964 12.628 3.868 1.00 65.19 921 VAL A CA 1
ATOM 7109 C C . VAL A 1 921 ? -19.155 13.933 3.966 1.00 65.19 921 VAL A C 1
ATOM 7111 O O . VAL A 1 921 ? -18.660 14.424 2.956 1.00 65.19 921 VAL A O 1
ATOM 7114 N N . LYS A 1 922 ? -19.068 14.552 5.154 1.00 53.81 922 LYS A N 1
ATOM 7115 C CA . LYS A 1 922 ? -18.302 15.803 5.338 1.00 53.81 922 LYS A CA 1
ATOM 7116 C C . LYS A 1 922 ? -16.831 15.559 5.692 1.00 53.81 922 LYS A C 1
ATOM 7118 O O . LYS A 1 922 ? -15.968 16.335 5.294 1.00 53.81 922 LYS A O 1
ATOM 7123 N N . ASP A 1 923 ? -16.579 14.507 6.459 1.00 55.75 923 ASP A N 1
ATOM 7124 C CA . ASP A 1 923 ? -15.258 14.133 6.942 1.00 55.75 923 ASP A CA 1
ATOM 7125 C C . ASP A 1 923 ? -14.761 12.988 6.047 1.00 55.75 923 ASP A C 1
ATOM 7127 O O . ASP A 1 923 ? -15.318 11.889 6.064 1.00 55.75 923 ASP A O 1
ATOM 7131 N N . TYR A 1 924 ? -13.791 13.288 5.181 1.00 59.69 924 TYR A N 1
ATOM 7132 C CA . TYR A 1 924 ? -13.270 12.358 4.179 1.00 59.69 924 TYR A CA 1
ATOM 7133 C C . TYR A 1 924 ? -12.011 11.671 4.712 1.00 59.69 924 TYR A C 1
ATOM 7135 O O . TYR A 1 924 ? -10.964 12.308 4.832 1.00 59.69 924 TYR A O 1
ATOM 7143 N N . ASP A 1 9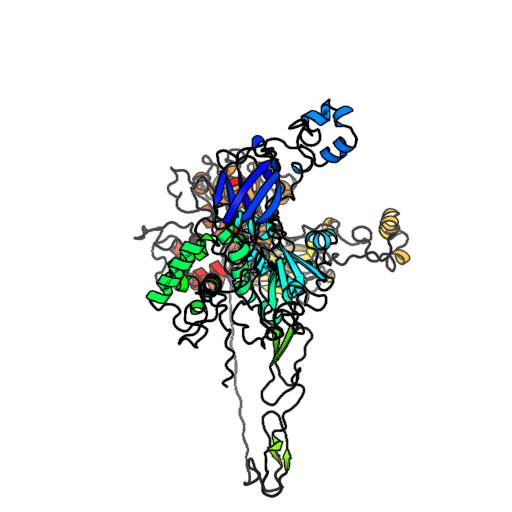25 ? -12.119 10.375 5.013 1.00 57.62 925 ASP A N 1
ATOM 7144 C CA . ASP A 1 925 ? -10.992 9.547 5.451 1.00 57.62 925 ASP A CA 1
ATOM 7145 C C . ASP A 1 925 ? -9.850 9.555 4.411 1.00 57.62 925 ASP A C 1
ATOM 7147 O O . ASP A 1 925 ? -10.082 9.606 3.196 1.00 57.62 925 ASP A O 1
ATOM 7151 N N . ALA A 1 926 ? -8.601 9.476 4.882 1.00 59.53 926 ALA A N 1
ATOM 7152 C CA . ALA A 1 926 ? -7.442 9.344 4.003 1.00 59.53 926 ALA A CA 1
ATOM 7153 C C . ALA A 1 926 ? -7.565 8.067 3.159 1.00 59.53 926 ALA A C 1
ATOM 7155 O O . ALA A 1 926 ? -7.721 6.968 3.689 1.00 59.53 926 ALA A O 1
ATOM 7156 N N . SER A 1 927 ? -7.523 8.232 1.841 1.00 60.47 927 SER A N 1
ATOM 7157 C CA . SER A 1 927 ? -7.871 7.196 0.875 1.00 60.47 927 SER A CA 1
ATOM 7158 C C . SER A 1 927 ? -6.654 6.838 0.032 1.00 60.47 927 SER A C 1
ATOM 7160 O O . SER A 1 927 ? -6.035 7.697 -0.600 1.00 60.47 927 SER A O 1
ATOM 7162 N N . GLU A 1 928 ? -6.288 5.560 0.042 1.00 66.69 928 GLU A N 1
ATOM 7163 C CA . GLU A 1 928 ? -5.166 5.044 -0.733 1.00 66.69 928 GLU A CA 1
ATOM 7164 C C . GLU A 1 928 ? -5.580 4.841 -2.195 1.00 66.69 928 GLU A C 1
ATOM 7166 O O . GLU A 1 928 ? -6.416 3.993 -2.500 1.00 66.69 928 GLU A O 1
ATOM 7171 N N . ILE A 1 929 ? -4.980 5.613 -3.104 1.00 71.88 929 ILE A N 1
ATOM 7172 C CA . ILE A 1 929 ? -5.074 5.370 -4.544 1.00 71.88 929 ILE A CA 1
ATOM 7173 C C . ILE A 1 929 ? -3.913 4.462 -4.944 1.00 71.88 929 ILE A C 1
ATOM 7175 O O . ILE A 1 929 ? -2.747 4.865 -4.908 1.00 71.88 929 ILE A O 1
ATOM 7179 N N . LYS A 1 930 ? -4.231 3.234 -5.342 1.00 76.06 930 LYS A N 1
ATOM 7180 C CA . LYS A 1 930 ? -3.293 2.300 -5.974 1.00 76.06 930 LYS A CA 1
ATOM 7181 C C . LYS A 1 930 ? -3.055 2.731 -7.426 1.00 76.06 930 LYS A C 1
ATOM 7183 O O . LYS A 1 930 ? -4.005 3.134 -8.096 1.00 76.06 930 LYS A O 1
ATOM 7188 N N . VAL A 1 931 ? -1.823 2.646 -7.917 1.00 73.81 931 VAL A N 1
ATOM 7189 C CA . VAL A 1 931 ? -1.428 3.106 -9.258 1.00 73.81 931 VAL A CA 1
ATOM 7190 C C . VAL A 1 931 ? -0.736 1.967 -10.021 1.00 73.81 931 VAL A C 1
ATOM 7192 O O . VAL A 1 931 ? -0.099 1.121 -9.408 1.00 73.81 931 VAL A O 1
ATOM 7195 N N . ASP A 1 932 ? -0.895 1.937 -11.351 1.00 62.84 932 ASP A N 1
ATOM 7196 C CA . ASP A 1 932 ? -0.124 1.097 -12.300 1.00 62.84 932 ASP A CA 1
ATOM 7197 C C . ASP A 1 932 ? 0.018 -0.396 -11.907 1.00 62.84 932 ASP A C 1
ATOM 7199 O O . ASP A 1 932 ? 1.091 -0.994 -12.006 1.00 62.84 932 ASP A O 1
ATOM 7203 N N . CYS A 1 933 ? -1.070 -1.010 -11.424 1.00 62.09 933 CYS A N 1
ATOM 7204 C CA . CYS A 1 933 ? -1.017 -2.310 -10.739 1.00 62.09 933 CYS A CA 1
ATOM 7205 C C . CYS A 1 933 ? -0.611 -3.497 -11.629 1.00 62.09 933 CYS A C 1
ATOM 7207 O O . CYS A 1 933 ? -0.149 -4.504 -11.106 1.00 62.09 933 CYS A O 1
ATOM 7209 N N . GLU A 1 934 ? -0.721 -3.384 -12.956 1.00 53.91 934 GLU A N 1
ATOM 7210 C CA . GLU A 1 934 ? -0.184 -4.387 -13.895 1.00 53.91 934 GLU A CA 1
ATOM 7211 C C . GLU A 1 934 ? 1.355 -4.370 -13.974 1.00 53.91 934 GLU A C 1
ATOM 7213 O O . GLU A 1 934 ? 1.957 -5.344 -14.420 1.00 53.91 934 GLU A O 1
ATOM 7218 N N . ASN A 1 935 ? 1.992 -3.278 -13.534 1.00 51.41 935 ASN A N 1
ATOM 7219 C CA . ASN A 1 935 ? 3.442 -3.062 -13.559 1.00 51.41 935 ASN A CA 1
ATOM 7220 C C . ASN A 1 935 ? 4.054 -2.929 -12.145 1.00 51.41 935 ASN A C 1
ATOM 7222 O O . ASN A 1 935 ? 5.222 -2.563 -12.012 1.00 51.41 935 ASN A O 1
ATOM 7226 N N . GLY A 1 936 ? 3.279 -3.234 -11.097 1.00 53.06 936 GLY A N 1
ATOM 7227 C CA . GLY A 1 936 ? 3.777 -3.480 -9.739 1.00 53.06 936 GLY A CA 1
ATOM 7228 C C . GLY A 1 936 ? 4.306 -2.272 -8.955 1.00 53.06 936 GLY A C 1
ATOM 7229 O O . GLY A 1 936 ? 5.128 -2.472 -8.067 1.00 53.06 936 GLY A O 1
ATOM 7230 N N . LEU A 1 937 ? 3.896 -1.025 -9.245 1.00 41.50 937 LEU A N 1
ATOM 7231 C CA . LEU A 1 937 ? 4.465 0.146 -8.553 1.00 41.50 937 LEU A CA 1
ATOM 7232 C C . LEU A 1 937 ? 3.483 1.243 -8.109 1.00 41.50 937 LEU A C 1
ATOM 7234 O O . LEU A 1 937 ? 2.761 1.841 -8.898 1.00 41.50 937 LEU A O 1
ATOM 7238 N N . ALA A 1 938 ? 3.686 1.632 -6.845 1.00 49.97 938 ALA A N 1
ATOM 7239 C CA . ALA A 1 938 ? 3.168 2.801 -6.134 1.00 49.97 938 ALA A CA 1
ATOM 7240 C C . ALA A 1 938 ? 1.695 2.765 -5.679 1.00 49.97 938 ALA A C 1
ATOM 7242 O O . ALA A 1 938 ? 0.743 2.642 -6.445 1.00 49.97 938 ALA A O 1
ATOM 7243 N N . ARG A 1 939 ? 1.512 3.029 -4.380 1.00 52.12 939 ARG A N 1
ATOM 7244 C CA . ARG A 1 939 ? 0.245 3.473 -3.792 1.00 52.12 939 ARG A CA 1
ATOM 7245 C C . ARG A 1 939 ? 0.434 4.885 -3.236 1.00 52.12 939 ARG A C 1
ATOM 7247 O O . ARG A 1 939 ? 1.453 5.175 -2.613 1.00 52.12 939 ARG A O 1
ATOM 7254 N N . THR A 1 940 ? -0.522 5.777 -3.480 1.00 59.50 940 THR A N 1
ATOM 7255 C CA . THR A 1 940 ? -0.507 7.166 -2.999 1.00 59.50 940 THR A CA 1
ATOM 7256 C C . THR A 1 940 ? -1.632 7.368 -1.996 1.00 59.50 940 THR A C 1
ATOM 7258 O O . THR A 1 940 ? -2.805 7.355 -2.363 1.00 59.50 940 THR A O 1
ATOM 7261 N N . LEU A 1 941 ? -1.284 7.611 -0.731 1.00 59.31 941 LEU A N 1
ATOM 7262 C CA . LEU A 1 941 ? -2.241 8.095 0.261 1.00 59.31 941 LEU A CA 1
ATOM 7263 C C . LEU A 1 941 ? -2.652 9.529 -0.084 1.00 59.31 941 LEU A C 1
ATOM 7265 O O . LEU A 1 941 ? -1.855 10.460 0.047 1.00 59.31 941 LEU A O 1
ATOM 7269 N N . ILE A 1 942 ? -3.903 9.701 -0.506 1.00 58.03 942 ILE A N 1
ATOM 7270 C CA . ILE A 1 942 ? -4.535 11.009 -0.639 1.00 58.03 942 ILE A CA 1
ATOM 7271 C C . ILE A 1 942 ? -5.361 11.257 0.620 1.00 58.03 942 ILE A C 1
ATOM 7273 O O . ILE A 1 942 ? -6.406 10.645 0.835 1.00 58.03 942 ILE A O 1
ATOM 7277 N N . ASP A 1 943 ? -4.890 12.170 1.465 1.00 58.16 943 ASP A N 1
ATOM 7278 C CA . ASP A 1 943 ? -5.653 12.641 2.617 1.00 58.16 943 ASP A CA 1
ATOM 7279 C C . ASP A 1 943 ? -6.884 13.419 2.126 1.00 58.16 943 ASP A C 1
ATOM 7281 O O . ASP A 1 943 ? -6.762 14.529 1.596 1.00 58.16 943 ASP A O 1
ATOM 7285 N N . GLY A 1 944 ? -8.074 12.836 2.300 1.00 51.59 944 GLY A N 1
ATOM 7286 C CA . GLY A 1 944 ? -9.337 13.437 1.877 1.00 51.59 944 GLY A CA 1
ATOM 7287 C C . GLY A 1 944 ? -9.580 14.813 2.502 1.00 51.59 944 GLY A C 1
ATOM 7288 O O . GLY A 1 944 ? -10.153 15.681 1.845 1.00 51.59 944 GLY A O 1
ATOM 7289 N N . SER A 1 945 ? -9.057 15.065 3.707 1.00 55.78 945 SER A N 1
ATOM 7290 C CA . SER A 1 945 ? -9.149 16.367 4.382 1.00 55.78 945 SER A CA 1
ATOM 7291 C C . SER A 1 945 ? -8.236 17.452 3.784 1.00 55.78 945 SER A C 1
ATOM 7293 O O . SER A 1 945 ? -8.429 18.643 4.037 1.00 55.78 945 SER A O 1
ATOM 7295 N N . THR A 1 946 ? -7.268 17.075 2.936 1.00 50.44 946 THR A N 1
ATOM 7296 C CA . THR A 1 946 ? -6.453 18.038 2.167 1.00 50.44 946 THR A CA 1
ATOM 7297 C C . THR A 1 946 ? -7.123 18.497 0.873 1.00 50.44 946 THR A C 1
ATOM 7299 O O . THR A 1 946 ? -6.874 19.623 0.437 1.00 50.44 946 THR A O 1
ATOM 7302 N N . ILE A 1 947 ? -8.021 17.678 0.309 1.00 54.75 947 ILE A N 1
ATOM 7303 C CA . ILE A 1 947 ? -8.847 18.030 -0.857 1.00 54.75 947 ILE A CA 1
ATOM 7304 C C . ILE A 1 947 ? -10.170 18.687 -0.414 1.00 54.75 947 ILE A C 1
ATOM 7306 O O . ILE A 1 947 ? -10.639 19.614 -1.071 1.00 54.75 947 ILE A O 1
ATOM 7310 N N . PHE A 1 948 ? -10.769 18.272 0.708 1.00 57.44 948 PHE A N 1
ATOM 7311 C CA . PHE A 1 948 ? -12.095 18.728 1.156 1.00 57.44 948 PHE A CA 1
ATOM 7312 C C . PHE A 1 948 ? -12.060 19.261 2.604 1.00 57.44 948 PHE A C 1
ATOM 7314 O O . PHE A 1 948 ? -11.623 18.553 3.507 1.00 57.44 948 PHE A O 1
ATOM 7321 N N . ASN A 1 949 ? -12.539 20.496 2.839 1.00 47.12 949 ASN A N 1
ATOM 7322 C CA . ASN A 1 949 ? -12.526 21.194 4.147 1.00 47.12 949 ASN A CA 1
ATOM 7323 C C . ASN A 1 949 ? -13.928 21.425 4.743 1.00 47.12 949 ASN A C 1
ATOM 7325 O O . ASN A 1 949 ? -14.840 21.864 4.014 1.00 47.12 949 ASN A O 1
#

Foldseek 3Di:
DDDDDDPPDPDPPDDPDDWFAKDAWDKLQLWQEAAAQAKDKTFTDIQIVVQKFKDKAFPPRDDQDPQWDADRRRNMIMRGRDDQVRFDKMKMWIDDPPYIHMDIYTHGYAYDPVVDDAQDPCLLVCLVVVCCPVPVVPNCVRPVLSSCVSHVDDDPVNNDDDTLFQAPDWFLADKAFDDPVNCVVLVDDPQWGIWTAQSNATQTEGPQQDSVLSSLLSVLVNQLQFADRQLRSQLVSLSAHEYEDEPPAAQLSRPLNVPPDCVRRHHDQWAAAASSSRYTYGYRCCQQLPVPDPLSQARPSQLRPQLNSVRRGPPRRPPCLVVLLVVLLVVCVVVCHCPLAQLNPDSSSVLSQLLQLLQLRDDDDVPDDSHHYHRRHLVSCCVRRVSSSVSNCVSVVVSFYQPDSWDLQQQPGARFHHPPVPPTDDGPGVCSNQPPQPPQCPPAALPPPWDWDDTNVHIATHEDQQFDDRSSPDGDFPVPPDAAPPPWDWDGDRNDIATHEDPQFDDRSTHHGDDDDDDDDYDDDDDDYDFDDDKDWLDWLAWFQEAEAQAKGKTFTGMDPIPTQWFKDKAFPPRDDQDPQWDADRRRRMIIRGRDDQVRFDKMKMWTGGPYYIDIDIYTHGYQYDQPPADQQDPCLLVCLVVVCLPVPVVVCCVRGVHNPPRNDDPDDNCSSDPDTLFQAPDWFLQDKAFDDPVNCVVLVDDPQWGTWTDQSNATQTEGPQADSLLSSLLSVLVNQLAFAARQLRSQLVSLSAHEYEYEPPAFPLSRPLCVPPDCVRRHHDQWAAAASSRRYTYGYRCCSQLPVPDPNVQARVSQLNVQSNSCHRGCVRRPPPLVVLLVVLLVVCVVVCNCPLEQLNPDSSSVLSQLLQQLQLRDHDDVPDPSHHYHRRHLVSCCVRRVSSSVSNCVSVVVSAHDFDRPDQQTAFGWRHHHVVVPDDIDGDGVVSSGD